Protein AF-0000000084443820 (afdb_homodimer)

Solvent-accessible surface area (backbone atoms only — not comparable to full-atom values): 63793 Å² total; per-residue (Å²): 126,82,82,60,46,61,67,81,80,43,67,51,24,45,66,51,44,35,72,59,31,42,45,41,37,77,83,12,32,32,22,41,29,92,42,82,88,45,55,37,31,45,52,61,58,50,52,52,52,36,41,75,73,69,43,55,60,27,32,36,42,32,31,56,55,46,30,28,47,35,52,47,51,54,52,47,22,40,52,50,30,31,63,76,64,65,52,81,38,53,80,44,52,26,40,37,37,66,31,45,61,38,39,70,56,51,52,46,46,60,60,21,77,98,48,78,52,25,39,31,24,41,30,62,49,39,40,56,50,51,58,28,71,47,41,84,50,69,41,43,36,42,36,44,42,68,67,53,66,66,46,49,51,52,47,52,50,46,34,68,51,56,29,52,41,33,49,35,36,42,48,77,72,46,53,58,49,50,54,52,51,25,59,75,67,72,44,87,63,42,28,22,41,26,46,40,46,63,61,58,28,74,21,79,42,42,66,42,22,20,86,78,28,86,55,33,31,49,56,53,53,46,53,49,53,51,51,51,27,48,75,71,71,45,32,79,28,35,31,31,42,32,36,54,50,26,46,36,35,5,31,60,67,38,54,42,56,40,34,34,42,51,35,39,52,52,54,47,41,44,72,72,66,31,57,57,46,32,37,31,46,29,37,21,60,38,53,37,43,52,36,58,49,33,59,51,58,58,9,22,53,63,52,66,44,54,49,34,34,44,56,50,50,38,38,45,54,54,21,63,76,66,73,45,81,54,48,26,39,32,40,31,43,31,53,55,40,28,18,75,26,18,32,37,38,26,42,66,75,46,74,49,75,71,70,67,65,93,67,74,79,84,84,55,93,85,52,54,66,55,54,49,50,38,50,49,45,56,71,41,52,85,78,47,55,61,69,57,45,49,52,51,36,51,48,32,47,54,48,38,51,54,32,32,46,73,65,73,44,50,60,68,54,43,22,46,44,52,48,51,42,50,42,43,51,57,56,40,59,74,69,51,46,72,86,40,67,70,36,30,53,51,45,50,54,48,44,56,71,56,28,22,42,36,29,33,45,46,45,42,52,26,62,34,25,48,42,64,37,69,65,50,64,52,35,55,46,61,42,39,65,60,73,50,75,56,75,32,45,25,36,51,30,31,46,49,70,48,56,67,29,48,60,69,59,26,41,26,60,74,46,79,29,68,43,39,74,32,51,79,85,38,90,90,64,66,62,39,40,32,38,38,51,47,32,40,36,17,81,47,43,25,21,33,64,53,48,33,51,56,56,19,34,34,34,36,41,76,72,51,77,45,39,69,45,82,42,74,76,40,80,35,30,25,25,47,54,45,38,42,73,33,63,43,56,67,67,60,32,51,51,28,48,49,54,24,45,67,72,40,92,66,54,68,68,54,46,52,51,52,52,50,54,58,58,57,49,41,74,32,59,46,61,66,82,74,76,66,75,76,112,127,82,82,61,44,60,67,84,81,45,66,51,24,45,67,52,43,33,73,59,31,42,45,38,37,78,84,12,32,32,23,41,30,92,41,81,89,44,54,38,31,44,53,62,58,52,53,51,53,36,41,74,72,69,43,54,59,27,33,36,41,33,32,56,56,46,30,27,46,35,52,48,51,55,53,47,21,40,51,50,29,31,63,75,66,64,51,81,39,54,80,45,51,25,40,37,36,67,33,46,60,38,39,70,57,51,53,45,46,61,60,21,77,97,47,78,53,25,38,30,25,40,29,61,50,39,41,55,51,53,58,26,70,47,41,84,51,67,40,43,36,42,38,44,41,69,67,53,67,65,45,49,51,52,49,53,49,45,34,69,52,57,29,52,42,32,50,34,37,41,48,79,72,46,52,58,48,50,54,51,52,25,60,74,68,71,45,86,62,40,27,22,41,28,46,40,46,63,61,58,27,73,20,80,43,39,65,43,21,20,86,77,27,86,56,32,32,48,57,52,52,47,52,49,52,52,52,50,28,47,74,70,71,44,32,80,27,35,31,32,43,30,34,55,50,26,46,36,35,4,30,60,68,39,53,44,55,39,34,34,40,52,35,40,51,52,53,46,42,43,72,71,65,31,57,58,46,32,36,31,47,30,38,21,60,38,54,36,43,53,36,59,48,34,57,51,58,58,8,22,52,63,51,65,44,53,51,35,34,43,54,50,50,39,37,45,56,54,21,62,76,66,73,46,80,55,47,26,40,32,39,30,42,31,51,54,40,27,18,74,27,17,31,37,37,25,42,65,76,47,75,49,72,70,70,66,64,92,67,77,79,83,85,54,92,83,52,55,66,54,53,51,52,38,49,49,46,57,71,41,51,86,79,46,56,60,69,56,44,47,52,52,36,51,48,32,48,53,47,38,53,54,33,31,45,71,66,74,44,50,59,69,55,43,22,45,43,52,48,50,42,49,42,43,51,58,55,40,59,74,69,53,47,70,85,39,68,70,37,30,55,52,45,52,54,51,44,55,73,56,28,23,42,35,29,31,44,45,45,41,52,24,62,33,26,48,43,65,38,70,65,48,65,51,36,56,46,61,40,38,65,61,74,50,76,56,75,32,44,24,36,50,30,31,46,48,71,48,57,66,29,49,60,69,60,26,38,25,60,76,46,78,30,67,42,39,73,33,51,81,85,38,89,91,66,67,62,38,39,31,40,39,52,46,33,42,37,17,82,49,44,25,21,34,64,52,48,32,52,55,56,19,34,32,33,36,42,74,71,50,77,45,38,68,46,83,41,76,77,42,81,36,32,24,25,48,54,43,38,42,72,33,63,42,56,67,68,59,32,52,50,29,47,49,54,26,44,68,71,42,92,64,54,69,67,56,45,52,50,53,52,50,55,58,58,56,48,41,75,31,58,46,62,66,81,73,76,67,76,76,112

Organism: Legionella spiritensis (NCBI:txid452)

Nearest PDB structures (foldseek):
  3n2o-assembly2_C  TM=9.468E-01  e=1.930E-72  Vibrio vulnificus YJ016
  3nzq-assembly1_A  TM=9.314E-01  e=3.801E-71  Escherichia coli K-12
  3nzp-assembly2_B  TM=9.253E-01  e=3.601E-52  Campylobacter jejuni subsp. jejuni NCTC 11168 = ATCC 700819
  3nzp-assembly2_A-2  TM=9.182E-01  e=1.834E-52  Campylobacter jejuni subsp. jejuni NCTC 11168 = ATCC 700819
  2qgh-assembly1_A-2  TM=8.584E-01  e=7.757E-22  unclassified

Secondary structure (DSSP, 8-state):
-------S--TT-HHHHTTTSEEE-TTS-EEE-SSTTSPPEEHHHHHHHHHHTT-PSSEEEEEHHHHHHHHHHHHHHHHHHHHHHT--S-EEEEEEGGG---HHHHHHHHT-TT---EEEE-SHHHHHHHHHHHTTS--EEEE-S---HHHHHHHHHHHHTT-EEEEEE-SHHHHHHHHHHHHHHT-PPPEEEEB---S---BTTGGGSSTT-SS-B-HHHHHHHHHHHHHHT-GGGEEEEE----SSB--HHHHHHHHHHHHHHHHHHHHTT----EEE--S-----SSSS--SSSS--SS-HHHHHHHHHHHHHHHHHHHT-PPPEEEEE-HHHHHGGGEEEEE-EEEEE-----SSPPPPPTTS-HHHHHHHHHHHTTTTS-HHHHHHHHHHHHHHHHHHHHTTSS-HHHHHHHHHHHHHHHHHHHTT--TTSHHHHHHHHHHHHHTPEEEEESS-HHHH-HHHHHH-----EEESS-TTSPP-EEEEEE-SSSSTT-B---EE-SSSEESSEEEPPP-TTS---EEEE---SSHHHH---GGG--PPEEEEEEEEETTEEEEEEEE---BHHHHHHHTT--HHHHHHHHHHHHHTS---HHHHHHHHHHHHHHTTSBSS--SGGGG-/-------S--TT-HHHHTTTSEEE-TTS-EEE-SSTTSPPEEHHHHHHHHHHTT-PSSEEEEEHHHHHHHHHHHHHHHHHHHHHHT--S-EEEEEEGGG---HHHHHHHHT-TT---EEEE-SHHHHHHHHHHHTTS--EEEE-S---HHHHHHHHHHHHTT-EEEEEE-SHHHHHHHHHHHHHHT-PPPEEEEB---S---BTTGGGSSTT-SS-B-HHHHHHHHHHHHHHT-GGGEEEEE----SSB--HHHHHHHHHHHHHHHHHHHHTT----EEE--S-----SSSS--SSSS--SS-HHHHHHHHHHHHHHHHHHHT-PPPEEEEE-HHHHHGGGEEEEE-EEEEE-----SSPPPPPTTS-HHHHHHHHHHHTTTTS-HHHHHHHHHHHHHHHHHHHHTTSS-HHHHHHHHHHHHHHHHHHHTT--TTSHHHHHHHHHHHHHTPEEEEESS-HHHH-HHHHHH-----EEESS--SSPP-EEEEEE-SSSSTT-B---EE-SSSEESSEEEPPP-TTS---EEEE---SSHHHH---GGG--PPEEEEEEEEETTEEEEEEEE---BHHHHHHHTT--HHHHHHHHHHHHHTS---HHHHHHHHHHHHHHTTSBSS--SGGGG-

InterPro domains:
  IPR000183 Ornithine/DAP/Arg decarboxylase [PR01179] (95-113)
  IPR000183 Ornithine/DAP/Arg decarboxylase [PR01179] (118-130)
  IPR000183 Ornithine/DAP/Arg decarboxylase [PR01179] (235-248)
  IPR000183 Ornithine/DAP/Arg decarboxylase [PR01179] (329-348)
  IPR000183 Ornithine/DAP/Arg decarboxylase [PR01179] (535-548)
  IPR002985 Arginine decarboxylase [PIRSF001336] (9-625)
  IPR002985 Arginine decarboxylase [PR01180] (63-78)
  IPR002985 Arginine decarboxylase [PR01180] (87-101)
  IPR002985 Arginine decarboxylase [PR01180] (142-157)
  IPR002985 Arginine decarboxylase [PR01180] (168-189)
  IPR002985 Arginine decarboxylase [PR01180] (192-214)
  IPR002985 Arginine decarboxylase [PR01180] (319-336)
  IPR002985 Arginine decarboxylase [PR01180] (457-478)
  IPR002985 Arginine decarboxylase [PR01180] (482-507)
  IPR002985 Arginine decarboxylase [PR01180] (535-556)
  IPR002985 Arginine decarboxylase [PTHR43295] (9-625)
  IPR002985 Arginine decarboxylase [TIGR01273] (9-624)
  IPR002985 Arginine decarboxylase [cd06830] (53-556)
  IPR009006 Alanine racemase/group IV decarboxylase, C-terminal [G3DSA:2.40.37.10] (12-559)
  IPR009006 Alanine racemase/group IV decarboxylase, C-terminal [SSF50621] (454-549)

Structure (mmCIF, N/CA/C/O backbone):
data_AF-0000000084443820-model_v1
#
loop_
_entity.id
_entity.type
_entity.pdbx_description
1 polymer 'Arginine decarboxylase'
#
loop_
_atom_site.group_PDB
_atom_site.id
_atom_site.type_symbol
_atom_site.label_atom_id
_atom_site.label_alt_id
_atom_site.label_comp_id
_atom_site.label_asym_id
_atom_site.label_entity_id
_atom_site.label_seq_id
_atom_site.pdbx_PDB_ins_code
_atom_site.Cartn_x
_atom_site.Cartn_y
_atom_site.Cartn_z
_atom_site.occupancy
_atom_site.B_iso_or_equiv
_atom_site.auth_seq_id
_atom_site.auth_comp_id
_atom_site.auth_asym_id
_atom_site.auth_atom_id
_atom_site.pdbx_PDB_model_num
ATOM 1 N N . MET A 1 1 ? 47.781 9.242 -3.014 1 23.8 1 MET A N 1
ATOM 2 C CA . MET A 1 1 ? 47.188 9.5 -4.324 1 23.8 1 MET A CA 1
ATOM 3 C C . MET A 1 1 ? 45.688 9.773 -4.203 1 23.8 1 MET A C 1
ATOM 5 O O . MET A 1 1 ? 45 9.188 -3.354 1 23.8 1 MET A O 1
ATOM 9 N N . PRO A 1 2 ? 45.094 10.883 -4.68 1 30.25 2 PRO A N 1
ATOM 10 C CA . PRO A 1 2 ? 43.656 11.164 -4.586 1 30.25 2 PRO A CA 1
ATOM 11 C C . PRO A 1 2 ? 42.781 9.977 -5.027 1 30.25 2 PRO A C 1
ATOM 13 O O . PRO A 1 2 ? 43.188 9.203 -5.898 1 30.25 2 PRO A O 1
ATOM 16 N N . HIS A 1 3 ? 42.156 9.344 -4.113 1 39.16 3 HIS A N 1
ATOM 17 C CA . HIS A 1 3 ? 41.25 8.211 -4.348 1 39.16 3 HIS A CA 1
ATOM 18 C C . HIS A 1 3 ? 40.438 8.414 -5.613 1 39.16 3 HIS A C 1
ATOM 20 O O . HIS A 1 3 ? 39.625 9.344 -5.684 1 39.16 3 HIS A O 1
ATOM 26 N N . GLN A 1 4 ? 41 8.227 -6.719 1 35.47 4 GLN A N 1
ATOM 27 C CA . GLN A 1 4 ? 40.344 8.328 -8.023 1 35.47 4 GLN A CA 1
ATOM 28 C C . GLN A 1 4 ? 39.094 7.484 -8.07 1 35.47 4 GLN A C 1
ATOM 30 O O . GLN A 1 4 ? 39.156 6.262 -7.957 1 35.47 4 GLN A O 1
ATOM 35 N N . THR A 1 5 ? 38 7.875 -7.496 1 45.66 5 THR A N 1
ATOM 36 C CA . THR A 1 5 ? 36.688 7.273 -7.668 1 45.66 5 THR A CA 1
ATOM 37 C C . THR A 1 5 ? 36.375 7.051 -9.148 1 45.66 5 THR A C 1
ATOM 39 O O . THR A 1 5 ? 36.75 7.875 -9.992 1 45.66 5 THR A O 1
ATOM 42 N N . ILE A 1 6 ? 36.469 5.938 -9.742 1 48.28 6 ILE A N 1
ATOM 43 C CA . ILE A 1 6 ? 35.938 5.672 -11.078 1 48.28 6 ILE A CA 1
ATOM 44 C C . ILE A 1 6 ? 34.781 6.617 -11.375 1 48.28 6 ILE A C 1
ATOM 46 O O . ILE A 1 6 ? 33.812 6.648 -10.633 1 48.28 6 ILE A O 1
ATOM 50 N N . THR A 1 7 ? 35.094 7.719 -12.039 1 49.22 7 THR A N 1
ATOM 51 C CA . THR A 1 7 ? 34.312 8.883 -12.453 1 49.22 7 THR A CA 1
ATOM 52 C C . THR A 1 7 ? 32.844 8.508 -12.719 1 49.22 7 THR A C 1
ATOM 54 O O . THR A 1 7 ? 32.531 7.332 -12.867 1 49.22 7 THR A O 1
ATOM 57 N N . ASP A 1 8 ? 31.922 9.672 -12.758 1 52.97 8 ASP A N 1
ATOM 58 C CA . ASP A 1 8 ? 30.547 10.141 -12.906 1 52.97 8 ASP A CA 1
ATOM 59 C C . ASP A 1 8 ? 29.812 9.359 -13.992 1 52.97 8 ASP A C 1
ATOM 61 O O . ASP A 1 8 ? 28.594 9.508 -14.164 1 52.97 8 ASP A O 1
ATOM 65 N N . ASN A 1 9 ? 30.5 8.594 -14.797 1 60.56 9 ASN A N 1
ATOM 66 C CA . ASN A 1 9 ? 29.766 8.109 -15.961 1 60.56 9 ASN A CA 1
ATOM 67 C C . ASN A 1 9 ? 29.312 6.664 -15.781 1 60.56 9 ASN A C 1
ATOM 69 O O . ASN A 1 9 ? 29.453 5.844 -16.688 1 60.56 9 ASN A O 1
ATOM 73 N N . ASN A 1 10 ? 28.844 6.402 -14.531 1 71.56 10 ASN A N 1
ATOM 74 C CA . ASN A 1 10 ? 28.359 5.031 -14.391 1 71.56 10 ASN A CA 1
ATOM 75 C C . ASN A 1 10 ? 26.922 4.895 -14.852 1 71.56 10 ASN A C 1
ATOM 77 O O . ASN A 1 10 ? 26.234 5.898 -15.094 1 71.56 10 ASN A O 1
ATOM 81 N N . TYR A 1 11 ? 26.531 3.662 -15.062 1 83.75 11 TYR A N 1
ATOM 82 C CA . TYR A 1 11 ? 25.203 3.342 -15.578 1 83.75 11 TYR A CA 1
ATOM 83 C C . TYR A 1 11 ? 24.125 3.604 -14.523 1 83.75 11 TYR A C 1
ATOM 85 O O . TYR A 1 11 ? 22.938 3.658 -14.844 1 83.75 11 TYR A O 1
ATOM 93 N N . TYR A 1 12 ? 24.594 3.936 -13.273 1 91.75 12 TYR A N 1
ATOM 94 C CA . TYR A 1 12 ? 23.609 3.92 -12.203 1 91.75 12 TYR A CA 1
ATOM 95 C C . TYR A 1 12 ? 23.391 5.32 -11.641 1 91.75 12 TYR A C 1
ATOM 97 O O . TYR A 1 12 ? 22.625 5.5 -10.695 1 91.75 12 TYR A O 1
ATOM 105 N N . ASN A 1 13 ? 24.016 6.309 -12.141 1 91.31 13 ASN A N 1
ATOM 106 C CA . ASN A 1 13 ? 23.828 7.711 -11.797 1 91.31 13 ASN A CA 1
ATOM 107 C C . ASN A 1 13 ? 24.062 7.961 -10.305 1 91.31 13 ASN A C 1
ATOM 109 O O . ASN A 1 13 ? 23.375 8.797 -9.695 1 91.31 13 ASN A O 1
ATOM 113 N N . ILE A 1 14 ? 24.938 7.258 -9.688 1 93.69 14 ILE A N 1
ATOM 114 C CA . ILE A 1 14 ? 25.141 7.25 -8.242 1 93.69 14 ILE A CA 1
ATOM 115 C C . ILE A 1 14 ? 25.594 8.633 -7.777 1 93.69 14 ILE A C 1
ATOM 117 O O . ILE A 1 14 ? 25.156 9.109 -6.727 1 93.69 14 ILE A O 1
ATOM 121 N N . ALA A 1 15 ? 26.344 9.344 -8.578 1 90.12 15 ALA A N 1
ATOM 122 C CA . ALA A 1 15 ? 26.891 10.641 -8.211 1 90.12 15 ALA A CA 1
ATOM 123 C C . ALA A 1 15 ? 25.781 11.672 -8.008 1 90.12 15 ALA A C 1
ATOM 125 O O . ALA A 1 15 ? 25.938 12.609 -7.219 1 90.12 15 ALA A O 1
ATOM 126 N N . ASN A 1 16 ? 24.719 11.469 -8.641 1 92.5 16 ASN A N 1
ATOM 127 C CA . ASN A 1 16 ? 23.656 12.477 -8.609 1 92.5 16 ASN A CA 1
ATOM 128 C C . ASN A 1 16 ? 22.672 12.203 -7.48 1 92.5 16 ASN A C 1
ATOM 130 O O . ASN A 1 16 ? 22.5 13.039 -6.586 1 92.5 16 ASN A O 1
ATOM 134 N N . TRP A 1 17 ? 22.141 11 -7.414 1 94.94 17 TRP A N 1
ATOM 135 C CA . TRP A 1 17 ? 21.188 10.75 -6.348 1 94.94 17 TRP A CA 1
ATOM 136 C C . TRP A 1 17 ? 21.891 10.453 -5.031 1 94.94 17 TRP A C 1
ATOM 138 O O . TRP A 1 17 ? 21.297 10.547 -3.959 1 94.94 17 TRP A O 1
ATOM 148 N N . GLY A 1 18 ? 23.172 10.062 -5.051 1 94.12 18 GLY A N 1
ATOM 149 C CA . GLY A 1 18 ? 23.922 9.68 -3.865 1 94.12 18 GLY A CA 1
ATOM 150 C C . GLY A 1 18 ? 24.297 10.867 -2.99 1 94.12 18 GLY A C 1
ATOM 151 O O . GLY A 1 18 ? 24.625 10.695 -1.814 1 94.12 18 GLY A O 1
ATOM 152 N N . ASP A 1 19 ? 24.234 12.07 -3.539 1 92.44 19 ASP A N 1
ATOM 153 C CA . ASP A 1 19 ? 24.422 13.328 -2.826 1 92.44 19 ASP A CA 1
ATOM 154 C C . ASP A 1 19 ? 25.734 13.32 -2.043 1 92.44 19 ASP A C 1
ATOM 156 O O . ASP A 1 19 ? 25.797 13.812 -0.913 1 92.44 19 ASP A O 1
ATOM 160 N N . GLY A 1 20 ? 26.719 12.633 -2.584 1 91.94 20 GLY A N 1
ATOM 161 C CA . GLY A 1 20 ? 28.062 12.648 -2.01 1 91.94 20 GLY A CA 1
ATOM 162 C C . GLY A 1 20 ? 28.297 11.523 -1.017 1 91.94 20 GLY A C 1
ATOM 163 O O . GLY A 1 20 ? 29.422 11.297 -0.583 1 91.94 20 GLY A O 1
ATOM 164 N N . TYR A 1 21 ? 27.297 10.75 -0.661 1 95.44 21 TYR A N 1
ATOM 165 C CA . TYR A 1 21 ? 27.438 9.719 0.362 1 95.44 21 TYR A CA 1
ATOM 166 C C . TYR A 1 21 ? 27.891 8.398 -0.251 1 95.44 21 TYR A C 1
ATOM 168 O O . TYR A 1 21 ? 28.531 7.582 0.418 1 95.44 21 TYR A O 1
ATOM 176 N N . PHE A 1 22 ? 27.469 8.133 -1.496 1 95.31 22 PHE A N 1
ATOM 177 C CA . PHE A 1 22 ? 27.719 6.859 -2.154 1 95.31 22 PHE A CA 1
ATOM 178 C C . PHE A 1 22 ? 28.625 7.043 -3.367 1 95.31 22 PHE A C 1
ATOM 180 O O . PHE A 1 22 ? 28.422 7.957 -4.164 1 95.31 22 PHE A O 1
ATOM 187 N N . HIS A 1 23 ? 29.641 6.184 -3.484 1 91.81 23 HIS A N 1
ATOM 188 C CA . HIS A 1 23 ? 30.578 6.246 -4.598 1 91.81 23 HIS A CA 1
ATOM 189 C C . HIS A 1 23 ? 31.078 4.855 -4.98 1 91.81 23 HIS A C 1
ATOM 191 O O . HIS A 1 23 ? 30.953 3.912 -4.195 1 91.81 23 HIS A O 1
ATOM 197 N N . ILE A 1 24 ? 31.578 4.77 -6.184 1 92.69 24 ILE A N 1
ATOM 198 C CA . ILE A 1 24 ? 32.25 3.553 -6.633 1 92.69 24 ILE A CA 1
ATOM 199 C C . ILE A 1 24 ? 33.75 3.717 -6.5 1 92.69 24 ILE A C 1
ATOM 201 O O . ILE A 1 24 ? 34.344 4.66 -7.047 1 92.69 24 ILE A O 1
ATOM 205 N N . ASN A 1 25 ? 34.375 2.869 -5.789 1 91.56 25 ASN A N 1
ATOM 206 C CA . ASN A 1 25 ? 35.844 2.986 -5.652 1 91.56 25 ASN A CA 1
ATOM 207 C C . ASN A 1 25 ? 36.562 2.324 -6.816 1 91.56 25 ASN A C 1
ATOM 209 O O . ASN A 1 25 ? 35.938 1.812 -7.742 1 91.56 25 ASN A O 1
ATOM 213 N N . ASN A 1 26 ? 37.906 2.316 -6.754 1 90.12 26 ASN A N 1
ATOM 214 C CA . ASN A 1 26 ? 38.719 1.849 -7.867 1 90.12 26 ASN A CA 1
ATOM 215 C C . ASN A 1 26 ? 38.594 0.339 -8.055 1 90.12 26 ASN A C 1
ATOM 217 O O . ASN A 1 26 ? 38.906 -0.183 -9.133 1 90.12 26 ASN A O 1
ATOM 221 N N . ARG A 1 27 ? 38.125 -0.305 -7.039 1 93.31 27 ARG A N 1
ATOM 222 C CA . ARG A 1 27 ? 38 -1.755 -7.117 1 93.31 27 ARG A CA 1
ATOM 223 C C . ARG A 1 27 ? 36.625 -2.141 -7.668 1 93.31 27 ARG A C 1
ATOM 225 O O . ARG A 1 27 ? 36.344 -3.324 -7.852 1 93.31 27 ARG A O 1
ATOM 232 N N . GLY A 1 28 ? 35.812 -1.175 -7.906 1 93.81 28 GLY A N 1
ATOM 233 C CA . GLY A 1 28 ? 34.5 -1.443 -8.445 1 93.81 28 GLY A CA 1
ATOM 234 C C . GLY A 1 28 ? 33.469 -1.789 -7.375 1 93.81 28 GLY A C 1
ATOM 235 O O . GLY A 1 28 ? 32.531 -2.521 -7.637 1 93.81 28 GLY A O 1
ATOM 236 N N . ASN A 1 29 ? 33.75 -1.365 -6.184 1 95.94 29 ASN A N 1
ATOM 237 C CA . ASN A 1 29 ? 32.844 -1.578 -5.062 1 95.94 29 ASN A CA 1
ATOM 238 C C . ASN A 1 29 ? 32.188 -0.271 -4.605 1 95.94 29 ASN A C 1
ATOM 240 O O . ASN A 1 29 ? 32.812 0.79 -4.684 1 95.94 29 ASN A O 1
ATOM 244 N N . ILE A 1 30 ? 30.969 -0.367 -4.16 1 96.38 30 ILE A N 1
ATOM 245 C CA . ILE A 1 30 ? 30.312 0.807 -3.605 1 96.38 30 ILE A CA 1
ATOM 246 C C . ILE A 1 30 ? 30.891 1.124 -2.229 1 96.38 30 ILE A C 1
ATOM 248 O O . ILE A 1 30 ? 31.047 0.229 -1.396 1 96.38 30 ILE A O 1
ATOM 252 N N . GLU A 1 31 ? 31.156 2.338 -2.068 1 95.38 31 GLU A N 1
ATOM 253 C CA . GLU A 1 31 ? 31.656 2.83 -0.788 1 95.38 31 GLU A CA 1
ATOM 254 C C . GLU A 1 31 ? 30.766 3.951 -0.246 1 95.38 31 GLU A C 1
ATOM 256 O O . GLU A 1 31 ? 30.203 4.727 -1.016 1 95.38 31 GLU A O 1
ATOM 261 N N . ILE A 1 32 ? 30.625 4.02 1.083 1 96.12 32 ILE A N 1
ATOM 262 C CA . ILE A 1 32 ? 29.859 5.059 1.762 1 96.12 32 ILE A CA 1
ATOM 263 C C . ILE A 1 32 ? 30.797 5.961 2.555 1 96.12 32 ILE A C 1
ATOM 265 O O . ILE A 1 32 ? 31.719 5.48 3.234 1 96.12 32 ILE A O 1
ATOM 269 N N . THR A 1 33 ? 30.562 7.211 2.371 1 92.38 33 THR A N 1
ATOM 270 C CA . THR A 1 33 ? 31.375 8.164 3.119 1 92.38 33 THR A CA 1
ATOM 271 C C . THR A 1 33 ? 30.531 9.344 3.592 1 92.38 33 THR A C 1
ATOM 273 O O . THR A 1 33 ? 29.469 9.633 3.01 1 92.38 33 THR A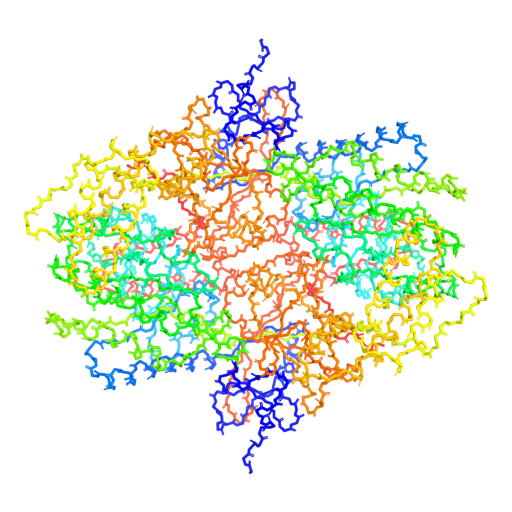 O 1
ATOM 276 N N . LYS A 1 34 ? 30.891 9.93 4.676 1 82.31 34 LYS A N 1
ATOM 277 C CA . LYS A 1 34 ? 30.25 11.156 5.156 1 82.31 34 LYS A CA 1
ATOM 278 C C . LYS A 1 34 ? 30.844 12.383 4.473 1 82.31 34 LYS A C 1
ATOM 280 O O . LYS A 1 34 ? 30.172 13.422 4.363 1 82.31 34 LYS A O 1
ATOM 285 N N . ASN A 1 35 ? 32.125 12.242 4.172 1 76.19 35 ASN A N 1
ATOM 286 C CA . ASN A 1 35 ? 32.906 13.32 3.535 1 76.19 35 ASN A CA 1
ATOM 287 C C . ASN A 1 35 ? 33.719 12.797 2.365 1 76.19 35 ASN A C 1
ATOM 289 O O . ASN A 1 35 ? 34.469 11.82 2.504 1 76.19 35 ASN A O 1
ATOM 293 N N . LEU A 1 36 ? 33.531 13.484 1.278 1 69.31 36 LEU A N 1
ATOM 294 C CA . LEU A 1 36 ? 34.188 13.039 0.056 1 69.31 36 LEU A CA 1
ATOM 295 C C . LEU A 1 36 ? 35.719 13.031 0.225 1 69.31 36 LEU A C 1
ATOM 297 O O . LEU A 1 36 ? 36.438 12.344 -0.511 1 69.31 36 LEU A O 1
ATOM 301 N N . GLN A 1 37 ? 36.156 13.727 1.223 1 71.25 37 GLN A N 1
ATOM 302 C CA . GLN A 1 37 ? 37.594 13.836 1.389 1 71.25 37 GLN A CA 1
ATOM 303 C C . GLN A 1 37 ? 38.156 12.633 2.131 1 71.25 37 GLN A C 1
ATOM 305 O O . GLN A 1 37 ? 39.375 12.406 2.133 1 71.25 37 GLN A O 1
ATOM 310 N N . GLU A 1 38 ? 37.312 11.844 2.654 1 77.38 38 GLU A N 1
ATOM 311 C CA . GLU A 1 38 ? 37.781 10.688 3.418 1 77.38 38 GLU A CA 1
ATOM 312 C C . GLU A 1 38 ? 37.469 9.383 2.676 1 77.38 38 GLU A C 1
ATOM 314 O O . GLU A 1 38 ? 36.594 9.344 1.815 1 77.38 38 GLU A O 1
ATOM 319 N N . SER A 1 39 ? 38.438 8.461 2.98 1 83.19 39 SER A N 1
ATOM 320 C CA . SER A 1 39 ? 38.188 7.141 2.422 1 83.19 39 SER A CA 1
ATOM 321 C C . SER A 1 39 ? 36.844 6.578 2.941 1 83.19 39 SER A C 1
ATOM 323 O O . SER A 1 39 ? 36.562 6.68 4.133 1 83.19 39 SER A O 1
ATOM 325 N N . GLY A 1 40 ? 36.094 6.051 2.055 1 91.44 40 GLY A N 1
ATOM 326 C CA . GLY A 1 40 ? 34.781 5.52 2.42 1 91.44 40 GLY A CA 1
ATOM 327 C C . GLY A 1 40 ? 34.844 4.07 2.873 1 91.44 40 GLY A C 1
ATOM 328 O O . GLY A 1 40 ? 35.906 3.447 2.855 1 91.44 40 GLY A O 1
ATOM 329 N N . VAL A 1 41 ? 33.812 3.59 3.412 1 95.81 41 VAL A N 1
ATOM 330 C CA . VAL A 1 41 ? 33.656 2.203 3.834 1 95.81 41 VAL A CA 1
ATOM 331 C C . VAL A 1 41 ? 32.906 1.415 2.75 1 95.81 41 VAL A C 1
ATOM 333 O O . VAL A 1 41 ? 31.859 1.834 2.277 1 95.81 41 VAL A O 1
ATOM 336 N N . GLU A 1 42 ? 33.469 0.257 2.395 1 96.06 42 GLU A N 1
ATOM 337 C CA . GLU A 1 42 ? 32.844 -0.572 1.379 1 96.06 42 GLU A CA 1
ATOM 338 C C . GLU A 1 42 ? 31.594 -1.263 1.935 1 96.06 42 GLU A C 1
ATOM 340 O O . GLU A 1 42 ? 31.625 -1.805 3.041 1 96.06 42 GLU A O 1
ATOM 345 N N . LEU A 1 43 ? 30.562 -1.234 1.179 1 97.5 43 LEU A N 1
ATOM 346 C CA . LEU A 1 43 ? 29.344 -1.941 1.562 1 97.5 43 LEU A CA 1
ATOM 347 C C . LEU A 1 43 ? 29.609 -3.436 1.721 1 97.5 43 LEU A C 1
ATOM 349 O O . LEU A 1 43 ? 29.031 -4.078 2.605 1 97.5 43 LEU A O 1
ATOM 353 N N . LYS A 1 44 ? 30.422 -4.004 0.869 1 97.31 44 LYS A N 1
ATOM 354 C CA . LYS A 1 44 ? 30.781 -5.418 0.947 1 97.31 44 LYS A CA 1
ATOM 355 C C . LYS A 1 44 ? 31.391 -5.758 2.303 1 97.31 44 LYS A C 1
ATOM 357 O O . LYS A 1 44 ? 31.141 -6.836 2.848 1 97.31 44 LYS A O 1
ATOM 362 N N . ALA A 1 45 ? 32.219 -4.879 2.762 1 97.25 45 ALA A N 1
ATOM 363 C CA . ALA A 1 45 ? 32.844 -5.09 4.062 1 97.25 45 ALA A CA 1
ATOM 364 C C . ALA A 1 45 ? 31.797 -5.121 5.18 1 97.25 45 ALA A C 1
ATOM 366 O O . ALA A 1 45 ? 31.891 -5.926 6.105 1 97.25 45 ALA A O 1
ATOM 367 N N . ILE A 1 46 ? 30.859 -4.273 5.113 1 98 46 ILE A N 1
ATOM 368 C CA . ILE A 1 46 ? 29.781 -4.215 6.102 1 98 46 ILE A CA 1
ATOM 369 C C . ILE A 1 46 ? 28.953 -5.5 6.043 1 98 46 ILE A C 1
ATOM 371 O O . ILE A 1 46 ? 28.641 -6.094 7.082 1 98 46 ILE A O 1
ATOM 375 N N . VAL A 1 47 ? 28.625 -5.941 4.836 1 98 47 VAL A N 1
ATOM 376 C CA . VAL A 1 47 ? 27.844 -7.156 4.652 1 98 47 VAL A CA 1
ATOM 377 C C . VAL A 1 47 ? 28.594 -8.352 5.223 1 98 47 VAL A C 1
ATOM 379 O O . VAL A 1 47 ? 28 -9.203 5.891 1 98 47 VAL A O 1
ATOM 382 N N . SER A 1 48 ? 29.891 -8.406 4.957 1 97.19 48 SER A N 1
ATOM 383 C CA . SER A 1 48 ? 30.719 -9.484 5.477 1 97.19 48 SER A CA 1
ATOM 384 C C . SER A 1 48 ? 30.75 -9.469 7 1 97.19 48 SER A C 1
ATOM 386 O O . SER A 1 48 ? 30.672 -10.523 7.641 1 97.19 48 SER A O 1
ATOM 388 N N . ALA A 1 49 ? 30.922 -8.281 7.551 1 97.44 49 ALA A N 1
ATOM 389 C CA . ALA A 1 49 ? 30.938 -8.148 9.008 1 97.44 49 ALA A CA 1
ATOM 390 C C . ALA A 1 49 ? 29.609 -8.586 9.617 1 97.44 49 ALA A C 1
ATOM 392 O O . ALA A 1 49 ? 29.594 -9.227 10.664 1 97.44 49 ALA A O 1
ATOM 393 N N . ALA A 1 50 ? 28.547 -8.18 8.984 1 97.25 50 ALA A N 1
ATOM 394 C CA . ALA A 1 50 ? 27.219 -8.578 9.445 1 97.25 50 ALA A CA 1
ATOM 395 C C . ALA A 1 50 ? 27.062 -10.094 9.43 1 97.25 50 ALA A C 1
ATOM 397 O O . ALA A 1 50 ? 26.516 -10.688 10.367 1 97.25 50 ALA A O 1
ATOM 398 N N . SER A 1 51 ? 27.531 -10.695 8.359 1 95.75 51 SER A N 1
ATOM 399 C CA . SER A 1 51 ? 27.453 -12.148 8.227 1 95.75 51 SER A CA 1
ATOM 400 C C . SER A 1 51 ? 28.219 -12.844 9.344 1 95.75 51 SER A C 1
ATOM 402 O O . SER A 1 51 ? 27.75 -13.836 9.906 1 95.75 51 SER A O 1
ATOM 404 N N . ARG A 1 52 ? 29.359 -12.336 9.688 1 95.69 52 ARG A N 1
ATOM 405 C CA . ARG A 1 52 ? 30.172 -12.891 10.766 1 95.69 52 ARG A CA 1
ATOM 406 C C . ARG A 1 52 ? 29.453 -12.766 12.109 1 95.69 52 ARG A C 1
ATOM 408 O O . ARG A 1 52 ? 29.641 -13.602 12.992 1 95.69 52 ARG A O 1
ATOM 415 N N . ALA A 1 53 ? 28.656 -11.75 12.172 1 95.12 53 ALA A N 1
ATOM 416 C CA . ALA A 1 53 ? 27.906 -11.523 13.414 1 95.12 53 ALA A CA 1
ATOM 417 C C . ALA A 1 53 ? 26.609 -12.328 13.422 1 95.12 53 ALA A C 1
ATOM 419 O O . ALA A 1 53 ? 25.812 -12.227 14.359 1 95.12 53 ALA A O 1
ATOM 420 N N . GLY A 1 54 ? 26.344 -13.031 12.367 1 92.81 54 GLY A N 1
ATOM 421 C CA . GLY A 1 54 ? 25.203 -13.93 12.336 1 92.81 54 GLY A CA 1
ATOM 422 C C . GLY A 1 54 ? 24.016 -13.359 11.602 1 92.81 54 GLY A C 1
ATOM 423 O O . GLY A 1 54 ? 22.922 -13.938 11.633 1 92.81 54 GLY A O 1
ATOM 424 N N . LEU A 1 55 ? 24.141 -12.211 10.969 1 95.06 55 LEU A N 1
ATOM 425 C CA . LEU A 1 55 ? 23.047 -11.617 10.195 1 95.06 55 LEU A CA 1
ATOM 426 C C . LEU A 1 55 ? 23.25 -11.859 8.703 1 95.06 55 LEU A C 1
ATOM 428 O O . LEU A 1 55 ? 24.109 -11.242 8.078 1 95.06 55 LEU A O 1
ATOM 432 N N . GLN A 1 56 ? 22.438 -12.609 8.18 1 94.12 56 GLN A N 1
ATOM 433 C CA . GLN A 1 56 ? 22.516 -12.938 6.758 1 94.12 56 GLN A CA 1
ATOM 434 C C . GLN A 1 56 ? 21.656 -11.977 5.93 1 94.12 56 GLN A C 1
ATOM 436 O O . GLN A 1 56 ? 20.891 -11.195 6.484 1 94.12 56 GLN A O 1
ATOM 441 N N . LEU A 1 57 ? 21.875 -11.953 4.613 1 96.69 57 LEU A N 1
ATOM 442 C CA . LEU A 1 57 ? 21.016 -11.219 3.691 1 96.69 57 LEU A CA 1
ATOM 443 C C . LEU A 1 57 ? 19.609 -11.836 3.637 1 96.69 57 LEU A C 1
ATOM 445 O O . LEU A 1 57 ? 19.469 -13.047 3.801 1 96.69 57 LEU A O 1
ATOM 449 N N . PRO A 1 58 ? 18.625 -10.969 3.41 1 97.69 58 PRO A N 1
ATOM 450 C CA . PRO A 1 58 ? 18.656 -9.523 3.164 1 97.69 58 PRO A CA 1
ATOM 451 C C . PRO A 1 58 ? 18.922 -8.711 4.434 1 97.69 58 PRO A C 1
ATOM 453 O O . PRO A 1 58 ? 18.609 -9.172 5.535 1 97.69 58 PRO A O 1
ATOM 456 N N . LEU A 1 59 ? 19.469 -7.547 4.203 1 98.31 59 LEU A N 1
ATOM 457 C CA . LEU A 1 59 ? 19.953 -6.742 5.32 1 98.31 59 LEU A CA 1
ATOM 458 C C . LEU A 1 59 ? 19.609 -5.27 5.117 1 98.31 59 LEU A C 1
ATOM 460 O O . LEU A 1 59 ? 19.969 -4.68 4.094 1 98.31 59 LEU A O 1
ATOM 464 N N . LEU A 1 60 ? 18.859 -4.707 6.039 1 98.62 60 LEU A N 1
ATOM 465 C CA . LEU A 1 60 ? 18.641 -3.266 6.094 1 98.62 60 LEU A CA 1
ATOM 466 C C . LEU A 1 60 ? 19.766 -2.58 6.859 1 98.62 60 LEU A C 1
ATOM 468 O O . LEU A 1 60 ? 20.031 -2.914 8.016 1 98.62 60 LEU A O 1
ATOM 472 N N . ILE A 1 61 ? 20.438 -1.676 6.273 1 98.69 61 ILE A N 1
ATOM 473 C CA . ILE A 1 61 ? 21.578 -0.999 6.871 1 98.69 61 ILE A CA 1
ATOM 474 C C . ILE A 1 61 ? 21.266 0.485 7.047 1 98.69 61 ILE A C 1
ATOM 476 O O . ILE A 1 61 ? 20.906 1.167 6.09 1 98.69 61 ILE A O 1
ATOM 480 N N . ARG A 1 62 ? 21.438 0.98 8.25 1 98.38 62 ARG A N 1
ATOM 481 C CA . ARG A 1 62 ? 21.234 2.389 8.57 1 98.38 62 ARG A CA 1
ATOM 482 C C . ARG A 1 62 ? 22.547 3.076 8.875 1 98.38 62 ARG A C 1
ATOM 484 O O . ARG A 1 62 ? 23.359 2.561 9.648 1 98.38 62 ARG A O 1
ATOM 491 N N . PHE A 1 63 ? 22.797 4.199 8.273 1 97.44 63 PHE A N 1
ATOM 492 C CA . PHE A 1 63 ? 24 4.98 8.531 1 97.44 63 PHE A CA 1
ATOM 493 C C . PHE A 1 63 ? 23.688 6.207 9.375 1 97.44 63 PHE A C 1
ATOM 495 O O . PHE A 1 63 ? 23.219 7.227 8.859 1 97.44 63 PHE A O 1
ATOM 502 N N . THR A 1 64 ? 24.078 6.184 10.609 1 94 64 THR A N 1
ATOM 503 C CA . THR A 1 64 ? 23.719 7.219 11.57 1 94 64 THR A CA 1
ATOM 504 C C . THR A 1 64 ? 24.406 8.539 11.227 1 94 64 THR A C 1
ATOM 506 O O . THR A 1 64 ? 23.828 9.609 11.414 1 94 64 THR A O 1
ATOM 509 N N . ASP A 1 65 ? 25.594 8.469 10.695 1 94.44 65 ASP A N 1
ATOM 510 C CA . ASP A 1 65 ? 26.344 9.664 10.359 1 94.44 65 ASP A CA 1
ATOM 511 C C . ASP A 1 65 ? 25.656 10.461 9.25 1 94.44 65 ASP A C 1
ATOM 513 O O . ASP A 1 65 ? 25.734 11.688 9.219 1 94.44 65 ASP A O 1
ATOM 517 N N . ILE A 1 66 ? 25.016 9.766 8.383 1 96.19 66 ILE A N 1
ATOM 518 C CA . ILE A 1 66 ? 24.297 10.438 7.301 1 96.19 66 ILE A CA 1
ATOM 519 C C . ILE A 1 66 ? 23.141 11.25 7.871 1 96.19 66 ILE A C 1
ATOM 521 O O . ILE A 1 66 ? 22.875 12.367 7.426 1 96.19 66 ILE A O 1
ATOM 525 N N . LEU A 1 67 ? 22.438 10.727 8.891 1 96.69 67 LEU A N 1
ATOM 526 C CA . LEU A 1 67 ? 21.375 11.469 9.562 1 96.69 67 LEU A CA 1
ATOM 527 C C . LEU A 1 67 ? 21.906 12.781 10.133 1 96.69 67 LEU A C 1
ATOM 529 O O . LEU A 1 67 ? 21.297 13.836 9.953 1 96.69 67 LEU A O 1
ATOM 533 N N . HIS A 1 68 ? 23.031 12.695 10.766 1 96.12 68 HIS A N 1
ATOM 534 C CA . HIS A 1 68 ? 23.656 13.875 11.359 1 96.12 68 HIS A CA 1
ATOM 535 C C . HIS A 1 68 ? 24.031 14.891 10.289 1 96.12 68 HIS A C 1
ATOM 537 O O . HIS A 1 68 ? 23.797 16.094 10.453 1 96.12 68 HIS A O 1
ATOM 543 N N . ASP A 1 69 ? 24.609 14.359 9.266 1 95.31 69 ASP A N 1
ATOM 544 C CA . ASP A 1 69 ? 25.062 15.258 8.203 1 95.31 69 ASP A CA 1
ATOM 545 C C . ASP A 1 69 ? 23.875 15.938 7.52 1 95.31 69 ASP A C 1
ATOM 547 O O . ASP A 1 69 ? 23.969 17.094 7.109 1 95.31 69 ASP A O 1
ATOM 551 N N . ARG A 1 70 ? 22.812 15.219 7.305 1 96.44 70 ARG A N 1
ATOM 552 C CA . ARG A 1 70 ? 21.625 15.805 6.691 1 96.44 70 ARG A CA 1
ATOM 553 C C . ARG A 1 70 ? 21.109 16.969 7.52 1 96.44 70 ARG A C 1
ATOM 555 O O . ARG A 1 70 ? 20.688 17.984 6.973 1 96.44 70 ARG A O 1
ATOM 562 N N . VAL A 1 71 ? 21.094 16.812 8.867 1 97.25 71 VAL A N 1
ATOM 563 C CA . VAL A 1 71 ? 20.703 17.891 9.766 1 97.25 71 VAL A CA 1
ATOM 564 C C . VAL A 1 71 ? 21.609 19.109 9.539 1 97.25 71 VAL A C 1
ATOM 566 O O . VAL A 1 71 ? 21.125 20.219 9.367 1 97.25 71 VAL A O 1
ATOM 569 N N . ASN A 1 72 ? 22.859 18.828 9.461 1 96.19 72 ASN A N 1
ATOM 570 C CA . ASN A 1 72 ? 23.828 19.906 9.273 1 96.19 72 ASN A CA 1
ATOM 571 C C . ASN A 1 72 ? 23.641 20.594 7.926 1 96.19 72 ASN A C 1
ATOM 573 O O . ASN A 1 72 ? 23.734 21.828 7.84 1 96.19 72 ASN A O 1
ATOM 577 N N . LYS A 1 73 ? 23.422 19.828 6.906 1 95.56 73 LYS A N 1
ATOM 578 C CA . LYS A 1 73 ? 23.281 20.391 5.562 1 95.56 73 LYS A CA 1
ATOM 579 C C . LYS A 1 73 ? 22.047 21.297 5.477 1 95.56 73 LYS A C 1
ATOM 581 O O . LYS A 1 73 ? 22.109 22.375 4.883 1 95.56 73 LYS A O 1
ATOM 586 N N . ILE A 1 74 ? 20.969 20.891 6.055 1 97.44 74 ILE A N 1
ATOM 587 C CA . ILE A 1 74 ? 19.734 21.688 5.973 1 97.44 74 ILE A CA 1
ATOM 588 C C . ILE A 1 74 ? 19.891 22.953 6.801 1 97.44 74 ILE A C 1
ATOM 590 O O . ILE A 1 74 ? 19.562 24.047 6.336 1 97.44 74 ILE A O 1
ATOM 594 N N . TYR A 1 75 ? 20.438 22.844 8.039 1 97.38 75 TYR A N 1
ATOM 595 C CA . TYR A 1 75 ? 20.703 24.031 8.852 1 97.38 75 TYR A CA 1
ATOM 596 C C . TYR A 1 75 ? 21.672 24.969 8.156 1 97.38 75 TYR A C 1
ATOM 598 O O . TYR A 1 75 ? 21.5 26.188 8.188 1 97.38 75 TYR A O 1
ATOM 606 N N . GLY A 1 76 ? 22.703 24.328 7.562 1 97.19 76 GLY A N 1
ATOM 607 C CA . GLY A 1 76 ? 23.672 25.125 6.832 1 97.19 76 GLY A CA 1
ATOM 608 C C . GLY A 1 76 ? 23.062 25.906 5.684 1 97.19 76 GLY A C 1
ATOM 609 O O . GLY A 1 76 ? 23.406 27.078 5.477 1 97.19 76 GLY A O 1
ATOM 610 N N . ALA A 1 77 ? 22.234 25.328 4.965 1 98.06 77 ALA A N 1
ATOM 611 C CA . ALA A 1 77 ? 21.578 25.969 3.84 1 98.06 77 ALA A CA 1
ATOM 612 C C . ALA A 1 77 ? 20.75 27.172 4.309 1 98.06 77 ALA A C 1
ATOM 614 O O . ALA A 1 77 ? 20.797 28.234 3.703 1 98.06 77 ALA A O 1
ATOM 615 N N . PHE A 1 78 ? 20 27.031 5.363 1 98.31 78 PHE A N 1
ATOM 616 C CA . PHE A 1 78 ? 19.172 28.125 5.863 1 98.31 78 PHE A CA 1
ATOM 617 C C . PHE A 1 78 ? 20.016 29.203 6.508 1 98.31 78 PHE A C 1
ATOM 619 O O . PHE A 1 78 ? 19.719 30.391 6.395 1 98.31 78 PHE A O 1
ATOM 626 N N . ALA A 1 79 ? 21.078 28.766 7.195 1 97.81 79 ALA A N 1
ATOM 627 C CA . ALA A 1 79 ? 21.984 29.75 7.762 1 97.81 79 ALA A CA 1
ATOM 628 C C . ALA A 1 79 ? 22.594 30.625 6.672 1 97.81 79 ALA A C 1
ATOM 630 O O . ALA A 1 79 ? 22.672 31.844 6.816 1 97.81 79 ALA A O 1
ATOM 631 N N . GLN A 1 80 ? 23.047 30 5.625 1 98.31 80 GLN A N 1
ATOM 632 C CA . GLN A 1 80 ? 23.594 30.719 4.492 1 98.31 80 GLN A CA 1
ATOM 633 C C . GLN A 1 80 ? 22.562 31.641 3.865 1 98.31 80 GLN A C 1
ATOM 635 O O . GLN A 1 80 ? 22.859 32.781 3.537 1 98.31 80 GLN A O 1
ATOM 640 N N . ALA A 1 81 ? 21.422 31.141 3.68 1 98.38 81 ALA A N 1
ATOM 641 C CA . ALA A 1 81 ? 20.344 31.938 3.096 1 98.38 81 ALA A CA 1
ATOM 642 C C . ALA A 1 81 ? 20 33.125 3.977 1 98.38 81 ALA A C 1
ATOM 644 O O . ALA A 1 81 ? 19.703 34.219 3.473 1 98.38 81 ALA A O 1
ATOM 645 N N . ILE A 1 82 ? 20 32.969 5.289 1 98.44 82 ILE A N 1
ATOM 646 C CA . ILE A 1 82 ? 19.719 34.031 6.234 1 98.44 82 ILE A CA 1
ATOM 647 C C . ILE A 1 82 ? 20.766 35.156 6.078 1 98.44 82 ILE A C 1
ATOM 649 O O . ILE A 1 82 ? 20.422 36.312 6.016 1 98.44 82 ILE A O 1
ATOM 653 N N . GLU A 1 83 ? 21.953 34.719 5.957 1 98.19 83 GLU A N 1
ATOM 654 C CA . GLU A 1 83 ? 23.047 35.688 5.785 1 98.19 83 GLU A CA 1
ATOM 655 C C . GLU A 1 83 ? 22.938 36.406 4.449 1 98.19 83 GLU A C 1
ATOM 657 O O . GLU A 1 83 ? 23.031 37.625 4.395 1 98.19 83 GLU A O 1
ATOM 662 N N . GLU A 1 84 ? 22.703 35.656 3.463 1 97.69 84 GLU A N 1
ATOM 663 C CA . GLU A 1 84 ? 22.703 36.188 2.107 1 97.69 84 GLU A CA 1
ATOM 664 C C . GLU A 1 84 ? 21.5 37.125 1.889 1 97.69 84 GLU A C 1
ATOM 666 O O . GLU A 1 84 ? 21.594 38.094 1.124 1 97.69 84 GLU A O 1
ATOM 671 N N . THR A 1 85 ? 20.422 36.875 2.541 1 97 85 THR A N 1
ATOM 672 C CA . THR A 1 85 ? 19.203 37.625 2.326 1 97 85 THR A CA 1
ATOM 673 C C . THR A 1 85 ? 19 38.656 3.438 1 97 85 THR A C 1
ATOM 675 O O . THR A 1 85 ? 18.094 39.469 3.381 1 97 85 THR A O 1
ATOM 678 N N . ASN A 1 86 ? 19.781 38.625 4.434 1 97.12 86 ASN A N 1
ATOM 679 C CA . ASN A 1 86 ? 19.656 39.469 5.617 1 97.12 86 ASN A CA 1
ATOM 680 C C . ASN A 1 86 ? 18.297 39.281 6.297 1 97.12 86 ASN A C 1
ATOM 682 O O . ASN A 1 86 ? 17.641 40.25 6.66 1 97.12 86 ASN A O 1
ATOM 686 N N . TYR A 1 87 ? 17.906 38.062 6.285 1 98.31 87 TYR A N 1
ATOM 687 C CA . TYR A 1 87 ? 16.656 37.719 6.957 1 98.31 87 TYR A CA 1
ATOM 688 C C . TYR A 1 87 ? 16.812 37.844 8.469 1 98.31 87 TYR A C 1
ATOM 690 O O . TYR A 1 87 ? 17.812 37.406 9.039 1 98.31 87 TYR A O 1
ATOM 698 N N . ARG A 1 88 ? 15.82 38.375 9.195 1 97.81 88 ARG A N 1
ATOM 699 C CA . ARG A 1 88 ? 15.969 38.688 10.609 1 97.81 88 ARG A CA 1
ATOM 700 C C . ARG A 1 88 ? 15.422 37.562 11.484 1 97.81 88 ARG A C 1
ATOM 702 O O . ARG A 1 88 ? 15.773 37.469 12.664 1 97.81 88 ARG A O 1
ATOM 709 N N . GLY A 1 89 ? 14.523 36.719 11.016 1 98.12 89 GLY A N 1
ATOM 710 C CA . GLY A 1 89 ? 13.992 35.625 11.781 1 98.12 89 GLY A CA 1
ATOM 711 C C . GLY A 1 89 ? 14.961 34.438 11.883 1 98.12 89 GLY A C 1
ATOM 712 O O . GLY A 1 89 ? 15.938 34.375 11.148 1 98.12 89 GLY A O 1
ATOM 713 N N . ARG A 1 90 ? 14.617 33.562 12.805 1 97.38 90 ARG A N 1
ATOM 714 C CA . ARG A 1 90 ? 15.422 32.375 13.008 1 97.38 90 ARG A CA 1
ATOM 715 C C . ARG A 1 90 ? 14.805 31.172 12.297 1 97.38 90 ARG A C 1
ATOM 717 O O . ARG A 1 90 ? 13.633 31.203 11.906 1 97.38 90 ARG A O 1
ATOM 724 N N . TYR A 1 91 ? 15.695 30.172 12.125 1 97.88 91 TYR A N 1
ATOM 725 C CA . TYR A 1 91 ? 15.25 28.938 11.492 1 97.88 91 TYR A CA 1
ATOM 726 C C . TYR A 1 91 ? 15.32 27.766 12.469 1 97.88 91 TYR A C 1
ATOM 728 O O . TYR A 1 91 ? 16.25 27.672 13.266 1 97.88 91 TYR A O 1
ATOM 736 N N . LYS A 1 92 ? 14.297 26.922 12.406 1 97.69 92 LYS A N 1
ATOM 737 C CA . LYS A 1 92 ? 14.281 25.672 13.18 1 97.69 92 LYS A CA 1
ATOM 738 C C . LYS A 1 92 ? 13.852 24.5 12.312 1 97.69 92 LYS A C 1
ATOM 740 O O . LYS A 1 92 ? 12.836 24.562 11.617 1 97.69 92 LYS A O 1
ATOM 745 N N . LEU A 1 93 ? 14.656 23.453 12.375 1 98.25 93 LEU A N 1
ATOM 746 C CA . LEU A 1 93 ? 14.344 22.203 11.68 1 98.25 93 LEU A CA 1
ATOM 747 C C . LEU A 1 93 ? 13.531 21.281 12.578 1 98.25 93 LEU A C 1
ATOM 749 O O . LEU A 1 93 ? 13.891 21.062 13.742 1 98.25 93 LEU A O 1
ATOM 753 N N . VAL A 1 94 ? 12.414 20.766 12.078 1 98.44 94 VAL A N 1
ATOM 754 C CA . VAL A 1 94 ? 11.57 19.828 12.797 1 98.44 94 VAL A CA 1
ATOM 755 C C . VAL A 1 94 ? 11.445 18.531 12.008 1 98.44 94 VAL A C 1
ATOM 757 O O . VAL A 1 94 ? 11.289 18.547 10.781 1 98.44 94 VAL A O 1
ATOM 760 N N . TYR A 1 95 ? 11.586 17.391 12.695 1 98.25 95 TYR A N 1
ATOM 761 C CA . TYR A 1 95 ? 11.438 16.078 12.07 1 98.25 95 TYR A CA 1
ATOM 762 C C . TYR A 1 95 ? 10.047 15.508 12.328 1 98.25 95 TYR A C 1
ATOM 764 O O . TYR A 1 95 ? 9.688 15.234 13.469 1 98.25 95 TYR A O 1
ATOM 772 N N . PRO A 1 96 ? 9.18 15.383 11.273 1 97.69 96 PRO A N 1
ATOM 773 C CA . PRO A 1 96 ? 7.945 14.617 11.453 1 97.69 96 PRO A CA 1
ATOM 774 C C . PRO A 1 96 ? 8.195 13.125 11.617 1 97.69 96 PRO A C 1
ATOM 776 O O . PRO A 1 96 ? 8.586 12.445 10.664 1 97.69 96 PRO A O 1
ATOM 779 N N . ILE A 1 97 ? 7.875 12.547 12.719 1 97.56 97 ILE A N 1
ATOM 780 C CA . ILE A 1 97 ? 8.359 11.211 13.055 1 97.56 97 ILE A CA 1
ATOM 781 C C . ILE A 1 97 ? 7.582 10.164 12.25 1 97.56 97 ILE A C 1
ATOM 783 O O . ILE A 1 97 ? 8 9.008 12.156 1 97.56 97 ILE A O 1
ATOM 787 N N . LYS A 1 98 ? 6.418 10.57 11.641 1 95.75 98 LYS A N 1
ATOM 788 C CA . LYS A 1 98 ? 5.645 9.625 10.836 1 95.75 98 LYS A CA 1
ATOM 789 C C . LYS A 1 98 ? 6.48 9.078 9.68 1 95.75 98 LYS A C 1
ATOM 791 O O . LYS A 1 98 ? 6.156 8.031 9.117 1 95.75 98 LYS A O 1
ATOM 796 N N . VAL A 1 99 ? 7.547 9.75 9.266 1 97 99 VAL A N 1
ATOM 797 C CA . VAL A 1 99 ? 8.383 9.375 8.133 1 97 99 VAL A CA 1
ATOM 798 C C . VAL A 1 99 ? 9.172 8.117 8.469 1 97 99 VAL A C 1
ATOM 800 O O . VAL A 1 99 ? 9.352 7.242 7.613 1 97 99 VAL A O 1
ATOM 803 N N . ASN A 1 100 ? 9.609 8 9.625 1 98 100 ASN A N 1
ATOM 804 C CA . ASN A 1 100 ? 10.281 6.848 10.211 1 98 100 ASN A CA 1
ATOM 805 C C . ASN A 1 100 ? 10.336 6.93 11.734 1 98 100 ASN A C 1
ATOM 807 O O . ASN A 1 100 ? 11.18 7.625 12.289 1 98 100 ASN A O 1
ATOM 811 N N . GLN A 1 101 ? 9.5 6.203 12.43 1 97.44 101 GLN A N 1
ATOM 812 C CA . GLN A 1 101 ? 9.328 6.297 13.875 1 97.44 101 GLN A CA 1
ATOM 813 C C . GLN A 1 101 ? 10.328 5.414 14.609 1 97.44 101 GLN A C 1
ATOM 815 O O . GLN A 1 101 ? 10.367 5.398 15.844 1 97.44 101 GLN A O 1
ATOM 820 N N . GLU A 1 102 ? 11.125 4.684 13.891 1 96.44 102 GLU A N 1
ATOM 821 C CA . GLU A 1 102 ? 12.07 3.791 14.562 1 96.44 102 GLU A CA 1
ATOM 822 C C . GLU A 1 102 ? 12.852 4.523 15.648 1 96.44 102 GLU A C 1
ATOM 824 O O . GLU A 1 102 ? 13.406 5.598 15.406 1 96.44 102 GLU A O 1
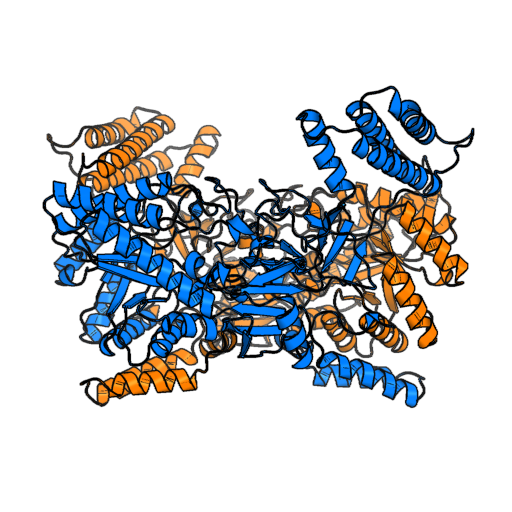ATOM 829 N N . HIS A 1 103 ? 12.914 3.941 16.828 1 97 103 HIS A N 1
ATOM 830 C CA . HIS A 1 103 ? 13.555 4.543 17.984 1 97 103 HIS A CA 1
ATOM 831 C C . HIS A 1 103 ? 14.977 4.992 17.672 1 97 103 HIS A C 1
ATOM 833 O O . HIS A 1 103 ? 15.367 6.117 17.984 1 97 103 HIS A O 1
ATOM 839 N N . CYS A 1 104 ? 15.727 4.16 17.016 1 95.5 104 CYS A N 1
ATOM 840 C CA . CYS A 1 104 ? 17.141 4.445 16.734 1 95.5 104 CYS A CA 1
ATOM 841 C C . CYS A 1 104 ? 17.281 5.613 15.773 1 95.5 104 CYS A C 1
ATOM 843 O O . CYS A 1 104 ? 18.219 6.406 15.883 1 95.5 104 CYS A O 1
ATOM 845 N N . VAL A 1 105 ? 16.359 5.785 14.844 1 97.44 105 VAL A N 1
ATOM 846 C CA . VAL A 1 105 ? 16.422 6.844 13.852 1 97.44 105 VAL A CA 1
ATOM 847 C C . VAL A 1 105 ? 16.141 8.195 14.508 1 97.44 105 VAL A C 1
ATOM 849 O O . VAL A 1 105 ? 16.922 9.141 14.359 1 97.44 105 VAL A O 1
ATOM 852 N N . VAL A 1 106 ? 15.062 8.297 15.305 1 97.62 106 VAL A N 1
ATOM 853 C CA . VAL A 1 106 ? 14.688 9.555 15.945 1 97.62 106 VAL A CA 1
ATOM 854 C C . VAL A 1 106 ? 15.75 9.945 16.969 1 97.62 106 VAL A C 1
ATOM 856 O O . VAL A 1 106 ? 16.141 11.109 17.047 1 97.62 106 VAL A O 1
ATOM 859 N N . LYS A 1 107 ? 16.219 8.969 17.688 1 95.88 107 LYS A N 1
ATOM 860 C CA . LYS A 1 107 ? 17.25 9.219 18.688 1 95.88 107 LYS A CA 1
ATOM 861 C C . LYS A 1 107 ? 18.5 9.805 18.047 1 95.88 107 LYS A C 1
ATOM 863 O O . LYS A 1 107 ? 19.078 10.773 18.562 1 95.88 107 LYS A O 1
ATOM 868 N N . GLU A 1 108 ? 18.891 9.227 16.969 1 95.62 108 GLU A N 1
ATOM 869 C CA . GLU A 1 108 ? 20.125 9.68 16.312 1 95.62 108 GLU A CA 1
ATOM 870 C C . GLU A 1 108 ? 19.938 11.07 15.703 1 95.62 108 GLU A C 1
ATOM 872 O O . GLU A 1 108 ? 20.875 11.867 15.68 1 95.62 108 GLU A O 1
ATOM 877 N N . LEU A 1 109 ? 18.812 11.344 15.18 1 97 109 LEU A N 1
ATOM 878 C CA . LEU A 1 109 ? 18.547 12.688 14.672 1 97 109 LEU A CA 1
ATOM 879 C C . LEU A 1 109 ? 18.672 13.727 15.781 1 97 109 LEU A C 1
ATOM 881 O O . LEU A 1 109 ? 19.219 14.805 15.562 1 97 109 LEU A O 1
ATOM 885 N N . LEU A 1 110 ? 18.219 13.383 16.969 1 96.06 110 LEU A N 1
ATOM 886 C CA . LEU A 1 110 ? 18.266 14.289 18.109 1 96.06 110 LEU A CA 1
ATOM 887 C C . LEU A 1 110 ? 19.688 14.484 18.609 1 96.06 110 LEU A C 1
ATOM 889 O O . LEU A 1 110 ? 20 15.477 19.266 1 96.06 110 LEU A O 1
ATOM 893 N N . LYS A 1 111 ? 20.547 13.586 18.219 1 93.56 111 LYS A N 1
ATOM 894 C CA . LYS A 1 111 ? 21.938 13.633 18.656 1 93.56 111 LYS A CA 1
ATOM 895 C C . LYS A 1 111 ? 22.797 14.422 17.688 1 93.56 111 LYS A C 1
ATOM 897 O O . LYS A 1 111 ? 24.016 14.547 17.875 1 93.56 111 LYS A O 1
ATOM 902 N N . ALA A 1 112 ? 22.172 14.852 16.625 1 91 112 ALA A N 1
ATOM 903 C CA . ALA A 1 112 ? 22.969 15.609 15.672 1 91 112 ALA A CA 1
ATOM 904 C C . ALA A 1 112 ? 23.766 16.703 16.375 1 91 112 ALA A C 1
ATOM 906 O O . ALA A 1 112 ? 23.234 17.438 17.203 1 91 112 ALA A O 1
ATOM 907 N N . PRO A 1 113 ? 25.031 16.812 15.953 1 85.62 113 PRO A N 1
ATOM 908 C CA . PRO A 1 113 ? 25.875 17.781 16.656 1 85.62 113 PRO A CA 1
ATOM 909 C C . PRO A 1 113 ? 25.547 19.219 16.281 1 85.62 113 PRO A C 1
ATOM 911 O O . PRO A 1 113 ? 25.156 19.5 15.148 1 85.62 113 PRO A O 1
ATOM 914 N N . SER A 1 114 ? 25.609 20.109 17.047 1 85.44 114 SER A N 1
ATOM 915 C CA . SER A 1 114 ? 25.641 21.562 16.859 1 85.44 114 SER A CA 1
ATOM 916 C C . SER A 1 114 ? 24.234 22.109 16.641 1 85.44 114 SER A C 1
ATOM 918 O O . SER A 1 114 ? 24.047 23.328 16.594 1 85.44 114 SER A O 1
ATOM 920 N N . HIS A 1 115 ? 23.297 21.188 16.375 1 90.5 115 HIS A N 1
ATOM 921 C CA . HIS A 1 115 ? 21.953 21.703 16.125 1 90.5 115 HIS A CA 1
ATOM 922 C C . HIS A 1 115 ? 20.891 20.891 16.844 1 90.5 115 HIS A C 1
ATOM 924 O O . HIS A 1 115 ? 21 19.672 16.922 1 90.5 115 HIS A O 1
ATOM 930 N N . GLN A 1 116 ? 20.016 21.562 17.391 1 91.19 116 GLN A N 1
ATOM 931 C CA . GLN A 1 116 ? 18.844 20.922 17.984 1 91.19 116 GLN A CA 1
ATOM 932 C C . GLN A 1 116 ? 17.656 20.922 17.031 1 91.19 116 GLN A C 1
ATOM 934 O O . GLN A 1 116 ? 17.328 21.953 16.453 1 91.19 116 GLN A O 1
ATOM 939 N N . ILE A 1 117 ? 17.109 19.797 16.875 1 96.38 117 ILE A N 1
ATOM 940 C CA . ILE A 1 117 ? 15.938 19.734 16 1 96.38 117 ILE A CA 1
ATOM 941 C C . ILE A 1 117 ? 14.672 19.562 16.844 1 96.38 117 ILE A C 1
ATOM 943 O O . ILE A 1 117 ? 14.727 19.094 17.984 1 96.38 117 ILE A O 1
ATOM 947 N N . GLY A 1 118 ? 13.547 20.047 16.344 1 98 118 GLY A N 1
ATOM 948 C CA . GLY A 1 118 ? 12.242 19.734 16.922 1 98 118 GLY A CA 1
ATOM 949 C C . GLY A 1 118 ? 11.641 18.453 16.359 1 98 118 GLY A C 1
ATOM 950 O O . GLY A 1 118 ? 12.227 17.828 15.469 1 98 118 GLY A O 1
ATOM 951 N N . LEU A 1 119 ? 10.523 18.016 16.938 1 98.5 119 LEU A N 1
ATOM 952 C CA . LEU A 1 119 ? 9.805 16.828 16.469 1 98.5 119 LEU A CA 1
ATOM 953 C C . LEU A 1 119 ? 8.336 17.156 16.219 1 98.5 119 LEU A C 1
ATOM 955 O O . LEU A 1 119 ? 7.777 18.062 16.844 1 98.5 119 LEU A O 1
ATOM 959 N N . GLU A 1 120 ? 7.781 16.547 15.273 1 98.31 120 GLU A N 1
ATOM 960 C CA . GLU A 1 120 ? 6.359 16.672 14.969 1 98.31 120 GLU A CA 1
ATOM 961 C C . GLU A 1 120 ? 5.633 15.344 15.172 1 98.31 120 GLU A C 1
ATOM 963 O O . GLU A 1 120 ? 6.133 14.289 14.773 1 98.31 120 GLU A O 1
ATOM 968 N N . ALA A 1 121 ? 4.504 15.344 15.883 1 98.06 121 ALA A N 1
ATOM 969 C CA . ALA A 1 121 ? 3.662 14.18 16.141 1 98.06 121 ALA A CA 1
ATOM 970 C C . ALA A 1 121 ? 2.256 14.375 15.586 1 98.06 121 ALA A C 1
ATOM 972 O O . ALA A 1 121 ? 1.63 15.414 15.82 1 98.06 121 ALA A O 1
ATOM 973 N N . GLY A 1 122 ? 1.784 13.367 14.844 1 96.06 122 GLY A N 1
ATOM 974 C CA . GLY A 1 122 ? 0.469 13.469 14.234 1 96.06 122 GLY A CA 1
ATOM 975 C C . GLY A 1 122 ? -0.55 12.531 14.852 1 96.06 122 GLY A C 1
ATOM 976 O O . GLY A 1 122 ? -1.702 12.484 14.414 1 96.06 122 GLY A O 1
ATOM 977 N N . SER A 1 123 ? -0.17 11.75 15.891 1 96.69 123 SER A N 1
ATOM 978 C CA . SER A 1 123 ? -1.055 10.844 16.609 1 96.69 123 SER A CA 1
ATOM 979 C C . SER A 1 123 ? -0.649 10.727 18.078 1 96.69 123 SER A C 1
ATOM 981 O O . SER A 1 123 ? 0.438 11.164 18.469 1 96.69 123 SER A O 1
ATOM 983 N N . LYS A 1 124 ? -1.522 10.18 18.875 1 96.44 124 LYS A N 1
ATOM 984 C CA . LYS A 1 124 ? -1.275 10.07 20.297 1 96.44 124 LYS A CA 1
ATOM 985 C C . LYS A 1 124 ? -0.056 9.195 20.578 1 96.44 124 LYS A C 1
ATOM 987 O O . LYS A 1 124 ? 0.828 9.578 21.359 1 96.44 124 LYS A O 1
ATOM 992 N N . PRO A 1 125 ? 0.078 7.996 19.906 1 97.62 125 PRO A N 1
ATOM 993 C CA . PRO A 1 125 ? 1.287 7.207 20.156 1 97.62 125 PRO A CA 1
ATOM 994 C C . PRO A 1 125 ? 2.566 7.953 19.781 1 97.62 125 PRO A C 1
ATOM 996 O O . PRO A 1 125 ? 3.566 7.871 20.5 1 97.62 125 PRO A O 1
ATOM 999 N N . GLU A 1 126 ? 2.5 8.68 18.75 1 98.31 126 GLU A N 1
ATOM 1000 C CA . GLU A 1 126 ? 3.674 9.438 18.328 1 98.31 126 GLU A CA 1
ATOM 1001 C C . GLU A 1 126 ? 4.027 10.516 19.344 1 98.31 126 GLU A C 1
ATOM 1003 O O . GLU A 1 126 ? 5.207 10.758 19.625 1 98.31 126 GLU A O 1
ATOM 1008 N N . LEU A 1 127 ? 2.996 11.203 19.859 1 98.44 127 LEU A N 1
ATOM 1009 C CA . LEU A 1 127 ? 3.25 12.242 20.844 1 98.44 127 LEU A CA 1
ATOM 1010 C C . LEU A 1 127 ? 3.9 11.656 22.094 1 98.44 127 LEU A C 1
ATOM 1012 O O . LEU A 1 127 ? 4.82 12.25 22.656 1 98.44 127 LEU A O 1
ATOM 1016 N N . MET A 1 128 ? 3.438 10.469 22.484 1 98.44 128 MET A N 1
ATOM 1017 C CA . MET A 1 128 ? 4.027 9.781 23.625 1 98.44 128 MET A CA 1
ATOM 1018 C C . MET A 1 128 ? 5.5 9.477 23.375 1 98.44 128 MET A C 1
ATOM 1020 O O . MET A 1 128 ? 6.336 9.664 24.266 1 98.44 128 MET A O 1
ATOM 1024 N N . ALA A 1 129 ? 5.801 9.047 22.188 1 98.44 129 ALA A N 1
ATOM 1025 C CA . ALA A 1 129 ? 7.18 8.75 21.812 1 98.44 129 ALA A CA 1
ATOM 1026 C C . ALA A 1 129 ? 8.039 10.008 21.812 1 98.44 129 ALA A C 1
ATOM 1028 O O . ALA A 1 129 ? 9.141 10.016 22.359 1 98.44 129 ALA A O 1
ATOM 1029 N N . VAL A 1 130 ? 7.5 11.086 21.266 1 98.25 130 VAL A N 1
ATOM 1030 C CA . VAL A 1 130 ? 8.211 12.352 21.094 1 98.25 130 VAL A CA 1
ATOM 1031 C C . VAL A 1 130 ? 8.578 12.93 22.453 1 98.25 130 VAL A C 1
ATOM 1033 O O . VAL A 1 130 ? 9.734 13.312 22.672 1 98.25 130 VAL A O 1
ATOM 1036 N N . ILE A 1 131 ? 7.66 12.953 23.406 1 98.19 131 ILE A N 1
ATOM 1037 C CA . ILE A 1 131 ? 7.895 13.531 24.719 1 98.19 131 ILE A CA 1
ATOM 1038 C C . ILE A 1 131 ? 8.977 12.727 25.438 1 98.19 131 ILE A C 1
ATOM 1040 O O . ILE A 1 131 ? 9.891 13.305 26.031 1 98.19 131 ILE A O 1
ATOM 1044 N N . GLY A 1 132 ? 8.859 11.422 25.328 1 97.5 132 GLY A N 1
ATOM 1045 C CA . GLY A 1 132 ? 9.82 10.562 25.984 1 97.5 132 GLY A CA 1
ATOM 1046 C C . GLY A 1 132 ? 11.227 10.695 25.438 1 97.5 132 GLY A C 1
ATOM 1047 O O . GLY A 1 132 ? 12.203 10.688 26.188 1 97.5 132 GLY A O 1
ATOM 1048 N N . LEU A 1 133 ? 11.375 10.859 24.188 1 96.19 133 LEU A N 1
ATOM 1049 C CA . LEU A 1 133 ? 12.672 10.914 23.516 1 96.19 133 LEU A CA 1
ATOM 1050 C C . LEU A 1 133 ? 13.383 12.227 23.797 1 96.19 133 LEU A C 1
ATOM 1052 O O . LEU A 1 133 ? 14.609 12.273 23.891 1 96.19 133 LEU A O 1
ATOM 1056 N N . LEU A 1 134 ? 12.633 13.289 23.859 1 95.31 134 LEU A N 1
ATOM 1057 C CA . LEU A 1 134 ? 13.219 14.602 24.109 1 95.31 134 LEU A CA 1
ATOM 1058 C C . LEU A 1 134 ? 13.82 14.68 25.516 1 95.31 134 LEU A C 1
ATOM 1060 O O . LEU A 1 134 ? 14.812 15.383 25.734 1 95.31 134 LEU A O 1
ATOM 1064 N N . GLY A 1 135 ? 13.25 14.039 26.438 1 91.81 135 GLY A N 1
ATOM 1065 C CA . GLY A 1 135 ? 13.773 14.047 27.797 1 91.81 135 GLY A CA 1
ATOM 1066 C C . GLY A 1 135 ? 13.859 15.438 28.406 1 91.81 135 GLY A C 1
ATOM 1067 O O . GLY A 1 135 ? 12.93 16.234 28.266 1 91.81 135 GLY A O 1
ATOM 1068 N N . GLN A 1 136 ? 15.008 15.703 29.031 1 85.81 136 GLN A N 1
ATOM 1069 C CA . GLN A 1 136 ? 15.117 16.938 29.797 1 85.81 136 GLN A CA 1
ATOM 1070 C C . GLN A 1 136 ? 15.648 18.078 28.922 1 85.81 136 GLN A C 1
ATOM 1072 O O . GLN A 1 136 ? 15.992 19.156 29.438 1 85.81 136 GLN A O 1
ATOM 1077 N N . THR A 1 137 ? 15.727 17.875 27.688 1 88.19 137 THR A N 1
ATOM 1078 C CA . THR A 1 137 ? 16.141 18.922 26.75 1 88.19 137 THR A CA 1
ATOM 1079 C C . THR A 1 137 ? 14.93 19.609 26.125 1 88.19 137 THR A C 1
ATOM 1081 O O . THR A 1 137 ? 14.297 19.047 25.234 1 88.19 137 THR A O 1
ATOM 1084 N N . PRO A 1 138 ? 14.68 20.75 26.641 1 92.25 138 PRO A N 1
ATOM 1085 C CA . PRO A 1 138 ? 13.547 21.438 26.031 1 92.25 138 PRO A CA 1
ATOM 1086 C C . PRO A 1 138 ? 13.703 21.609 24.516 1 92.25 138 PRO A C 1
ATOM 1088 O O . PRO A 1 138 ? 14.797 21.891 24.031 1 92.25 138 PRO A O 1
ATOM 1091 N N . SER A 1 139 ? 12.719 21.312 23.812 1 95.5 139 SER A N 1
ATOM 1092 C CA . SER A 1 139 ? 12.719 21.453 22.359 1 95.5 139 SER A CA 1
ATOM 1093 C C . SER A 1 139 ? 11.32 21.781 21.844 1 95.5 139 SER A C 1
ATOM 1095 O O . SER A 1 139 ? 10.383 21.953 22.609 1 95.5 139 SER A O 1
ATOM 1097 N N . THR A 1 140 ? 11.266 21.969 20.531 1 98.06 140 THR A N 1
ATOM 1098 C CA . THR A 1 140 ? 10.016 22.312 19.875 1 98.06 140 THR A CA 1
ATOM 1099 C C . THR A 1 140 ? 9.234 21.062 19.5 1 98.06 140 THR A C 1
ATOM 1101 O O . THR A 1 140 ? 9.812 20.109 18.969 1 98.06 140 THR A O 1
ATOM 1104 N N . ILE A 1 141 ? 7.93 20.984 19.844 1 98.62 141 ILE A N 1
ATOM 1105 C CA . ILE A 1 141 ? 7.031 19.906 19.453 1 98.62 141 ILE A CA 1
ATOM 1106 C C . ILE A 1 141 ? 5.867 20.484 18.641 1 98.62 141 ILE A C 1
ATOM 1108 O O . ILE A 1 141 ? 5.129 21.344 19.125 1 98.62 141 ILE A O 1
ATOM 1112 N N . ILE A 1 142 ? 5.746 20.109 17.422 1 98.69 142 ILE A N 1
ATOM 1113 C CA . ILE A 1 142 ? 4.594 20.484 16.594 1 98.69 142 ILE A CA 1
ATOM 1114 C C . ILE A 1 142 ? 3.539 19.375 16.672 1 98.69 142 ILE A C 1
ATOM 1116 O O . ILE A 1 142 ? 3.812 18.234 16.328 1 98.69 142 ILE A O 1
ATOM 1120 N N . CYS A 1 143 ? 2.361 19.672 17.125 1 98.19 143 CYS A N 1
ATOM 1121 C CA . CYS A 1 143 ? 1.255 18.719 17.219 1 98.19 143 CYS A CA 1
ATOM 1122 C C . CYS A 1 143 ? 0.281 18.906 16.062 1 98.19 143 CYS A C 1
ATOM 1124 O O . CYS A 1 143 ? -0.571 19.797 16.094 1 98.19 143 CYS A O 1
ATOM 1126 N N . ASN A 1 144 ? 0.36 18.031 15.102 1 95.38 144 ASN A N 1
ATOM 1127 C CA . ASN A 1 144 ? -0.535 18.031 13.953 1 95.38 144 ASN A CA 1
ATOM 1128 C C . ASN A 1 144 ? -1.548 16.891 14.031 1 95.38 144 ASN A C 1
ATOM 1130 O O . ASN A 1 144 ? -1.65 16.219 15.062 1 95.38 144 ASN A O 1
ATOM 1134 N N . GLY A 1 145 ? -2.402 16.781 13.07 1 90.31 145 GLY A N 1
ATOM 1135 C CA . GLY A 1 145 ? -3.348 15.688 12.977 1 90.31 145 GLY A CA 1
ATOM 1136 C C . GLY A 1 145 ? -4.605 15.906 13.789 1 90.31 145 GLY A C 1
ATOM 1137 O O . GLY A 1 145 ? -4.777 16.953 14.406 1 90.31 145 GLY A O 1
ATOM 1138 N N . TYR A 1 146 ? -5.438 14.875 13.781 1 88 146 TYR A N 1
ATOM 1139 C CA . TYR A 1 146 ? -6.68 14.93 14.539 1 88 146 TYR A CA 1
ATOM 1140 C C . TYR A 1 146 ? -6.418 14.766 16.031 1 88 146 TYR A C 1
ATOM 1142 O O . TYR A 1 146 ? -5.645 13.898 16.438 1 88 146 TYR A O 1
ATOM 1150 N N . LYS A 1 147 ? -7.082 15.602 16.797 1 92.81 147 LYS A N 1
ATOM 1151 C CA . LYS A 1 147 ? -6.797 15.633 18.234 1 92.81 147 LYS A CA 1
ATOM 1152 C C . LYS A 1 147 ? -8.078 15.516 19.047 1 92.81 147 LYS A C 1
ATOM 1154 O O . LYS A 1 147 ? -9.039 16.266 18.812 1 92.81 147 LYS A O 1
ATOM 1159 N N . ASP A 1 148 ? -8.078 14.578 19.938 1 91.88 148 ASP A N 1
ATOM 1160 C CA . ASP A 1 148 ? -9.133 14.523 20.938 1 91.88 148 ASP A CA 1
ATOM 1161 C C . ASP A 1 148 ? -8.68 15.188 22.234 1 91.88 148 ASP A C 1
ATOM 1163 O O . ASP A 1 148 ? -7.613 15.805 22.297 1 91.88 148 ASP A O 1
ATOM 1167 N N . ALA A 1 149 ? -9.516 15.18 23.234 1 94.94 149 ALA A N 1
ATOM 1168 C CA . ALA A 1 149 ? -9.203 15.828 24.516 1 94.94 149 ALA A CA 1
ATOM 1169 C C . ALA A 1 149 ? -7.93 15.25 25.125 1 94.94 149 ALA A C 1
ATOM 1171 O O . ALA A 1 149 ? -7.102 15.984 25.656 1 94.94 149 ALA A O 1
ATOM 1172 N N . CYS A 1 150 ? -7.793 13.938 25 1 95.06 150 CYS A N 1
ATOM 1173 C CA . CYS A 1 150 ? -6.625 13.273 25.562 1 95.06 150 CYS A CA 1
ATOM 1174 C C . CYS A 1 150 ? -5.348 13.758 24.891 1 95.06 150 CYS A C 1
ATOM 1176 O O . CYS A 1 150 ? -4.352 14.023 25.578 1 95.06 150 CYS A O 1
ATOM 1178 N N . TYR A 1 151 ? -5.344 13.828 23.656 1 95.88 151 TYR A N 1
ATOM 1179 C CA . TYR A 1 151 ? -4.207 14.344 22.906 1 95.88 151 TYR A CA 1
ATOM 1180 C C . TYR A 1 151 ? -3.854 15.758 23.344 1 95.88 151 TYR A C 1
ATOM 1182 O O . TYR A 1 151 ? -2.682 16.062 23.578 1 95.88 151 TYR A O 1
ATOM 1190 N N . ILE A 1 152 ? -4.84 16.625 23.469 1 97.19 152 ILE A N 1
ATOM 1191 C CA . ILE A 1 152 ? -4.633 18.016 23.844 1 97.19 152 ILE A CA 1
ATOM 1192 C C . ILE A 1 152 ? -4.07 18.109 25.25 1 97.19 152 ILE A C 1
ATOM 1194 O O . ILE A 1 152 ? -3.119 18.844 25.516 1 97.19 152 ILE A O 1
ATOM 1198 N N . ARG A 1 153 ? -4.582 17.312 26.172 1 97.88 153 ARG A N 1
ATOM 1199 C CA . ARG A 1 153 ? -4.051 17.281 27.531 1 97.88 153 ARG A CA 1
ATOM 1200 C C . ARG A 1 153 ? -2.588 16.859 27.531 1 97.88 153 ARG A C 1
ATOM 1202 O O . ARG A 1 153 ? -1.77 17.453 28.25 1 97.88 153 ARG A O 1
ATOM 1209 N N . THR A 1 154 ? -2.33 15.875 26.734 1 98.25 154 THR A N 1
ATOM 1210 C CA . THR A 1 154 ? -0.96 15.383 26.641 1 98.25 154 THR A CA 1
ATOM 1211 C C . THR A 1 154 ? -0.022 16.469 26.125 1 98.25 154 THR A C 1
ATOM 1213 O O . THR A 1 154 ? 1.082 16.641 26.656 1 98.25 154 THR A O 1
ATOM 1216 N N . ALA A 1 155 ? -0.475 17.188 25.156 1 98.62 155 ALA A N 1
ATOM 1217 C CA . ALA A 1 155 ? 0.312 18.297 24.609 1 98.62 155 ALA A CA 1
ATOM 1218 C C . ALA A 1 155 ? 0.541 19.375 25.656 1 98.62 155 ALA A C 1
ATOM 1220 O O . ALA A 1 155 ? 1.643 19.922 25.766 1 98.62 155 ALA A O 1
ATOM 1221 N N . LEU A 1 156 ? -0.486 19.703 26.422 1 98.62 156 LEU A N 1
ATOM 1222 C CA . LEU A 1 156 ? -0.384 20.719 27.453 1 98.62 156 LEU A CA 1
ATOM 1223 C C . LEU A 1 156 ? 0.558 20.266 28.578 1 98.62 156 LEU A C 1
ATOM 1225 O O . LEU A 1 156 ? 1.285 21.078 29.141 1 98.62 156 LEU A O 1
ATOM 1229 N N . ILE A 1 157 ? 0.544 18.969 28.875 1 98.5 157 ILE A N 1
ATOM 1230 C CA . ILE A 1 157 ? 1.469 18.422 29.859 1 98.5 157 ILE A CA 1
ATOM 1231 C C . ILE A 1 157 ? 2.904 18.578 29.375 1 98.5 157 ILE A C 1
ATOM 1233 O O . ILE A 1 157 ? 3.787 18.984 30.125 1 98.5 157 ILE A O 1
ATOM 1237 N N . ALA A 1 158 ? 3.148 18.281 28.125 1 98.5 158 ALA A N 1
ATOM 1238 C CA . ALA A 1 158 ? 4.477 18.453 27.531 1 98.5 158 ALA A CA 1
ATOM 1239 C C . ALA A 1 158 ? 4.938 19.906 27.656 1 98.5 158 ALA A C 1
ATOM 1241 O O . ALA A 1 158 ? 6.121 20.172 27.891 1 98.5 158 ALA A O 1
ATOM 1242 N N . GLN A 1 159 ? 4.004 20.828 27.422 1 98.06 159 GLN A N 1
ATOM 1243 C CA . GLN A 1 159 ? 4.32 22.234 27.594 1 98.06 159 GLN A CA 1
ATOM 1244 C C . GLN A 1 159 ? 4.73 22.547 29.031 1 98.06 159 GLN A C 1
ATOM 1246 O O . GLN A 1 159 ? 5.68 23.297 29.266 1 98.06 159 GLN A O 1
ATOM 1251 N N . GLN A 1 160 ? 4.039 21.969 29.969 1 97.12 160 GLN A N 1
ATOM 1252 C CA . GLN A 1 160 ? 4.344 22.172 31.375 1 97.12 160 GLN A CA 1
ATOM 1253 C C . GLN A 1 160 ? 5.695 21.562 31.75 1 97.12 160 GLN A C 1
ATOM 1255 O O . GLN A 1 160 ? 6.328 21.984 32.719 1 97.12 160 GLN A O 1
ATOM 1260 N N . MET A 1 161 ? 6.152 20.609 30.969 1 97.25 161 MET A N 1
ATOM 1261 C CA . MET A 1 161 ? 7.461 20 31.172 1 97.25 161 MET A CA 1
ATOM 1262 C C . MET A 1 161 ? 8.578 20.938 30.703 1 97.25 161 MET A C 1
ATOM 1264 O O . MET A 1 161 ? 9.75 20.688 30.984 1 97.25 161 MET A O 1
ATOM 1268 N N . GLY A 1 162 ? 8.18 21.953 29.969 1 96.75 162 GLY A N 1
ATOM 1269 C CA . GLY A 1 162 ? 9.172 22.938 29.562 1 96.75 162 GLY A CA 1
ATOM 1270 C C . GLY A 1 162 ? 9.398 22.953 28.062 1 96.75 162 GLY A C 1
ATOM 1271 O O . GLY A 1 162 ? 10.156 23.797 27.547 1 96.75 162 GLY A O 1
ATOM 1272 N N . HIS A 1 163 ? 8.75 22.125 27.297 1 97.81 163 HIS A N 1
ATOM 1273 C CA . HIS A 1 163 ? 8.906 22.125 25.859 1 97.81 163 HIS A CA 1
ATOM 1274 C C . HIS A 1 163 ? 8.102 23.234 25.203 1 97.81 163 HIS A C 1
ATOM 1276 O O . HIS A 1 163 ? 7.125 23.719 25.781 1 97.81 163 HIS A O 1
ATOM 1282 N N . GLN A 1 164 ? 8.594 23.719 24.109 1 97.81 164 GLN A N 1
ATOM 1283 C CA . GLN A 1 164 ? 7.809 24.641 23.281 1 97.81 164 GLN A CA 1
ATOM 1284 C C . GLN A 1 164 ? 6.84 23.875 22.375 1 97.81 164 GLN A C 1
ATOM 1286 O O . GLN A 1 164 ? 7.207 23.453 21.281 1 97.81 164 GLN A O 1
ATOM 1291 N N . VAL A 1 165 ? 5.582 23.781 22.828 1 98.56 165 VAL A N 1
ATOM 1292 C CA . VAL A 1 165 ? 4.605 22.953 22.125 1 98.56 165 VAL A CA 1
ATOM 1293 C C . VAL A 1 165 ? 3.639 23.828 21.344 1 98.56 165 VAL A C 1
ATOM 1295 O O . VAL A 1 165 ? 3.086 24.797 21.875 1 98.56 165 VAL A O 1
ATOM 1298 N N . TYR A 1 166 ? 3.461 23.594 20.094 1 98.75 166 TYR A N 1
ATOM 1299 C CA . TYR A 1 166 ? 2.428 24.25 19.297 1 98.75 166 TYR A CA 1
ATOM 1300 C C . TYR A 1 166 ? 1.304 23.266 18.953 1 98.75 166 TYR A C 1
ATOM 1302 O O . TYR A 1 166 ? 1.523 22.266 18.281 1 98.75 166 TYR A O 1
ATOM 1310 N N . ILE A 1 167 ? 0.126 23.469 19.438 1 98.56 167 ILE A N 1
ATOM 1311 C CA . ILE A 1 167 ? -1.062 22.703 19.047 1 98.56 167 ILE A CA 1
ATOM 1312 C C . ILE A 1 167 ? -1.688 23.328 17.797 1 98.56 167 ILE A C 1
ATOM 1314 O O . ILE A 1 167 ? -2.312 24.391 17.875 1 98.56 167 ILE A O 1
ATOM 1318 N N . VAL A 1 168 ? -1.559 22.703 16.672 1 98.25 168 VAL A N 1
ATOM 1319 C CA . VAL A 1 168 ? -1.975 23.281 15.398 1 98.25 168 VAL A CA 1
ATOM 1320 C C . VAL A 1 168 ? -3.443 22.953 15.141 1 98.25 168 VAL A C 1
ATOM 1322 O O . VAL A 1 168 ? -3.82 21.781 15.078 1 98.25 168 VAL A O 1
ATOM 1325 N N . ILE A 1 169 ? -4.234 23.953 14.953 1 97 169 ILE A N 1
ATOM 1326 C CA . ILE A 1 169 ? -5.645 23.781 14.633 1 97 169 ILE A CA 1
ATOM 1327 C C . ILE A 1 169 ? -5.797 23.406 13.156 1 97 169 ILE A C 1
ATOM 1329 O O . ILE A 1 169 ? -5.488 24.203 12.273 1 97 169 ILE A O 1
ATOM 1333 N N . GLU A 1 170 ? -6.266 22.234 12.992 1 92.06 170 GLU A N 1
ATOM 1334 C CA . GLU A 1 170 ? -6.492 21.734 11.641 1 92.06 170 GLU A CA 1
ATOM 1335 C C . GLU A 1 170 ? -7.961 21.859 11.242 1 92.06 170 GLU A C 1
ATOM 1337 O O . GLU A 1 170 ? -8.289 21.938 10.055 1 92.06 170 GLU A O 1
ATOM 1342 N N . LYS A 1 171 ? -8.773 21.75 12.234 1 88.69 171 LYS A N 1
ATOM 1343 C CA . LYS A 1 171 ? -10.219 21.922 12.094 1 88.69 171 LYS A CA 1
ATOM 1344 C C . LYS A 1 171 ? -10.766 22.875 13.148 1 88.69 171 LYS A C 1
ATOM 1346 O O . LYS A 1 171 ? -10.297 22.891 14.289 1 88.69 171 LYS A O 1
ATOM 1351 N N . ARG A 1 172 ? -11.828 23.516 12.781 1 87.69 172 ARG A N 1
ATOM 1352 C CA . ARG A 1 172 ? -12.398 24.531 13.648 1 87.69 172 ARG A CA 1
ATOM 1353 C C . ARG A 1 172 ? -12.852 23.953 14.977 1 87.69 172 ARG A C 1
ATOM 1355 O O . ARG A 1 172 ? -12.711 24.578 16.031 1 87.69 172 ARG A O 1
ATOM 1362 N N . SER A 1 173 ? -13.297 22.719 14.906 1 88.06 173 SER A N 1
ATOM 1363 C CA . SER A 1 173 ? -13.859 22.078 16.094 1 88.06 173 SER A CA 1
ATOM 1364 C C . SER A 1 173 ? -12.789 21.844 17.156 1 88.06 173 SER A C 1
ATOM 1366 O O . SER A 1 173 ? -13.102 21.75 18.344 1 88.06 173 SER A O 1
ATOM 1368 N N . GLU A 1 174 ? -11.578 21.781 16.812 1 92.69 174 GLU A N 1
ATOM 1369 C CA . GLU A 1 174 ? -10.484 21.531 17.75 1 92.69 174 GLU A CA 1
ATOM 1370 C C . GLU A 1 174 ? -10.281 22.703 18.688 1 92.69 174 GLU A C 1
ATOM 1372 O O . GLU A 1 174 ? -9.812 22.531 19.812 1 92.69 174 GLU A O 1
ATOM 1377 N N . LEU A 1 175 ? -10.656 23.922 18.219 1 95.69 175 LEU A N 1
ATOM 1378 C CA . LEU A 1 175 ? -10.461 25.109 19.031 1 95.69 175 LEU A CA 1
ATOM 1379 C C . LEU A 1 175 ? -11.25 25.016 20.328 1 95.69 175 LEU A C 1
ATOM 1381 O O . LEU A 1 175 ? -10.734 25.359 21.406 1 95.69 175 LEU A O 1
ATOM 1385 N N . ASP A 1 176 ? -12.445 24.5 20.266 1 94.81 176 ASP A N 1
ATOM 1386 C CA . ASP A 1 176 ? -13.281 24.359 21.453 1 94.81 176 ASP A CA 1
ATOM 1387 C C . ASP A 1 176 ? -12.656 23.406 22.469 1 94.81 176 ASP A C 1
ATOM 1389 O O . ASP A 1 176 ? -12.68 23.672 23.672 1 94.81 176 ASP A O 1
ATOM 1393 N N . ILE A 1 177 ? -12.094 22.359 22.016 1 95.5 177 ILE A N 1
ATOM 1394 C CA . ILE A 1 177 ? -11.461 21.391 22.891 1 95.5 177 ILE A CA 1
ATOM 1395 C C . ILE A 1 177 ? -10.211 21.984 23.531 1 95.5 177 ILE A C 1
ATOM 1397 O O . ILE A 1 177 ? -9.961 21.812 24.719 1 95.5 177 ILE A O 1
ATOM 1401 N N . ILE A 1 178 ? -9.453 22.703 22.766 1 97.88 178 ILE A N 1
ATOM 1402 C CA . ILE A 1 178 ? -8.219 23.328 23.234 1 97.88 178 ILE A CA 1
ATOM 1403 C C . ILE A 1 178 ? -8.547 24.312 24.359 1 97.88 178 ILE A C 1
ATOM 1405 O O . ILE A 1 178 ? -7.914 24.297 25.406 1 97.88 178 ILE A O 1
ATOM 1409 N N . LEU A 1 179 ? -9.562 25.188 24.109 1 97.38 179 LEU A N 1
ATOM 1410 C CA . LEU A 1 179 ? -9.938 26.203 25.094 1 97.38 179 LEU A CA 1
ATOM 1411 C C . LEU A 1 179 ? -10.469 25.547 26.375 1 97.38 179 LEU A C 1
ATOM 1413 O O . LEU A 1 179 ? -10.117 25.969 27.484 1 97.38 179 LEU A O 1
ATOM 1417 N N . LYS A 1 180 ? -11.227 24.5 26.203 1 97 180 LYS A N 1
ATOM 1418 C CA . LYS A 1 180 ? -11.805 23.797 27.344 1 97 180 LYS A CA 1
ATOM 1419 C C . LYS A 1 180 ? -10.719 23.141 28.203 1 97 180 LYS A C 1
ATOM 1421 O O . LYS A 1 180 ? -10.688 23.328 29.422 1 97 180 LYS A O 1
ATOM 1426 N N . GLU A 1 181 ? -9.82 22.375 27.594 1 97.31 181 GLU A N 1
ATOM 1427 C CA . GLU A 1 181 ? -8.781 21.656 28.328 1 97.31 181 GLU A CA 1
ATOM 1428 C C . GLU A 1 181 ? -7.75 22.609 28.906 1 97.31 181 GLU A C 1
ATOM 1430 O O . GLU A 1 181 ? -7.227 22.375 30 1 97.31 181 GLU A O 1
ATOM 1435 N N . SER A 1 182 ? -7.438 23.672 28.203 1 97.44 182 SER A N 1
ATOM 1436 C CA . SER A 1 182 ? -6.512 24.688 28.703 1 97.44 182 SER A CA 1
ATOM 1437 C C . SER A 1 182 ? -7.051 25.359 29.953 1 97.44 182 SER A C 1
ATOM 1439 O O . SER A 1 182 ? -6.305 25.594 30.906 1 97.44 182 SER A O 1
ATOM 1441 N N . ALA A 1 183 ? -8.328 25.688 29.906 1 96.75 183 ALA A N 1
ATOM 1442 C CA . ALA A 1 183 ? -8.977 26.281 31.062 1 96.75 183 ALA A CA 1
ATOM 1443 C C . ALA A 1 183 ? -8.984 25.312 32.25 1 96.75 183 ALA A C 1
ATOM 1445 O O . ALA A 1 183 ? -8.695 25.703 33.375 1 96.75 183 ALA A O 1
ATOM 1446 N N . ARG A 1 184 ? -9.305 24.078 31.969 1 96.25 184 ARG A N 1
ATOM 1447 C CA . ARG A 1 184 ? -9.367 23.047 33 1 96.25 184 ARG A CA 1
ATOM 1448 C C . ARG A 1 184 ? -8.016 22.875 33.688 1 96.25 184 ARG A C 1
ATOM 1450 O O . ARG A 1 184 ? -7.941 22.703 34.906 1 96.25 184 ARG A O 1
ATOM 1457 N N . MET A 1 185 ? -6.953 22.953 32.938 1 96.25 185 MET A N 1
ATOM 1458 C CA . MET A 1 185 ? -5.609 22.703 33.438 1 96.25 185 MET A CA 1
ATOM 1459 C C . MET A 1 185 ? -4.934 24 33.875 1 96.25 185 MET A C 1
ATOM 1461 O O . MET A 1 185 ? -3.832 23.969 34.438 1 96.25 185 MET A O 1
ATOM 1465 N N . ALA A 1 186 ? -5.551 25.094 33.594 1 95.75 186 ALA A N 1
ATOM 1466 C CA . ALA A 1 186 ? -5.012 26.422 33.875 1 95.75 186 ALA A CA 1
ATOM 1467 C C . ALA A 1 186 ? -3.664 26.625 33.188 1 95.75 186 ALA A C 1
ATOM 1469 O O . ALA A 1 186 ? -2.699 27.062 33.844 1 95.75 186 ALA A O 1
ATOM 1470 N N . VAL A 1 187 ? -3.576 26.203 32.031 1 96.19 187 VAL A N 1
ATOM 1471 C CA . VAL A 1 187 ? -2.391 26.375 31.188 1 96.19 187 VAL A CA 1
ATOM 1472 C C . VAL A 1 187 ? -2.754 27.156 29.922 1 96.19 187 VAL A C 1
ATOM 1474 O O . VAL A 1 187 ? -3.725 26.828 29.234 1 96.19 187 VAL A O 1
ATOM 1477 N N . ARG A 1 188 ? -2.111 28.219 29.609 1 97 188 ARG A N 1
ATOM 1478 C CA . ARG A 1 188 ? -2.303 28.906 28.344 1 97 188 ARG A CA 1
ATOM 1479 C C . ARG A 1 188 ? -1.552 28.219 27.219 1 97 188 ARG A C 1
ATOM 1481 O O . ARG A 1 188 ? -0.326 28.094 27.266 1 97 188 ARG A O 1
ATOM 1488 N N . PRO A 1 189 ? -2.193 27.766 26.234 1 98.06 189 PRO A N 1
ATOM 1489 C CA . PRO A 1 189 ? -1.568 26.984 25.172 1 98.06 189 PRO A CA 1
ATOM 1490 C C . PRO A 1 189 ? -0.841 27.844 24.141 1 98.06 189 PRO A C 1
ATOM 1492 O O . PRO A 1 189 ? -1.094 29.062 24.062 1 98.06 189 PRO A O 1
ATOM 1495 N N . ASN A 1 190 ? 0.154 27.344 23.5 1 98 190 ASN A N 1
ATOM 1496 C CA . ASN A 1 190 ? 0.634 27.875 22.219 1 98 190 ASN A CA 1
ATOM 1497 C C . ASN A 1 190 ? -0.108 27.25 21.047 1 98 190 ASN A C 1
ATOM 1499 O O . ASN A 1 190 ? -0.04 26.031 20.828 1 98 190 ASN A O 1
ATOM 1503 N N . ILE A 1 191 ? -0.77 28.078 20.312 1 98.38 191 ILE A N 1
ATOM 1504 C CA . ILE A 1 191 ? -1.668 27.578 19.281 1 98.38 191 ILE A CA 1
ATOM 1505 C C . ILE A 1 191 ? -1.114 27.938 17.906 1 98.38 191 ILE A C 1
ATOM 1507 O O . ILE A 1 191 ? -0.558 29.031 17.703 1 98.38 191 ILE A O 1
ATOM 1511 N N . GLY A 1 192 ? -1.16 26.984 17 1 98.44 192 GLY A N 1
ATOM 1512 C CA . GLY A 1 192 ? -0.959 27.219 15.578 1 98.44 192 GLY A CA 1
ATOM 1513 C C . GLY A 1 192 ? -2.232 27.078 14.766 1 98.44 192 GLY A C 1
ATOM 1514 O O . GLY A 1 192 ? -3.213 26.5 15.234 1 98.44 192 GLY A O 1
ATOM 1515 N N . ILE A 1 193 ? -2.223 27.656 13.625 1 98.19 193 ILE A N 1
ATOM 1516 C CA . ILE A 1 193 ? -3.352 27.547 12.703 1 98.19 193 ILE A CA 1
ATOM 1517 C C . ILE A 1 193 ? -2.863 27.047 11.344 1 98.19 193 ILE A C 1
ATOM 1519 O O . ILE A 1 193 ? -1.904 27.594 10.789 1 98.19 193 ILE A O 1
ATOM 1523 N N . ARG A 1 194 ? -3.459 25.984 10.844 1 96.62 194 ARG A N 1
ATOM 1524 C CA . ARG A 1 194 ? -3.08 25.484 9.523 1 96.62 194 ARG A CA 1
ATOM 1525 C C . ARG A 1 194 ? -3.91 26.141 8.43 1 96.62 194 ARG A C 1
ATOM 1527 O O . ARG A 1 194 ? -5.141 26.062 8.438 1 96.62 194 ARG A O 1
ATOM 1534 N N . ILE A 1 195 ? -3.24 26.75 7.504 1 95.81 195 ILE A N 1
ATOM 1535 C CA . ILE A 1 195 ? -3.881 27.406 6.375 1 95.81 195 ILE A CA 1
ATOM 1536 C C . ILE A 1 195 ? -3.969 26.453 5.191 1 95.81 195 ILE A C 1
ATOM 1538 O O . ILE A 1 195 ? -3.01 25.734 4.891 1 95.81 195 ILE A O 1
ATOM 1542 N N . ARG A 1 196 ? -5.109 26.406 4.605 1 92.44 196 ARG A N 1
ATOM 1543 C CA . ARG A 1 196 ? -5.27 25.656 3.361 1 92.44 196 ARG A CA 1
ATOM 1544 C C . ARG A 1 196 ? -4.844 26.5 2.16 1 92.44 196 ARG A C 1
ATOM 1546 O O . ARG A 1 196 ? -5.527 27.453 1.796 1 92.44 196 ARG A O 1
ATOM 1553 N N . LEU A 1 197 ? -3.838 26.094 1.547 1 90.94 197 LEU A N 1
ATOM 1554 C CA . LEU A 1 197 ? -3.342 26.828 0.393 1 90.94 197 LEU A CA 1
ATOM 1555 C C . LEU A 1 197 ? -4.09 26.438 -0.874 1 90.94 197 LEU A C 1
ATOM 1557 O O . LEU A 1 197 ? -4.434 25.266 -1.056 1 90.94 197 LEU A O 1
ATOM 1561 N N . VAL A 1 198 ? -4.316 27.359 -1.706 1 86.06 198 VAL A N 1
ATOM 1562 C CA . VAL A 1 198 ? -4.969 27.109 -2.988 1 86.06 198 VAL A CA 1
ATOM 1563 C C . VAL A 1 198 ? -3.916 26.797 -4.051 1 86.06 198 VAL A C 1
ATOM 1565 O O . VAL A 1 198 ? -4.16 26 -4.961 1 86.06 198 VAL A O 1
ATOM 1568 N N . THR A 1 199 ? -2.902 27.438 -3.873 1 77.19 199 THR A N 1
ATOM 1569 C CA . THR A 1 199 ? -1.805 27.172 -4.801 1 77.19 199 THR A CA 1
ATOM 1570 C C . THR A 1 199 ? -1.308 25.734 -4.664 1 77.19 199 THR A C 1
ATOM 1572 O O . THR A 1 199 ? -1.064 25.266 -3.555 1 77.19 199 THR A O 1
ATOM 1575 N N . LYS A 1 200 ? -1.532 25.016 -5.809 1 64.75 200 LYS A N 1
ATOM 1576 C CA . LYS A 1 200 ? -1.176 23.609 -5.777 1 64.75 200 LYS A CA 1
ATOM 1577 C C . LYS A 1 200 ? 0.313 23.406 -6.047 1 64.75 200 LYS A C 1
ATOM 1579 O O . LYS A 1 200 ? 0.875 24.031 -6.945 1 64.75 200 LYS A O 1
ATOM 1584 N N . GLY A 1 201 ? 1 22.797 -5.273 1 56.84 201 GLY A N 1
ATOM 1585 C CA . GLY A 1 201 ? 2.32 22.312 -5.641 1 56.84 201 GLY A CA 1
ATOM 1586 C C . GLY A 1 201 ? 2.277 21.078 -6.52 1 56.84 201 GLY A C 1
ATOM 1587 O O . GLY A 1 201 ? 1.336 20.281 -6.441 1 56.84 201 GLY A O 1
ATOM 1588 N N . ALA A 1 202 ? 2.625 21.125 -7.805 1 53.31 202 ALA A N 1
ATOM 1589 C CA . ALA A 1 202 ? 2.66 19.969 -8.695 1 53.31 202 ALA A CA 1
ATOM 1590 C C . ALA A 1 202 ? 3.533 18.859 -8.117 1 53.31 202 ALA A C 1
ATOM 1592 O O . ALA A 1 202 ? 4.754 19 -8.023 1 53.31 202 ALA A O 1
ATOM 1593 N N . GLY A 1 203 ? 3.184 18.25 -7.059 1 56.12 203 GLY A N 1
ATOM 1594 C CA . GLY A 1 203 ? 4.016 17.156 -6.609 1 56.12 203 GLY A CA 1
ATOM 1595 C C . GLY A 1 203 ? 3.371 15.797 -6.82 1 56.12 203 GLY A C 1
ATOM 1596 O O . GLY A 1 203 ? 2.264 15.703 -7.355 1 56.12 203 GLY A O 1
ATOM 1597 N N . LYS A 1 204 ? 4.125 14.703 -6.875 1 52.62 204 LYS A N 1
ATOM 1598 C CA . LYS A 1 204 ? 3.658 13.328 -7.043 1 52.62 204 LYS A CA 1
ATOM 1599 C C . LYS A 1 204 ? 2.412 13.062 -6.203 1 52.62 204 LYS A C 1
ATOM 1601 O O . LYS A 1 204 ? 1.574 12.242 -6.57 1 52.62 204 LYS A O 1
ATOM 1606 N N . TRP A 1 205 ? 2.371 13.891 -5.184 1 52.88 205 TRP A N 1
ATOM 1607 C CA . TRP A 1 205 ? 1.263 13.633 -4.266 1 52.88 205 TRP A CA 1
ATOM 1608 C C . TRP A 1 205 ? 0.306 14.82 -4.227 1 52.88 205 TRP A C 1
ATOM 1610 O O . TRP A 1 205 ? -0.072 15.281 -3.148 1 52.88 205 TRP A O 1
ATOM 1620 N N . GLU A 1 206 ? 0.02 15.297 -5.41 1 50.19 206 GLU A N 1
ATOM 1621 C CA . GLU A 1 206 ? -0.704 16.531 -5.695 1 50.19 206 GLU A CA 1
ATOM 1622 C C . GLU A 1 206 ? -1.97 16.641 -4.852 1 50.19 206 GLU A C 1
ATOM 1624 O O . GLU A 1 206 ? -2.447 17.734 -4.578 1 50.19 206 GLU A O 1
ATOM 1629 N N . ASN A 1 207 ? -2.41 15.398 -4.379 1 49.81 207 ASN A N 1
ATOM 1630 C CA . ASN A 1 207 ? -3.666 15.625 -3.668 1 49.81 207 ASN A CA 1
ATOM 1631 C C . ASN A 1 207 ? -3.426 16.203 -2.279 1 49.81 207 ASN A C 1
ATOM 1633 O O . ASN A 1 207 ? -4.375 16.453 -1.53 1 49.81 207 ASN A O 1
ATOM 1637 N N . THR A 1 208 ? -2.131 16.375 -1.862 1 48.97 208 THR A N 1
ATOM 1638 C CA . THR A 1 208 ? -1.913 16.812 -0.489 1 48.97 208 THR A CA 1
ATOM 1639 C C . THR A 1 208 ? -2.021 18.344 -0.382 1 48.97 208 THR A C 1
ATOM 1641 O O . THR A 1 208 ? -2.172 18.875 0.715 1 48.97 208 THR A O 1
ATOM 1644 N N . GLY A 1 209 ? -2.066 18.984 -1.571 1 52.44 209 GLY A N 1
ATOM 1645 C CA . GLY A 1 209 ? -2.26 20.422 -1.514 1 52.44 209 GLY A CA 1
ATOM 1646 C C . GLY A 1 209 ? -3.459 20.906 -2.314 1 52.44 209 GLY A C 1
ATOM 1647 O O . GLY A 1 209 ? -4.184 20.094 -2.895 1 52.44 209 GLY A O 1
ATOM 1648 N N . GLY A 1 210 ? -4.148 21.984 -1.912 1 56.16 210 GLY A N 1
ATOM 1649 C CA . GLY A 1 210 ? -5.18 22.625 -2.705 1 56.16 210 GLY A CA 1
ATOM 1650 C C . GLY A 1 210 ? -6.516 22.719 -1.99 1 56.16 210 GLY A C 1
ATOM 1651 O O . GLY A 1 210 ? -6.586 22.531 -0.773 1 56.16 210 GLY A O 1
ATOM 1652 N N . ALA A 1 211 ? -7.438 23.016 -2.666 1 59.09 211 ALA A N 1
ATOM 1653 C CA . ALA A 1 211 ? -8.766 23.312 -2.131 1 59.09 211 ALA A CA 1
ATOM 1654 C C . ALA A 1 211 ? -9.453 22.047 -1.622 1 59.09 211 ALA A C 1
ATOM 1656 O O . ALA A 1 211 ? -10.336 22.109 -0.764 1 59.09 211 ALA A O 1
ATOM 1657 N N . LYS A 1 212 ? -8.938 20.906 -2.008 1 68.69 212 LYS A N 1
ATOM 1658 C CA . LYS A 1 212 ? -9.594 19.672 -1.625 1 68.69 212 LYS A CA 1
ATOM 1659 C C . LYS A 1 212 ? -8.828 18.953 -0.511 1 68.69 212 LYS A C 1
ATOM 1661 O O . LYS A 1 212 ? -9.164 17.828 -0.144 1 68.69 212 LYS A O 1
ATOM 1666 N N . SER A 1 213 ? -8.055 19.672 0.088 1 77.5 213 SER A N 1
ATOM 1667 C CA . SER A 1 213 ? -7.191 19.062 1.096 1 77.5 213 SER A CA 1
ATOM 1668 C C . SER A 1 213 ? -7.992 18.625 2.318 1 77.5 213 SER A C 1
ATOM 1670 O O . SER A 1 213 ? -8.945 19.297 2.711 1 77.5 213 SER A O 1
ATOM 1672 N N . LYS A 1 214 ? -7.566 17.578 2.893 1 83.5 214 LYS A N 1
ATOM 1673 C CA . LYS A 1 214 ? -8.141 16.984 4.098 1 83.5 214 LYS A CA 1
ATOM 1674 C C . LYS A 1 214 ? -8.07 17.953 5.273 1 83.5 214 LYS A C 1
ATOM 1676 O O . LYS A 1 214 ? -9 18.016 6.086 1 83.5 214 LYS A O 1
ATOM 1681 N N . PHE A 1 215 ? -6.98 18.781 5.324 1 86.5 215 PHE A N 1
ATOM 1682 C CA . PHE A 1 215 ? -6.719 19.641 6.473 1 86.5 215 PHE A CA 1
ATOM 1683 C C . PHE A 1 215 ? -6.578 21.094 6.039 1 86.5 215 PHE A C 1
ATOM 1685 O O . PHE A 1 215 ? -6.414 21.375 4.852 1 86.5 215 PHE A O 1
ATOM 1692 N N . GLY A 1 216 ? -6.707 21.938 7.105 1 91.69 216 GLY A N 1
ATOM 1693 C CA . GLY A 1 216 ? -6.457 23.344 6.879 1 91.69 216 GLY A CA 1
ATOM 1694 C C . GLY A 1 216 ? -7.73 24.172 6.777 1 91.69 216 GLY A C 1
ATOM 1695 O O . GLY A 1 216 ? -8.789 23.641 6.445 1 91.69 216 GLY A O 1
ATOM 1696 N N . LEU A 1 217 ? -7.582 25.406 7.016 1 94.44 217 LEU A N 1
ATOM 1697 C CA . LEU A 1 217 ? -8.719 26.328 7.047 1 94.44 217 LEU A CA 1
ATOM 1698 C C . LEU A 1 217 ? -8.68 27.281 5.859 1 94.44 217 LEU A C 1
ATOM 1700 O O . LEU A 1 217 ? -7.609 27.75 5.473 1 94.44 217 LEU A O 1
ATOM 1704 N N . ASN A 1 218 ? -9.828 27.469 5.27 1 92 218 ASN A N 1
ATOM 1705 C CA . ASN A 1 218 ? -9.922 28.5 4.254 1 92 218 ASN A CA 1
ATOM 1706 C C . ASN A 1 218 ? -10.031 29.891 4.883 1 92 218 ASN A C 1
ATOM 1708 O O . ASN A 1 218 ? -9.969 30.031 6.105 1 92 218 ASN A O 1
ATOM 1712 N N . ALA A 1 219 ? -10.148 30.906 4.047 1 94.69 219 ALA A N 1
ATOM 1713 C CA . ALA A 1 219 ? -10.094 32.281 4.516 1 94.69 219 ALA A CA 1
ATOM 1714 C C . ALA A 1 219 ? -11.211 32.562 5.512 1 94.69 219 ALA A C 1
ATOM 1716 O O . ALA A 1 219 ? -10.969 33.156 6.566 1 94.69 219 ALA A O 1
ATOM 1717 N N . GLU A 1 220 ? -12.359 32.188 5.195 1 91.5 220 GLU A N 1
ATOM 1718 C CA . GLU A 1 220 ? -13.508 32.406 6.07 1 91.5 220 GLU A CA 1
ATOM 1719 C C . GLU A 1 220 ? -13.305 31.75 7.43 1 91.5 220 GLU A C 1
ATOM 1721 O O . GLU A 1 220 ? -13.562 32.344 8.469 1 91.5 220 GLU A O 1
ATOM 1726 N N . GLN A 1 221 ? -12.844 30.547 7.445 1 92.94 221 GLN A N 1
ATOM 1727 C CA . GLN A 1 221 ? -12.625 29.781 8.672 1 92.94 221 GLN A CA 1
ATOM 1728 C C . GLN A 1 221 ? -11.5 30.391 9.508 1 92.94 221 GLN A C 1
ATOM 1730 O O . GLN A 1 221 ? -11.555 30.391 10.734 1 92.94 221 GLN A O 1
ATOM 1735 N N . VAL A 1 222 ? -10.5 30.844 8.828 1 96.62 222 VAL A N 1
ATOM 1736 C CA . VAL A 1 222 ? -9.391 31.5 9.508 1 96.62 222 VAL A CA 1
ATOM 1737 C C . VAL A 1 222 ? -9.906 32.719 10.289 1 96.62 222 VAL A C 1
ATOM 1739 O O . VAL A 1 222 ? -9.586 32.875 11.461 1 96.62 222 VAL A O 1
ATOM 1742 N N . LEU A 1 223 ? -10.727 33.562 9.633 1 96 223 LEU A N 1
ATOM 1743 C CA . LEU A 1 223 ? -11.297 34.75 10.273 1 96 223 LEU A CA 1
ATOM 1744 C C . LEU A 1 223 ? -12.148 34.344 11.477 1 96 223 LEU A C 1
ATOM 1746 O O . LEU A 1 223 ? -12.109 35 12.516 1 96 223 LEU A O 1
ATOM 1750 N N . GLU A 1 224 ? -12.844 33.25 11.312 1 93.75 224 GLU A N 1
ATOM 1751 C CA . GLU A 1 224 ? -13.688 32.75 12.398 1 93.75 224 GLU A CA 1
ATOM 1752 C C . GLU A 1 224 ? -12.844 32.344 13.609 1 93.75 224 GLU A C 1
ATOM 1754 O O . GLU A 1 224 ? -13.195 32.656 14.75 1 93.75 224 GLU A O 1
ATOM 1759 N N . VAL A 1 225 ? -11.781 31.625 13.367 1 96.81 225 VAL A N 1
ATOM 1760 C CA . VAL A 1 225 ? -10.898 31.172 14.438 1 96.81 225 VAL A CA 1
ATOM 1761 C C . VAL A 1 225 ? -10.266 32.375 15.141 1 96.81 225 VAL A C 1
ATOM 1763 O O . VAL A 1 225 ? -10.227 32.438 16.375 1 96.81 225 VAL A O 1
ATOM 1766 N N . VAL A 1 226 ? -9.82 33.406 14.406 1 97.69 226 VAL A N 1
ATOM 1767 C CA . VAL A 1 226 ? -9.195 34.594 14.969 1 97.69 226 VAL A CA 1
ATOM 1768 C C . VAL A 1 226 ? -10.203 35.344 15.82 1 97.69 226 VAL A C 1
ATOM 1770 O O . VAL A 1 226 ? -9.891 35.75 16.938 1 97.69 226 VAL A O 1
ATOM 1773 N N . ASN A 1 227 ? -11.414 35.5 15.273 1 96.56 227 ASN A N 1
ATOM 1774 C CA . ASN A 1 227 ? -12.461 36.188 16 1 96.56 227 ASN A CA 1
ATOM 1775 C C . ASN A 1 227 ? -12.82 35.469 17.297 1 96.56 227 ASN A C 1
ATOM 1777 O O . ASN A 1 227 ? -13.008 36.125 18.328 1 96.56 227 ASN A O 1
ATOM 1781 N N . ARG A 1 228 ? -12.898 34.188 17.25 1 96.56 228 ARG A N 1
ATOM 1782 C CA . ARG A 1 228 ? -13.234 33.406 18.422 1 96.56 228 ARG A CA 1
ATOM 1783 C C . ARG A 1 228 ? -12.133 33.5 19.469 1 96.56 228 ARG A C 1
ATOM 1785 O O . ARG A 1 228 ? -12.422 33.594 20.672 1 96.56 228 ARG A O 1
ATOM 1792 N N . LEU A 1 229 ? -10.922 33.406 19.047 1 97.81 229 LEU A N 1
ATOM 1793 C CA . LEU A 1 229 ? -9.789 33.531 19.969 1 97.81 229 LEU A CA 1
ATOM 1794 C C . LEU A 1 229 ? -9.773 34.906 20.625 1 97.81 229 LEU A C 1
ATOM 1796 O O . LEU A 1 229 ? -9.523 35 21.828 1 97.81 229 LEU A O 1
ATOM 1800 N N . ASN A 1 230 ? -10.039 35.906 19.828 1 97.44 230 ASN A N 1
ATOM 1801 C CA . ASN A 1 230 ? -10.094 37.281 20.359 1 97.44 230 ASN A CA 1
ATOM 1802 C C . ASN A 1 230 ? -11.195 37.438 21.406 1 97.44 230 ASN A C 1
ATOM 1804 O O . ASN A 1 230 ? -10.961 37.969 22.484 1 97.44 230 ASN A O 1
ATOM 1808 N N . ALA A 1 231 ? -12.344 36.906 21.062 1 96.81 231 ALA A N 1
ATOM 1809 C CA . ALA A 1 231 ? -13.492 37 21.953 1 96.81 231 ALA A CA 1
ATOM 1810 C C . ALA A 1 231 ? -13.234 36.281 23.266 1 96.81 231 ALA A C 1
ATOM 1812 O O . ALA A 1 231 ? -13.703 36.688 24.328 1 96.81 231 ALA A O 1
ATOM 1813 N N . ALA A 1 232 ? -12.469 35.25 23.203 1 96 232 ALA A N 1
ATOM 1814 C CA . ALA A 1 232 ? -12.203 34.406 24.375 1 96 232 ALA A CA 1
ATOM 1815 C C . ALA A 1 232 ? -10.992 34.938 25.156 1 96 232 ALA A C 1
ATOM 1817 O O . ALA A 1 232 ? -10.672 34.406 26.234 1 96 232 ALA A O 1
ATOM 1818 N N . GLY A 1 233 ? -10.305 35.906 24.609 1 96.5 233 GLY A N 1
ATOM 1819 C CA . GLY A 1 233 ? -9.125 36.469 25.25 1 96.5 233 GLY A CA 1
ATOM 1820 C C . GLY A 1 233 ? -7.879 35.625 25.062 1 96.5 233 GLY A C 1
ATOM 1821 O O . GLY A 1 233 ? -6.984 35.625 25.906 1 96.5 233 GLY A O 1
ATOM 1822 N N . TYR A 1 234 ? -7.824 34.781 24.047 1 97.44 234 TYR A N 1
ATOM 1823 C CA . TYR A 1 234 ? -6.707 33.875 23.812 1 97.44 234 TYR A CA 1
ATOM 1824 C C . TYR A 1 234 ? -5.988 34.25 22.516 1 97.44 234 TYR A C 1
ATOM 1826 O O . TYR A 1 234 ? -5.199 33.438 22 1 97.44 234 TYR A O 1
ATOM 1834 N N . LEU A 1 235 ? -6.23 35.375 21.859 1 98.12 235 LEU A N 1
ATOM 1835 C CA . LEU A 1 235 ? -5.621 35.719 20.578 1 98.12 235 LEU A CA 1
ATOM 1836 C C . LEU A 1 235 ? -4.098 35.719 20.688 1 98.12 235 LEU A C 1
ATOM 1838 O O . LEU A 1 235 ? -3.395 35.375 19.75 1 98.12 235 LEU A O 1
ATOM 1842 N N . ASP A 1 236 ? -3.604 36.156 21.844 1 97.62 236 ASP A N 1
ATOM 1843 C CA . ASP A 1 236 ? -2.164 36.219 22.078 1 97.62 236 ASP A CA 1
ATOM 1844 C C . ASP A 1 236 ? -1.539 34.844 22.016 1 97.62 236 ASP A C 1
ATOM 1846 O O . ASP A 1 236 ? -0.329 34.688 21.828 1 97.62 236 ASP A O 1
ATOM 1850 N N . CYS A 1 237 ? -2.365 33.75 22.188 1 98.12 237 CYS A N 1
ATOM 1851 C CA . CYS A 1 237 ? -1.89 32.375 22.141 1 98.12 237 CYS A CA 1
ATOM 1852 C C . CYS A 1 237 ? -1.634 31.906 20.719 1 98.12 237 CYS A C 1
ATOM 1854 O O . CYS A 1 237 ? -0.953 30.906 20.484 1 98.12 237 CYS A O 1
ATOM 1856 N N . LEU A 1 238 ? -2.195 32.562 19.734 1 98.44 238 LEU A N 1
ATOM 1857 C CA . LEU A 1 238 ? -1.994 32.219 18.328 1 98.44 238 LEU A CA 1
ATOM 1858 C C . LEU A 1 238 ? -0.625 32.688 17.844 1 98.44 238 LEU A C 1
ATOM 1860 O O . LEU A 1 238 ? -0.49 33.812 17.328 1 98.44 238 LEU A O 1
ATOM 1864 N N . GLN A 1 239 ? 0.348 31.781 17.922 1 98.06 239 GLN A N 1
ATOM 1865 C CA . GLN A 1 239 ? 1.741 32.188 17.766 1 98.06 239 GLN A CA 1
ATOM 1866 C C . GLN A 1 239 ? 2.359 31.594 16.516 1 98.06 239 GLN A C 1
ATOM 1868 O O . GLN A 1 239 ? 3.418 32.031 16.062 1 98.06 239 GLN A O 1
ATOM 1873 N N . LEU A 1 240 ? 1.669 30.594 15.906 1 98.69 240 LEU A N 1
ATOM 1874 C CA . LEU A 1 240 ? 2.25 29.859 14.781 1 98.69 240 LEU A CA 1
ATOM 1875 C C . LEU A 1 240 ? 1.257 29.766 13.625 1 98.69 240 LEU A C 1
ATOM 1877 O O . LEU A 1 240 ? 0.073 29.5 13.844 1 98.69 240 LEU A O 1
ATOM 1881 N N . MET A 1 241 ? 1.699 30.078 12.406 1 98.62 241 MET A N 1
ATOM 1882 C CA . MET A 1 241 ? 0.984 29.75 11.172 1 98.62 241 MET A CA 1
ATOM 1883 C C . MET A 1 241 ? 1.602 28.547 10.477 1 98.62 241 MET A C 1
ATOM 1885 O O . MET A 1 241 ? 2.803 28.531 10.203 1 98.62 241 MET A O 1
ATOM 1889 N N . HIS A 1 242 ? 0.765 27.547 10.289 1 97.69 242 HIS A N 1
ATOM 1890 C CA . HIS A 1 242 ? 1.213 26.312 9.656 1 97.69 242 HIS A CA 1
ATOM 1891 C C . HIS A 1 242 ? 0.67 26.188 8.234 1 97.69 242 HIS A C 1
ATOM 1893 O O . HIS A 1 242 ? -0.488 26.531 7.98 1 97.69 242 HIS A O 1
ATOM 1899 N N . CYS A 1 243 ? 1.472 25.781 7.367 1 94.38 243 CYS A N 1
ATOM 1900 C CA . CYS A 1 243 ? 1.053 25.375 6.027 1 94.38 243 CYS A CA 1
ATOM 1901 C C . CYS A 1 243 ? 1.767 24.109 5.586 1 94.38 243 CYS A C 1
ATOM 1903 O O . CYS A 1 243 ? 2.812 23.75 6.133 1 94.38 243 CYS A O 1
ATOM 1905 N N . HIS A 1 244 ? 1.17 23.406 4.723 1 89.69 244 HIS A N 1
ATOM 1906 C CA . HIS A 1 244 ? 1.799 22.25 4.102 1 89.69 244 HIS A CA 1
ATOM 1907 C C . HIS A 1 244 ? 1.885 22.406 2.588 1 89.69 244 HIS A C 1
ATOM 1909 O O . HIS A 1 244 ? 0.873 22.312 1.89 1 89.69 244 HIS A O 1
ATOM 1915 N N . LEU A 1 245 ? 3.057 22.562 2.115 1 87.5 245 LEU A N 1
ATOM 1916 C CA . LEU A 1 245 ? 3.256 22.891 0.706 1 87.5 245 LEU A CA 1
ATOM 1917 C C . LEU A 1 245 ? 2.988 21.672 -0.17 1 87.5 245 LEU A C 1
ATOM 1919 O O . LEU A 1 245 ? 2.693 21.797 -1.359 1 87.5 245 LEU A O 1
ATOM 1923 N N . GLY A 1 246 ? 3.146 20.531 0.368 1 85.94 246 GLY A N 1
ATOM 1924 C CA . GLY A 1 246 ? 3.064 19.281 -0.357 1 85.94 246 GLY A CA 1
ATOM 1925 C C . GLY A 1 246 ? 4.164 18.297 0.014 1 85.94 246 GLY A C 1
ATOM 1926 O O . GLY A 1 246 ? 4.891 18.516 0.988 1 85.94 246 GLY A O 1
ATOM 1927 N N . SER A 1 247 ? 4.133 17.172 -0.706 1 87.75 247 SER A N 1
ATOM 1928 C CA . SER A 1 247 ? 5.184 16.188 -0.522 1 87.75 247 SER A CA 1
ATOM 1929 C C . SER A 1 247 ? 5.984 15.984 -1.805 1 87.75 247 SER A C 1
ATOM 1931 O O . SER A 1 247 ? 5.414 15.891 -2.893 1 87.75 247 SER A O 1
ATOM 1933 N N . GLN A 1 248 ? 7.27 16.047 -1.679 1 92.25 248 GLN A N 1
ATOM 1934 C CA . GLN A 1 248 ? 8.133 15.766 -2.822 1 92.25 248 GLN A CA 1
ATOM 1935 C C . GLN A 1 248 ? 7.852 16.719 -3.975 1 92.25 248 GLN A C 1
ATOM 1937 O O . GLN A 1 248 ? 7.547 16.297 -5.09 1 92.25 248 GLN A O 1
ATOM 1942 N N . ILE A 1 249 ? 7.984 18.031 -3.65 1 93.5 249 ILE A N 1
ATOM 1943 C CA . ILE A 1 249 ? 7.781 19.047 -4.68 1 93.5 249 ILE A CA 1
ATOM 1944 C C . ILE A 1 249 ? 9.031 19.156 -5.543 1 93.5 249 ILE A C 1
ATOM 1946 O O . ILE A 1 249 ? 10.055 19.672 -5.094 1 93.5 249 ILE A O 1
ATOM 1950 N N . ALA A 1 250 ? 8.922 18.812 -6.773 1 94.25 250 ALA A N 1
ATOM 1951 C CA . ALA A 1 250 ? 10.078 18.656 -7.641 1 94.25 250 ALA A CA 1
ATOM 1952 C C . ALA A 1 250 ? 10.539 20 -8.203 1 94.25 250 ALA A C 1
ATOM 1954 O O . ALA A 1 250 ? 11.719 20.188 -8.516 1 94.25 250 ALA A O 1
ATOM 1955 N N . ASN A 1 251 ? 9.641 20.953 -8.305 1 95.12 251 ASN A N 1
ATOM 1956 C CA . ASN A 1 251 ? 9.906 22.203 -9.016 1 95.12 251 ASN A CA 1
ATOM 1957 C C . ASN A 1 251 ? 10.008 23.375 -8.047 1 95.12 251 ASN A C 1
ATOM 1959 O O . ASN A 1 251 ? 9.047 23.688 -7.336 1 95.12 251 ASN A O 1
ATOM 1963 N N . ILE A 1 252 ? 11.117 24.125 -8.117 1 95.69 252 ILE A N 1
ATOM 1964 C CA . ILE A 1 252 ? 11.375 25.25 -7.234 1 95.69 252 ILE A CA 1
ATOM 1965 C C . ILE A 1 252 ? 10.336 26.344 -7.477 1 95.69 252 ILE A C 1
ATOM 1967 O O . ILE A 1 252 ? 9.969 27.078 -6.555 1 95.69 252 ILE A O 1
ATOM 1971 N N . LEU A 1 253 ? 9.828 26.453 -8.719 1 94.62 253 LEU A N 1
ATOM 1972 C CA . LEU A 1 253 ? 8.836 27.469 -9.047 1 94.62 253 LEU A CA 1
ATOM 1973 C C . LEU A 1 253 ? 7.551 27.234 -8.258 1 94.62 253 LEU A C 1
ATOM 1975 O O . LEU A 1 253 ? 6.879 28.203 -7.871 1 94.62 253 LEU A O 1
ATOM 1979 N N . ASP A 1 254 ? 7.223 26.016 -8.062 1 93.19 254 ASP A N 1
ATOM 1980 C CA . ASP A 1 254 ? 6.035 25.703 -7.277 1 93.19 254 ASP A CA 1
ATOM 1981 C C . ASP A 1 254 ? 6.215 26.125 -5.82 1 93.19 254 ASP A C 1
ATOM 1983 O O . ASP A 1 254 ? 5.273 26.625 -5.195 1 93.19 254 ASP A O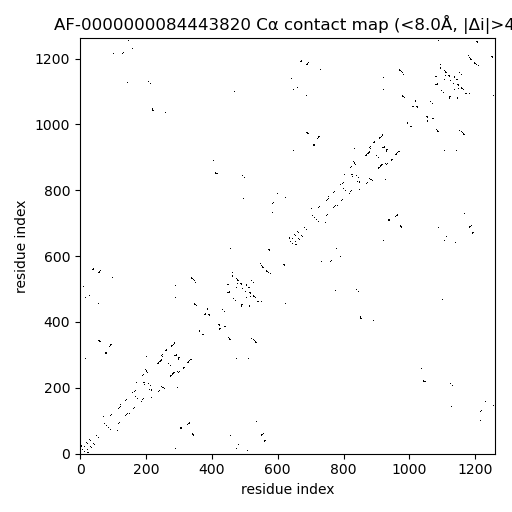 1
ATOM 1987 N N . ILE A 1 255 ? 7.371 25.953 -5.273 1 94.19 255 ILE A N 1
ATOM 1988 C CA . ILE A 1 255 ? 7.676 26.359 -3.906 1 94.19 255 ILE A CA 1
ATOM 1989 C C . ILE A 1 255 ? 7.559 27.875 -3.787 1 94.19 255 ILE A C 1
ATOM 1991 O O . ILE A 1 255 ? 6.949 28.391 -2.846 1 94.19 255 ILE A O 1
ATOM 1995 N N . ARG A 1 256 ? 8.062 28.531 -4.746 1 93.62 256 ARG A N 1
ATOM 1996 C CA . ARG A 1 256 ? 8.023 30 -4.75 1 93.62 256 ARG A CA 1
ATOM 1997 C C . ARG A 1 256 ? 6.582 30.5 -4.773 1 93.62 256 ARG A C 1
ATOM 1999 O O . ARG A 1 256 ? 6.23 31.422 -4.035 1 93.62 256 ARG A O 1
ATOM 2006 N N . GLN A 1 257 ? 5.84 29.906 -5.605 1 92.5 257 GLN A N 1
ATOM 2007 C CA . GLN A 1 257 ? 4.445 30.328 -5.742 1 92.5 257 GLN A CA 1
ATOM 2008 C C . GLN A 1 257 ? 3.668 30.062 -4.457 1 92.5 257 GLN A C 1
ATOM 2010 O O . GLN A 1 257 ? 2.877 30.906 -4.023 1 92.5 257 GLN A O 1
ATOM 2015 N N . CYS A 1 258 ? 3.871 28.953 -3.855 1 93.38 258 CYS A N 1
ATOM 2016 C CA . CYS A 1 258 ? 3.211 28.641 -2.596 1 93.38 258 CYS A CA 1
ATOM 2017 C C . CYS A 1 258 ? 3.621 29.609 -1.499 1 93.38 258 CYS A C 1
ATOM 2019 O O . CYS A 1 258 ? 2.779 30.062 -0.726 1 93.38 258 CYS A O 1
ATOM 2021 N N . MET A 1 259 ? 4.852 29.953 -1.497 1 95.81 259 MET A N 1
ATOM 2022 C CA . MET A 1 259 ? 5.375 30.781 -0.421 1 95.81 259 MET A CA 1
ATOM 2023 C C . MET A 1 259 ? 4.855 32.219 -0.541 1 95.81 259 MET A C 1
ATOM 2025 O O . MET A 1 259 ? 4.711 32.906 0.463 1 95.81 259 MET A O 1
ATOM 2029 N N . GLN A 1 260 ? 4.52 32.656 -1.737 1 94.94 260 GLN A N 1
ATOM 2030 C CA . GLN A 1 260 ? 3.906 33.969 -1.904 1 94.94 260 GLN A CA 1
ATOM 2031 C C . GLN A 1 260 ? 2.559 34.031 -1.192 1 94.94 260 GLN A C 1
ATOM 2033 O O . GLN A 1 260 ? 2.256 35.031 -0.522 1 94.94 260 GLN A O 1
ATOM 2038 N N . GLU A 1 261 ? 1.858 32.969 -1.397 1 95.12 261 GLU A N 1
ATOM 2039 C CA . GLU A 1 261 ? 0.567 32.906 -0.721 1 95.12 261 GLU A CA 1
ATOM 2040 C C . GLU A 1 261 ? 0.741 32.844 0.793 1 95.12 261 GLU A C 1
ATOM 2042 O O . GLU A 1 261 ? -0.001 33.469 1.544 1 95.12 261 GLU A O 1
ATOM 2047 N N . VAL A 1 262 ? 1.718 32.094 1.236 1 96.69 262 VAL A N 1
ATOM 2048 C CA . VAL A 1 262 ? 2.01 31.938 2.658 1 96.69 262 VAL A CA 1
ATOM 2049 C C . VAL A 1 262 ? 2.338 33.281 3.268 1 96.69 262 VAL A C 1
ATOM 2051 O O . VAL A 1 262 ? 1.808 33.656 4.32 1 96.69 262 VAL A O 1
ATOM 2054 N N . ALA A 1 263 ? 3.164 34.031 2.592 1 97.5 263 ALA A N 1
ATOM 2055 C CA . ALA A 1 263 ? 3.572 35.344 3.076 1 97.5 263 ALA A CA 1
ATOM 2056 C C . ALA A 1 263 ? 2.375 36.281 3.189 1 97.5 263 ALA A C 1
ATOM 2058 O O . ALA A 1 263 ? 2.281 37.062 4.133 1 97.5 263 ALA A O 1
ATOM 2059 N N . ARG A 1 264 ? 1.496 36.188 2.25 1 97 264 ARG A N 1
ATOM 2060 C CA . ARG A 1 264 ? 0.317 37.062 2.254 1 97 264 ARG A CA 1
ATOM 2061 C C . ARG A 1 264 ? -0.578 36.75 3.451 1 97 264 ARG A C 1
ATOM 2063 O O . ARG A 1 264 ? -1.112 37.656 4.082 1 97 264 ARG A O 1
ATOM 2070 N N . TYR A 1 265 ? -0.787 35.5 3.76 1 97.81 265 TYR A N 1
ATOM 2071 C CA . TYR A 1 265 ? -1.579 35.125 4.926 1 97.81 265 TYR A CA 1
ATOM 2072 C C . TYR A 1 265 ? -0.938 35.625 6.211 1 97.81 265 TYR A C 1
ATOM 2074 O O . TYR A 1 265 ? -1.634 36.094 7.121 1 97.81 265 TYR A O 1
ATOM 2082 N N . TYR A 1 266 ? 0.38 35.562 6.289 1 98.12 266 TYR A N 1
ATOM 2083 C CA . TYR A 1 266 ? 1.087 36.094 7.457 1 98.12 266 TYR A CA 1
ATOM 2084 C C . TYR A 1 266 ? 0.771 37.562 7.676 1 98.12 266 TYR A C 1
ATOM 2086 O O . TYR A 1 266 ? 0.391 37.969 8.773 1 98.12 266 TYR A O 1
ATOM 2094 N N . VAL A 1 267 ? 0.881 38.312 6.605 1 97.62 267 VAL A N 1
ATOM 2095 C CA . VAL A 1 267 ? 0.647 39.75 6.668 1 97.62 267 VAL A CA 1
ATOM 2096 C C . VAL A 1 267 ? -0.78 40 7.145 1 97.62 267 VAL A C 1
ATOM 2098 O O . VAL A 1 267 ? -0.999 40.844 8.031 1 97.62 267 VAL A O 1
ATOM 2101 N N . GLU A 1 268 ? -1.675 39.344 6.578 1 97.44 268 GLU A N 1
ATOM 2102 C CA . GLU A 1 268 ? -3.08 39.562 6.895 1 97.44 268 GLU A CA 1
ATOM 2103 C C . GLU A 1 268 ? -3.398 39.156 8.328 1 97.44 268 GLU A C 1
ATOM 2105 O O . GLU A 1 268 ? -4.199 39.812 9 1 97.44 268 GLU A O 1
ATOM 2110 N N . LEU A 1 269 ? -2.818 38.031 8.82 1 97.88 269 LEU A N 1
ATOM 2111 C CA . LEU A 1 269 ? -3.035 37.594 10.195 1 97.88 269 LEU A CA 1
ATOM 2112 C C . LEU A 1 269 ? -2.471 38.625 11.18 1 97.88 269 LEU A C 1
ATOM 2114 O O . LEU A 1 269 ? -3.084 38.906 12.211 1 97.88 269 LEU A O 1
ATOM 2118 N N . ARG A 1 270 ? -1.325 39.188 10.867 1 97.62 270 ARG A N 1
ATOM 2119 C CA . ARG A 1 270 ? -0.73 40.25 11.703 1 97.62 270 ARG A CA 1
ATOM 2120 C C . ARG A 1 270 ? -1.605 41.5 11.734 1 97.62 270 ARG A C 1
ATOM 2122 O O . ARG A 1 270 ? -1.73 42.156 12.773 1 97.62 270 ARG A O 1
ATOM 2129 N N . ARG A 1 271 ? -2.178 41.781 10.602 1 95.88 271 ARG A N 1
ATOM 2130 C CA . ARG A 1 271 ? -3.07 42.906 10.516 1 95.88 271 ARG A CA 1
ATOM 2131 C C . ARG A 1 271 ? -4.309 42.719 11.383 1 95.88 271 ARG A C 1
ATOM 2133 O O . ARG A 1 271 ? -4.891 43.688 11.883 1 95.88 271 ARG A O 1
ATOM 2140 N N . LEU A 1 272 ? -4.688 41.469 11.555 1 96.38 272 LEU A N 1
ATOM 2141 C CA . LEU A 1 272 ? -5.805 41.125 12.43 1 96.38 272 LEU A CA 1
ATOM 2142 C C . LEU A 1 272 ? -5.352 41.094 13.883 1 96.38 272 LEU A C 1
ATOM 2144 O O . LEU A 1 272 ? -6.082 40.594 14.75 1 96.38 272 LEU A O 1
ATOM 2148 N N . GLN A 1 273 ? -4.133 41.438 14.133 1 96.56 273 GLN A N 1
ATOM 2149 C CA . GLN A 1 273 ? -3.537 41.625 15.453 1 96.56 273 GLN A CA 1
ATOM 2150 C C . GLN A 1 273 ? -3.178 40.281 16.078 1 96.56 273 GLN A C 1
ATOM 2152 O O . GLN A 1 273 ? -2.986 40.188 17.297 1 96.56 273 GLN A O 1
ATOM 2157 N N . ALA A 1 274 ? -3.221 39.219 15.312 1 97.19 274 ALA A N 1
ATOM 2158 C CA . ALA A 1 274 ? -2.652 37.969 15.797 1 97.19 274 ALA A CA 1
ATOM 2159 C C . ALA A 1 274 ? -1.129 38.031 15.859 1 97.19 274 ALA A C 1
ATOM 2161 O O . ALA A 1 274 ? -0.478 38.375 14.867 1 97.19 274 ALA A O 1
ATOM 2162 N N . PRO A 1 275 ? -0.566 37.781 16.969 1 97.44 275 PRO A N 1
ATOM 2163 C CA . PRO A 1 275 ? 0.882 37.938 17.094 1 97.44 275 PRO A CA 1
ATOM 2164 C C . PRO A 1 275 ? 1.671 36.75 16.578 1 97.44 275 PRO A C 1
ATOM 2166 O O . PRO A 1 275 ? 2.525 36.219 17.297 1 97.44 275 PRO A O 1
ATOM 2169 N N . ILE A 1 276 ? 1.413 36.375 15.398 1 98.06 276 ILE A N 1
ATOM 2170 C CA . ILE A 1 276 ? 2.148 35.281 14.781 1 98.06 276 ILE A CA 1
ATOM 2171 C C . ILE A 1 276 ? 3.639 35.594 14.742 1 98.06 276 ILE A C 1
ATOM 2173 O O . ILE A 1 276 ? 4.035 36.594 14.141 1 98.06 276 ILE A O 1
ATOM 2177 N N . ALA A 1 277 ? 4.41 34.75 15.328 1 97.94 277 ALA A N 1
ATOM 2178 C CA . ALA A 1 277 ? 5.852 34.969 15.375 1 97.94 277 ALA A CA 1
ATOM 2179 C C . ALA A 1 277 ? 6.609 33.906 14.609 1 97.94 277 ALA A C 1
ATOM 2181 O O . ALA A 1 277 ? 7.793 34.062 14.305 1 97.94 277 ALA A O 1
ATOM 2182 N N . THR A 1 278 ? 5.953 32.812 14.281 1 98.69 278 THR A N 1
ATOM 2183 C CA . THR A 1 278 ? 6.602 31.656 13.633 1 98.69 278 THR A CA 1
ATOM 2184 C C . THR A 1 278 ? 5.742 31.125 12.484 1 98.69 278 THR A C 1
ATOM 2186 O O . THR A 1 278 ? 4.523 31.016 12.617 1 98.69 278 THR A O 1
ATOM 2189 N N . ILE A 1 279 ? 6.363 30.828 11.328 1 98.69 279 ILE A N 1
ATOM 2190 C CA . ILE A 1 279 ? 5.711 30.141 10.211 1 98.69 279 ILE A CA 1
ATOM 2191 C C . ILE A 1 279 ? 6.324 28.75 10.023 1 98.69 279 ILE A C 1
ATOM 2193 O O . ILE A 1 279 ? 7.543 28.625 9.867 1 98.69 279 ILE A O 1
ATOM 2197 N N . ASP A 1 280 ? 5.484 27.734 10.133 1 98.62 280 ASP A N 1
ATOM 2198 C CA . ASP A 1 280 ? 5.863 26.375 9.789 1 98.62 280 ASP A CA 1
ATOM 2199 C C . ASP A 1 280 ? 5.441 26.031 8.359 1 98.62 280 ASP A C 1
ATOM 2201 O O . ASP A 1 280 ? 4.25 25.844 8.086 1 98.62 280 ASP A O 1
ATOM 2205 N N . VAL A 1 281 ? 6.406 25.859 7.512 1 97 281 VAL A N 1
ATOM 2206 C CA . VAL A 1 281 ? 6.102 25.688 6.098 1 97 281 VAL A CA 1
ATOM 2207 C C . VAL A 1 281 ? 5.84 24.219 5.805 1 97 281 VAL A C 1
ATOM 2209 O O . VAL A 1 281 ? 5.605 23.828 4.656 1 97 281 VAL A O 1
ATOM 2212 N N . GLY A 1 282 ? 5.828 23.406 6.84 1 94.19 282 GLY A N 1
ATOM 2213 C CA . GLY A 1 282 ? 5.539 21.984 6.672 1 94.19 282 GLY A CA 1
ATOM 2214 C C . GLY A 1 282 ? 6.566 21.266 5.82 1 94.19 282 GLY A C 1
ATOM 2215 O O . GLY A 1 282 ? 7.77 21.469 5.98 1 94.19 282 GLY A O 1
ATOM 2216 N N . GLY A 1 283 ? 6.027 20.312 5.031 1 89.62 283 GLY A N 1
ATOM 2217 C CA . GLY A 1 283 ? 6.895 19.531 4.156 1 89.62 283 GLY A CA 1
ATOM 2218 C C . GLY A 1 283 ? 7.074 20.172 2.787 1 89.62 283 GLY A C 1
ATOM 2219 O O . GLY A 1 283 ? 7.035 21.391 2.65 1 89.62 283 GLY A O 1
ATOM 2220 N N . GLY A 1 284 ? 7.535 19.281 1.88 1 87.62 284 GLY A N 1
ATOM 2221 C CA . GLY A 1 284 ? 7.664 19.719 0.499 1 87.62 284 GLY A CA 1
ATOM 2222 C C . GLY A 1 284 ? 9.07 19.562 -0.047 1 87.62 284 GLY A C 1
ATOM 2223 O O . GLY A 1 284 ? 9.258 19.375 -1.252 1 87.62 284 GLY A O 1
ATOM 2224 N N . LEU A 1 285 ? 10.008 19.719 0.88 1 94.81 285 LEU A N 1
ATOM 2225 C CA . LEU A 1 285 ? 11.391 19.531 0.442 1 94.81 285 LEU A CA 1
ATOM 2226 C C . LEU A 1 285 ? 11.586 18.125 -0.129 1 94.81 285 LEU A C 1
ATOM 2228 O O . LEU A 1 285 ? 11.305 17.141 0.541 1 94.81 285 LEU A O 1
ATOM 2232 N N . SER A 1 286 ? 12.086 18.094 -1.36 1 95.44 286 SER A N 1
ATOM 2233 C CA . SER A 1 286 ? 12.148 16.844 -2.109 1 95.44 286 SER A CA 1
ATOM 2234 C C . SER A 1 286 ? 13.523 16.188 -1.998 1 95.44 286 SER A C 1
ATOM 2236 O O . SER A 1 286 ? 14.469 16.812 -1.491 1 95.44 286 SER A O 1
ATOM 2238 N N . VAL A 1 287 ? 13.594 14.992 -2.316 1 96.94 287 VAL A N 1
ATOM 2239 C CA . VAL A 1 287 ? 14.812 14.227 -2.562 1 96.94 287 VAL A CA 1
ATOM 2240 C C . VAL A 1 287 ? 14.867 13.805 -4.031 1 96.94 287 VAL A C 1
ATOM 2242 O O . VAL A 1 287 ? 13.852 13.453 -4.621 1 96.94 287 VAL A O 1
ATOM 2245 N N . ASP A 1 288 ? 16.047 13.953 -4.621 1 96.5 288 ASP A N 1
ATOM 2246 C CA . ASP A 1 288 ? 16.219 13.547 -6.012 1 96.5 288 ASP A CA 1
ATOM 2247 C C . ASP A 1 288 ? 16.531 12.055 -6.113 1 96.5 288 ASP A C 1
ATOM 2249 O O . ASP A 1 288 ? 17.656 11.664 -6.414 1 96.5 288 ASP A O 1
ATOM 2253 N N . TYR A 1 289 ? 15.516 11.273 -6.102 1 97.12 289 TYR A N 1
ATOM 2254 C CA . TYR A 1 289 ? 15.664 9.828 -6.16 1 97.12 289 TYR A CA 1
ATOM 2255 C C . TYR A 1 289 ? 16.188 9.391 -7.523 1 97.12 289 TYR A C 1
ATOM 2257 O O . TYR A 1 289 ? 16.891 8.375 -7.629 1 97.12 289 TYR A O 1
ATOM 2265 N N . GLU A 1 290 ? 15.852 10.086 -8.523 1 94.88 290 GLU A N 1
ATOM 2266 C CA . GLU A 1 290 ? 16.172 9.711 -9.898 1 94.88 290 GLU A CA 1
ATOM 2267 C C . GLU A 1 290 ? 17.562 10.18 -10.289 1 94.88 290 GLU A C 1
ATOM 2269 O O . GLU A 1 290 ? 18.188 9.617 -11.203 1 94.88 290 GLU A O 1
ATOM 2274 N N . GLY A 1 291 ? 17.984 11.227 -9.68 1 93.94 291 GLY A N 1
ATOM 2275 C CA . GLY A 1 291 ? 19.266 11.82 -10.023 1 93.94 291 GLY A CA 1
ATOM 2276 C C . GLY A 1 291 ? 19.234 12.594 -11.328 1 93.94 291 GLY A C 1
ATOM 2277 O O . GLY A 1 291 ? 20.266 12.82 -11.953 1 93.94 291 GLY A O 1
ATOM 2278 N N . THR A 1 292 ? 18.109 13.023 -11.797 1 92.69 292 THR A N 1
ATOM 2279 C CA . THR A 1 292 ? 17.969 13.648 -13.109 1 92.69 292 THR A CA 1
ATOM 2280 C C . THR A 1 292 ? 17.844 15.156 -12.977 1 92.69 292 THR A C 1
ATOM 2282 O O . THR A 1 292 ? 17.953 15.891 -13.961 1 92.69 292 THR A O 1
ATOM 2285 N N . ARG A 1 293 ? 17.469 15.617 -11.805 1 93.19 293 ARG A N 1
ATOM 2286 C CA . ARG A 1 293 ? 17.219 17.031 -11.555 1 93.19 293 ARG A CA 1
ATOM 2287 C C . ARG A 1 293 ? 16.031 17.531 -12.375 1 93.19 293 ARG A C 1
ATOM 2289 O O . ARG A 1 293 ? 16.016 18.688 -12.805 1 93.19 293 ARG A O 1
ATOM 2296 N N . ALA A 1 294 ? 15.188 16.594 -12.578 1 92.06 294 ALA A N 1
ATOM 2297 C CA . ALA A 1 294 ? 13.969 16.953 -13.305 1 92.06 294 ALA A CA 1
ATOM 2298 C C . ALA A 1 294 ? 13.008 17.75 -12.422 1 92.06 294 ALA A C 1
ATOM 2300 O O . ALA A 1 294 ? 13.102 17.688 -11.188 1 92.06 294 ALA A O 1
ATOM 2301 N N . SER A 1 295 ? 12.023 18.391 -13.039 1 92.5 295 SER A N 1
ATOM 2302 C CA . SER A 1 295 ? 11.047 19.203 -12.312 1 92.5 295 SER A CA 1
ATOM 2303 C C . SER A 1 295 ? 9.773 18.406 -12.039 1 92.5 295 SER A C 1
ATOM 2305 O O . SER A 1 295 ? 8.766 18.984 -11.609 1 92.5 295 SER A O 1
ATOM 2307 N N . THR A 1 296 ? 9.836 17.141 -12.344 1 88 296 THR A N 1
ATOM 2308 C CA . THR A 1 296 ? 8.68 16.266 -12.141 1 88 296 THR A CA 1
ATOM 2309 C C . THR A 1 296 ? 9.109 14.93 -11.555 1 88 296 THR A C 1
ATOM 2311 O O . THR A 1 296 ? 10.297 14.648 -11.438 1 88 296 THR A O 1
ATOM 2314 N N . GLY A 1 297 ? 8.055 14.234 -11.031 1 88.94 297 GLY A N 1
ATOM 2315 C CA . GLY A 1 297 ? 8.297 12.867 -10.602 1 88.94 297 GLY A CA 1
ATOM 2316 C C . GLY A 1 297 ? 9 12.773 -9.258 1 88.94 297 GLY A C 1
ATOM 2317 O O . GLY A 1 297 ? 8.703 13.539 -8.344 1 88.94 297 GLY A O 1
ATOM 2318 N N . CYS A 1 298 ? 9.82 11.734 -9.188 1 93.94 298 CYS A N 1
ATOM 2319 C CA . CYS A 1 298 ? 10.555 11.484 -7.957 1 93.94 298 CYS A CA 1
ATOM 2320 C C . CYS A 1 298 ? 11.93 12.141 -7.996 1 93.94 298 CYS A C 1
ATOM 2322 O O . CYS A 1 298 ? 12.938 11.5 -7.684 1 93.94 298 CYS A O 1
ATOM 2324 N N . SER A 1 299 ? 11.961 13.383 -8.469 1 93.19 299 SER A N 1
ATOM 2325 C CA . SER A 1 299 ? 13.188 14.172 -8.617 1 93.19 299 SER A CA 1
ATOM 2326 C C . SER A 1 299 ? 13.023 15.562 -8.023 1 93.19 299 SER A C 1
ATOM 2328 O O . SER A 1 299 ? 12.102 15.805 -7.242 1 93.19 299 SER A O 1
ATOM 2330 N N . MET A 1 300 ? 13.984 16.422 -8.195 1 95.31 300 MET A N 1
ATOM 2331 C CA . MET A 1 300 ? 13.93 17.828 -7.816 1 95.31 300 MET A CA 1
ATOM 2332 C C . MET A 1 300 ? 14.93 18.641 -8.625 1 95.31 300 MET A C 1
ATOM 2334 O O . MET A 1 300 ? 16.031 18.172 -8.914 1 95.31 300 MET A O 1
ATOM 2338 N N . ASN A 1 301 ? 14.594 19.828 -9.008 1 96.12 301 ASN A N 1
ATOM 2339 C CA . ASN A 1 301 ? 15.438 20.641 -9.875 1 96.12 301 ASN A CA 1
ATOM 2340 C C . ASN A 1 301 ? 16.125 21.766 -9.102 1 96.12 301 ASN A C 1
ATOM 2342 O O . ASN A 1 301 ? 16.531 22.766 -9.68 1 96.12 301 ASN A O 1
ATOM 2346 N N . TYR A 1 302 ? 16.234 21.672 -7.805 1 97.06 302 TYR A N 1
ATOM 2347 C CA . TYR A 1 302 ? 16.812 22.734 -6.988 1 97.06 302 TYR A CA 1
ATOM 2348 C C . TYR A 1 302 ? 17.719 22.172 -5.91 1 97.06 302 TYR A C 1
ATOM 2350 O O . TYR A 1 302 ? 17.672 20.969 -5.633 1 97.06 302 TYR A O 1
ATOM 2358 N N . SER A 1 303 ? 18.562 22.969 -5.379 1 96.81 303 SER A N 1
ATOM 2359 C CA . SER A 1 303 ? 19.438 22.609 -4.262 1 96.81 303 SER A CA 1
ATOM 2360 C C . SER A 1 303 ? 18.797 23 -2.928 1 96.81 303 SER A C 1
ATOM 2362 O O . SER A 1 303 ? 17.797 23.719 -2.891 1 96.81 303 SER A O 1
ATOM 2364 N N . LEU A 1 304 ? 19.422 22.547 -1.852 1 97.31 304 LEU A N 1
ATOM 2365 C CA . LEU A 1 304 ? 18.953 22.922 -0.516 1 97.31 304 LEU A CA 1
ATOM 2366 C C . LEU A 1 304 ? 19.047 24.422 -0.306 1 97.31 304 LEU A C 1
ATOM 2368 O O . LEU A 1 304 ? 18.156 25.031 0.292 1 97.31 304 LEU A O 1
ATOM 2372 N N . ASN A 1 305 ? 20.094 24.953 -0.829 1 97.81 305 ASN A N 1
ATOM 2373 C CA . ASN A 1 305 ? 20.281 26.406 -0.696 1 97.81 305 ASN A CA 1
ATOM 2374 C C . ASN A 1 305 ? 19.203 27.172 -1.455 1 97.81 305 ASN A C 1
ATOM 2376 O O . ASN A 1 305 ? 18.688 28.188 -0.964 1 97.81 305 ASN A O 1
ATOM 2380 N N . GLU A 1 306 ? 18.938 26.703 -2.629 1 97.5 306 GLU A N 1
ATOM 2381 C CA . GLU A 1 306 ? 17.891 27.344 -3.402 1 97.5 306 GLU A CA 1
ATOM 2382 C C . GLU A 1 306 ? 16.531 27.25 -2.693 1 97.5 306 GLU A C 1
ATOM 2384 O O . GLU A 1 306 ? 15.758 28.203 -2.691 1 97.5 306 GLU A O 1
ATOM 2389 N N . TYR A 1 307 ? 16.328 26.141 -2.17 1 97.5 307 TYR A N 1
ATOM 2390 C CA . TYR A 1 307 ? 15.109 25.953 -1.402 1 97.5 307 TYR A CA 1
ATOM 2391 C C . TYR A 1 307 ? 15.016 26.953 -0.265 1 97.5 307 TYR A C 1
ATOM 2393 O O . TYR A 1 307 ? 14.023 27.688 -0.154 1 97.5 307 TYR A O 1
ATOM 2401 N N . ALA A 1 308 ? 16.031 27.016 0.599 1 98.38 308 ALA A N 1
ATOM 2402 C CA . ALA A 1 308 ? 16.062 27.906 1.753 1 98.38 308 ALA A CA 1
ATOM 2403 C C . ALA A 1 308 ? 15.93 29.359 1.321 1 98.38 308 ALA A C 1
ATOM 2405 O O . ALA A 1 308 ? 15.141 30.109 1.9 1 98.38 308 ALA A O 1
ATOM 2406 N N . THR A 1 309 ? 16.641 29.688 0.263 1 98.12 309 THR A N 1
ATOM 2407 C CA . THR A 1 309 ? 16.641 31.062 -0.225 1 98.12 309 THR A CA 1
ATOM 2408 C C . THR A 1 309 ? 15.25 31.469 -0.701 1 98.12 309 THR A C 1
ATOM 2410 O O . THR A 1 309 ? 14.781 32.562 -0.395 1 98.12 309 THR A O 1
ATOM 2413 N N . ASN A 1 310 ? 14.609 30.609 -1.416 1 96.56 310 ASN A N 1
ATOM 2414 C CA . ASN A 1 310 ? 13.297 30.938 -1.959 1 96.56 310 ASN A CA 1
ATOM 2415 C C . ASN A 1 310 ? 12.25 31.031 -0.859 1 96.56 310 ASN A C 1
ATOM 2417 O O . ASN A 1 310 ? 11.328 31.859 -0.946 1 96.56 310 ASN A O 1
ATOM 2421 N N . ILE A 1 311 ? 12.367 30.234 0.168 1 97.38 311 ILE A N 1
ATOM 2422 C CA . ILE A 1 311 ? 11.453 30.312 1.305 1 97.38 311 ILE A CA 1
ATOM 2423 C C . ILE A 1 311 ? 11.602 31.656 2.002 1 97.38 311 ILE A C 1
ATOM 2425 O O . ILE A 1 311 ? 10.617 32.375 2.223 1 97.38 311 ILE A O 1
ATOM 2429 N N . LEU A 1 312 ? 12.844 32.094 2.297 1 98.19 312 LEU A N 1
ATOM 2430 C CA . LEU A 1 312 ? 13.102 33.312 3.086 1 98.19 312 LEU A CA 1
ATOM 2431 C C . LEU A 1 312 ? 12.836 34.562 2.268 1 98.19 312 LEU A C 1
ATOM 2433 O O . LEU A 1 312 ? 12.289 35.531 2.783 1 98.19 312 LEU A O 1
ATOM 2437 N N . LEU A 1 313 ? 13.156 34.5 0.963 1 97.12 313 LEU A N 1
ATOM 2438 C CA . LEU A 1 313 ? 12.984 35.688 0.12 1 97.12 313 LEU A CA 1
ATOM 2439 C C . LEU A 1 313 ? 11.508 36.031 -0.045 1 97.12 313 LEU A C 1
ATOM 2441 O O . LEU A 1 313 ? 11.133 37.219 -0.081 1 97.12 313 LEU A O 1
ATOM 2445 N N . ALA A 1 314 ? 10.734 35.031 -0.206 1 95.12 314 ALA A N 1
ATOM 2446 C CA . ALA A 1 314 ? 9.297 35.25 -0.35 1 95.12 314 ALA A CA 1
ATOM 2447 C C . ALA A 1 314 ? 8.734 35.969 0.876 1 95.12 314 ALA A C 1
ATOM 2449 O O . ALA A 1 314 ? 7.879 36.844 0.75 1 95.12 314 ALA A O 1
ATOM 2450 N N . LEU A 1 315 ? 9.188 35.625 2.068 1 97.31 315 LEU A N 1
ATOM 2451 C CA . LEU A 1 315 ? 8.711 36.219 3.311 1 97.31 315 LEU A CA 1
ATOM 2452 C C . LEU A 1 315 ? 9.297 37.625 3.5 1 97.31 315 LEU A C 1
ATOM 2454 O O . LEU A 1 315 ? 8.57 38.562 3.836 1 97.31 315 LEU A O 1
ATOM 2458 N N . ARG A 1 316 ? 10.562 37.75 3.227 1 96.94 316 ARG A N 1
ATOM 2459 C CA . ARG A 1 316 ? 11.273 39 3.5 1 96.94 316 ARG A CA 1
ATOM 2460 C C . ARG A 1 316 ? 10.68 40.156 2.707 1 96.94 316 ARG A C 1
ATOM 2462 O O . ARG A 1 316 ? 10.414 41.219 3.262 1 96.94 316 ARG A O 1
ATOM 2469 N N . HIS A 1 317 ? 10.453 39.938 1.477 1 94.56 317 HIS A N 1
ATOM 2470 C CA . HIS A 1 317 ? 9.961 40.969 0.59 1 94.56 317 HIS A CA 1
ATOM 2471 C C . HIS A 1 317 ? 8.617 41.531 1.072 1 94.56 317 HIS A C 1
ATOM 2473 O O . HIS A 1 317 ? 8.438 42.75 1.161 1 94.56 317 HIS A O 1
ATOM 2479 N N . LEU A 1 318 ? 7.797 40.688 1.388 1 95.38 318 LEU A N 1
ATOM 2480 C CA . LEU A 1 318 ? 6.457 41.125 1.778 1 95.38 318 LEU A CA 1
ATOM 2481 C C . LEU A 1 318 ? 6.469 41.719 3.17 1 95.38 318 LEU A C 1
ATOM 2483 O O . LEU A 1 318 ? 5.695 42.656 3.449 1 95.38 318 LEU A O 1
ATOM 2487 N N . CYS A 1 319 ? 7.293 41.219 4.059 1 96.69 319 CYS A N 1
ATOM 2488 C CA . CYS A 1 319 ? 7.414 41.781 5.391 1 96.69 319 CYS A CA 1
ATOM 2489 C C . CYS A 1 319 ? 7.957 43.219 5.32 1 96.69 319 CYS A C 1
ATOM 2491 O O . CYS A 1 319 ? 7.453 44.125 6.008 1 96.69 319 CYS A O 1
ATOM 2493 N N . GLU A 1 320 ? 8.922 43.406 4.516 1 95.88 320 GLU A N 1
ATOM 2494 C CA . GLU A 1 320 ? 9.5 44.75 4.328 1 95.88 320 GLU A CA 1
ATOM 2495 C C . GLU A 1 320 ? 8.469 45.719 3.77 1 95.88 320 GLU A C 1
ATOM 2497 O O . GLU A 1 320 ? 8.312 46.812 4.281 1 95.88 320 GLU A O 1
ATOM 2502 N N . GLU A 1 321 ? 7.793 45.281 2.797 1 95.19 321 GLU A N 1
ATOM 2503 C CA . GLU A 1 321 ? 6.785 46.125 2.148 1 95.19 321 GLU A CA 1
ATOM 2504 C C . GLU A 1 321 ? 5.668 46.5 3.119 1 95.19 321 GLU A C 1
ATOM 2506 O O . GLU A 1 321 ? 5.102 47.594 3.031 1 95.19 321 GLU A O 1
ATOM 2511 N N . SER A 1 322 ? 5.418 45.656 4.039 1 95.81 322 SER A N 1
ATOM 2512 C CA . SER A 1 322 ? 4.277 45.844 4.926 1 95.81 322 SER A CA 1
ATOM 2513 C C . SER A 1 322 ? 4.711 46.406 6.273 1 95.81 322 SER A C 1
ATOM 2515 O O . SER A 1 322 ? 3.879 46.656 7.148 1 95.81 322 SER A O 1
ATOM 2517 N N . GLY A 1 323 ? 5.945 46.531 6.496 1 96.38 323 GLY A N 1
ATOM 2518 C CA . GLY A 1 323 ? 6.465 47.031 7.758 1 96.38 323 GLY A CA 1
ATOM 2519 C C . GLY A 1 323 ? 6.246 46.062 8.914 1 96.38 323 GLY A C 1
ATOM 2520 O O . GLY A 1 323 ? 5.945 46.5 10.031 1 96.38 323 GLY A O 1
ATOM 2521 N N . LEU A 1 324 ? 6.254 44.844 8.664 1 97.44 324 LEU A N 1
ATOM 2522 C CA . LEU A 1 324 ? 6.031 43.812 9.672 1 97.44 324 LEU A CA 1
ATOM 2523 C C . LEU A 1 324 ? 7.324 43.094 9.984 1 97.44 324 LEU A C 1
ATOM 2525 O O . LEU A 1 324 ? 8.242 43.062 9.164 1 97.44 324 LEU A O 1
ATOM 2529 N N . PRO A 1 325 ? 7.43 42.5 11.164 1 97.5 325 PRO A N 1
ATOM 2530 C CA . PRO A 1 325 ? 8.625 41.719 11.469 1 97.5 325 PRO A CA 1
ATOM 2531 C C . PRO A 1 325 ? 8.711 40.438 10.641 1 97.5 325 PRO A C 1
ATOM 2533 O O . PRO A 1 325 ? 7.684 39.844 10.289 1 97.5 325 PRO A O 1
ATOM 2536 N N . GLU A 1 326 ? 9.922 40.031 10.336 1 98.19 326 GLU A N 1
ATOM 2537 C CA . GLU A 1 326 ? 10.164 38.75 9.688 1 98.19 326 GLU A CA 1
ATOM 2538 C C . GLU A 1 326 ? 10.039 37.594 10.688 1 98.19 326 GLU A C 1
ATOM 2540 O O . GLU A 1 326 ? 10.773 37.562 11.672 1 98.19 326 GLU A O 1
ATOM 2545 N N . PRO A 1 327 ? 9.109 36.719 10.477 1 98.62 327 PRO A N 1
ATOM 2546 C CA . PRO A 1 327 ? 8.875 35.625 11.438 1 98.62 327 PRO A CA 1
ATOM 2547 C C . PRO A 1 327 ? 9.992 34.594 11.453 1 98.62 327 PRO A C 1
ATOM 2549 O O . PRO A 1 327 ? 10.781 34.5 10.5 1 98.62 327 PRO A O 1
ATOM 2552 N N . ASP A 1 328 ? 10.109 33.812 12.602 1 98.56 328 ASP A N 1
ATOM 2553 C CA . ASP A 1 328 ? 10.891 32.594 12.578 1 98.56 328 ASP A CA 1
ATOM 2554 C C . ASP A 1 328 ? 10.297 31.578 11.602 1 98.56 328 ASP A C 1
ATOM 2556 O O . ASP A 1 328 ? 9.102 31.609 11.312 1 98.56 328 ASP A O 1
ATOM 2560 N N . VAL A 1 329 ? 11.133 30.703 11.039 1 98.5 329 VAL A N 1
ATOM 2561 C CA . VAL A 1 329 ? 10.68 29.734 10.047 1 98.5 329 VAL A CA 1
ATOM 2562 C C . VAL A 1 329 ? 10.969 28.312 10.547 1 98.5 329 VAL A C 1
ATOM 2564 O O . VAL A 1 329 ? 12.062 28.047 11.055 1 98.5 329 VAL A O 1
ATOM 2567 N N . ILE A 1 330 ? 9.953 27.469 10.5 1 98.56 330 ILE A N 1
ATOM 2568 C CA . ILE A 1 330 ? 10.094 26.031 10.75 1 98.56 330 ILE A CA 1
ATOM 2569 C C . ILE A 1 330 ? 9.836 25.25 9.469 1 98.56 330 ILE A C 1
ATOM 2571 O O . ILE A 1 330 ? 8.922 25.578 8.711 1 98.56 330 ILE A O 1
ATOM 2575 N N . SER A 1 331 ? 10.641 24.312 9.133 1 98 331 SER A N 1
ATOM 2576 C CA . SER A 1 331 ? 10.328 23.344 8.094 1 98 331 SER A CA 1
ATOM 2577 C C . SER A 1 331 ? 10.25 21.922 8.664 1 98 331 SER A C 1
ATOM 2579 O O . SER A 1 331 ? 10.992 21.594 9.594 1 98 331 SER A O 1
ATOM 2581 N N . GLU A 1 332 ? 9.344 21.125 8.203 1 97.44 332 GLU A N 1
ATOM 2582 C CA . GLU A 1 332 ? 9.227 19.703 8.531 1 97.44 332 GLU A CA 1
ATOM 2583 C C . GLU A 1 332 ? 9.766 18.828 7.41 1 97.44 332 GLU A C 1
ATOM 2585 O O . GLU A 1 332 ? 9.008 18.312 6.586 1 97.44 332 GLU A O 1
ATOM 2590 N N . SER A 1 333 ? 11.016 18.578 7.387 1 96.69 333 SER A N 1
ATOM 2591 C CA . SER A 1 333 ? 11.711 17.969 6.25 1 96.69 333 SER A CA 1
ATOM 2592 C C . SER A 1 333 ? 12.055 16.516 6.52 1 96.69 333 SER A C 1
ATOM 2594 O O . SER A 1 333 ? 13.227 16.141 6.527 1 96.69 333 SER A O 1
ATOM 2596 N N . GLY A 1 334 ? 11.023 15.672 6.613 1 96.94 334 GLY A N 1
ATOM 2597 C CA . GLY A 1 334 ? 11.211 14.273 6.984 1 96.94 334 GLY A CA 1
ATOM 2598 C C . GLY A 1 334 ? 11.977 13.477 5.945 1 96.94 334 GLY A C 1
ATOM 2599 O O . GLY A 1 334 ? 13.016 12.891 6.246 1 96.94 334 GLY A O 1
ATOM 2600 N N . ARG A 1 335 ? 11.523 13.484 4.695 1 96.44 335 ARG A N 1
ATOM 2601 C CA . ARG A 1 335 ? 12.141 12.719 3.615 1 96.44 335 ARG A CA 1
ATOM 2602 C C . ARG A 1 335 ? 13.586 13.156 3.387 1 96.44 335 ARG A C 1
ATOM 2604 O O . ARG A 1 335 ? 14.477 12.32 3.262 1 96.44 335 ARG A O 1
ATOM 2611 N N . ALA A 1 336 ? 13.812 14.438 3.387 1 97.56 336 ALA A N 1
ATOM 2612 C CA . ALA A 1 336 ? 15.141 14.984 3.139 1 97.56 336 ALA A CA 1
ATOM 2613 C C . ALA A 1 336 ? 16.125 14.562 4.234 1 97.56 336 ALA A C 1
ATOM 2615 O O . ALA A 1 336 ? 17.312 14.391 3.973 1 97.56 336 ALA A O 1
ATOM 2616 N N . LEU A 1 337 ? 15.586 14.336 5.391 1 97.94 337 LEU A N 1
ATOM 2617 C CA . LEU A 1 337 ? 16.438 13.977 6.523 1 97.94 337 LEU A CA 1
ATOM 2618 C C . LEU A 1 337 ? 16.781 12.492 6.508 1 97.94 337 LEU A C 1
ATOM 2620 O O . LEU A 1 337 ? 17.859 12.094 6.949 1 97.94 337 LEU A O 1
ATOM 2624 N N . THR A 1 338 ? 15.828 11.672 5.938 1 98.44 338 THR A N 1
ATOM 2625 C CA . THR A 1 338 ? 15.969 10.273 6.301 1 98.44 338 THR A CA 1
ATOM 2626 C C . THR A 1 338 ? 16.125 9.406 5.055 1 98.44 338 THR A C 1
ATOM 2628 O O . THR A 1 338 ? 16.516 8.242 5.148 1 98.44 338 THR A O 1
ATOM 2631 N N . ALA A 1 339 ? 15.859 9.836 3.898 1 98.31 339 ALA A N 1
ATOM 2632 C CA . ALA A 1 339 ? 15.852 8.992 2.703 1 98.31 339 ALA A CA 1
ATOM 2633 C C . ALA A 1 339 ? 17.203 8.328 2.494 1 98.31 339 ALA A C 1
ATOM 2635 O O . ALA A 1 339 ? 17.281 7.117 2.271 1 98.31 339 ALA A O 1
ATOM 2636 N N . HIS A 1 340 ? 18.328 9.094 2.697 1 98.12 340 HIS A N 1
ATOM 2637 C CA . HIS A 1 340 ? 19.656 8.648 2.299 1 98.12 340 HIS A CA 1
ATOM 2638 C C . HIS A 1 340 ? 20.25 7.703 3.33 1 98.12 340 HIS A C 1
ATOM 2640 O O . HIS A 1 340 ? 21.188 6.953 3.025 1 98.12 340 HIS A O 1
ATOM 2646 N N . HIS A 1 341 ? 19.781 7.691 4.547 1 98.06 341 HIS A N 1
ATOM 2647 C CA . HIS A 1 341 ? 20.547 7.066 5.621 1 98.06 341 HIS A CA 1
ATOM 2648 C C . HIS A 1 341 ? 20.438 5.547 5.57 1 98.06 341 HIS A C 1
ATOM 2650 O O . HIS A 1 341 ? 21.219 4.84 6.199 1 98.06 341 HIS A O 1
ATOM 2656 N N . ALA A 1 342 ? 19.422 5.062 4.828 1 98.62 342 ALA A N 1
ATOM 2657 C CA . ALA A 1 342 ? 19.219 3.617 4.879 1 98.62 342 ALA A CA 1
ATOM 2658 C C . ALA A 1 342 ? 19.188 3.02 3.475 1 98.62 342 ALA A C 1
ATOM 2660 O O . ALA A 1 342 ? 18.781 3.684 2.518 1 98.62 342 ALA A O 1
ATOM 2661 N N . LEU A 1 343 ? 19.641 1.82 3.355 1 98.69 343 LEU A N 1
ATOM 2662 C CA . LEU A 1 343 ? 19.547 1.001 2.152 1 98.69 343 LEU A CA 1
ATOM 2663 C C . LEU A 1 343 ? 19.359 -0.47 2.508 1 98.69 343 LEU A C 1
ATOM 2665 O O . LEU A 1 343 ? 19.547 -0.863 3.662 1 98.69 343 LEU A O 1
ATOM 2669 N N . ILE A 1 344 ? 18.906 -1.267 1.572 1 98.81 344 ILE A N 1
ATOM 2670 C CA . ILE A 1 344 ? 18.734 -2.705 1.75 1 98.81 344 ILE A CA 1
ATOM 2671 C C . ILE A 1 344 ? 19.625 -3.457 0.768 1 98.81 344 ILE A C 1
ATOM 2673 O O . ILE A 1 344 ? 19.688 -3.115 -0.416 1 98.81 344 ILE A O 1
ATOM 2677 N N . VAL A 1 345 ? 20.344 -4.398 1.29 1 98.69 345 VAL A N 1
ATOM 2678 C CA . VAL A 1 345 ? 21.156 -5.27 0.452 1 98.69 345 VAL A CA 1
ATOM 2679 C C . VAL A 1 345 ? 20.562 -6.672 0.427 1 98.69 345 VAL A C 1
ATOM 2681 O O . VAL A 1 345 ? 20.188 -7.211 1.47 1 98.69 345 VAL A O 1
ATOM 2684 N N . THR A 1 346 ? 20.469 -7.234 -0.736 1 98.38 346 THR A N 1
ATOM 2685 C CA . THR A 1 346 ? 19.922 -8.586 -0.867 1 98.38 346 THR A CA 1
ATOM 2686 C C . THR A 1 346 ? 20.734 -9.391 -1.879 1 98.38 346 THR A C 1
ATOM 2688 O O . THR A 1 346 ? 21.422 -8.82 -2.727 1 98.38 346 THR A O 1
ATOM 2691 N N . ASN A 1 347 ? 20.719 -10.68 -1.694 1 97.38 347 ASN A N 1
ATOM 2692 C CA . ASN A 1 347 ? 21.359 -11.547 -2.678 1 97.38 347 ASN A CA 1
ATOM 2693 C C . ASN A 1 347 ? 20.391 -11.977 -3.768 1 97.38 347 ASN A C 1
ATOM 2695 O O . ASN A 1 347 ? 19.172 -11.891 -3.584 1 97.38 347 ASN A O 1
ATOM 2699 N N . ILE A 1 348 ? 20.953 -12.375 -4.867 1 96.31 348 ILE A N 1
ATOM 2700 C CA . ILE A 1 348 ? 20.203 -12.922 -5.988 1 96.31 348 ILE A CA 1
ATOM 2701 C C . ILE A 1 348 ? 20.016 -14.43 -5.809 1 96.31 348 ILE A C 1
ATOM 2703 O O . ILE A 1 348 ? 21 -15.156 -5.637 1 96.31 348 ILE A O 1
ATOM 2707 N N . THR A 1 349 ? 18.781 -14.859 -5.84 1 93 349 THR A N 1
ATOM 2708 C CA . THR A 1 349 ? 18.531 -16.266 -5.598 1 93 349 THR A CA 1
ATOM 2709 C C . THR A 1 349 ? 18.469 -17.047 -6.91 1 93 349 THR A C 1
ATOM 2711 O O . THR A 1 349 ? 18.734 -18.25 -6.941 1 93 349 THR A O 1
ATOM 2714 N N . ASP A 1 350 ? 18.109 -16.375 -7.953 1 91.62 350 ASP A N 1
ATOM 2715 C CA . ASP A 1 350 ? 17.984 -17.031 -9.258 1 91.62 350 ASP A CA 1
ATOM 2716 C C . ASP A 1 350 ? 18 -16 -10.383 1 91.62 350 ASP A C 1
ATOM 2718 O O . ASP A 1 350 ? 17.688 -14.828 -10.164 1 91.62 350 ASP A O 1
ATOM 2722 N N . VAL A 1 351 ? 18.484 -16.422 -11.508 1 93.81 351 VAL A N 1
ATOM 2723 C CA . VAL A 1 351 ? 18.5 -15.602 -12.719 1 93.81 351 VAL A CA 1
ATOM 2724 C C . VAL A 1 351 ? 17.906 -16.391 -13.883 1 93.81 351 VAL A C 1
ATOM 2726 O O . VAL A 1 351 ? 18.344 -17.5 -14.18 1 93.81 351 VAL A O 1
ATOM 2729 N N . GLU A 1 352 ? 16.875 -15.867 -14.477 1 91.62 352 GLU A N 1
ATOM 2730 C CA . GLU A 1 352 ? 16.312 -16.453 -15.68 1 91.62 352 GLU A CA 1
ATOM 2731 C C . GLU A 1 352 ? 16.672 -15.648 -16.922 1 91.62 352 GLU A C 1
ATOM 2733 O O . GLU A 1 352 ? 16.172 -14.539 -17.109 1 91.62 352 GLU A O 1
ATOM 2738 N N . LEU A 1 353 ? 17.484 -16.266 -17.734 1 91.69 353 LEU A N 1
ATOM 2739 C CA . LEU A 1 353 ? 17.938 -15.609 -18.953 1 91.69 353 LEU A CA 1
ATOM 2740 C C . LEU A 1 353 ? 17.125 -16.078 -20.156 1 91.69 353 LEU A C 1
ATOM 2742 O O . LEU A 1 353 ? 16.719 -17.25 -20.219 1 91.69 353 LEU A O 1
ATOM 2746 N N . ILE A 1 354 ? 16.891 -15.141 -21 1 87.56 354 ILE A N 1
ATOM 2747 C CA . ILE A 1 354 ? 16.391 -15.508 -22.312 1 87.56 354 ILE A CA 1
ATOM 2748 C C . ILE A 1 354 ? 17.578 -15.727 -23.266 1 87.56 354 ILE A C 1
ATOM 2750 O O . ILE A 1 354 ? 18.391 -14.828 -23.469 1 87.56 354 ILE A O 1
ATOM 2754 N N . LYS A 1 355 ? 17.75 -16.906 -23.672 1 81.5 355 LYS A N 1
ATOM 2755 C CA . LYS A 1 355 ? 18.906 -17.219 -24.516 1 81.5 355 LYS A CA 1
ATOM 2756 C C . LYS A 1 355 ? 18.453 -17.625 -25.922 1 81.5 355 LYS A C 1
ATOM 2758 O O . LYS A 1 355 ? 17.375 -18.188 -26.094 1 81.5 355 LYS A O 1
ATOM 2763 N N . LYS A 1 356 ? 19.344 -17.125 -26.734 1 78.25 356 LYS A N 1
ATOM 2764 C CA . LYS A 1 356 ? 19.172 -17.641 -28.094 1 78.25 356 LYS A CA 1
ATOM 2765 C C . LYS A 1 356 ? 19.484 -19.141 -28.156 1 78.25 356 LYS A C 1
ATOM 2767 O O . LYS A 1 356 ? 20.453 -19.594 -27.547 1 78.25 356 LYS A O 1
ATOM 2772 N N . SER A 1 357 ? 18.594 -19.781 -28.781 1 76.25 357 SER A N 1
ATOM 2773 C CA . SER A 1 357 ? 18.844 -21.203 -28.969 1 76.25 357 SER A CA 1
ATOM 2774 C C . SER A 1 357 ? 20.141 -21.438 -29.75 1 76.25 357 SER A C 1
ATOM 2776 O O . SER A 1 357 ? 20.438 -20.688 -30.688 1 76.25 357 SER A O 1
ATOM 2778 N N . ARG A 1 358 ? 20.969 -22.359 -29.297 1 73.88 358 ARG A N 1
ATOM 2779 C CA . ARG A 1 358 ? 22.219 -22.672 -29.984 1 73.88 358 ARG A CA 1
ATOM 2780 C C . ARG A 1 358 ? 21.953 -23.109 -31.422 1 73.88 358 ARG A C 1
ATOM 2782 O O . ARG A 1 358 ? 22.641 -22.672 -32.344 1 73.88 358 ARG A O 1
ATOM 2789 N N . GLU A 1 359 ? 20.922 -23.906 -31.547 1 83.5 359 GLU A N 1
ATOM 2790 C CA . GLU A 1 359 ? 20.5 -24.375 -32.875 1 83.5 359 GLU A CA 1
ATOM 2791 C C . GLU A 1 359 ? 19.047 -24.031 -33.125 1 83.5 359 GLU A C 1
ATOM 2793 O O . GLU A 1 359 ? 18.172 -24.344 -32.312 1 83.5 359 GLU A O 1
ATOM 2798 N N . LEU A 1 360 ? 18.875 -23.234 -34.219 1 90.12 360 LEU A N 1
ATOM 2799 C CA . LEU A 1 360 ? 17.516 -22.906 -34.625 1 90.12 360 LEU A CA 1
ATOM 2800 C C . LEU A 1 360 ? 16.797 -24.141 -35.156 1 90.12 360 LEU A C 1
ATOM 2802 O O . LEU A 1 360 ? 17.438 -25.016 -35.75 1 90.12 360 LEU A O 1
ATOM 2806 N N . PRO A 1 361 ? 15.586 -24.156 -34.938 1 91 361 PRO A N 1
ATOM 2807 C CA . PRO A 1 361 ? 14.836 -25.328 -35.438 1 91 361 PRO A CA 1
ATOM 2808 C C . PRO A 1 361 ? 14.859 -25.453 -36.938 1 91 361 PRO A C 1
ATOM 2810 O O . PRO A 1 361 ? 14.945 -24.438 -37.656 1 91 361 PRO A O 1
ATOM 2813 N N . ARG A 1 362 ? 14.758 -26.688 -37.344 1 90.19 362 ARG A N 1
ATOM 2814 C CA . ARG A 1 362 ? 14.695 -26.953 -38.781 1 90.19 362 ARG A CA 1
ATOM 2815 C C . ARG A 1 362 ? 13.273 -26.781 -39.312 1 90.19 362 ARG A C 1
ATOM 2817 O O . ARG A 1 362 ? 12.305 -27.141 -38.625 1 90.19 362 ARG A O 1
ATOM 2824 N N . ILE A 1 363 ? 13.227 -26.219 -40.469 1 91.31 363 ILE A N 1
ATOM 2825 C CA . ILE A 1 363 ? 11.938 -26.047 -41.125 1 91.31 363 ILE A CA 1
ATOM 2826 C C . ILE A 1 363 ? 11.688 -27.203 -42.094 1 91.31 363 ILE A C 1
ATOM 2828 O O . ILE A 1 363 ? 12.539 -27.516 -42.938 1 91.31 363 ILE A O 1
ATOM 2832 N N . GLU A 1 364 ? 10.578 -27.781 -41.906 1 91.69 364 GLU A N 1
ATOM 2833 C CA . GLU A 1 364 ? 10.195 -28.891 -42.781 1 91.69 364 GLU A CA 1
ATOM 2834 C C . GLU A 1 364 ? 9.188 -28.438 -43.812 1 91.69 364 GLU A C 1
ATOM 2836 O O . GLU A 1 364 ? 8.484 -27.453 -43.625 1 91.69 364 GLU A O 1
ATOM 2841 N N . PRO A 1 365 ? 9.156 -29.234 -44.906 1 89.5 365 PRO A N 1
ATOM 2842 C CA . PRO A 1 365 ? 8.25 -28.844 -46 1 89.5 365 PRO A CA 1
ATOM 2843 C C . PRO A 1 365 ? 6.785 -28.828 -45.562 1 89.5 365 PRO A C 1
ATOM 2845 O O . PRO A 1 365 ? 5.992 -28.031 -46.062 1 89.5 365 PRO A O 1
ATOM 2848 N N . ASP A 1 366 ? 6.418 -29.594 -44.562 1 90 366 ASP A N 1
ATOM 2849 C CA . ASP A 1 366 ? 5.02 -29.719 -44.188 1 90 366 ASP A CA 1
ATOM 2850 C C . ASP A 1 366 ? 4.699 -28.797 -43 1 90 366 ASP A C 1
ATOM 2852 O O . ASP A 1 366 ? 3.584 -28.812 -42.469 1 90 366 ASP A O 1
ATOM 2856 N N . ASP A 1 367 ? 5.652 -27.938 -42.719 1 92.31 367 ASP A N 1
ATOM 2857 C CA . ASP A 1 367 ? 5.422 -27.031 -41.625 1 92.31 367 ASP A CA 1
ATOM 2858 C C . ASP A 1 367 ? 4.383 -25.969 -41.969 1 92.31 367 ASP A C 1
ATOM 2860 O O . ASP A 1 367 ? 4.191 -25.656 -43.156 1 92.31 367 ASP A O 1
ATOM 2864 N N . SER A 1 368 ? 3.674 -25.438 -41.031 1 93.19 368 SER A N 1
ATOM 2865 C CA . SER A 1 368 ? 2.623 -24.453 -41.25 1 93.19 368 SER A CA 1
ATOM 2866 C C . SER A 1 368 ? 3.18 -23.172 -41.875 1 93.19 368 SER A C 1
ATOM 2868 O O . SER A 1 368 ? 4.383 -22.922 -41.812 1 93.19 368 SER A O 1
ATOM 2870 N N . HIS A 1 369 ? 2.328 -22.391 -42.438 1 94.06 369 HIS A N 1
ATOM 2871 C CA . HIS A 1 369 ? 2.742 -21.156 -43.094 1 94.06 369 HIS A CA 1
ATOM 2872 C C . HIS A 1 369 ? 3.369 -20.188 -42.094 1 94.06 369 HIS A C 1
ATOM 2874 O O . HIS A 1 369 ? 4.277 -19.422 -42.469 1 94.06 369 HIS A O 1
ATOM 2880 N N . VAL A 1 370 ? 2.85 -20.234 -40.844 1 96.5 370 VAL A N 1
ATOM 2881 C CA . VAL A 1 370 ? 3.348 -19.281 -39.844 1 96.5 370 VAL A CA 1
ATOM 2882 C C . VAL A 1 370 ? 4.82 -19.562 -39.562 1 96.5 370 VAL A C 1
ATOM 2884 O O . VAL A 1 370 ? 5.605 -18.641 -39.344 1 96.5 370 VAL A O 1
ATOM 2887 N N . LEU A 1 371 ? 5.207 -20.797 -39.562 1 96.75 371 LEU A N 1
ATOM 2888 C CA . LEU A 1 371 ? 6.602 -21.172 -39.344 1 96.75 371 LEU A CA 1
ATOM 2889 C C . LEU A 1 371 ? 7.449 -20.75 -40.562 1 96.75 371 LEU A C 1
ATOM 2891 O O . LEU A 1 371 ? 8.578 -20.281 -40.375 1 96.75 371 LEU A O 1
ATOM 2895 N N . ARG A 1 372 ? 6.918 -20.891 -41.688 1 95.88 372 ARG A N 1
ATOM 2896 C CA . ARG A 1 372 ? 7.629 -20.469 -42.906 1 95.88 372 ARG A CA 1
ATOM 2897 C C . ARG A 1 372 ? 7.789 -18.953 -42.938 1 95.88 372 ARG A C 1
ATOM 2899 O O . ARG A 1 372 ? 8.836 -18.438 -43.312 1 95.88 372 ARG A O 1
ATOM 2906 N N . ASP A 1 373 ? 6.734 -18.328 -42.562 1 96.19 373 ASP A N 1
ATOM 2907 C CA . ASP A 1 373 ? 6.758 -16.859 -42.562 1 96.19 373 ASP A CA 1
ATOM 2908 C C . ASP A 1 373 ? 7.855 -16.328 -41.656 1 96.19 373 ASP A C 1
ATOM 2910 O O . ASP A 1 373 ? 8.602 -15.422 -42.031 1 96.19 373 ASP A O 1
ATOM 2914 N N . ILE A 1 374 ? 7.914 -16.875 -40.438 1 97.19 374 ILE A N 1
ATOM 2915 C CA . ILE A 1 374 ? 8.898 -16.344 -39.5 1 97.19 374 ILE A CA 1
ATOM 2916 C C . ILE A 1 374 ? 10.305 -16.781 -39.938 1 97.19 374 ILE A C 1
ATOM 2918 O O . ILE A 1 374 ? 11.266 -16.031 -39.719 1 97.19 374 ILE A O 1
ATOM 2922 N N . TRP A 1 375 ? 10.398 -17.938 -40.469 1 96.06 375 TRP A N 1
ATOM 2923 C CA . TRP A 1 375 ? 11.672 -18.391 -41.031 1 96.06 375 TRP A CA 1
ATOM 2924 C C . TRP A 1 375 ? 12.133 -17.453 -42.156 1 96.06 375 TRP A C 1
ATOM 2926 O O . TRP A 1 375 ? 13.305 -17.062 -42.188 1 96.06 375 TRP A O 1
ATOM 2936 N N . ASP A 1 376 ? 11.219 -17.094 -43 1 95.75 376 ASP A N 1
ATOM 2937 C CA . ASP A 1 376 ? 11.531 -16.172 -44.094 1 95.75 376 ASP A CA 1
ATOM 2938 C C . ASP A 1 376 ? 11.969 -14.812 -43.531 1 95.75 376 ASP A C 1
ATOM 2940 O O . ASP A 1 376 ? 12.906 -14.203 -44.062 1 95.75 376 ASP A O 1
ATOM 2944 N N . THR A 1 377 ? 11.211 -14.422 -42.531 1 96.94 377 THR A N 1
ATOM 2945 C CA . THR A 1 377 ? 11.57 -13.164 -41.906 1 96.94 377 THR A CA 1
ATOM 2946 C C . THR A 1 377 ? 12.992 -13.227 -41.344 1 96.94 377 THR A C 1
ATOM 2948 O O . THR A 1 377 ? 13.758 -12.273 -41.5 1 96.94 377 THR A O 1
ATOM 2951 N N . TYR A 1 378 ? 13.352 -14.328 -40.75 1 95.44 378 TYR A N 1
ATOM 2952 C CA . TYR A 1 378 ? 14.688 -14.523 -40.188 1 95.44 378 TYR A CA 1
ATOM 2953 C C . TYR A 1 378 ? 15.734 -14.484 -41.312 1 95.44 378 TYR A C 1
ATOM 2955 O O . TYR A 1 378 ? 16.797 -13.875 -41.156 1 95.44 378 TYR A O 1
ATOM 2963 N N . GLN A 1 379 ? 15.414 -15.047 -42.406 1 93.88 379 GLN A N 1
ATOM 2964 C CA . GLN A 1 379 ? 16.344 -15.117 -43.531 1 93.88 379 GLN A CA 1
ATOM 2965 C C . GLN A 1 379 ? 16.547 -13.75 -44.188 1 93.88 379 GLN A C 1
ATOM 2967 O O . GLN A 1 379 ? 17.609 -13.461 -44.719 1 93.88 379 GLN A O 1
ATOM 2972 N N . TRP A 1 380 ? 15.562 -12.969 -44.062 1 92.88 380 TRP A N 1
ATOM 2973 C CA . TRP A 1 380 ? 15.594 -11.688 -44.75 1 92.88 380 TRP A CA 1
ATOM 2974 C C . TRP A 1 380 ? 16.047 -10.57 -43.812 1 92.88 380 TRP A C 1
ATOM 2976 O O . TRP A 1 380 ? 15.844 -9.391 -44.094 1 92.88 380 TRP A O 1
ATOM 2986 N N . ILE A 1 381 ? 16.547 -10.875 -42.688 1 93.56 381 ILE A N 1
ATOM 2987 C CA . ILE A 1 381 ? 16.859 -9.922 -41.625 1 93.56 381 ILE A CA 1
ATOM 2988 C C . ILE A 1 381 ? 17.812 -8.852 -42.156 1 93.56 381 ILE A C 1
ATOM 2990 O O . ILE A 1 381 ? 17.734 -7.688 -41.75 1 93.56 381 ILE A O 1
ATOM 2994 N N . SER A 1 382 ? 18.656 -9.148 -43.125 1 89.81 382 SER A N 1
ATOM 2995 C CA . SER A 1 382 ? 19.656 -8.211 -43.656 1 89.81 382 SER A CA 1
ATOM 2996 C C . SER A 1 382 ? 19.094 -7.348 -44.75 1 89.81 382 SER A C 1
ATOM 2998 O O . SER A 1 382 ? 19.672 -6.309 -45.094 1 89.81 382 SER A O 1
ATOM 3000 N N . GLU A 1 383 ? 17.969 -7.668 -45.25 1 91.19 383 GLU A N 1
ATOM 3001 C CA . GLU A 1 383 ? 17.453 -7.016 -46.438 1 91.19 383 GLU A CA 1
ATOM 3002 C C . GLU A 1 383 ? 16.375 -6 -46.094 1 91.19 383 GLU A C 1
ATOM 3004 O O . GLU A 1 383 ? 15.867 -5.301 -46.969 1 91.19 383 GLU A O 1
ATOM 3009 N N . SER A 1 384 ? 16 -5.969 -44.938 1 91.75 384 SER A N 1
ATOM 3010 C CA . SER A 1 384 ? 14.93 -5.074 -44.5 1 91.75 384 SER A CA 1
ATOM 3011 C C . SER A 1 384 ? 15.328 -4.281 -43.281 1 91.75 384 SER A C 1
ATOM 3013 O O . SER A 1 384 ? 16.328 -4.59 -42.625 1 91.75 384 SER A O 1
ATOM 3015 N N . SER A 1 385 ? 14.578 -3.271 -43 1 93.06 385 SER A N 1
ATOM 3016 C CA . SER A 1 385 ? 14.828 -2.471 -41.812 1 93.06 385 SER A CA 1
ATOM 3017 C C . SER A 1 385 ? 14.508 -3.25 -40.562 1 93.06 385 SER A C 1
ATOM 3019 O O . SER A 1 385 ? 13.609 -4.094 -40.562 1 93.06 385 SER A O 1
ATOM 3021 N N . PRO A 1 386 ? 15.18 -2.98 -39.5 1 94.69 386 PRO A N 1
ATOM 3022 C CA . PRO A 1 386 ? 14.922 -3.664 -38.219 1 94.69 386 PRO A CA 1
ATOM 3023 C C . PRO A 1 386 ? 13.469 -3.529 -37.75 1 94.69 386 PRO A C 1
ATOM 3025 O O . PRO A 1 386 ? 12.891 -4.488 -37.25 1 94.69 386 PRO A O 1
ATOM 3028 N N . SER A 1 387 ? 12.883 -2.393 -37.938 1 94.69 387 SER A N 1
ATOM 3029 C CA . SER A 1 387 ? 11.508 -2.168 -37.531 1 94.69 387 SER A CA 1
ATOM 3030 C C . SER A 1 387 ? 10.539 -3.051 -38.312 1 94.69 387 SER A C 1
ATOM 3032 O O . SER A 1 387 ? 9.586 -3.59 -37.75 1 94.69 387 SER A O 1
ATOM 3034 N N . GLU A 1 388 ? 10.82 -3.17 -39.562 1 95.5 388 GLU A N 1
ATOM 3035 C CA . GLU A 1 388 ? 9.977 -4.016 -40.406 1 95.5 388 GLU A CA 1
ATOM 3036 C C . GLU A 1 388 ? 10.109 -5.484 -40 1 95.5 388 GLU A C 1
ATOM 3038 O O . GLU A 1 388 ? 9.109 -6.203 -39.938 1 95.5 388 GLU A O 1
ATOM 3043 N N . ILE A 1 389 ? 11.328 -5.902 -39.875 1 96.75 389 ILE A N 1
ATOM 3044 C CA . ILE A 1 389 ? 11.594 -7.285 -39.469 1 96.75 389 ILE A CA 1
ATOM 3045 C C . ILE A 1 389 ? 10.898 -7.598 -38.156 1 96.75 389 ILE A C 1
ATOM 3047 O O . ILE A 1 389 ? 10.266 -8.648 -38.031 1 96.75 389 ILE A O 1
ATOM 3051 N N . PHE A 1 390 ? 11.031 -6.641 -37.219 1 96.62 390 PHE A N 1
ATOM 3052 C CA . PHE A 1 390 ? 10.398 -6.836 -35.938 1 96.62 390 PHE A CA 1
ATOM 3053 C C . PHE A 1 390 ? 8.883 -6.973 -36.094 1 96.62 390 PHE A C 1
ATOM 3055 O O . PHE A 1 390 ? 8.266 -7.852 -35.5 1 96.62 390 PHE A O 1
ATOM 3062 N N . ASN A 1 391 ? 8.297 -6.109 -36.844 1 96.44 391 ASN A N 1
ATOM 3063 C CA . ASN A 1 391 ? 6.852 -6.117 -37.062 1 96.44 391 ASN A CA 1
ATOM 3064 C C . ASN A 1 391 ? 6.375 -7.434 -37.656 1 96.44 391 ASN A C 1
ATOM 3066 O O . ASN A 1 391 ? 5.355 -7.984 -37.25 1 96.44 391 ASN A O 1
ATOM 3070 N N . TYR A 1 392 ? 7.125 -7.926 -38.625 1 96.75 392 TYR A N 1
ATOM 3071 C CA . TYR A 1 392 ? 6.77 -9.195 -39.25 1 96.75 392 TYR A CA 1
ATOM 3072 C C . TYR A 1 392 ? 6.902 -10.352 -38.25 1 96.75 392 TYR A C 1
ATOM 3074 O O . TYR A 1 392 ? 6.047 -11.234 -38.219 1 96.75 392 TYR A O 1
ATOM 3082 N N . ALA A 1 393 ? 7.965 -10.328 -37.562 1 97.25 393 ALA A N 1
ATOM 3083 C CA . ALA A 1 393 ? 8.188 -11.383 -36.562 1 97.25 393 ALA A CA 1
ATOM 3084 C C . ALA A 1 393 ? 7.102 -11.367 -35.5 1 97.25 393 ALA A C 1
ATOM 3086 O O . ALA A 1 393 ? 6.594 -12.422 -35.094 1 97.25 393 ALA A O 1
ATOM 3087 N N . ALA A 1 394 ? 6.797 -10.141 -35.031 1 96.25 394 ALA A N 1
ATOM 3088 C CA . ALA A 1 394 ? 5.758 -9.992 -34 1 96.25 394 ALA A CA 1
ATOM 3089 C C . ALA A 1 394 ? 4.41 -10.484 -34.531 1 96.25 394 ALA A C 1
ATOM 3091 O O . ALA A 1 394 ? 3.643 -11.102 -33.781 1 96.25 394 ALA A O 1
ATOM 3092 N N . HIS A 1 395 ? 4.172 -10.172 -35.688 1 96.69 395 HIS A N 1
ATOM 3093 C CA . HIS A 1 395 ? 2.938 -10.641 -36.312 1 96.69 395 HIS A CA 1
ATOM 3094 C C . HIS A 1 395 ? 2.895 -12.164 -36.375 1 96.69 395 HIS A C 1
ATOM 3096 O O . HIS A 1 395 ? 1.867 -12.773 -36.062 1 96.69 395 HIS A O 1
ATOM 3102 N N . SER A 1 396 ? 3.979 -12.797 -36.812 1 97.06 396 SER A N 1
ATOM 3103 C CA . SER A 1 396 ? 4.051 -14.258 -36.875 1 97.06 396 SER A CA 1
ATOM 3104 C C . SER A 1 396 ? 3.859 -14.867 -35.5 1 97.06 396 SER A C 1
ATOM 3106 O O . SER A 1 396 ? 3.211 -15.906 -35.344 1 97.06 396 SER A O 1
ATOM 3108 N N . LEU A 1 397 ? 4.434 -14.234 -34.562 1 95.88 397 LEU A N 1
ATOM 3109 C CA . LEU A 1 397 ? 4.293 -14.711 -33.188 1 95.88 397 LEU A CA 1
ATOM 3110 C C . LEU A 1 397 ? 2.836 -14.656 -32.75 1 95.88 397 LEU A C 1
ATOM 3112 O O . LEU A 1 397 ? 2.314 -15.625 -32.188 1 95.88 397 LEU A O 1
ATOM 3116 N N . ASP A 1 398 ? 2.182 -13.547 -33 1 95.06 398 ASP A N 1
ATOM 3117 C CA . ASP A 1 398 ? 0.778 -13.375 -32.625 1 95.06 398 ASP A CA 1
ATOM 3118 C C . ASP A 1 398 ? -0.106 -14.383 -33.344 1 95.06 398 ASP A C 1
ATOM 3120 O O . ASP A 1 398 ? -1.035 -14.945 -32.75 1 95.06 398 ASP A O 1
ATOM 3124 N N . GLU A 1 399 ? 0.241 -14.555 -34.562 1 96.31 399 GLU A N 1
ATOM 3125 C CA . GLU A 1 399 ? -0.505 -15.523 -35.344 1 96.31 399 GLU A CA 1
ATOM 3126 C C . GLU A 1 399 ? -0.31 -16.938 -34.812 1 96.31 399 GLU A C 1
ATOM 3128 O O . GLU A 1 399 ? -1.258 -17.719 -34.781 1 96.31 399 GLU A O 1
ATOM 3133 N N . ALA A 1 400 ? 0.879 -17.25 -34.5 1 96.44 400 ALA A N 1
ATOM 3134 C CA . ALA A 1 400 ? 1.164 -18.562 -33.938 1 96.44 400 ALA A CA 1
ATOM 3135 C C . ALA A 1 400 ? 0.369 -18.797 -32.656 1 96.44 400 ALA A C 1
ATOM 3137 O O . ALA A 1 400 ? -0.13 -19.891 -32.406 1 96.44 400 ALA A O 1
ATOM 3138 N N . HIS A 1 401 ? 0.273 -17.781 -31.844 1 94.12 401 HIS A N 1
ATOM 3139 C CA . HIS A 1 401 ? -0.514 -17.875 -30.609 1 94.12 401 HIS A CA 1
ATOM 3140 C C . HIS A 1 401 ? -1.978 -18.172 -30.922 1 94.12 401 HIS A C 1
ATOM 3142 O O . HIS A 1 401 ? -2.588 -19.031 -30.281 1 94.12 401 HIS A O 1
ATOM 3148 N N . SER A 1 402 ? -2.467 -17.438 -31.859 1 94.88 402 SER A N 1
ATOM 3149 C CA . SER A 1 402 ? -3.857 -17.641 -32.25 1 94.88 402 SER A CA 1
ATOM 3150 C C . SER A 1 402 ? -4.074 -19.031 -32.844 1 94.88 402 SER A C 1
ATOM 3152 O O . SER A 1 402 ? -5.039 -19.719 -32.469 1 94.88 402 SER A O 1
ATOM 3154 N N . MET A 1 403 ? -3.16 -19.484 -33.656 1 96.38 403 MET A N 1
ATOM 3155 C CA . MET A 1 403 ? -3.27 -20.781 -34.312 1 96.38 403 MET A CA 1
ATOM 3156 C C . MET A 1 403 ? -3.143 -21.906 -33.312 1 96.38 403 MET A C 1
ATOM 3158 O O . MET A 1 403 ? -3.816 -22.938 -33.406 1 96.38 403 MET A O 1
ATOM 3162 N N . PHE A 1 404 ? -2.32 -21.719 -32.375 1 95.81 404 PHE A N 1
ATOM 3163 C CA . PHE A 1 404 ? -2.195 -22.703 -31.328 1 95.81 404 PHE A CA 1
ATOM 3164 C C . PHE A 1 404 ? -3.492 -22.812 -30.531 1 95.81 404 PHE A C 1
ATOM 3166 O O . PHE A 1 404 ? -4 -23.922 -30.312 1 95.81 404 PHE A O 1
ATOM 3173 N N . LYS A 1 405 ? -3.984 -21.703 -30.141 1 93.19 405 LYS A N 1
ATOM 3174 C CA . LYS A 1 405 ? -5.215 -21.641 -29.344 1 93.19 405 LYS A CA 1
ATOM 3175 C C . LYS A 1 405 ? -6.355 -22.375 -30.062 1 93.19 405 LYS A C 1
ATOM 3177 O O . LYS A 1 405 ? -7.18 -23.016 -29.406 1 93.19 405 LYS A O 1
ATOM 3182 N N . HIS A 1 406 ? -6.332 -22.391 -31.391 1 93.31 406 HIS A N 1
ATOM 3183 C CA . HIS A 1 406 ? -7.418 -22.969 -32.156 1 93.31 406 HIS A CA 1
ATOM 3184 C C . HIS A 1 406 ? -7.039 -24.359 -32.688 1 93.31 406 HIS A C 1
ATOM 3186 O O . HIS A 1 406 ? -7.777 -24.969 -33.469 1 93.31 406 HIS A O 1
ATOM 3192 N N . GLY A 1 407 ? -5.898 -24.844 -32.344 1 93.19 407 GLY A N 1
ATOM 3193 C CA . GLY A 1 407 ? -5.512 -26.219 -32.594 1 93.19 407 GLY A CA 1
ATOM 3194 C C . GLY A 1 407 ? -4.949 -26.422 -34 1 93.19 407 GLY A C 1
ATOM 3195 O O . GLY A 1 407 ? -4.863 -27.547 -34.5 1 93.19 407 GLY A O 1
ATOM 3196 N N . VAL A 1 408 ? -4.543 -25.328 -34.656 1 94.81 408 VAL A N 1
ATOM 3197 C CA . VAL A 1 408 ? -4.035 -25.375 -36 1 94.81 408 VAL A CA 1
ATOM 3198 C C . VAL A 1 408 ? -2.572 -25.812 -36 1 94.81 408 VAL A C 1
ATOM 3200 O O . VAL A 1 408 ? -2.109 -26.484 -36.938 1 94.81 408 VAL A O 1
ATOM 3203 N N . ILE A 1 409 ? -1.86 -25.422 -34.969 1 95.81 409 ILE A N 1
ATOM 3204 C CA . ILE A 1 409 ? -0.468 -25.844 -34.875 1 95.81 409 ILE A CA 1
ATOM 3205 C C . ILE A 1 409 ? -0.236 -26.5 -33.5 1 95.81 409 ILE A C 1
ATOM 3207 O O . ILE A 1 409 ? -1.02 -26.297 -32.562 1 95.81 409 ILE A O 1
ATOM 3211 N N . THR A 1 410 ? 0.844 -27.234 -33.406 1 95.38 410 THR A N 1
ATOM 3212 C CA . THR A 1 410 ? 1.165 -27.984 -32.188 1 95.38 410 THR A CA 1
ATOM 3213 C C . THR A 1 410 ? 1.995 -27.125 -31.234 1 95.38 410 THR A C 1
ATOM 3215 O O . THR A 1 410 ? 2.424 -26.031 -31.594 1 95.38 410 THR A O 1
ATOM 3218 N N . LEU A 1 411 ? 2.164 -27.672 -30.031 1 96.75 411 LEU A N 1
ATOM 3219 C CA . LEU A 1 411 ? 3.018 -27.031 -29.047 1 96.75 411 LEU A CA 1
ATOM 3220 C C . LEU A 1 411 ? 4.453 -26.922 -29.547 1 96.75 411 LEU A C 1
ATOM 3222 O O . LEU A 1 411 ? 5.125 -25.922 -29.312 1 96.75 411 LEU A O 1
ATOM 3226 N N . LYS A 1 412 ? 4.891 -27.922 -30.234 1 95.38 412 LYS A N 1
ATOM 3227 C CA . LYS A 1 412 ? 6.234 -27.922 -30.797 1 95.38 412 LYS A CA 1
ATOM 3228 C C . LYS A 1 412 ? 6.391 -26.812 -31.828 1 95.38 412 LYS A C 1
ATOM 3230 O O . LYS A 1 412 ? 7.414 -26.125 -31.875 1 95.38 412 LYS A O 1
ATOM 3235 N N . ASP A 1 413 ? 5.348 -26.688 -32.656 1 96 413 ASP A N 1
ATOM 3236 C CA . ASP A 1 413 ? 5.363 -25.625 -33.688 1 96 413 ASP A CA 1
ATOM 3237 C C . ASP A 1 413 ? 5.422 -24.25 -33.031 1 96 413 ASP A C 1
ATOM 3239 O O . ASP A 1 413 ? 6.176 -23.375 -33.469 1 96 413 ASP A O 1
ATOM 3243 N N . LYS A 1 414 ? 4.559 -24.109 -32.062 1 96.31 414 LYS A N 1
ATOM 3244 C CA . LYS A 1 414 ? 4.535 -22.844 -31.312 1 96.31 414 LYS A CA 1
ATOM 3245 C C . LYS A 1 414 ? 5.906 -22.531 -30.719 1 96.31 414 LYS A C 1
ATOM 3247 O O . LYS A 1 414 ? 6.371 -21.391 -30.781 1 96.31 414 LYS A O 1
ATOM 3252 N N . ALA A 1 415 ? 6.543 -23.484 -30.125 1 95.25 415 ALA A N 1
ATOM 3253 C CA . ALA A 1 415 ? 7.867 -23.344 -29.531 1 95.25 415 ALA A CA 1
ATOM 3254 C C . ALA A 1 415 ? 8.898 -22.922 -30.578 1 95.25 415 ALA A C 1
ATOM 3256 O O . ALA A 1 415 ? 9.781 -22.109 -30.297 1 95.25 415 ALA A O 1
ATOM 3257 N N . LYS A 1 416 ? 8.773 -23.516 -31.781 1 95.69 416 LYS A N 1
ATOM 3258 C CA . LYS A 1 416 ? 9.68 -23.156 -32.844 1 95.69 416 LYS A CA 1
ATOM 3259 C C . LYS A 1 416 ? 9.555 -21.688 -33.219 1 95.69 416 LYS A C 1
ATOM 3261 O O . LYS A 1 416 ? 10.562 -21 -33.406 1 95.69 416 LYS A O 1
ATOM 3266 N N . VAL A 1 417 ? 8.297 -21.234 -33.344 1 96.25 417 VAL A N 1
ATOM 3267 C CA . VAL A 1 417 ? 8.07 -19.844 -33.688 1 96.25 417 VAL A CA 1
ATOM 3268 C C . VAL A 1 417 ? 8.656 -18.938 -32.594 1 96.25 417 VAL A C 1
ATOM 3270 O O . VAL A 1 417 ? 9.297 -17.922 -32.906 1 96.25 417 VAL A O 1
ATOM 3273 N N . GLU A 1 418 ? 8.445 -19.328 -31.312 1 94.12 418 GLU A N 1
ATOM 3274 C CA . GLU A 1 418 ? 9 -18.562 -30.188 1 94.12 418 GLU A CA 1
ATOM 3275 C C . GLU A 1 418 ? 10.523 -18.5 -30.266 1 94.12 418 GLU A C 1
ATOM 3277 O O . GLU A 1 418 ? 11.125 -17.469 -29.984 1 94.12 418 GLU A O 1
ATOM 3282 N N . GLN A 1 419 ? 11.117 -19.547 -30.672 1 95.06 419 GLN A N 1
ATOM 3283 C CA . GLN A 1 419 ? 12.57 -19.625 -30.781 1 95.06 419 GLN A CA 1
ATOM 3284 C C . GLN A 1 419 ? 13.086 -18.688 -31.875 1 95.06 419 GLN A C 1
ATOM 3286 O O . GLN A 1 419 ? 14.07 -17.984 -31.672 1 95.06 419 GLN A O 1
ATOM 3291 N N . PHE A 1 420 ? 12.398 -18.734 -33.031 1 95.94 420 PHE A N 1
ATOM 3292 C CA . PHE A 1 420 ? 12.781 -17.844 -34.125 1 95.94 420 PHE A CA 1
ATOM 3293 C C . PHE A 1 420 ? 12.602 -16.391 -33.719 1 95.94 420 PHE A C 1
ATOM 3295 O O . PHE A 1 420 ? 13.445 -15.547 -34.031 1 95.94 420 PHE A O 1
ATOM 3302 N N . PHE A 1 421 ? 11.508 -16.125 -33.094 1 95.69 421 PHE A N 1
ATOM 3303 C CA . PHE A 1 421 ? 11.25 -14.758 -32.656 1 95.69 421 PHE A CA 1
ATOM 3304 C C . PHE A 1 421 ? 12.367 -14.258 -31.766 1 95.69 421 PHE A C 1
ATOM 3306 O O . PHE A 1 421 ? 12.867 -13.141 -31.953 1 95.69 421 PHE A O 1
ATOM 3313 N N . THR A 1 422 ? 12.742 -15.055 -30.797 1 94.94 422 THR A N 1
ATOM 3314 C CA . THR A 1 422 ? 13.828 -14.703 -29.891 1 94.94 422 THR A CA 1
ATOM 3315 C C . THR A 1 422 ? 15.117 -14.445 -30.656 1 94.94 422 THR A C 1
ATOM 3317 O O . THR A 1 422 ? 15.812 -13.461 -30.406 1 94.94 422 THR A O 1
ATOM 3320 N N . ALA A 1 423 ? 15.391 -15.312 -31.578 1 95 423 ALA A N 1
ATOM 3321 C CA . ALA A 1 423 ? 16.594 -15.172 -32.375 1 95 423 ALA A CA 1
ATOM 3322 C C . ALA A 1 423 ? 16.578 -13.867 -33.188 1 95 423 ALA A C 1
ATOM 3324 O O . ALA A 1 423 ? 17.594 -13.172 -33.281 1 95 423 ALA A O 1
ATOM 3325 N N . ILE A 1 424 ? 15.477 -13.578 -33.719 1 96.12 424 ILE A N 1
ATOM 3326 C CA . ILE A 1 424 ? 15.32 -12.367 -34.531 1 96.12 424 ILE A CA 1
ATOM 3327 C C . ILE A 1 424 ? 15.516 -11.141 -33.625 1 96.12 424 ILE A C 1
ATOM 3329 O O . ILE A 1 424 ? 16.219 -10.195 -34 1 96.12 424 ILE A O 1
ATOM 3333 N N . CYS A 1 425 ? 14.914 -11.141 -32.469 1 95.5 425 CYS A N 1
ATOM 3334 C CA . CYS A 1 425 ? 15.055 -10.023 -31.531 1 95.5 425 CYS A CA 1
ATOM 3335 C C . CYS A 1 425 ? 16.531 -9.773 -31.188 1 95.5 425 CYS A C 1
ATOM 3337 O O . CYS A 1 425 ? 16.984 -8.633 -31.203 1 95.5 425 CYS A O 1
ATOM 3339 N N . PHE A 1 426 ? 17.25 -10.805 -30.984 1 94.06 426 PHE A N 1
ATOM 3340 C CA . PHE A 1 426 ? 18.656 -10.656 -30.656 1 94.06 426 PHE A CA 1
ATOM 3341 C C . PHE A 1 426 ? 19.438 -10.109 -31.828 1 94.06 426 PHE A C 1
ATOM 3343 O O . PHE A 1 426 ? 20.344 -9.289 -31.656 1 94.06 426 PHE A O 1
ATOM 3350 N N . GLU A 1 427 ? 19.094 -10.508 -32.969 1 93.25 427 GLU A N 1
ATOM 3351 C CA . GLU A 1 427 ? 19.781 -10.039 -34.188 1 93.25 427 GLU A CA 1
ATOM 3352 C C . GLU A 1 427 ? 19.516 -8.562 -34.438 1 93.25 427 GLU A C 1
ATOM 3354 O O . GLU A 1 427 ? 20.422 -7.812 -34.781 1 93.25 427 GLU A O 1
ATOM 3359 N N . ILE A 1 428 ? 18.266 -8.25 -34.281 1 94 428 ILE A N 1
ATOM 3360 C CA . ILE A 1 428 ? 17.875 -6.871 -34.531 1 94 428 ILE A CA 1
ATOM 3361 C C . ILE A 1 428 ? 18.469 -5.957 -33.469 1 94 428 ILE A C 1
ATOM 3363 O O . ILE A 1 428 ? 18.844 -4.816 -33.75 1 94 428 ILE A O 1
ATOM 3367 N N . GLN A 1 429 ? 18.531 -6.434 -32.281 1 92.12 429 GLN A N 1
ATOM 3368 C CA . GLN A 1 429 ? 19.094 -5.664 -31.188 1 92.12 429 GLN A CA 1
ATOM 3369 C C . GLN A 1 429 ? 20.484 -5.16 -31.531 1 92.12 429 GLN A C 1
ATOM 3371 O O . GLN A 1 429 ? 20.859 -4.035 -31.188 1 92.12 429 GLN A O 1
ATOM 3376 N N . ASN A 1 430 ? 21.219 -5.902 -32.25 1 87.75 430 ASN A N 1
ATOM 3377 C CA . ASN A 1 430 ? 22.609 -5.59 -32.594 1 87.75 430 ASN A CA 1
ATOM 3378 C C . ASN A 1 430 ? 22.688 -4.621 -33.781 1 87.75 430 ASN A C 1
ATOM 3380 O O . ASN A 1 430 ? 23.734 -4.012 -34.031 1 87.75 430 ASN A O 1
ATOM 3384 N N . ARG A 1 431 ? 21.641 -4.402 -34.406 1 91 431 ARG A N 1
ATOM 3385 C CA . ARG A 1 431 ? 21.641 -3.59 -35.625 1 91 431 ARG A CA 1
ATOM 3386 C C . ARG A 1 431 ? 21.047 -2.211 -35.344 1 91 431 ARG A C 1
ATOM 3388 O O . ARG A 1 431 ? 21.219 -1.29 -36.156 1 91 431 ARG A O 1
ATOM 3395 N N . LEU A 1 432 ? 20.406 -2.094 -34.25 1 92.75 432 LEU A N 1
ATOM 3396 C CA . LEU A 1 432 ? 19.703 -0.847 -33.938 1 92.75 432 LEU A CA 1
ATOM 3397 C C . LEU A 1 432 ? 20.688 0.211 -33.438 1 92.75 432 LEU A C 1
ATOM 3399 O O . LEU A 1 432 ? 21.625 -0.105 -32.719 1 92.75 432 LEU A O 1
ATOM 3403 N N . ASP A 1 433 ? 20.406 1.462 -33.906 1 90.06 433 ASP A N 1
ATOM 3404 C CA . ASP A 1 433 ? 21.188 2.629 -33.5 1 90.06 433 ASP A CA 1
ATOM 3405 C C . ASP A 1 433 ? 20.469 3.438 -32.438 1 90.06 433 ASP A C 1
ATOM 3407 O O . ASP A 1 433 ? 19.469 4.109 -32.719 1 90.06 433 ASP A O 1
ATOM 3411 N N . GLU A 1 434 ? 20.984 3.512 -31.281 1 86.5 434 GLU A N 1
ATOM 3412 C CA . GLU A 1 434 ? 20.344 4.141 -30.125 1 86.5 434 GLU A CA 1
ATOM 3413 C C . GLU A 1 434 ? 20.219 5.648 -30.328 1 86.5 434 GLU A C 1
ATOM 3415 O O . GLU A 1 434 ? 19.391 6.297 -29.672 1 86.5 434 GLU A O 1
ATOM 3420 N N . THR A 1 435 ? 20.906 6.219 -31.219 1 88.12 435 THR A N 1
ATOM 3421 C CA . THR A 1 435 ? 20.875 7.66 -31.453 1 88.12 435 THR A CA 1
ATOM 3422 C C . THR A 1 435 ? 19.672 8.039 -32.312 1 88.12 435 THR A C 1
ATOM 3424 O O . THR A 1 435 ? 19.25 9.203 -32.312 1 88.12 435 THR A O 1
ATOM 3427 N N . ASN A 1 436 ? 19.219 7.078 -33.031 1 91 436 ASN A N 1
ATOM 3428 C CA . ASN A 1 436 ? 18 7.273 -33.812 1 91 436 ASN A CA 1
ATOM 3429 C C . ASN A 1 436 ? 16.75 7.066 -32.938 1 91 436 ASN A C 1
ATOM 3431 O O . ASN A 1 436 ? 16.562 5.992 -32.375 1 91 436 ASN A O 1
ATOM 3435 N N . PRO A 1 437 ? 15.883 8.062 -32.906 1 89.19 437 PRO A N 1
ATOM 3436 C CA . PRO A 1 437 ? 14.727 7.98 -32 1 89.19 437 PRO A CA 1
ATOM 3437 C C . PRO A 1 437 ? 13.867 6.746 -32.25 1 89.19 437 PRO A C 1
ATOM 3439 O O . PRO A 1 437 ? 13.43 6.078 -31.328 1 89.19 437 PRO A O 1
ATOM 3442 N N . GLY A 1 438 ? 13.594 6.512 -33.469 1 90.19 438 GLY A N 1
ATOM 3443 C CA . GLY A 1 438 ? 12.812 5.328 -33.812 1 90.19 438 GLY A CA 1
ATOM 3444 C C . GLY A 1 438 ? 13.477 4.035 -33.375 1 90.19 438 GLY A C 1
ATOM 3445 O O . GLY A 1 438 ? 12.82 3.152 -32.812 1 90.19 438 GLY A O 1
ATOM 3446 N N . ASP A 1 439 ? 14.766 3.951 -33.625 1 92.75 439 ASP A N 1
ATOM 3447 C CA . ASP A 1 439 ? 15.539 2.779 -33.219 1 92.75 439 ASP A CA 1
ATOM 3448 C C . ASP A 1 439 ? 15.617 2.67 -31.703 1 92.75 439 ASP A C 1
ATOM 3450 O O . ASP A 1 439 ? 15.578 1.567 -31.156 1 92.75 439 ASP A O 1
ATOM 3454 N N . SER A 1 440 ? 15.625 3.801 -31.203 1 92.5 440 SER A N 1
ATOM 3455 C CA . SER A 1 440 ? 15.727 3.824 -29.75 1 92.5 440 SER A CA 1
ATOM 3456 C C . SER A 1 440 ? 14.461 3.275 -29.094 1 92.5 440 SER A C 1
ATOM 3458 O O . SER A 1 440 ? 14.531 2.533 -28.109 1 92.5 440 SER A O 1
ATOM 3460 N N . GLU A 1 441 ? 13.398 3.652 -29.578 1 93.5 441 GLU A N 1
ATOM 3461 C CA . GLU A 1 441 ? 12.125 3.168 -29.047 1 93.5 441 GLU A CA 1
ATOM 3462 C C . GLU A 1 441 ? 11.992 1.656 -29.219 1 93.5 441 GLU A C 1
ATOM 3464 O O . GLU A 1 441 ? 11.602 0.957 -28.281 1 93.5 441 GLU A O 1
ATOM 3469 N N . LEU A 1 442 ? 12.336 1.206 -30.391 1 94.94 442 LEU A N 1
ATOM 3470 C CA . LEU A 1 442 ? 12.273 -0.227 -30.656 1 94.94 442 LEU A CA 1
ATOM 3471 C C . LEU A 1 442 ? 13.273 -0.983 -29.781 1 94.94 442 LEU A C 1
ATOM 3473 O O . LEU A 1 442 ? 12.969 -2.068 -29.281 1 94.94 442 LEU A O 1
ATOM 3477 N N . LEU A 1 443 ? 14.406 -0.415 -29.656 1 94.81 443 LEU A N 1
ATOM 3478 C CA . LEU A 1 443 ? 15.43 -1.023 -28.812 1 94.81 443 LEU A CA 1
ATOM 3479 C C . LEU A 1 443 ? 14.93 -1.168 -27.375 1 94.81 443 LEU A C 1
ATOM 3481 O O . LEU A 1 443 ? 15.156 -2.199 -26.734 1 94.81 443 LEU A O 1
ATOM 3485 N N . GLY A 1 444 ? 14.258 -0.129 -26.891 1 93.38 444 GLY A N 1
ATOM 3486 C CA . GLY A 1 444 ? 13.672 -0.203 -25.562 1 93.38 444 GLY A CA 1
ATOM 3487 C C . GLY A 1 444 ? 12.68 -1.336 -25.406 1 93.38 444 GLY A C 1
ATOM 3488 O O . GLY A 1 444 ? 12.688 -2.051 -24.406 1 93.38 444 GLY A O 1
ATOM 3489 N N . LEU A 1 445 ? 11.906 -1.502 -26.359 1 93.62 445 LEU A N 1
ATOM 3490 C CA . LEU A 1 445 ? 10.898 -2.559 -26.359 1 93.62 445 LEU A CA 1
ATOM 3491 C C . LEU A 1 445 ? 11.555 -3.934 -26.359 1 93.62 445 LEU A C 1
ATOM 3493 O O . LEU A 1 445 ? 11.133 -4.828 -25.625 1 93.62 445 LEU A O 1
ATOM 3497 N N . ILE A 1 446 ? 12.555 -4.094 -27.156 1 94.62 446 ILE A N 1
ATOM 3498 C CA . ILE A 1 446 ? 13.242 -5.375 -27.281 1 94.62 446 ILE A CA 1
ATOM 3499 C C . ILE A 1 446 ? 14.023 -5.672 -26 1 94.62 446 ILE A C 1
ATOM 3501 O O . ILE A 1 446 ? 14 -6.805 -25.516 1 94.62 446 ILE A O 1
ATOM 3505 N N . ASN A 1 447 ? 14.625 -4.641 -25.469 1 94.12 447 ASN A N 1
ATOM 3506 C CA . ASN A 1 447 ? 15.359 -4.816 -24.219 1 94.12 447 ASN A CA 1
ATOM 3507 C C . ASN A 1 447 ? 14.445 -5.289 -23.094 1 94.12 447 ASN A C 1
ATOM 3509 O O . ASN A 1 447 ? 14.82 -6.16 -22.312 1 94.12 447 ASN A O 1
ATOM 3513 N N . GLU A 1 448 ? 13.328 -4.738 -23.031 1 93.69 448 GLU A N 1
ATOM 3514 C CA . GLU A 1 448 ? 12.367 -5.121 -22 1 93.69 448 GLU A CA 1
ATOM 3515 C C . GLU A 1 448 ? 11.875 -6.551 -22.203 1 93.69 448 GLU A C 1
ATOM 3517 O O . GLU A 1 448 ? 11.789 -7.328 -21.25 1 93.69 448 GLU A O 1
ATOM 3522 N N . ARG A 1 449 ? 11.609 -6.906 -23.391 1 91.69 449 ARG A N 1
ATOM 3523 C CA . ARG A 1 449 ? 11.086 -8.227 -23.703 1 91.69 449 ARG A CA 1
ATOM 3524 C C . ARG A 1 449 ? 12.133 -9.305 -23.469 1 91.69 449 ARG A C 1
ATOM 3526 O O . ARG A 1 449 ? 11.805 -10.43 -23.078 1 91.69 449 ARG A O 1
ATOM 3533 N N . MET A 1 450 ? 13.391 -8.969 -23.781 1 92.94 450 MET A N 1
ATOM 3534 C CA . MET A 1 450 ? 14.477 -9.953 -23.703 1 92.94 450 MET A CA 1
ATOM 3535 C C . MET A 1 450 ? 15.211 -9.844 -22.359 1 92.94 450 MET A C 1
ATOM 3537 O O . MET A 1 450 ? 16.266 -10.461 -22.172 1 92.94 450 MET A O 1
ATOM 3541 N N . ALA A 1 451 ? 14.664 -9.07 -21.422 1 95.25 451 ALA A N 1
ATOM 3542 C CA . ALA A 1 451 ? 15.352 -8.82 -20.156 1 95.25 451 ALA A CA 1
ATOM 3543 C C . ALA A 1 451 ? 15.406 -10.078 -19.297 1 95.25 451 ALA A C 1
ATOM 3545 O O . ALA A 1 451 ? 14.461 -10.875 -19.281 1 95.25 451 ALA A O 1
ATOM 3546 N N . ALA A 1 452 ? 16.531 -10.227 -18.641 1 95.31 452 ALA A N 1
ATOM 3547 C CA . ALA A 1 452 ? 16.656 -11.289 -17.641 1 95.31 452 ALA A CA 1
ATOM 3548 C C . ALA A 1 452 ? 15.766 -11 -16.422 1 95.31 452 ALA A C 1
ATOM 3550 O O . ALA A 1 452 ? 15.633 -9.852 -16 1 95.31 452 ALA A O 1
ATOM 3551 N N . LYS A 1 453 ? 15.102 -11.977 -15.891 1 94.44 453 LYS A N 1
ATOM 3552 C CA . LYS A 1 453 ? 14.414 -11.859 -14.609 1 94.44 453 LYS A CA 1
ATOM 3553 C C . LYS A 1 453 ? 15.359 -12.18 -13.453 1 94.44 453 LYS A C 1
ATOM 3555 O O . LYS A 1 453 ? 15.898 -13.281 -13.375 1 94.44 453 LYS A O 1
ATOM 3560 N N . ILE A 1 454 ? 15.562 -11.203 -12.641 1 96.5 454 ILE A N 1
ATOM 3561 C CA . ILE A 1 454 ? 16.438 -11.359 -11.484 1 96.5 454 ILE A CA 1
ATOM 3562 C C . ILE A 1 454 ? 15.609 -11.531 -10.219 1 96.5 454 ILE A C 1
ATOM 3564 O O . ILE A 1 454 ? 14.898 -10.609 -9.805 1 96.5 454 ILE A O 1
ATOM 3568 N N . PHE A 1 455 ? 15.734 -12.672 -9.609 1 94.88 455 PHE A N 1
ATOM 3569 C CA . PHE A 1 455 ? 14.977 -12.945 -8.398 1 94.88 455 PHE A CA 1
ATOM 3570 C C . PHE A 1 455 ? 15.781 -12.586 -7.156 1 94.88 455 PHE A C 1
ATOM 3572 O O . PHE A 1 455 ? 16.797 -13.234 -6.859 1 94.88 455 PHE A O 1
ATOM 3579 N N . CYS A 1 456 ? 15.266 -11.586 -6.516 1 97.25 456 CYS A N 1
ATOM 3580 C CA . CYS A 1 456 ? 15.938 -11.086 -5.32 1 97.25 456 CYS A CA 1
ATOM 3581 C C . CYS A 1 456 ? 15.344 -11.711 -4.062 1 97.25 456 CYS A C 1
ATOM 3583 O O . CYS A 1 456 ? 14.133 -11.93 -3.988 1 97.25 456 CYS A O 1
ATOM 3585 N N . ASN A 1 457 ? 16.172 -11.984 -3.072 1 97.19 457 ASN A N 1
ATOM 3586 C CA . ASN A 1 457 ? 15.766 -12.516 -1.775 1 97.19 457 ASN A CA 1
ATOM 3587 C C . ASN A 1 457 ? 15.125 -11.438 -0.899 1 97.19 457 ASN A C 1
ATOM 3589 O O . ASN A 1 457 ? 15.656 -11.109 0.163 1 97.19 457 ASN A O 1
ATOM 3593 N N . ILE A 1 458 ? 13.969 -10.945 -1.294 1 97.81 458 ILE A N 1
ATOM 3594 C CA . ILE A 1 458 ? 13.32 -9.836 -0.608 1 97.81 458 ILE A CA 1
ATOM 3595 C C . ILE A 1 458 ? 11.836 -9.812 -0.955 1 97.81 458 ILE A C 1
ATOM 3597 O O . ILE A 1 458 ? 11.383 -10.539 -1.843 1 97.81 458 ILE A O 1
ATOM 3601 N N . SER A 1 459 ? 11.062 -9.164 -0.207 1 97.94 459 SER A N 1
ATOM 3602 C CA . SER A 1 459 ? 9.688 -8.797 -0.525 1 97.94 459 SER A CA 1
ATOM 3603 C C . SER A 1 459 ? 9.555 -7.297 -0.757 1 97.94 459 SER A C 1
ATOM 3605 O O . SER A 1 459 ? 9.797 -6.5 0.149 1 97.94 459 SER A O 1
ATOM 3607 N N . PHE A 1 460 ? 9.109 -6.898 -1.935 1 97.81 460 PHE A N 1
ATOM 3608 C CA . PHE A 1 460 ? 8.93 -5.48 -2.217 1 97.81 460 PHE A CA 1
ATOM 3609 C C . PHE A 1 460 ? 7.734 -4.922 -1.455 1 97.81 460 PHE A C 1
ATOM 3611 O O . PHE A 1 460 ? 7.668 -3.723 -1.181 1 97.81 460 PHE A O 1
ATOM 3618 N N . PHE A 1 461 ? 6.777 -5.77 -1.009 1 97.25 461 PHE A N 1
ATOM 3619 C CA . PHE A 1 461 ? 5.629 -5.352 -0.214 1 97.25 461 PHE A CA 1
ATOM 3620 C C . PHE A 1 461 ? 6.055 -4.992 1.206 1 97.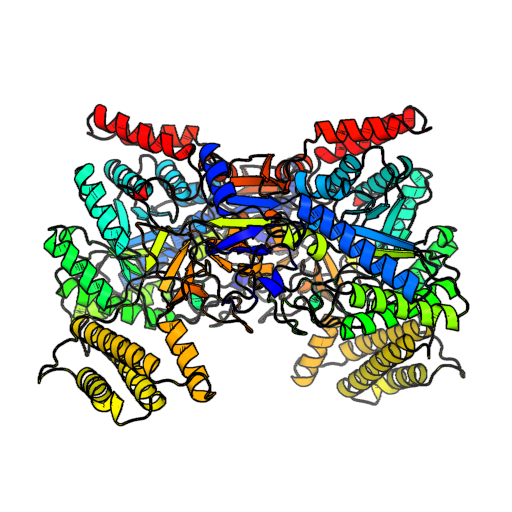25 461 PHE A C 1
ATOM 3622 O O . PHE A 1 461 ? 5.508 -4.066 1.809 1 97.25 461 PHE A O 1
ATOM 3629 N N . GLN A 1 462 ? 6.992 -5.719 1.652 1 97.88 462 GLN A N 1
ATOM 3630 C CA . GLN A 1 462 ? 7.465 -5.527 3.018 1 97.88 462 GLN A CA 1
ATOM 3631 C C . GLN A 1 462 ? 8.516 -4.418 3.086 1 97.88 462 GLN A C 1
ATOM 3633 O O . GLN A 1 462 ? 8.492 -3.592 4 1 97.88 462 GLN A O 1
ATOM 3638 N N . SER A 1 463 ? 9.43 -4.414 2.125 1 98.25 463 SER A N 1
ATOM 3639 C CA . SER A 1 463 ? 10.625 -3.592 2.264 1 98.25 463 SER A CA 1
ATOM 3640 C C . SER A 1 463 ? 10.508 -2.307 1.451 1 98.25 463 SER A C 1
ATOM 3642 O O . SER A 1 463 ? 11.219 -1.332 1.717 1 98.25 463 SER A O 1
ATOM 3644 N N . MET A 1 464 ? 9.695 -2.273 0.437 1 97.81 464 MET A N 1
ATOM 3645 C CA . MET A 1 464 ? 9.523 -1.107 -0.423 1 97.81 464 MET A CA 1
ATOM 3646 C C . MET A 1 464 ? 8.055 -0.945 -0.824 1 97.81 464 MET A C 1
ATOM 3648 O O . MET A 1 464 ? 7.738 -0.892 -2.012 1 97.81 464 MET A O 1
ATOM 3652 N N . PRO A 1 465 ? 7.199 -0.793 0.144 1 97 465 PRO A N 1
ATOM 3653 C CA . PRO A 1 465 ? 5.766 -0.705 -0.155 1 97 465 PRO A CA 1
ATOM 3654 C C . PRO A 1 465 ? 5.426 0.483 -1.052 1 97 465 PRO A C 1
ATOM 3656 O O . PRO A 1 465 ? 4.473 0.416 -1.835 1 97 465 PRO A O 1
ATOM 3659 N N . ASP A 1 466 ? 6.18 1.589 -1.005 1 96.12 466 ASP A N 1
ATOM 3660 C CA . ASP A 1 466 ? 5.902 2.758 -1.833 1 96.12 466 ASP A CA 1
ATOM 3661 C C . ASP A 1 466 ? 6.133 2.451 -3.311 1 96.12 466 ASP A C 1
ATOM 3663 O O . ASP A 1 466 ? 5.48 3.035 -4.18 1 96.12 466 ASP A O 1
ATOM 3667 N N . ALA A 1 467 ? 7.074 1.598 -3.576 1 96.75 467 ALA A N 1
ATOM 3668 C CA . ALA A 1 467 ? 7.273 1.207 -4.969 1 96.75 467 ALA A CA 1
ATOM 3669 C C . ALA A 1 467 ? 6.043 0.489 -5.516 1 96.75 467 ALA A C 1
ATOM 3671 O O . ALA A 1 467 ? 5.633 0.726 -6.656 1 96.75 467 ALA A O 1
ATOM 3672 N N . TRP A 1 468 ? 5.461 -0.31 -4.699 1 93.75 468 TRP A N 1
ATOM 3673 C CA . TRP A 1 468 ? 4.266 -1.063 -5.074 1 93.75 468 TRP A CA 1
ATOM 3674 C C . TRP A 1 468 ? 3.039 -0.158 -5.109 1 93.75 468 TRP A C 1
ATOM 3676 O O . TRP A 1 468 ? 2.271 -0.179 -6.07 1 93.75 468 TRP A O 1
ATOM 3686 N N . ALA A 1 469 ? 2.881 0.667 -4.125 1 93.5 469 ALA A N 1
ATOM 3687 C CA . ALA A 1 469 ? 1.614 1.352 -3.877 1 93.5 469 ALA A CA 1
ATOM 3688 C C . ALA A 1 469 ? 1.505 2.621 -4.715 1 93.5 469 ALA A C 1
ATOM 3690 O O . ALA A 1 469 ? 0.436 2.934 -5.246 1 93.5 469 ALA A O 1
ATOM 3691 N N . ILE A 1 470 ? 2.645 3.346 -4.812 1 91.94 470 ILE A N 1
ATOM 3692 C CA . ILE A 1 470 ? 2.494 4.668 -5.41 1 91.94 470 ILE A CA 1
ATOM 3693 C C . ILE A 1 470 ? 3.594 4.895 -6.445 1 91.94 470 ILE A C 1
ATOM 3695 O O . ILE A 1 470 ? 3.965 6.035 -6.727 1 91.94 470 ILE A O 1
ATOM 3699 N N . ASP A 1 471 ? 4.258 3.881 -6.902 1 93.06 471 ASP A N 1
ATOM 3700 C CA . ASP A 1 471 ? 5.23 3.912 -7.992 1 93.06 471 ASP A CA 1
ATOM 3701 C C . ASP A 1 471 ? 6.438 4.773 -7.621 1 93.06 471 ASP A C 1
ATOM 3703 O O . ASP A 1 471 ? 6.965 5.504 -8.461 1 93.06 471 ASP A O 1
ATOM 3707 N N . GLN A 1 472 ? 6.766 4.754 -6.383 1 95.62 472 GLN A N 1
ATOM 3708 C CA . GLN A 1 472 ? 7.996 5.402 -5.941 1 95.62 472 GLN A CA 1
ATOM 3709 C C . GLN A 1 472 ? 9.219 4.758 -6.586 1 95.62 472 GLN A C 1
ATOM 3711 O O . GLN A 1 472 ? 9.297 3.531 -6.699 1 95.62 472 GLN A O 1
ATOM 3716 N N . ILE A 1 473 ? 10.211 5.617 -7.023 1 96.62 473 ILE A N 1
ATOM 3717 C CA . ILE A 1 473 ? 11.453 5.125 -7.617 1 96.62 473 ILE A CA 1
ATOM 3718 C C . ILE A 1 473 ? 12.547 5.066 -6.555 1 96.62 473 ILE A C 1
ATOM 3720 O O . ILE A 1 473 ? 12.727 6.016 -5.789 1 96.62 473 ILE A O 1
ATOM 3724 N N . PHE A 1 474 ? 13.203 3.982 -6.496 1 98.06 474 PHE A N 1
ATOM 3725 C CA . PHE A 1 474 ? 14.383 3.834 -5.656 1 98.06 474 PHE A CA 1
ATOM 3726 C C . PHE A 1 474 ? 15.602 3.447 -6.496 1 98.06 474 PHE A C 1
ATOM 3728 O O . PHE A 1 474 ? 15.508 2.57 -7.359 1 98.06 474 PHE A O 1
ATOM 3735 N N . PRO A 1 475 ? 16.75 4.117 -6.27 1 97.56 475 PRO A N 1
ATOM 3736 C CA . PRO A 1 475 ? 17.953 3.689 -6.988 1 97.56 475 PRO A CA 1
ATOM 3737 C C . PRO A 1 475 ? 18.391 2.271 -6.621 1 97.56 475 PRO A C 1
ATOM 3739 O O . PRO A 1 475 ? 18.312 1.88 -5.453 1 97.56 475 PRO A O 1
ATOM 3742 N N . VAL A 1 476 ? 18.797 1.55 -7.641 1 97.94 476 VAL A N 1
ATOM 3743 C CA . VAL A 1 476 ? 19.25 0.173 -7.469 1 97.94 476 VAL A CA 1
ATOM 3744 C C . VAL A 1 476 ? 20.594 -0.022 -8.164 1 97.94 476 VAL A C 1
ATOM 3746 O O . VAL A 1 476 ? 20.812 0.493 -9.266 1 97.94 476 VAL A O 1
ATOM 3749 N N . ALA A 1 477 ? 21.5 -0.719 -7.52 1 97.06 477 ALA A N 1
ATOM 3750 C CA . ALA A 1 477 ? 22.797 -1.032 -8.125 1 97.06 477 ALA A CA 1
ATOM 3751 C C . ALA A 1 477 ? 23.438 -2.248 -7.453 1 97.06 477 ALA A C 1
ATOM 3753 O O . ALA A 1 477 ? 23.141 -2.557 -6.297 1 97.06 477 ALA A O 1
ATOM 3754 N N . PRO A 1 478 ? 24.328 -2.996 -8.219 1 97.12 478 PRO A N 1
ATOM 3755 C CA . PRO A 1 478 ? 25.172 -3.967 -7.535 1 97.12 478 PRO A CA 1
ATOM 3756 C C . PRO A 1 478 ? 26.141 -3.311 -6.555 1 97.12 478 PRO A C 1
ATOM 3758 O O . PRO A 1 478 ? 26.578 -2.172 -6.766 1 97.12 478 PRO A O 1
ATOM 3761 N N . ILE A 1 479 ? 26.484 -4.039 -5.543 1 97.75 479 ILE A N 1
ATOM 3762 C CA . ILE A 1 479 ? 27.375 -3.414 -4.562 1 97.75 479 ILE A CA 1
ATOM 3763 C C . ILE A 1 479 ? 28.828 -3.693 -4.93 1 97.75 479 ILE A C 1
ATOM 3765 O O . ILE A 1 479 ? 29.734 -3.137 -4.32 1 97.75 479 ILE A O 1
ATOM 3769 N N . SER A 1 480 ? 29.016 -4.543 -5.906 1 96.44 480 SER A N 1
ATOM 3770 C CA . SER A 1 480 ? 30.328 -4.891 -6.441 1 96.44 480 SER A CA 1
ATOM 3771 C C . SER A 1 480 ? 30.25 -5.156 -7.941 1 96.44 480 SER A C 1
ATOM 3773 O O . SER A 1 480 ? 29.203 -4.992 -8.555 1 96.44 480 SER A O 1
ATOM 3775 N N . HIS A 1 481 ? 31.438 -5.449 -8.656 1 95 481 HIS A N 1
ATOM 3776 C CA . HIS A 1 481 ? 31.547 -5.762 -10.078 1 95 481 HIS A CA 1
ATOM 3777 C C . HIS A 1 481 ? 31.25 -4.535 -10.938 1 95 481 HIS A C 1
ATOM 3779 O O . HIS A 1 481 ? 30.656 -4.652 -12.016 1 95 481 HIS A O 1
ATOM 3785 N N . LEU A 1 482 ? 31.547 -3.357 -10.398 1 93.88 482 LEU A N 1
ATOM 3786 C CA . LEU A 1 482 ? 31.125 -2.146 -11.094 1 93.88 482 LEU A CA 1
ATOM 3787 C C . LEU A 1 482 ? 32.219 -1.631 -12.016 1 93.88 482 LEU A C 1
ATOM 3789 O O . LEU A 1 482 ? 32.062 -0.615 -12.695 1 93.88 482 LEU A O 1
ATOM 3793 N N . THR A 1 483 ? 33.312 -2.336 -12.07 1 89.56 483 THR A N 1
ATOM 3794 C CA . THR A 1 483 ? 34.312 -2.039 -13.078 1 89.56 483 THR A CA 1
ATOM 3795 C C . THR A 1 483 ? 33.969 -2.686 -14.406 1 89.56 483 THR A C 1
ATOM 3797 O O . THR A 1 483 ? 34.5 -2.307 -15.453 1 89.56 483 THR A O 1
ATOM 3800 N N . GLU A 1 484 ? 33.062 -3.629 -14.344 1 85.75 484 GLU A N 1
ATOM 3801 C CA . GLU A 1 484 ? 32.625 -4.32 -15.547 1 85.75 484 GLU A CA 1
ATOM 3802 C C . GLU A 1 484 ? 31.5 -3.547 -16.234 1 85.75 484 GLU A C 1
ATOM 3804 O O . GLU A 1 484 ? 30.641 -2.963 -15.57 1 85.75 484 GLU A O 1
ATOM 3809 N N . GLU A 1 485 ? 31.578 -3.504 -17.469 1 85.69 485 GLU A N 1
ATOM 3810 C CA . GLU A 1 485 ? 30.453 -2.898 -18.203 1 85.69 485 GLU A CA 1
ATOM 3811 C C . GLU A 1 485 ? 29.203 -3.77 -18.125 1 85.69 485 GLU A C 1
ATOM 3813 O O . GLU A 1 485 ? 29.25 -4.953 -18.469 1 85.69 485 GLU A O 1
ATOM 3818 N N . PRO A 1 486 ? 28.219 -3.152 -17.609 1 91.12 486 PRO A N 1
ATOM 3819 C CA . PRO A 1 486 ? 26.984 -3.949 -17.562 1 91.12 486 PRO A CA 1
ATOM 3820 C C . PRO A 1 486 ? 26.5 -4.363 -18.953 1 91.12 486 PRO A C 1
ATOM 3822 O O . PRO A 1 486 ? 26.609 -3.59 -19.906 1 91.12 486 PRO A O 1
ATOM 3825 N N . SER A 1 487 ? 26.031 -5.547 -19.094 1 89.44 487 SER A N 1
ATOM 3826 C CA . SER A 1 487 ? 25.672 -6.066 -20.422 1 89.44 487 SER A CA 1
ATOM 3827 C C . SER A 1 487 ? 24.344 -6.809 -20.375 1 89.44 487 SER A C 1
ATOM 3829 O O . SER A 1 487 ? 23.906 -7.395 -21.359 1 89.44 487 SER A O 1
ATOM 3831 N N . MET A 1 488 ? 23.719 -6.773 -19.266 1 94.12 488 MET A N 1
ATOM 3832 C CA . MET A 1 488 ? 22.5 -7.562 -19.109 1 94.12 488 MET A CA 1
ATOM 3833 C C . MET A 1 488 ? 21.328 -6.684 -18.703 1 94.12 488 MET A C 1
ATOM 3835 O O . MET A 1 488 ? 21.297 -6.16 -17.594 1 94.12 488 MET A O 1
ATOM 3839 N N . HIS A 1 489 ? 20.375 -6.492 -19.641 1 94.88 489 HIS A N 1
ATOM 3840 C CA . HIS A 1 489 ? 19.109 -5.887 -19.25 1 94.88 489 HIS A CA 1
ATOM 3841 C C . HIS A 1 489 ? 18.328 -6.793 -18.312 1 94.88 489 HIS A C 1
ATOM 3843 O O . HIS A 1 489 ? 18.188 -7.992 -18.562 1 94.88 489 HIS A O 1
ATOM 3849 N N . SER A 1 490 ? 17.812 -6.199 -17.203 1 96.75 490 SER A N 1
ATOM 3850 C CA . SER A 1 490 ? 17.25 -7.035 -16.156 1 96.75 490 SER A CA 1
ATOM 3851 C C . SER A 1 490 ? 15.977 -6.414 -15.586 1 96.75 490 SER A C 1
ATOM 3853 O O . SER A 1 490 ? 15.828 -5.188 -15.578 1 96.75 490 SER A O 1
ATOM 3855 N N . ILE A 1 491 ? 15.047 -7.195 -15.133 1 96.69 491 ILE A N 1
ATOM 3856 C CA . ILE A 1 491 ? 13.875 -6.809 -14.344 1 96.69 491 ILE A CA 1
ATOM 3857 C C . ILE A 1 491 ? 13.898 -7.531 -13 1 96.69 491 ILE A C 1
ATOM 3859 O O . ILE A 1 491 ? 13.984 -8.766 -12.953 1 96.69 491 ILE A O 1
ATOM 3863 N N . LEU A 1 492 ? 13.82 -6.781 -11.969 1 97.69 492 LEU A N 1
ATOM 3864 C CA . LEU A 1 492 ? 13.938 -7.344 -10.625 1 97.69 492 LEU A CA 1
ATOM 3865 C C . LEU A 1 492 ? 12.594 -7.867 -10.133 1 97.69 492 LEU A C 1
ATOM 3867 O O . LEU A 1 492 ? 11.57 -7.199 -10.289 1 97.69 492 LEU A O 1
ATOM 3871 N N . GLN A 1 493 ? 12.586 -9.094 -9.594 1 96.38 493 GLN A N 1
ATOM 3872 C CA . GLN A 1 493 ? 11.445 -9.766 -8.992 1 96.38 493 GLN A CA 1
ATOM 3873 C C . GLN A 1 493 ? 11.703 -10.07 -7.52 1 96.38 493 GLN A C 1
ATOM 3875 O O . GLN A 1 493 ? 12.844 -10.305 -7.121 1 96.38 493 GLN A O 1
ATOM 3880 N N . ASP A 1 494 ? 10.625 -10.008 -6.711 1 96.88 494 ASP A N 1
ATOM 3881 C CA . ASP A 1 494 ? 10.797 -10.406 -5.316 1 96.88 494 ASP A CA 1
ATOM 3882 C C . ASP A 1 494 ? 10.359 -11.852 -5.098 1 96.88 494 ASP A C 1
ATOM 3884 O O . ASP A 1 494 ? 10.188 -12.609 -6.059 1 96.88 494 ASP A O 1
ATOM 3888 N N . LEU A 1 495 ? 10.203 -12.273 -3.828 1 95.5 495 LEU A N 1
ATOM 3889 C CA . LEU A 1 495 ? 9.938 -13.672 -3.496 1 95.5 495 LEU A CA 1
ATOM 3890 C C . LEU A 1 495 ? 8.438 -13.938 -3.445 1 95.5 495 LEU A C 1
ATOM 3892 O O . LEU A 1 495 ? 8.008 -15.094 -3.41 1 95.5 495 LEU A O 1
ATOM 3896 N N . THR A 1 496 ? 7.602 -12.953 -3.439 1 93.88 496 THR A N 1
ATOM 3897 C CA . THR A 1 496 ? 6.168 -13.164 -3.281 1 93.88 496 THR A CA 1
ATOM 3898 C C . THR A 1 496 ? 5.578 -13.828 -4.523 1 93.88 496 THR A C 1
ATOM 3900 O O . THR A 1 496 ? 6.156 -13.758 -5.605 1 93.88 496 THR A O 1
ATOM 3903 N N . CYS A 1 497 ? 4.41 -14.438 -4.344 1 89.88 497 CYS A N 1
ATOM 3904 C CA . CYS A 1 497 ? 3.727 -15.086 -5.453 1 89.88 497 CYS A CA 1
ATOM 3905 C C . CYS A 1 497 ? 2.83 -14.094 -6.195 1 89.88 497 CYS A C 1
ATOM 3907 O O . CYS A 1 497 ? 2.094 -14.484 -7.105 1 89.88 497 CYS A O 1
ATOM 3909 N N . ASP A 1 498 ? 3.021 -12.898 -5.879 1 87.56 498 ASP A N 1
ATOM 3910 C CA . ASP A 1 498 ? 2.172 -11.867 -6.477 1 87.56 498 ASP A CA 1
ATOM 3911 C C . ASP A 1 498 ? 2.832 -11.266 -7.711 1 87.56 498 ASP A C 1
ATOM 3913 O O . ASP A 1 498 ? 4.035 -10.984 -7.711 1 87.56 498 ASP A O 1
ATOM 3917 N N . SER A 1 499 ? 2.041 -11.055 -8.672 1 85.44 499 SER A N 1
ATOM 3918 C CA . SER A 1 499 ? 2.553 -10.492 -9.914 1 85.44 499 SER A CA 1
ATOM 3919 C C . SER A 1 499 ? 3.098 -9.078 -9.703 1 85.44 499 SER A C 1
ATOM 3921 O O . SER A 1 499 ? 3.949 -8.617 -10.461 1 85.44 499 SER A O 1
ATOM 3923 N N . ASP A 1 500 ? 2.674 -8.406 -8.656 1 88.62 500 ASP A N 1
ATOM 3924 C CA . ASP A 1 500 ? 3.115 -7.043 -8.383 1 88.62 500 ASP A CA 1
ATOM 3925 C C . ASP A 1 500 ? 4.445 -7.039 -7.629 1 88.62 500 ASP A C 1
ATOM 3927 O O . ASP A 1 500 ? 5.027 -5.977 -7.398 1 88.62 500 ASP A O 1
ATOM 3931 N N . GLY A 1 501 ? 4.902 -8.188 -7.266 1 93.56 501 GLY A N 1
ATOM 3932 C CA . GLY A 1 501 ? 6.195 -8.266 -6.609 1 93.56 501 GLY A CA 1
ATOM 3933 C C . GLY A 1 501 ? 7.359 -8.039 -7.555 1 93.56 501 GLY A C 1
ATOM 3934 O O . GLY A 1 501 ? 8.258 -8.875 -7.656 1 93.56 501 GLY A O 1
ATOM 3935 N N . THR A 1 502 ? 7.328 -6.902 -8.273 1 94.94 502 THR A N 1
ATOM 3936 C CA . THR A 1 502 ? 8.352 -6.508 -9.234 1 94.94 502 THR A CA 1
ATOM 3937 C C . THR A 1 502 ? 8.57 -5 -9.211 1 94.94 502 THR A C 1
ATOM 3939 O O . THR A 1 502 ? 7.703 -4.25 -8.758 1 94.94 502 THR A O 1
ATOM 3942 N N . LEU A 1 503 ? 9.742 -4.57 -9.562 1 95.44 503 LEU A N 1
ATOM 3943 C CA . LEU A 1 503 ? 9.992 -3.148 -9.797 1 95.44 503 LEU A CA 1
ATOM 3944 C C . LEU A 1 503 ? 9.836 -2.801 -11.273 1 95.44 503 LEU A C 1
ATOM 3946 O O . LEU A 1 503 ? 10.367 -3.496 -12.133 1 95.44 503 LEU A O 1
ATOM 3950 N N . LYS A 1 504 ? 9.203 -1.713 -11.609 1 91.12 504 LYS A N 1
ATOM 3951 C CA . LYS A 1 504 ? 8.812 -1.426 -12.984 1 91.12 504 LYS A CA 1
ATOM 3952 C C . LYS A 1 504 ? 9.758 -0.41 -13.617 1 91.12 504 LYS A C 1
ATOM 3954 O O . LYS A 1 504 ? 9.859 -0.331 -14.844 1 91.12 504 LYS A O 1
ATOM 3959 N N . GLN A 1 505 ? 10.344 0.387 -12.812 1 94.62 505 GLN A N 1
ATOM 3960 C CA . GLN A 1 505 ? 11.219 1.435 -13.32 1 94.62 505 GLN A CA 1
ATOM 3961 C C . GLN A 1 505 ? 12.531 1.48 -12.539 1 94.62 505 GLN A C 1
ATOM 3963 O O . GLN A 1 505 ? 12.562 1.176 -11.344 1 94.62 505 GLN A O 1
ATOM 3968 N N . TYR A 1 506 ? 13.562 1.885 -13.305 1 95.88 506 TYR A N 1
ATOM 3969 C CA . TYR A 1 506 ? 14.906 1.92 -12.742 1 95.88 506 TYR A CA 1
ATOM 3970 C C . TYR A 1 506 ? 15.625 3.203 -13.133 1 95.88 506 TYR A C 1
ATOM 3972 O O . TYR A 1 506 ? 15.383 3.758 -14.203 1 95.88 506 TYR A O 1
ATOM 3980 N N . THR A 1 507 ? 16.469 3.605 -12.195 1 93.5 507 THR A N 1
ATOM 3981 C CA . THR A 1 507 ? 17.328 4.734 -12.523 1 93.5 507 THR A CA 1
ATOM 3982 C C . THR A 1 507 ? 18.422 4.316 -13.508 1 93.5 507 THR A C 1
ATOM 3984 O O . THR A 1 507 ? 19.125 3.324 -13.281 1 93.5 507 THR A O 1
ATOM 3987 N N . GLY A 1 508 ? 18.5 5.035 -14.656 1 88.75 508 GLY A N 1
ATOM 3988 C CA . GLY A 1 508 ? 19.578 4.836 -15.609 1 88.75 508 GLY A CA 1
ATOM 3989 C C . GLY A 1 508 ? 20.641 5.906 -15.531 1 88.75 508 GLY A C 1
ATOM 3990 O O . GLY A 1 508 ? 20.812 6.543 -14.484 1 88.75 508 GLY A O 1
ATOM 3991 N N . ARG A 1 509 ? 21.344 6.109 -16.609 1 85.38 509 ARG A N 1
ATOM 3992 C CA . ARG A 1 509 ? 22.422 7.086 -16.672 1 85.38 509 ARG A CA 1
ATOM 3993 C C . ARG A 1 509 ? 21.891 8.508 -16.609 1 85.38 509 ARG A C 1
ATOM 3995 O O . ARG A 1 509 ? 22.453 9.367 -15.922 1 85.38 509 ARG A O 1
ATOM 4002 N N . ALA A 1 510 ? 20.844 8.672 -17.359 1 82.81 510 ALA A N 1
ATOM 4003 C CA . ALA A 1 510 ? 20.344 10.039 -17.438 1 82.81 510 ALA A CA 1
ATOM 4004 C C . ALA A 1 510 ? 18.812 10.062 -17.438 1 82.81 510 ALA A C 1
ATOM 4006 O O . ALA A 1 510 ? 18.203 11.133 -17.453 1 82.81 510 ALA A O 1
ATOM 4007 N N . SER A 1 511 ? 18.297 8.914 -17.406 1 86.88 511 SER A N 1
ATOM 4008 C CA . SER A 1 511 ? 16.844 8.812 -17.469 1 86.88 511 SER A CA 1
ATOM 4009 C C . SER A 1 511 ? 16.344 7.574 -16.734 1 86.88 511 SER A C 1
ATOM 4011 O O . SER A 1 511 ? 17.141 6.77 -16.25 1 86.88 511 SER A O 1
ATOM 4013 N N . LEU A 1 512 ? 15.039 7.52 -16.609 1 92 512 LEU A N 1
ATOM 4014 C CA . LEU A 1 512 ? 14.414 6.309 -16.094 1 92 512 LEU A CA 1
ATOM 4015 C C . LEU A 1 512 ? 14.234 5.273 -17.203 1 92 512 LEU A C 1
ATOM 4017 O O . LEU A 1 512 ? 13.906 5.625 -18.344 1 92 512 LEU A O 1
ATOM 4021 N N . ASP A 1 513 ? 14.523 4.086 -16.844 1 93.31 513 ASP A N 1
ATOM 4022 C CA . ASP A 1 513 ? 14.398 2.982 -17.781 1 93.31 513 ASP A CA 1
ATOM 4023 C C . ASP A 1 513 ? 13.453 1.906 -17.25 1 93.31 513 ASP A C 1
ATOM 4025 O O . ASP A 1 513 ? 13.195 1.843 -16.047 1 93.31 513 ASP A O 1
ATOM 4029 N N . THR A 1 514 ? 13.023 1.086 -18.156 1 93.94 514 THR A N 1
ATOM 4030 C CA . THR A 1 514 ? 12.148 -0.011 -17.766 1 93.94 514 THR A CA 1
ATOM 4031 C C . THR A 1 514 ? 12.961 -1.256 -17.422 1 93.94 514 THR A C 1
ATOM 4033 O O . THR A 1 514 ? 12.406 -2.254 -16.953 1 93.94 514 THR A O 1
ATOM 4036 N N . THR A 1 515 ? 14.25 -1.243 -17.672 1 95.81 515 THR A N 1
ATOM 4037 C CA . THR A 1 515 ? 15.148 -2.328 -17.297 1 95.81 515 THR A CA 1
ATOM 4038 C C . THR A 1 515 ? 16.359 -1.787 -16.531 1 95.81 515 THR A C 1
ATOM 4040 O O . THR A 1 515 ? 16.719 -0.617 -16.672 1 95.81 515 THR A O 1
ATOM 4043 N N . LEU A 1 516 ? 16.906 -2.623 -15.734 1 96.56 516 LEU A N 1
ATOM 4044 C CA . LEU A 1 516 ? 18.141 -2.334 -15.031 1 96.56 516 LEU A CA 1
ATOM 4045 C C . LEU A 1 516 ? 19.328 -3.033 -15.695 1 96.56 516 LEU A C 1
ATOM 4047 O O . LEU A 1 516 ? 19.281 -4.242 -15.93 1 96.56 516 LEU A O 1
ATOM 4051 N N . MET A 1 517 ? 20.344 -2.293 -16.031 1 95.31 517 MET A N 1
ATOM 4052 C CA . MET A 1 517 ? 21.547 -2.898 -16.578 1 95.31 517 MET A CA 1
ATOM 4053 C C . MET A 1 517 ? 22.422 -3.482 -15.477 1 95.31 517 MET A C 1
ATOM 4055 O O . MET A 1 517 ? 22.828 -2.773 -14.547 1 95.31 517 MET A O 1
ATOM 4059 N N . LEU A 1 518 ? 22.688 -4.789 -15.609 1 96.31 518 LEU A N 1
ATOM 4060 C CA . LEU A 1 518 ? 23.531 -5.465 -14.617 1 96.31 518 LEU A CA 1
ATOM 4061 C C . LEU A 1 518 ? 24.703 -6.16 -15.281 1 96.31 518 LEU A C 1
ATOM 4063 O O . LEU A 1 518 ? 24.656 -6.496 -16.469 1 96.31 518 LEU A O 1
ATOM 4067 N N . PRO A 1 519 ? 25.844 -6.328 -14.516 1 94.88 519 PRO A N 1
ATOM 4068 C CA . PRO A 1 519 ? 26.875 -7.246 -15.008 1 94.88 519 PRO A CA 1
ATOM 4069 C C . PRO A 1 519 ? 26.375 -8.68 -15.148 1 94.88 519 PRO A C 1
ATOM 4071 O O . PRO A 1 519 ? 25.391 -9.062 -14.5 1 94.88 519 PRO A O 1
ATOM 4074 N N . THR A 1 520 ? 27.031 -9.367 -16.031 1 93.5 520 THR A N 1
ATOM 4075 C CA . THR A 1 520 ? 26.688 -10.773 -16.125 1 93.5 520 THR A CA 1
ATOM 4076 C C . THR A 1 520 ? 26.766 -11.461 -14.773 1 93.5 520 THR A C 1
ATOM 4078 O O . THR A 1 520 ? 27.688 -11.188 -13.992 1 93.5 520 THR A O 1
ATOM 4081 N N . PHE A 1 521 ? 25.891 -12.297 -14.492 1 94.19 521 PHE A N 1
ATOM 4082 C CA . PHE A 1 521 ? 25.859 -12.961 -13.195 1 94.19 521 PHE A CA 1
ATOM 4083 C C . PHE A 1 521 ? 26.625 -14.273 -13.242 1 94.19 521 PHE A C 1
ATOM 4085 O O . PHE A 1 521 ? 26.328 -15.141 -14.062 1 94.19 521 PHE A O 1
ATOM 4092 N N . ASP A 1 522 ? 27.547 -14.391 -12.445 1 93.31 522 ASP A N 1
ATOM 4093 C CA . ASP A 1 522 ? 28.328 -15.617 -12.25 1 93.31 522 ASP A CA 1
ATOM 4094 C C . ASP A 1 522 ? 28.078 -16.203 -10.859 1 93.31 522 ASP A C 1
ATOM 4096 O O . ASP A 1 522 ? 28.516 -15.648 -9.859 1 93.31 522 ASP A O 1
ATOM 4100 N N . PRO A 1 523 ? 27.453 -17.391 -10.773 1 91.12 523 PRO A N 1
ATOM 4101 C CA . PRO A 1 523 ? 27.156 -18 -9.469 1 91.12 523 PRO A CA 1
ATOM 4102 C C . PRO A 1 523 ? 28.422 -18.281 -8.664 1 91.12 523 PRO A C 1
ATOM 4104 O O . PRO A 1 523 ? 28.359 -18.391 -7.434 1 91.12 523 PRO A O 1
ATOM 4107 N N . ALA A 1 524 ? 29.547 -18.391 -9.32 1 93.38 524 ALA A N 1
ATOM 4108 C CA . ALA A 1 524 ? 30.797 -18.656 -8.633 1 93.38 524 ALA A CA 1
ATOM 4109 C C . ALA A 1 524 ? 31.375 -17.391 -8.016 1 93.38 524 ALA A C 1
ATOM 4111 O O . ALA A 1 524 ? 32.188 -17.453 -7.098 1 93.38 524 ALA A O 1
ATOM 4112 N N . ASN A 1 525 ? 31 -16.328 -8.547 1 94.19 525 ASN A N 1
ATOM 4113 C CA . ASN A 1 525 ? 31.375 -15.023 -8.031 1 94.19 525 ASN A CA 1
ATOM 4114 C C . ASN A 1 525 ? 30.203 -14.055 -8.016 1 94.19 525 ASN A C 1
ATOM 4116 O O . ASN A 1 525 ? 30.203 -13.047 -8.719 1 94.19 525 ASN A O 1
ATOM 4120 N N . PRO A 1 526 ? 29.266 -14.359 -7.18 1 95.69 526 PRO A N 1
ATOM 4121 C CA . PRO A 1 526 ? 28.031 -13.586 -7.191 1 95.69 526 PRO A CA 1
ATOM 4122 C C . PRO A 1 526 ? 28.203 -12.188 -6.605 1 95.69 526 PRO A C 1
ATOM 4124 O O . PRO A 1 526 ? 29.156 -11.938 -5.863 1 95.69 526 PRO A O 1
ATOM 4127 N N . TYR A 1 527 ? 27.438 -11.234 -7.031 1 96.06 527 TYR A N 1
ATOM 4128 C CA . TYR A 1 527 ? 27.312 -9.93 -6.398 1 96.06 527 TYR A CA 1
ATOM 4129 C C . TYR A 1 527 ? 25.922 -9.75 -5.781 1 96.06 527 TYR A C 1
ATOM 4131 O O . TYR A 1 527 ? 24.969 -10.422 -6.176 1 96.06 527 TYR A O 1
ATOM 4139 N N . ALA A 1 528 ? 25.844 -8.914 -4.77 1 97.75 528 ALA A N 1
ATOM 4140 C CA . ALA A 1 528 ? 24.578 -8.531 -4.145 1 97.75 528 ALA A CA 1
ATOM 4141 C C . ALA A 1 528 ? 24.031 -7.242 -4.754 1 97.75 528 ALA A C 1
ATOM 4143 O O . ALA A 1 528 ? 24.766 -6.5 -5.41 1 97.75 528 ALA A O 1
ATOM 4144 N N . ILE A 1 529 ? 22.75 -7.066 -4.59 1 98.19 529 ILE A N 1
ATOM 4145 C CA . ILE A 1 529 ? 22.078 -5.871 -5.074 1 98.19 529 ILE A CA 1
ATOM 4146 C C . ILE A 1 529 ? 21.672 -4.992 -3.895 1 98.19 529 ILE A C 1
ATOM 4148 O O . ILE A 1 529 ? 21.234 -5.5 -2.855 1 98.19 529 ILE A O 1
ATOM 4152 N N . ALA A 1 530 ? 21.781 -3.709 -4.086 1 98.69 530 ALA A N 1
ATOM 4153 C CA . ALA A 1 530 ? 21.359 -2.768 -3.049 1 98.69 530 ALA A CA 1
ATOM 4154 C C . ALA A 1 530 ? 20.266 -1.847 -3.559 1 98.69 530 ALA A C 1
ATOM 4156 O O . ALA A 1 530 ? 20.281 -1.413 -4.715 1 98.69 530 ALA A O 1
ATOM 4157 N N . PHE A 1 531 ? 19.344 -1.607 -2.74 1 98.75 531 PHE A N 1
ATOM 4158 C CA . PHE A 1 531 ? 18.312 -0.599 -2.926 1 98.75 531 PHE A CA 1
ATOM 4159 C C . PHE A 1 531 ? 18.547 0.604 -2.021 1 98.75 531 PHE A C 1
ATOM 4161 O O . PHE A 1 531 ? 18.531 0.481 -0.796 1 98.75 531 PHE A O 1
ATOM 4168 N N . PHE A 1 532 ? 18.719 1.745 -2.65 1 98.62 532 PHE A N 1
ATOM 4169 C CA . PHE A 1 532 ? 19.172 2.918 -1.913 1 98.62 532 PHE A CA 1
ATOM 4170 C C . PHE A 1 532 ? 18.016 3.854 -1.607 1 98.62 532 PHE A C 1
ATOM 4172 O O . PHE A 1 532 ? 16.953 3.771 -2.244 1 98.62 532 PHE A O 1
ATOM 4179 N N . LEU A 1 533 ? 18.188 4.746 -0.621 1 98.56 533 LEU A N 1
ATOM 4180 C CA . LEU A 1 533 ? 17.297 5.828 -0.251 1 98.56 533 LEU A CA 1
ATOM 4181 C C . LEU A 1 533 ? 15.953 5.281 0.237 1 98.56 533 LEU A C 1
ATOM 4183 O O . LEU A 1 533 ? 14.891 5.801 -0.127 1 98.56 533 LEU A O 1
ATOM 4187 N N . VAL A 1 534 ? 16.016 4.184 1.038 1 98.62 534 VAL A N 1
ATOM 4188 C CA . VAL A 1 534 ? 14.789 3.564 1.521 1 98.62 534 VAL A CA 1
ATOM 4189 C C . VAL A 1 534 ? 14.5 4.023 2.949 1 98.62 534 VAL A C 1
ATOM 4191 O O . VAL A 1 534 ? 13.672 3.43 3.645 1 98.62 534 VAL A O 1
ATOM 4194 N N . GLY A 1 535 ? 15.141 5.094 3.375 1 98.62 535 GLY A N 1
ATOM 4195 C CA . GLY A 1 535 ? 15.086 5.473 4.777 1 98.62 535 GLY A CA 1
ATOM 4196 C C . GLY A 1 535 ? 13.773 6.133 5.164 1 98.62 535 GLY A C 1
ATOM 4197 O O . GLY A 1 535 ? 13.43 6.199 6.344 1 98.62 535 GLY A O 1
ATOM 4198 N N . ALA A 1 536 ? 13.055 6.648 4.18 1 97.88 536 ALA A N 1
ATOM 4199 C CA . ALA A 1 536 ? 11.812 7.348 4.469 1 97.88 536 ALA A CA 1
ATOM 4200 C C . ALA A 1 536 ? 10.602 6.445 4.223 1 97.88 536 ALA A C 1
ATOM 4202 O O . ALA A 1 536 ? 10.398 5.957 3.109 1 97.88 536 ALA A O 1
ATOM 4203 N N . TYR A 1 537 ? 9.742 6.219 5.234 1 96.62 537 TYR A N 1
ATOM 4204 C CA . TYR A 1 537 ? 8.406 5.637 5.223 1 96.62 537 TYR A CA 1
ATOM 4205 C C . TYR A 1 537 ? 8.477 4.121 5.086 1 96.62 537 TYR A C 1
ATOM 4207 O O . TYR A 1 537 ? 7.648 3.402 5.656 1 96.62 537 TYR A O 1
ATOM 4215 N N . GLN A 1 538 ? 9.477 3.51 4.445 1 97.69 538 GLN A N 1
ATOM 4216 C CA . GLN A 1 538 ? 9.422 2.115 4.016 1 97.69 538 GLN A CA 1
ATOM 4217 C C . GLN A 1 538 ? 9.367 1.173 5.215 1 97.69 538 GLN A C 1
ATOM 4219 O O . GLN A 1 538 ? 8.609 0.198 5.207 1 97.69 538 GLN A O 1
ATOM 4224 N N . GLU A 1 539 ? 10.094 1.452 6.23 1 95.38 539 GLU A N 1
ATOM 4225 C CA . GLU A 1 539 ? 10.148 0.557 7.379 1 95.38 539 GLU A CA 1
ATOM 4226 C C . GLU A 1 539 ? 8.797 0.488 8.094 1 95.38 539 GLU A C 1
ATOM 4228 O O . GLU A 1 539 ? 8.406 -0.568 8.594 1 95.38 539 GLU A O 1
ATOM 4233 N N . ILE A 1 540 ? 8.039 1.561 8.109 1 94.06 540 ILE A N 1
ATOM 4234 C CA . ILE A 1 540 ? 6.82 1.624 8.898 1 94.06 540 ILE A CA 1
ATOM 4235 C C . ILE A 1 540 ? 5.633 1.161 8.055 1 94.06 540 ILE A C 1
ATOM 4237 O O . ILE A 1 540 ? 4.645 0.655 8.586 1 94.06 540 ILE A O 1
ATOM 4241 N N . LEU A 1 541 ? 5.766 1.255 6.766 1 95.5 541 LEU A N 1
ATOM 4242 C CA . LEU A 1 541 ? 4.656 0.932 5.875 1 95.5 541 LEU A CA 1
ATOM 4243 C C . LEU A 1 541 ? 4.738 -0.518 5.41 1 95.5 541 LEU A C 1
ATOM 4245 O O . LEU A 1 541 ? 3.824 -1.014 4.746 1 95.5 541 LEU A O 1
ATOM 4249 N N . GLY A 1 542 ? 5.758 -1.246 5.723 1 96.06 542 GLY A N 1
ATOM 4250 C CA . GLY A 1 542 ? 5.906 -2.625 5.285 1 96.06 542 GLY A CA 1
ATOM 4251 C C . GLY A 1 542 ? 4.77 -3.52 5.742 1 96.06 542 GLY A C 1
ATOM 4252 O O . GLY A 1 542 ? 4.281 -3.389 6.863 1 96.06 542 GLY A O 1
ATOM 4253 N N . ASN A 1 543 ? 4.312 -4.422 4.84 1 94.31 543 ASN A N 1
ATOM 4254 C CA . ASN A 1 543 ? 3.234 -5.34 5.191 1 94.31 543 ASN A CA 1
ATOM 4255 C C . ASN A 1 543 ? 3.711 -6.789 5.191 1 94.31 543 ASN A C 1
ATOM 4257 O O . ASN A 1 543 ? 4.914 -7.051 5.156 1 94.31 543 ASN A O 1
ATOM 4261 N N . LEU A 1 544 ? 2.707 -7.805 5.32 1 95.88 544 LEU A N 1
ATOM 4262 C CA . LEU A 1 544 ? 3.053 -9.211 5.539 1 95.88 544 LEU A CA 1
ATOM 4263 C C . LEU A 1 544 ? 2.539 -10.078 4.395 1 95.88 544 LEU A C 1
ATOM 4265 O O . LEU A 1 544 ? 2.117 -11.211 4.613 1 95.88 544 LEU A O 1
ATOM 4269 N N . HIS A 1 545 ? 2.627 -9.508 3.217 1 95.5 545 HIS A N 1
ATOM 4270 C CA . HIS A 1 545 ? 2.188 -10.312 2.08 1 95.5 545 HIS A CA 1
ATOM 4271 C C . HIS A 1 545 ? 2.951 -11.633 2.006 1 95.5 545 HIS A C 1
ATOM 4273 O O . HIS A 1 545 ? 4.18 -11.641 2.092 1 95.5 545 HIS A O 1
ATOM 4279 N N . ASN A 1 546 ? 2.289 -12.789 1.863 1 97.12 546 ASN A N 1
ATOM 4280 C CA . ASN A 1 546 ? 2.838 -14.141 1.826 1 97.12 546 ASN A CA 1
ATOM 4281 C C . ASN A 1 546 ? 3.611 -14.461 3.102 1 97.12 546 ASN A C 1
ATOM 4283 O O . ASN A 1 546 ? 4.445 -15.375 3.111 1 97.12 546 ASN A O 1
ATOM 4287 N N . LEU A 1 547 ? 3.439 -13.664 4.176 1 97.69 547 LEU A N 1
ATOM 4288 C CA . LEU A 1 547 ? 4.047 -13.828 5.492 1 97.69 547 LEU A CA 1
ATOM 4289 C C . LEU A 1 547 ? 5.559 -13.648 5.418 1 97.69 547 LEU A C 1
ATOM 4291 O O . LEU A 1 547 ? 6.309 -14.375 6.07 1 97.69 547 LEU A O 1
ATOM 4295 N N . PHE A 1 548 ? 5.992 -12.758 4.547 1 97.88 548 PHE A N 1
ATOM 4296 C CA . PHE A 1 548 ? 7.355 -12.25 4.609 1 97.88 548 PHE A CA 1
ATOM 4297 C C . PHE A 1 548 ? 7.449 -11.07 5.574 1 97.88 548 PHE A C 1
ATOM 4299 O O . PHE A 1 548 ? 6.734 -10.078 5.422 1 97.88 548 PHE A O 1
ATOM 4306 N N . GLY A 1 549 ? 8.32 -11.234 6.555 1 97.31 549 GLY A N 1
ATOM 4307 C CA . GLY A 1 549 ? 8.43 -10.203 7.582 1 97.31 549 GLY A CA 1
ATOM 4308 C C . GLY A 1 549 ? 9.633 -9.297 7.395 1 97.31 549 GLY A C 1
ATOM 4309 O O . GLY A 1 549 ? 10.125 -9.141 6.277 1 97.31 549 GLY A O 1
ATOM 4310 N N . ASP A 1 550 ? 10.031 -8.664 8.383 1 97.12 550 ASP A N 1
ATOM 4311 C CA . ASP A 1 550 ? 11.148 -7.723 8.359 1 97.12 550 ASP A CA 1
ATOM 4312 C C . ASP A 1 550 ? 12.461 -8.438 8.055 1 97.12 550 ASP A C 1
ATOM 4314 O O . ASP A 1 550 ? 12.641 -9.602 8.414 1 97.12 550 ASP A O 1
ATOM 4318 N N . THR A 1 551 ? 13.359 -7.73 7.461 1 97.88 551 THR A N 1
ATOM 4319 C CA . THR A 1 551 ? 14.711 -8.219 7.219 1 97.88 551 THR A CA 1
ATOM 4320 C C . THR A 1 551 ? 15.586 -8.031 8.453 1 97.88 551 THR A C 1
ATOM 4322 O O . THR A 1 551 ? 15.188 -7.355 9.406 1 97.88 551 THR A O 1
ATOM 4325 N N . ASN A 1 552 ? 16.781 -8.688 8.414 1 97.62 552 ASN A N 1
ATOM 4326 C CA . ASN A 1 552 ? 17.812 -8.273 9.359 1 97.62 552 ASN A CA 1
ATOM 4327 C C . ASN A 1 552 ? 18.156 -6.793 9.203 1 97.62 552 ASN A C 1
ATOM 4329 O O . ASN A 1 552 ? 18 -6.23 8.117 1 97.62 552 ASN A O 1
ATOM 4333 N N . SER A 1 553 ? 18.547 -6.191 10.305 1 97.81 553 SER A N 1
ATOM 4334 C CA . SER A 1 553 ? 18.906 -4.781 10.234 1 97.81 553 SER A CA 1
ATOM 4335 C C . SER A 1 553 ? 20.047 -4.453 11.18 1 97.81 553 SER A C 1
ATOM 4337 O O . SER A 1 553 ? 20.312 -5.188 12.141 1 97.81 553 SER A O 1
ATOM 4339 N N . LEU A 1 554 ? 20.812 -3.449 10.891 1 97.88 554 LEU A N 1
ATOM 4340 C CA . LEU A 1 554 ? 21.891 -2.971 11.75 1 97.88 554 LEU A CA 1
ATOM 4341 C C . LEU A 1 554 ? 22.172 -1.493 11.5 1 97.88 554 LEU A C 1
ATOM 4343 O O . LEU A 1 554 ? 21.781 -0.953 10.461 1 97.88 554 LEU A O 1
ATOM 4347 N N . ASP A 1 555 ? 22.734 -0.855 12.414 1 97.62 555 ASP A N 1
ATOM 4348 C CA . ASP A 1 555 ? 23.219 0.517 12.297 1 97.62 555 ASP A CA 1
ATOM 4349 C C . ASP A 1 555 ? 24.734 0.549 12.117 1 97.62 555 ASP A C 1
ATOM 4351 O O . ASP A 1 555 ? 25.453 -0.245 12.719 1 97.62 555 ASP A O 1
ATOM 4355 N N . VAL A 1 556 ? 25.172 1.425 11.266 1 97.62 556 VAL A N 1
ATOM 4356 C CA . VAL A 1 556 ? 26.594 1.553 11 1 97.62 556 VAL A CA 1
ATOM 4357 C C . VAL A 1 556 ? 27.047 2.975 11.312 1 97.62 556 VAL A C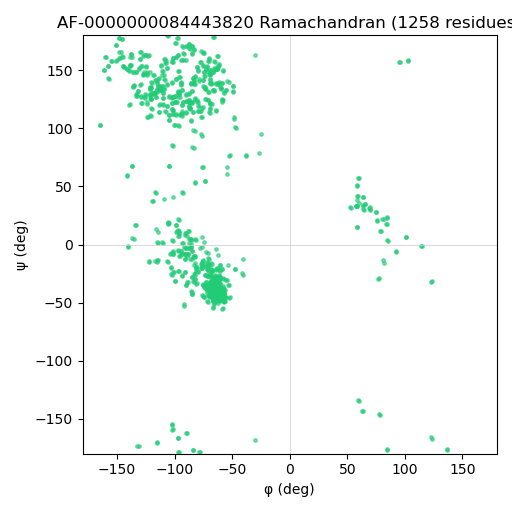 1
ATOM 4359 O O . VAL A 1 556 ? 26.453 3.945 10.852 1 97.62 556 VAL A O 1
ATOM 4362 N N . LYS A 1 557 ? 28.062 3.072 12.078 1 96.19 557 LYS A N 1
ATOM 4363 C CA . LYS A 1 557 ? 28.766 4.328 12.312 1 96.19 557 LYS A CA 1
ATOM 4364 C C . LYS A 1 557 ? 30.062 4.391 11.5 1 96.19 557 LYS A C 1
ATOM 4366 O O . LYS A 1 557 ? 30.875 3.473 11.562 1 96.19 557 LYS A O 1
ATOM 4371 N N . LEU A 1 558 ? 30.203 5.449 10.758 1 94.94 558 LEU A N 1
ATOM 4372 C CA . LEU A 1 558 ? 31.391 5.645 9.953 1 94.94 558 LEU A CA 1
ATOM 4373 C C . LEU A 1 558 ? 32.5 6.328 10.773 1 94.94 558 LEU A C 1
ATOM 4375 O O . LEU A 1 558 ? 32.344 7.484 11.18 1 94.94 558 LEU A O 1
ATOM 4379 N N . LEU A 1 559 ? 33.625 5.703 11.008 1 91.81 559 LEU A N 1
ATOM 4380 C CA . LEU A 1 559 ? 34.688 6.199 11.891 1 91.81 559 LEU A CA 1
ATOM 4381 C C . LEU A 1 559 ? 35.75 6.945 11.102 1 91.81 559 LEU A C 1
ATOM 4383 O O . LEU A 1 559 ? 36.656 7.578 11.68 1 91.81 559 LEU A O 1
ATOM 4387 N N . GLY A 1 560 ? 35.688 6.875 9.836 1 85.88 560 GLY A N 1
ATOM 4388 C CA . GLY A 1 560 ? 36.719 7.457 9 1 85.88 560 GLY A CA 1
ATOM 4389 C C . GLY A 1 560 ? 37.812 6.457 8.586 1 85.88 560 GLY A C 1
ATOM 4390 O O . GLY A 1 560 ? 37.938 5.398 9.203 1 85.88 560 GLY A O 1
ATOM 4391 N N . ASN A 1 561 ? 38.531 6.695 7.504 1 85.38 561 ASN A N 1
ATOM 4392 C CA . ASN A 1 561 ? 39.625 5.902 6.984 1 85.38 561 ASN A CA 1
ATOM 4393 C C . ASN A 1 561 ? 39.219 4.465 6.699 1 85.38 561 ASN A C 1
ATOM 4395 O O . ASN A 1 561 ? 39.938 3.521 7.035 1 85.38 561 ASN A O 1
ATOM 4399 N N . GLY A 1 562 ? 38.031 4.301 6.309 1 88 562 GLY A N 1
ATOM 4400 C CA . GLY A 1 562 ? 37.531 2.992 5.906 1 88 562 GLY A CA 1
ATOM 4401 C C . GLY A 1 562 ? 37.062 2.148 7.07 1 88 562 GLY A C 1
ATOM 4402 O O . GLY A 1 562 ? 36.625 1.01 6.883 1 88 562 GLY A O 1
ATOM 4403 N N . ASP A 1 563 ? 37.094 2.719 8.266 1 93.06 563 ASP A N 1
ATOM 4404 C CA . ASP A 1 563 ? 36.688 1.986 9.453 1 93.06 563 ASP A CA 1
ATOM 4405 C C . ASP A 1 563 ? 35.219 2.295 9.805 1 93.06 563 ASP A C 1
ATOM 4407 O O . ASP A 1 563 ? 34.719 3.367 9.469 1 93.06 563 ASP A O 1
ATOM 4411 N N . PHE A 1 564 ? 34.625 1.25 10.398 1 96.56 564 PHE A N 1
ATOM 4412 C CA . PHE A 1 564 ? 33.219 1.417 10.789 1 96.56 564 PHE A CA 1
ATOM 4413 C C . PHE A 1 564 ? 32.875 0.567 12.008 1 96.56 564 PHE A C 1
ATOM 4415 O O . PHE A 1 564 ? 33.656 -0.329 12.375 1 96.56 564 PHE A O 1
ATOM 4422 N N . GLU A 1 565 ? 31.828 0.955 12.703 1 97.06 565 GLU A N 1
ATOM 4423 C CA . GLU A 1 565 ? 31.297 0.213 13.836 1 97.06 565 GLU A CA 1
ATOM 4424 C C . GLU A 1 565 ? 29.844 -0.189 13.594 1 97.06 565 GLU A C 1
ATOM 4426 O O . GLU A 1 565 ? 29.047 0.601 13.07 1 97.06 565 GLU A O 1
ATOM 4431 N N . ILE A 1 566 ? 29.531 -1.45 13.914 1 96.44 566 ILE A N 1
ATOM 4432 C CA . ILE A 1 566 ? 28.172 -1.959 13.773 1 96.44 566 ILE A CA 1
ATOM 4433 C C . ILE A 1 566 ? 27.484 -1.943 15.141 1 96.44 566 ILE A C 1
ATOM 4435 O O . ILE A 1 566 ? 28.031 -2.424 16.125 1 96.44 566 ILE A O 1
ATOM 4439 N N . ASN A 1 567 ? 26.344 -1.331 15.102 1 94.19 567 ASN A N 1
ATOM 4440 C CA . ASN A 1 567 ? 25.516 -1.259 16.312 1 94.19 567 ASN A CA 1
ATOM 4441 C C . ASN A 1 567 ? 24.078 -1.69 16.031 1 94.19 567 ASN A C 1
ATOM 4443 O O . ASN A 1 567 ? 23.672 -1.822 14.883 1 94.19 567 ASN A O 1
ATOM 4447 N N . ASP A 1 568 ? 23.344 -2.07 17.125 1 92.69 568 ASP A N 1
ATOM 4448 C CA . ASP A 1 568 ? 21.906 -2.316 17.094 1 92.69 568 ASP A CA 1
ATOM 4449 C C . ASP A 1 568 ? 21.562 -3.408 16.094 1 92.69 568 ASP A C 1
ATOM 4451 O O . ASP A 1 568 ? 20.719 -3.199 15.203 1 92.69 568 ASP A O 1
ATOM 4455 N N . LEU A 1 569 ? 22.266 -4.488 16.234 1 94.81 569 LEU A N 1
ATOM 4456 C CA . LEU A 1 569 ? 21.953 -5.645 15.406 1 94.81 569 LEU A CA 1
ATOM 4457 C C . LEU A 1 569 ? 20.594 -6.23 15.789 1 94.81 569 LEU A C 1
ATOM 4459 O O . LEU A 1 569 ? 20.344 -6.527 16.953 1 94.81 569 LEU A O 1
ATOM 4463 N N . VAL A 1 570 ? 19.75 -6.258 14.836 1 95 570 VAL A N 1
ATOM 4464 C CA . VAL A 1 570 ? 18.422 -6.816 15.07 1 95 570 VAL A CA 1
ATOM 4465 C C . VAL A 1 570 ? 18.125 -7.906 14.039 1 95 570 VAL A C 1
ATOM 4467 O O . VAL A 1 570 ? 18.266 -7.688 12.836 1 95 570 VAL A O 1
ATOM 4470 N N . SER A 1 571 ? 17.703 -9.07 14.492 1 95.81 571 SER A N 1
ATOM 4471 C CA . SER A 1 571 ? 17.312 -10.148 13.602 1 95.81 571 SER A CA 1
ATOM 4472 C C . SER A 1 571 ? 15.938 -9.883 12.984 1 95.81 571 SER A C 1
ATOM 4474 O O . SER A 1 571 ? 15.039 -9.367 13.648 1 95.81 571 SER A O 1
ATOM 4476 N N . GLY A 1 572 ? 15.852 -10.242 11.734 1 96.44 572 GLY A N 1
ATOM 4477 C CA . GLY A 1 572 ? 14.562 -10.141 11.07 1 96.44 572 GLY A CA 1
ATOM 4478 C C . GLY A 1 572 ? 13.523 -11.094 11.633 1 96.44 572 GLY A C 1
ATOM 4479 O O . GLY A 1 572 ? 13.797 -11.844 12.57 1 96.44 572 GLY A O 1
ATOM 4480 N N . ASP A 1 573 ? 12.336 -11.031 11.086 1 97.25 573 ASP A N 1
ATOM 4481 C CA . ASP A 1 573 ? 11.242 -11.875 11.562 1 97.25 573 ASP A CA 1
ATOM 4482 C C . ASP A 1 573 ? 11.469 -13.336 11.188 1 97.25 573 ASP A C 1
ATOM 4484 O O . ASP A 1 573 ? 11.797 -13.648 10.039 1 97.25 573 ASP A O 1
ATOM 4488 N N . THR A 1 574 ? 11.312 -14.156 12.141 1 97.5 574 THR A N 1
ATOM 4489 C CA . THR A 1 574 ? 11.336 -15.602 11.914 1 97.5 574 THR A CA 1
ATOM 4490 C C . THR A 1 574 ? 9.969 -16.109 11.477 1 97.5 574 THR A C 1
ATOM 4492 O O . THR A 1 574 ? 8.992 -15.352 11.5 1 97.5 574 THR A O 1
ATOM 4495 N N . VAL A 1 575 ? 9.953 -17.359 11.07 1 97.94 575 VAL A N 1
ATOM 4496 C CA . VAL A 1 575 ? 8.695 -18.016 10.719 1 97.94 575 VAL A CA 1
ATOM 4497 C C . VAL A 1 575 ? 7.754 -18 11.914 1 97.94 575 VAL A C 1
ATOM 4499 O O . VAL A 1 575 ? 6.559 -17.719 11.766 1 97.94 575 VAL A O 1
ATOM 4502 N N . THR A 1 576 ? 8.281 -18.203 13.133 1 98.25 576 THR A N 1
ATOM 4503 C CA . THR A 1 576 ? 7.477 -18.125 14.344 1 98.25 576 THR A CA 1
ATOM 4504 C C . THR A 1 576 ? 6.844 -16.75 14.5 1 98.25 576 THR A C 1
ATOM 4506 O O . THR A 1 576 ? 5.652 -16.641 14.797 1 98.25 576 THR A O 1
ATOM 4509 N N . ASN A 1 577 ? 7.625 -15.719 14.305 1 97.25 577 ASN A N 1
ATOM 4510 C CA . ASN A 1 577 ? 7.137 -14.359 14.469 1 97.25 577 ASN A CA 1
ATOM 4511 C C . ASN A 1 577 ? 5.934 -14.07 13.578 1 97.25 577 ASN A C 1
ATOM 4513 O O . ASN A 1 577 ? 4.91 -13.57 14.047 1 97.25 577 ASN A O 1
ATOM 4517 N N . VAL A 1 578 ? 6.051 -14.398 12.328 1 97.75 578 VAL A N 1
ATOM 4518 C CA . VAL A 1 578 ? 5.008 -14.023 11.383 1 97.75 578 VAL A CA 1
ATOM 4519 C C . VAL A 1 578 ? 3.789 -14.922 11.57 1 97.75 578 VAL A C 1
ATOM 4521 O O . VAL A 1 578 ? 2.65 -14.492 11.375 1 97.75 578 VAL A O 1
ATOM 4524 N N . LEU A 1 579 ? 3.992 -16.219 11.922 1 98.25 579 LEU A N 1
ATOM 4525 C CA . LEU A 1 579 ? 2.867 -17.094 12.242 1 98.25 579 LEU A CA 1
ATOM 4526 C C . LEU A 1 579 ? 2.111 -16.578 13.461 1 98.25 579 LEU A C 1
ATOM 4528 O O . LEU A 1 579 ? 0.879 -16.609 13.492 1 98.25 579 LEU A O 1
ATOM 4532 N N . ASN A 1 580 ? 2.834 -16.078 14.438 1 96.75 580 ASN A N 1
ATOM 4533 C CA . ASN A 1 580 ? 2.193 -15.484 15.609 1 96.75 580 ASN A CA 1
ATOM 4534 C C . ASN A 1 580 ? 1.371 -14.25 15.242 1 96.75 580 ASN A C 1
ATOM 4536 O O . ASN A 1 580 ? 0.295 -14.031 15.797 1 96.75 580 ASN A O 1
ATOM 4540 N N . LEU A 1 581 ? 1.879 -13.516 14.375 1 94 581 LEU A N 1
ATOM 4541 C CA . LEU A 1 581 ? 1.163 -12.328 13.922 1 94 581 LEU A CA 1
ATOM 4542 C C . LEU A 1 581 ? -0.153 -12.703 13.25 1 94 581 LEU A C 1
ATOM 4544 O O . LEU A 1 581 ? -1.121 -11.945 13.305 1 94 581 LEU A O 1
ATOM 4548 N N . ALA A 1 582 ? -0.2 -13.867 12.625 1 95.38 582 ALA A N 1
ATOM 4549 C CA . ALA A 1 582 ? -1.429 -14.375 12.023 1 95.38 582 ALA A CA 1
ATOM 4550 C C . ALA A 1 582 ? -2.207 -15.234 13.016 1 95.38 582 ALA A C 1
ATOM 4552 O O . ALA A 1 582 ? -3.133 -15.953 12.633 1 95.38 582 ALA A O 1
ATOM 4553 N N . HIS A 1 583 ? -1.806 -15.289 14.289 1 95 583 HIS A N 1
ATOM 4554 C CA . HIS A 1 583 ? -2.479 -15.875 15.445 1 95 583 HIS A CA 1
ATOM 4555 C C . HIS A 1 583 ? -2.387 -17.406 15.414 1 95 583 HIS A C 1
ATOM 4557 O O . HIS A 1 583 ? -3.314 -18.094 15.836 1 95 583 HIS A O 1
ATOM 4563 N N . PHE A 1 584 ? -1.322 -17.906 14.797 1 97.38 584 PHE A N 1
ATOM 4564 C CA . PHE A 1 584 ? -1.001 -19.328 14.914 1 97.38 584 PHE A CA 1
ATOM 4565 C C . PHE A 1 584 ? -0.168 -19.594 16.156 1 97.38 584 PHE A C 1
ATOM 4567 O O . PHE A 1 584 ? 0.711 -18.797 16.5 1 97.38 584 PHE A O 1
ATOM 4574 N N . ASP A 1 585 ? -0.468 -20.625 16.812 1 97.12 585 ASP A N 1
ATOM 4575 C CA . ASP A 1 585 ? 0.354 -21.125 17.891 1 97.12 585 ASP A CA 1
ATOM 4576 C C . ASP A 1 585 ? 1.334 -22.188 17.391 1 97.12 585 ASP A C 1
ATOM 4578 O O . ASP A 1 585 ? 0.937 -23.312 17.094 1 97.12 585 ASP A O 1
ATOM 4582 N N . THR A 1 586 ? 2.578 -21.891 17.406 1 97.25 586 THR A N 1
ATOM 4583 C CA . THR A 1 586 ? 3.578 -22.75 16.797 1 97.25 586 THR A CA 1
ATOM 4584 C C . THR A 1 586 ? 3.689 -24.062 17.562 1 97.25 586 THR A C 1
ATOM 4586 O O . THR A 1 586 ? 4.016 -25.109 16.984 1 97.25 586 THR A O 1
ATOM 4589 N N . LYS A 1 587 ? 3.418 -24.062 18.859 1 97.38 587 LYS A N 1
ATOM 4590 C CA . LYS A 1 587 ? 3.414 -25.297 19.641 1 97.38 587 LYS A CA 1
ATOM 4591 C C . LYS A 1 587 ? 2.295 -26.234 19.188 1 97.38 587 LYS A C 1
ATOM 4593 O O . LYS A 1 587 ? 2.494 -27.438 19.062 1 97.38 587 LYS A O 1
ATOM 4598 N N . LYS A 1 588 ? 1.175 -25.641 18.953 1 97.62 588 LYS A N 1
ATOM 4599 C CA . LYS A 1 588 ? 0.05 -26.422 18.469 1 97.62 588 LYS A CA 1
ATOM 4600 C C . LYS A 1 588 ? 0.323 -26.969 17.062 1 97.62 588 LYS A C 1
ATOM 4602 O O . LYS A 1 588 ? -0.101 -28.078 16.734 1 97.62 588 LYS A O 1
ATOM 4607 N N . LEU A 1 589 ? 0.979 -26.188 16.281 1 97.94 589 LEU A N 1
ATOM 4608 C CA . LEU A 1 589 ? 1.354 -26.656 14.953 1 97.94 589 LEU A CA 1
ATOM 4609 C C . LEU A 1 589 ? 2.287 -27.859 15.047 1 97.94 589 LEU A C 1
ATOM 4611 O O . LEU A 1 589 ? 2.102 -28.859 14.344 1 97.94 589 LEU A O 1
ATOM 4615 N N . LEU A 1 590 ? 3.246 -27.781 15.938 1 97.56 590 LEU A N 1
ATOM 4616 C CA . LEU A 1 590 ? 4.199 -28.875 16.125 1 97.56 590 LEU A CA 1
ATOM 4617 C C . LEU A 1 590 ? 3.494 -30.141 16.578 1 97.56 590 LEU A C 1
ATOM 4619 O O . LEU A 1 590 ? 3.832 -31.234 16.141 1 97.56 590 LEU A O 1
ATOM 4623 N N . GLN A 1 591 ? 2.57 -29.938 17.469 1 97.94 591 GLN A N 1
ATOM 4624 C CA . GLN A 1 591 ? 1.79 -31.078 17.938 1 97.94 591 GLN A CA 1
ATOM 4625 C C . GLN A 1 591 ? 1.008 -31.719 16.781 1 97.94 591 GLN A C 1
ATOM 4627 O O . GLN A 1 591 ? 0.904 -32.938 16.703 1 97.94 591 GLN A O 1
ATOM 4632 N N . SER A 1 592 ? 0.481 -30.906 16 1 98.12 592 SER A N 1
ATOM 4633 C CA . SER A 1 592 ? -0.266 -31.406 14.844 1 98.12 592 SER A CA 1
ATOM 4634 C C . SER A 1 592 ? 0.629 -32.219 13.906 1 98.12 592 SER A C 1
ATOM 4636 O O . SER A 1 592 ? 0.232 -33.25 13.414 1 98.12 592 SER A O 1
ATOM 4638 N N . TYR A 1 593 ? 1.864 -31.734 13.672 1 98.12 593 TYR A N 1
ATOM 4639 C CA . TYR A 1 593 ? 2.814 -32.469 12.836 1 98.12 593 TYR A CA 1
ATOM 4640 C C . TYR A 1 593 ? 3.119 -33.844 13.414 1 98.12 593 TYR A C 1
ATOM 4642 O O . TYR A 1 593 ? 3.139 -34.844 12.688 1 98.12 593 TYR A O 1
ATOM 4650 N N . GLU A 1 594 ? 3.33 -33.781 14.68 1 97.75 594 GLU A N 1
ATOM 4651 C CA . GLU A 1 594 ? 3.68 -35 15.367 1 97.75 594 GLU A CA 1
ATOM 4652 C C . GLU A 1 594 ? 2.555 -36.031 15.258 1 97.75 594 GLU A C 1
ATOM 4654 O O . GLU A 1 594 ? 2.803 -37.219 14.945 1 97.75 594 GLU A O 1
ATOM 4659 N N . LYS A 1 595 ? 1.391 -35.594 15.5 1 97.88 595 LYS A N 1
ATOM 4660 C CA . LYS A 1 595 ? 0.238 -36.5 15.414 1 97.88 595 LYS A CA 1
ATOM 4661 C C . LYS A 1 595 ? 0.083 -37.062 14.008 1 97.88 595 LYS A C 1
ATOM 4663 O O . LYS A 1 595 ? -0.221 -38.25 13.836 1 97.88 595 LYS A O 1
ATOM 4668 N N . GLN A 1 596 ? 0.268 -36.281 13.039 1 97.81 596 GLN A N 1
ATOM 4669 C CA . GLN A 1 596 ? 0.144 -36.688 11.648 1 97.81 596 GLN A CA 1
ATOM 4670 C C . GLN A 1 596 ? 1.198 -37.75 11.297 1 97.81 596 GLN A C 1
ATOM 4672 O O . GLN A 1 596 ? 0.887 -38.75 10.672 1 97.81 596 GLN A O 1
ATOM 4677 N N . LEU A 1 597 ? 2.432 -37.469 11.711 1 97.62 597 LEU A N 1
ATOM 4678 C CA . LEU A 1 597 ? 3.533 -38.344 11.367 1 97.62 597 LEU A CA 1
ATOM 4679 C C . LEU A 1 597 ? 3.408 -39.688 12.109 1 97.62 597 LEU A C 1
ATOM 4681 O O . LEU A 1 597 ? 3.732 -40.719 11.562 1 97.62 597 LEU A O 1
ATOM 4685 N N . LEU A 1 598 ? 2.893 -39.625 13.336 1 96.56 598 LEU A N 1
ATOM 4686 C CA . LEU A 1 598 ? 2.723 -40.844 14.141 1 96.56 598 LEU A CA 1
ATOM 4687 C C . LEU A 1 598 ? 1.61 -41.719 13.57 1 96.56 598 LEU A C 1
ATOM 4689 O O . LEU A 1 598 ? 1.574 -42.938 13.828 1 96.56 598 LEU A O 1
ATOM 4693 N N . ASN A 1 599 ? 0.744 -41.125 12.836 1 95.31 599 ASN A N 1
ATOM 4694 C CA . ASN A 1 599 ? -0.366 -41.875 12.242 1 95.31 599 ASN A CA 1
ATOM 4695 C C . ASN A 1 599 ? 0.034 -42.5 10.914 1 95.31 599 ASN A C 1
ATOM 4697 O O . ASN A 1 599 ? -0.791 -43.156 10.25 1 95.31 599 ASN A O 1
ATOM 4701 N N . THR A 1 600 ? 1.282 -42.375 10.562 1 95.38 600 THR A N 1
ATOM 4702 C CA . THR A 1 600 ? 1.775 -43 9.336 1 95.38 600 THR A CA 1
ATOM 4703 C C . THR A 1 600 ? 2.498 -44.312 9.633 1 95.38 600 THR A C 1
ATOM 4705 O O . THR A 1 600 ? 2.709 -44.656 10.789 1 95.38 600 THR A O 1
ATOM 4708 N N . GLU A 1 601 ? 2.891 -45.062 8.586 1 95.12 601 GLU A N 1
ATOM 4709 C CA . GLU A 1 601 ? 3.635 -46.312 8.719 1 95.12 601 GLU A CA 1
ATOM 4710 C C . GLU A 1 601 ? 5.133 -46.094 8.539 1 95.12 601 GLU A C 1
ATOM 4712 O O . GLU A 1 601 ? 5.883 -47.031 8.273 1 95.12 601 GLU A O 1
ATOM 4717 N N . LEU A 1 602 ? 5.535 -44.906 8.742 1 95.94 602 LEU A N 1
ATOM 4718 C CA . LEU A 1 602 ? 6.945 -44.562 8.586 1 95.94 602 LEU A CA 1
ATOM 4719 C C . LEU A 1 602 ? 7.762 -45.094 9.766 1 95.94 602 LEU A C 1
ATOM 4721 O O . LEU A 1 602 ? 7.258 -45.188 10.883 1 95.94 602 LEU A O 1
ATOM 4725 N N . PRO A 1 603 ? 9.039 -45.438 9.477 1 96.31 603 PRO A N 1
ATOM 4726 C CA . PRO A 1 603 ? 9.922 -45.812 10.586 1 96.31 603 PRO A CA 1
ATOM 4727 C C . PRO A 1 603 ? 10.156 -44.656 11.57 1 96.31 603 PRO A C 1
ATOM 4729 O O . PRO A 1 603 ? 10.141 -43.5 11.172 1 96.31 603 PRO A O 1
ATOM 4732 N N . ASP A 1 604 ? 10.422 -45 12.773 1 96.81 604 ASP A N 1
ATOM 4733 C CA . ASP A 1 604 ? 10.617 -44.031 13.844 1 96.81 604 ASP A CA 1
ATOM 4734 C C . ASP A 1 604 ? 11.742 -43.062 13.5 1 96.81 604 ASP A C 1
ATOM 4736 O O . ASP A 1 604 ? 11.664 -41.875 13.812 1 96.81 604 ASP A O 1
ATOM 4740 N N . GLU A 1 605 ? 12.711 -43.625 12.891 1 96.44 605 GLU A N 1
ATOM 4741 C CA . GLU A 1 605 ? 13.852 -42.781 12.531 1 96.44 605 GLU A CA 1
ATOM 4742 C C . GLU A 1 605 ? 13.445 -41.688 11.539 1 96.44 605 GLU A C 1
ATOM 4744 O O . GLU A 1 605 ? 13.891 -40.562 11.656 1 96.44 605 GLU A O 1
ATOM 4749 N N . ALA A 1 606 ? 12.641 -42.094 10.609 1 96.38 606 ALA A N 1
ATOM 4750 C CA . ALA A 1 606 ? 12.156 -41.125 9.625 1 96.38 606 ALA A CA 1
ATOM 4751 C C . ALA A 1 606 ? 11.25 -40.094 10.273 1 96.38 606 ALA A C 1
ATOM 4753 O O . ALA A 1 606 ? 11.352 -38.906 9.969 1 96.38 606 ALA A O 1
ATOM 4754 N N . ILE A 1 607 ? 10.398 -40.531 11.133 1 97.62 607 ILE A N 1
ATOM 4755 C CA . ILE A 1 607 ? 9.477 -39.625 11.828 1 97.62 607 ILE A CA 1
ATOM 4756 C C . ILE A 1 607 ? 10.258 -38.594 12.617 1 97.62 607 ILE A C 1
ATOM 4758 O O . ILE A 1 607 ? 9.961 -37.406 12.547 1 97.62 607 ILE A O 1
ATOM 4762 N N . HIS A 1 608 ? 11.273 -39.031 13.297 1 97.5 608 HIS A N 1
ATOM 4763 C CA . HIS A 1 608 ? 12.094 -38.125 14.102 1 97.5 608 HIS A CA 1
ATOM 4764 C C . HIS A 1 608 ? 12.836 -37.125 13.219 1 97.5 608 HIS A C 1
ATOM 4766 O O . HIS A 1 608 ? 12.93 -35.969 13.555 1 97.5 608 HIS A O 1
ATOM 4772 N N . SER A 1 609 ? 13.312 -37.625 12.148 1 97.38 609 SER A N 1
ATOM 4773 C CA . SER A 1 609 ? 14.039 -36.781 11.227 1 97.38 609 SER A CA 1
ATOM 4774 C C . SER A 1 609 ? 13.125 -35.688 10.641 1 97.38 609 SER A C 1
ATOM 4776 O O . SER A 1 609 ? 13.508 -34.531 10.547 1 97.38 609 SER A O 1
ATOM 4778 N N . TYR A 1 610 ? 11.953 -36.125 10.211 1 98 610 TYR A N 1
ATOM 4779 C CA . TYR A 1 610 ? 10.992 -35.188 9.617 1 98 610 TYR A CA 1
ATOM 4780 C C . TYR A 1 610 ? 10.539 -34.156 10.641 1 98 610 TYR A C 1
ATOM 4782 O O . TYR A 1 610 ? 10.43 -32.969 10.32 1 98 610 TYR A O 1
ATOM 4790 N N . LEU A 1 611 ? 10.281 -34.562 11.852 1 98.06 611 LEU A N 1
ATOM 4791 C CA . LEU A 1 611 ? 9.859 -33.625 12.906 1 98.06 611 LEU A CA 1
ATOM 4792 C C . LEU A 1 611 ? 10.961 -32.625 13.195 1 98.06 611 LEU A C 1
ATOM 4794 O O . LEU A 1 611 ? 10.672 -31.438 13.43 1 98.06 611 LEU A O 1
ATOM 4798 N N . ASN A 1 612 ? 12.148 -33.094 13.18 1 97.88 612 ASN A N 1
ATOM 4799 C CA . ASN A 1 612 ? 13.273 -32.188 13.406 1 97.88 612 ASN A CA 1
ATOM 4800 C C . ASN A 1 612 ? 13.414 -31.172 12.289 1 97.88 612 ASN A C 1
ATOM 4802 O O . ASN A 1 612 ? 13.727 -30 12.539 1 97.88 612 ASN A O 1
ATOM 4806 N N . GLU A 1 613 ? 13.219 -31.625 11.102 1 97.31 613 GLU A N 1
ATOM 4807 C CA . GLU A 1 613 ? 13.25 -30.734 9.961 1 97.31 613 GLU A CA 1
ATOM 4808 C C . GLU A 1 613 ? 12.195 -29.641 10.078 1 97.31 613 GLU A C 1
ATOM 4810 O O . GLU A 1 613 ? 12.5 -28.453 9.914 1 97.31 613 GLU A O 1
ATOM 4815 N N . LEU A 1 614 ? 11.016 -30 10.398 1 98.19 614 LEU A N 1
ATOM 4816 C CA . LEU A 1 614 ? 9.914 -29.062 10.523 1 98.19 614 LEU A CA 1
ATOM 4817 C C . LEU A 1 614 ? 10.148 -28.094 11.68 1 98.19 614 LEU A C 1
ATOM 4819 O O . LEU A 1 614 ? 9.922 -26.891 11.547 1 98.19 614 LEU A O 1
ATOM 4823 N N . ARG A 1 615 ? 10.617 -28.609 12.766 1 97.75 615 ARG A N 1
ATOM 4824 C CA . ARG A 1 615 ? 10.906 -27.797 13.953 1 97.75 615 ARG A CA 1
ATOM 4825 C C . ARG A 1 615 ? 11.953 -26.734 13.648 1 97.75 615 ARG A C 1
ATOM 4827 O O . ARG A 1 615 ? 11.867 -25.609 14.133 1 97.75 615 ARG A O 1
ATOM 4834 N N . SER A 1 616 ? 12.906 -27.078 12.867 1 97.12 616 SER A N 1
ATOM 4835 C CA . SER A 1 616 ? 14.023 -26.188 12.57 1 97.12 616 SER A CA 1
ATOM 4836 C C . SER A 1 616 ? 13.562 -24.984 11.758 1 97.12 616 SER A C 1
ATOM 4838 O O . SER A 1 616 ? 14.219 -23.938 11.75 1 97.12 616 SER A O 1
ATOM 4840 N N . ILE A 1 617 ? 12.477 -25.078 11.07 1 97.12 617 ILE A N 1
ATOM 4841 C CA . ILE A 1 617 ? 12 -24.031 10.172 1 97.12 617 ILE A CA 1
ATOM 4842 C C . ILE A 1 617 ? 11.477 -22.859 10.992 1 97.12 617 ILE A C 1
ATOM 4844 O O . ILE A 1 617 ? 11.602 -21.703 10.578 1 97.12 617 ILE A O 1
ATOM 4848 N N . PHE A 1 618 ? 10.906 -23.078 12.172 1 97.81 618 PHE A N 1
ATOM 4849 C CA . PHE A 1 618 ? 10.242 -22.078 12.992 1 97.81 618 PHE A CA 1
ATOM 4850 C C . PHE A 1 618 ? 11.227 -20.969 13.383 1 97.81 618 PHE A C 1
ATOM 4852 O O . PHE A 1 618 ? 10.844 -19.812 13.516 1 97.81 618 PHE A O 1
ATOM 4859 N N . SER A 1 619 ? 12.5 -21.328 13.461 1 96.31 619 SER A N 1
ATOM 4860 C CA . SER A 1 619 ? 13.492 -20.359 13.922 1 96.31 619 SER A CA 1
ATOM 4861 C C . SER A 1 619 ? 14.188 -19.688 12.742 1 96.31 619 SER A C 1
ATOM 4863 O O . SER A 1 619 ? 14.992 -18.766 12.93 1 96.31 619 SER A O 1
ATOM 4865 N N . GLN A 1 620 ? 13.906 -20.109 11.57 1 95.31 620 GLN A N 1
ATOM 4866 C CA . GLN A 1 620 ? 14.523 -19.516 10.391 1 95.31 620 GLN A CA 1
ATOM 4867 C C . GLN A 1 620 ? 13.867 -18.188 10.039 1 95.31 620 GLN A C 1
ATOM 4869 O O . GLN A 1 620 ? 12.734 -17.922 10.438 1 95.31 620 GLN A O 1
ATOM 4874 N N . LEU A 1 621 ? 14.609 -17.344 9.312 1 95 621 LEU A N 1
ATOM 4875 C CA . LEU A 1 621 ? 14.023 -16.141 8.75 1 95 621 LEU A CA 1
ATOM 4876 C C . LEU A 1 621 ? 12.969 -16.484 7.703 1 95 621 LEU A C 1
ATOM 4878 O O . LEU A 1 621 ? 12.945 -17.594 7.176 1 95 621 LEU A O 1
ATOM 4882 N N . THR A 1 622 ? 12.102 -15.586 7.469 1 96.69 622 THR A N 1
ATOM 4883 C CA . THR A 1 622 ? 11.016 -15.805 6.523 1 96.69 622 THR A CA 1
ATOM 4884 C C . THR A 1 622 ? 11.539 -15.828 5.094 1 96.69 622 THR A C 1
ATOM 4886 O O . THR A 1 622 ? 10.828 -16.25 4.172 1 96.69 622 THR A O 1
ATOM 4889 N N . TYR A 1 623 ? 12.766 -15.445 4.836 1 95.69 623 TYR A N 1
ATOM 4890 C CA . TYR A 1 623 ? 13.383 -15.391 3.514 1 95.69 623 TYR A CA 1
ATOM 4891 C C . TYR A 1 623 ? 14.219 -16.625 3.244 1 95.69 623 TYR A C 1
ATOM 4893 O O . TYR A 1 623 ? 14.227 -17.562 4.043 1 95.69 623 TYR A O 1
ATOM 4901 N N . LEU A 1 624 ? 14.789 -16.719 2.051 1 89.88 624 LEU A N 1
ATOM 4902 C CA . LEU A 1 624 ? 15.516 -17.922 1.658 1 89.88 624 LEU A CA 1
ATOM 4903 C C . LEU A 1 624 ? 16.938 -17.891 2.211 1 89.88 624 LEU A C 1
ATOM 4905 O O . LEU A 1 624 ? 17.516 -16.828 2.42 1 89.88 624 LEU A O 1
ATOM 4909 N N . ASP A 1 625 ? 17.453 -19.016 2.58 1 77.25 625 ASP A N 1
ATOM 4910 C CA . ASP A 1 625 ? 18.781 -19.109 3.172 1 77.25 625 ASP A CA 1
ATOM 4911 C C . ASP A 1 625 ? 19.859 -18.828 2.135 1 77.25 625 ASP A C 1
ATOM 4913 O O . ASP A 1 625 ? 19.844 -19.406 1.041 1 77.25 625 ASP A O 1
ATOM 4917 N N . SER A 1 626 ? 20.641 -17.781 2.207 1 61.88 626 SER A N 1
ATOM 4918 C CA . SER A 1 626 ? 21.703 -17.375 1.302 1 61.88 626 SER A CA 1
ATOM 4919 C C . SER A 1 626 ? 22.891 -18.328 1.361 1 61.88 626 SER A C 1
ATOM 4921 O O . SER A 1 626 ? 23.734 -18.328 0.467 1 61.88 626 SER A O 1
ATOM 4923 N N . SER A 1 627 ? 23.188 -19.047 2.379 1 50 627 SER A N 1
ATOM 4924 C CA . SER A 1 627 ? 24.422 -19.781 2.559 1 50 627 SER A CA 1
ATOM 4925 C C . SER A 1 627 ? 24.484 -21 1.644 1 50 627 SER A C 1
ATOM 4927 O O . SER A 1 627 ? 25.562 -21.453 1.266 1 50 627 SER A O 1
ATOM 4929 N N . LYS A 1 628 ? 23.484 -21.891 1.344 1 45.22 628 LYS A N 1
ATOM 4930 C CA . LYS A 1 628 ? 23.656 -23.266 0.901 1 45.22 628 LYS A CA 1
ATOM 4931 C C . LYS A 1 628 ? 23.844 -23.344 -0.611 1 45.22 628 LYS A C 1
ATOM 4933 O O . LYS A 1 628 ? 23.703 -24.406 -1.211 1 45.22 628 LYS A O 1
ATOM 4938 N N . THR A 1 629 ? 23.844 -22.281 -1.334 1 38.66 629 THR A N 1
ATOM 4939 C CA . THR A 1 629 ? 24.094 -22.641 -2.723 1 38.66 629 THR A CA 1
ATOM 4940 C C . THR A 1 629 ? 25.484 -23.25 -2.871 1 38.66 629 THR A C 1
ATOM 4942 O O . THR A 1 629 ? 25.969 -23.453 -3.99 1 38.66 629 THR A O 1
ATOM 4945 N N . LYS A 1 630 ? 26.359 -23.375 -1.966 1 33.09 630 LYS A N 1
ATOM 4946 C CA . LYS A 1 630 ? 27.625 -24.062 -2.264 1 33.09 630 LYS A CA 1
ATOM 4947 C C . LYS A 1 630 ? 27.422 -25.578 -2.307 1 33.09 630 LYS A C 1
ATOM 4949 O O . LYS A 1 630 ? 28.391 -26.328 -2.299 1 33.09 630 LYS A O 1
ATOM 4954 N N . GLY A 1 631 ? 26.297 -26.172 -2.236 1 26.88 631 GLY A N 1
ATOM 4955 C CA . GLY A 1 631 ? 26.562 -27.547 -2.621 1 26.88 631 GLY A CA 1
ATOM 4956 C C . GLY A 1 631 ? 26.891 -27.703 -4.094 1 26.88 631 GLY A C 1
ATOM 4957 O O . GLY A 1 631 ? 26.594 -26.812 -4.898 1 26.88 631 GLY A O 1
ATOM 4958 N N . MET B 1 1 ? -45.812 -12.25 8.766 1 24.17 1 MET B N 1
ATOM 4959 C CA . MET B 1 1 ? -45.75 -11.344 7.629 1 24.17 1 MET B CA 1
ATOM 4960 C C . MET B 1 1 ? -44.344 -11.367 7 1 24.17 1 MET B C 1
ATOM 4962 O O . MET B 1 1 ? -43.344 -11.477 7.707 1 24.17 1 MET B O 1
ATOM 4966 N N . PRO B 1 2 ? -44.125 -11.672 5.715 1 30.39 2 PRO B N 1
ATOM 4967 C CA . PRO B 1 2 ? -42.781 -11.695 5.09 1 30.39 2 PRO B CA 1
ATOM 4968 C C . PRO B 1 2 ? -41.969 -10.445 5.395 1 30.39 2 PRO B C 1
ATOM 4970 O O . PRO B 1 2 ? -42.531 -9.359 5.582 1 30.39 2 PRO B O 1
ATOM 4973 N N . HIS B 1 3 ? -40.969 -10.57 6.184 1 38.81 3 HIS B N 1
ATOM 4974 C CA . HIS B 1 3 ? -40.031 -9.492 6.551 1 38.81 3 HIS B CA 1
ATOM 4975 C C . HIS B 1 3 ? -39.75 -8.586 5.359 1 38.81 3 HIS B C 1
ATOM 4977 O O . HIS B 1 3 ? -39.156 -9.023 4.371 1 38.81 3 HIS B O 1
ATOM 4983 N N . GLN B 1 4 ? -40.625 -7.738 5.039 1 35.78 4 GLN B N 1
ATOM 4984 C CA . GLN B 1 4 ? -40.5 -6.77 3.953 1 35.78 4 GLN B CA 1
ATOM 4985 C C . GLN B 1 4 ? -39.219 -5.961 4.082 1 35.78 4 GLN B C 1
ATOM 4987 O O . GLN B 1 4 ? -39.062 -5.211 5.043 1 35.78 4 GLN B O 1
ATOM 4992 N N . THR B 1 5 ? -38.094 -6.465 3.768 1 45.53 5 THR B N 1
ATOM 4993 C CA . THR B 1 5 ? -36.844 -5.723 3.629 1 45.53 5 THR B CA 1
ATOM 4994 C C . THR B 1 5 ? -37.031 -4.457 2.803 1 45.53 5 THR B C 1
ATOM 4996 O O . THR B 1 5 ? -37.812 -4.461 1.834 1 45.53 5 THR B O 1
ATOM 4999 N N . ILE B 1 6 ? -37.156 -3.311 3.273 1 48.44 6 ILE B N 1
ATOM 5000 C CA . ILE B 1 6 ? -37.094 -2.078 2.498 1 48.44 6 ILE B CA 1
ATOM 5001 C C . ILE B 1 6 ? -36.25 -2.289 1.256 1 48.44 6 ILE B C 1
ATOM 5003 O O . ILE B 1 6 ? -35.031 -2.574 1.364 1 48.44 6 ILE B O 1
ATOM 5007 N N . THR B 1 7 ? -36.812 -2.893 0.259 1 48.72 7 THR B N 1
ATOM 5008 C CA . THR B 1 7 ? -36.344 -3.387 -1.037 1 48.72 7 THR B CA 1
ATOM 5009 C C . THR B 1 7 ? -35.188 -2.545 -1.564 1 48.72 7 THR B C 1
ATOM 5011 O O . THR B 1 7 ? -34.875 -1.487 -1.012 1 48.72 7 THR B O 1
ATOM 5014 N N . ASP B 1 8 ? -34.844 -2.812 -2.984 1 51.94 8 ASP B N 1
ATOM 5015 C CA . ASP B 1 8 ? -33.906 -2.715 -4.086 1 51.94 8 ASP B CA 1
ATOM 5016 C C . ASP B 1 8 ? -33.469 -1.271 -4.297 1 51.94 8 ASP B C 1
ATOM 5018 O O . ASP B 1 8 ? -32.438 -1.02 -4.969 1 51.94 8 ASP B O 1
ATOM 5022 N N . ASN B 1 9 ? -34.156 -0.288 -3.789 1 60.69 9 ASN B N 1
ATOM 5023 C CA . ASN B 1 9 ? -33.875 1.027 -4.348 1 60.69 9 ASN B CA 1
ATOM 5024 C C . ASN B 1 9 ? -33.125 1.904 -3.348 1 60.69 9 ASN B C 1
ATOM 5026 O O . ASN B 1 9 ? -33.438 3.082 -3.188 1 60.69 9 ASN B O 1
ATOM 5030 N N . ASN B 1 10 ? -32.188 1.182 -2.631 1 71 10 ASN B N 1
ATOM 5031 C CA . ASN B 1 10 ? -31.453 2.064 -1.728 1 71 10 ASN B CA 1
ATOM 5032 C C . ASN B 1 10 ? -30.281 2.738 -2.432 1 71 10 ASN B C 1
ATOM 5034 O O . ASN B 1 10 ? -29.922 2.365 -3.549 1 71 10 ASN B O 1
ATOM 5038 N N . TYR B 1 11 ? -29.781 3.764 -1.794 1 83.62 11 TYR B N 1
ATOM 5039 C CA . TYR B 1 11 ? -28.719 4.582 -2.354 1 83.62 11 TYR B CA 1
ATOM 5040 C C . TYR B 1 11 ? -27.391 3.83 -2.34 1 83.62 11 TYR B C 1
ATOM 5042 O O . TYR B 1 11 ? -26.438 4.23 -3.008 1 83.62 11 TYR B O 1
ATOM 5050 N N . TYR B 1 12 ? -27.406 2.604 -1.691 1 91.75 12 TYR B N 1
ATOM 5051 C CA . TYR B 1 12 ? -26.094 2.01 -1.431 1 91.75 12 TYR B CA 1
ATOM 5052 C C . TYR B 1 12 ? -25.922 0.707 -2.201 1 91.75 12 TYR B C 1
ATOM 5054 O O . TYR B 1 12 ? -24.906 0.03 -2.07 1 91.75 12 TYR B O 1
ATOM 5062 N N . ASN B 1 13 ? -26.844 0.299 -2.98 1 91.31 13 ASN B N 1
ATOM 5063 C CA . ASN B 1 13 ? -26.781 -0.853 -3.873 1 91.31 13 ASN B CA 1
ATOM 5064 C C . ASN B 1 13 ? -26.484 -2.139 -3.107 1 91.31 13 ASN B C 1
ATOM 5066 O O . ASN B 1 13 ? -25.781 -3.021 -3.615 1 91.31 13 ASN B O 1
ATOM 5070 N N . ILE B 1 14 ? -26.938 -2.275 -1.917 1 93.75 14 ILE B N 1
ATOM 5071 C CA . ILE B 1 14 ? -26.594 -3.355 -0.998 1 93.75 14 ILE B CA 1
ATOM 5072 C C . ILE B 1 14 ? -27.062 -4.691 -1.569 1 93.75 14 ILE B C 1
ATOM 5074 O O . ILE B 1 14 ? -26.359 -5.699 -1.474 1 93.75 14 ILE B O 1
ATOM 5078 N N . ALA B 1 15 ? -28.172 -4.703 -2.275 1 90.25 15 ALA B N 1
ATOM 5079 C CA . ALA B 1 15 ? -28.766 -5.93 -2.801 1 90.25 15 ALA B CA 1
ATOM 5080 C C . ALA B 1 15 ? -27.844 -6.57 -3.846 1 90.25 15 ALA B C 1
ATOM 5082 O O . ALA B 1 15 ? -27.859 -7.793 -4.016 1 90.25 15 ALA B O 1
ATOM 5083 N N . ASN B 1 16 ? -27.078 -5.797 -4.457 1 92.56 16 ASN B N 1
ATOM 5084 C CA . ASN B 1 16 ? -26.266 -6.309 -5.559 1 92.56 16 ASN B CA 1
ATOM 5085 C C . ASN B 1 16 ? -24.891 -6.777 -5.078 1 92.56 16 ASN B C 1
ATOM 5087 O O . ASN B 1 16 ? -24.547 -7.953 -5.23 1 92.56 16 ASN B O 1
ATOM 5091 N N . TRP B 1 17 ? -24.188 -5.93 -4.348 1 95 17 TRP B N 1
ATOM 5092 C CA . TRP B 1 17 ? -22.875 -6.375 -3.904 1 95 17 TRP B CA 1
ATOM 5093 C C . TRP B 1 17 ? -22.984 -7.254 -2.664 1 95 17 TRP B C 1
ATOM 5095 O O . TRP B 1 17 ? -22.047 -7.988 -2.332 1 95 17 TRP B O 1
ATOM 5105 N N . GLY B 1 18 ? -24.094 -7.203 -1.918 1 94.19 18 GLY B N 1
ATOM 5106 C CA . GLY B 1 18 ? -24.281 -7.945 -0.679 1 94.19 18 GLY B CA 1
ATOM 5107 C C . GLY B 1 18 ? -24.484 -9.43 -0.897 1 94.19 18 GLY B C 1
ATOM 5108 O O . GLY B 1 18 ? -24.344 -10.227 0.03 1 94.19 18 GLY B O 1
ATOM 5109 N N . ASP B 1 19 ? -24.844 -9.82 -2.111 1 92.5 19 ASP B N 1
ATOM 5110 C CA . ASP B 1 19 ? -24.969 -11.211 -2.543 1 92.5 19 ASP B CA 1
ATOM 5111 C C . ASP B 1 19 ? -25.891 -11.992 -1.598 1 92.5 19 ASP B C 1
ATOM 5113 O O . ASP B 1 19 ? -25.609 -13.148 -1.278 1 92.5 19 ASP B O 1
ATOM 5117 N N . GLY B 1 20 ? -26.859 -11.305 -1.036 1 92.06 20 GLY B N 1
ATOM 5118 C CA . GLY B 1 20 ? -27.875 -11.953 -0.221 1 92.06 20 GLY B CA 1
ATOM 5119 C C . GLY B 1 20 ? -27.531 -11.977 1.256 1 92.06 20 GLY B C 1
ATOM 5120 O O . GLY B 1 20 ? -28.375 -12.336 2.088 1 92.06 20 GLY B O 1
ATOM 5121 N N . TYR B 1 21 ? -26.359 -11.539 1.656 1 95.5 21 TYR B N 1
ATOM 5122 C CA . TYR B 1 21 ? -25.938 -11.617 3.049 1 95.5 21 TYR B CA 1
ATOM 5123 C C . TYR B 1 21 ? -26.359 -10.375 3.822 1 95.5 21 TYR B C 1
ATOM 5125 O O . TYR B 1 21 ? -26.562 -10.43 5.039 1 95.5 21 TYR B O 1
ATOM 5133 N N . PHE B 1 22 ? -26.391 -9.227 3.139 1 95.31 22 PHE B N 1
ATOM 5134 C CA . PHE B 1 22 ? -26.641 -7.945 3.779 1 95.31 22 PHE B CA 1
ATOM 5135 C C . PHE B 1 22 ? -27.953 -7.34 3.281 1 95.31 22 PHE B C 1
ATOM 5137 O O . PHE B 1 22 ? -28.219 -7.332 2.076 1 95.31 22 PHE B O 1
ATOM 5144 N N . HIS B 1 23 ? -28.766 -6.844 4.211 1 91.88 23 HIS B N 1
ATOM 5145 C CA . HIS B 1 23 ? -30.031 -6.234 3.871 1 91.88 23 HIS B CA 1
ATOM 5146 C C . HIS B 1 23 ? -30.391 -5.117 4.844 1 91.88 23 HIS B C 1
ATOM 5148 O O . HIS B 1 23 ? -29.828 -5.035 5.938 1 91.88 23 HIS B O 1
ATOM 5154 N N . ILE B 1 24 ? -31.281 -4.277 4.395 1 92.81 24 ILE B N 1
ATOM 5155 C CA . ILE B 1 24 ? -31.859 -3.254 5.266 1 92.81 24 ILE B CA 1
ATOM 5156 C C . ILE B 1 24 ? -33.219 -3.717 5.785 1 92.81 24 ILE B C 1
ATOM 5158 O O . ILE B 1 24 ? -34.094 -4.047 4.996 1 92.81 24 ILE B O 1
ATOM 5162 N N . ASN B 1 25 ? -33.375 -3.775 7.051 1 91.62 25 ASN B N 1
ATOM 5163 C CA . ASN B 1 25 ? -34.656 -4.203 7.586 1 91.62 25 ASN B CA 1
ATOM 5164 C C . ASN B 1 25 ? -35.656 -3.041 7.668 1 91.62 25 ASN B C 1
ATOM 5166 O O . ASN B 1 25 ? -35.344 -1.92 7.27 1 91.62 25 ASN B O 1
ATOM 5170 N N . ASN B 1 26 ? -36.844 -3.318 8.203 1 90.25 26 ASN B N 1
ATOM 5171 C CA . ASN B 1 26 ? -37.938 -2.336 8.211 1 90.25 26 ASN B CA 1
ATOM 5172 C C . ASN B 1 26 ? -37.625 -1.175 9.148 1 90.25 26 ASN B C 1
ATOM 5174 O O . ASN B 1 26 ? -38.219 -0.099 9.023 1 90.25 26 ASN B O 1
ATOM 5178 N N . ARG B 1 27 ? -36.719 -1.399 10.039 1 93.31 27 ARG B N 1
ATOM 5179 C CA . ARG B 1 27 ? -36.375 -0.358 10.992 1 93.31 27 ARG B CA 1
ATOM 5180 C C . ARG B 1 27 ? -35.25 0.537 10.445 1 93.31 27 ARG B C 1
ATOM 5182 O O . ARG B 1 27 ? -34.875 1.516 11.086 1 93.31 27 ARG B O 1
ATOM 5189 N N . GLY B 1 28 ? -34.781 0.199 9.312 1 93.81 28 GLY B N 1
ATOM 5190 C CA . GLY B 1 28 ? -33.719 0.998 8.703 1 93.81 28 GLY B CA 1
ATOM 5191 C C . GLY B 1 28 ? -32.344 0.624 9.188 1 93.81 28 GLY B C 1
ATOM 5192 O O . GLY B 1 28 ? -31.438 1.464 9.203 1 93.81 28 GLY B O 1
ATOM 5193 N N . ASN B 1 29 ? -32.188 -0.568 9.664 1 96 29 ASN B N 1
ATOM 5194 C CA . ASN B 1 29 ? -30.922 -1.084 10.125 1 96 29 ASN B CA 1
ATOM 5195 C C . ASN B 1 29 ? -30.391 -2.176 9.203 1 96 29 ASN B C 1
ATOM 5197 O O . ASN B 1 29 ? -31.172 -2.936 8.625 1 96 29 ASN B O 1
ATOM 5201 N N . ILE B 1 30 ? -29.109 -2.225 9.062 1 96.44 30 ILE B N 1
ATOM 5202 C CA . ILE B 1 30 ? -28.5 -3.299 8.289 1 96.44 30 ILE B CA 1
ATOM 5203 C C . ILE B 1 30 ? -28.562 -4.609 9.07 1 96.44 30 ILE B C 1
ATOM 5205 O O . ILE B 1 30 ? -28.266 -4.641 10.266 1 96.44 30 ILE B O 1
ATOM 5209 N N . GLU B 1 31 ? -28.953 -5.574 8.383 1 95.44 31 GLU B N 1
ATOM 5210 C CA . GLU B 1 31 ? -29.016 -6.918 8.953 1 95.44 31 GLU B CA 1
ATOM 5211 C C . GLU B 1 31 ? -28.203 -7.906 8.125 1 95.44 31 GLU B C 1
ATOM 5213 O O . GLU B 1 31 ? -28.109 -7.77 6.902 1 95.44 31 GLU B O 1
ATOM 5218 N N . ILE B 1 32 ? -27.609 -8.898 8.789 1 96.12 32 ILE B N 1
ATOM 5219 C CA . ILE B 1 32 ? -26.828 -9.953 8.141 1 96.12 32 ILE B CA 1
ATOM 5220 C C . ILE B 1 32 ? -27.547 -11.289 8.289 1 96.12 32 ILE B C 1
ATOM 5222 O O . ILE B 1 32 ? -28.047 -11.617 9.375 1 96.12 32 ILE B O 1
ATOM 5226 N N . THR B 1 33 ? -27.609 -11.945 7.188 1 92.38 33 THR B N 1
ATOM 5227 C CA . THR B 1 33 ? -28.234 -13.266 7.227 1 92.38 33 THR B CA 1
ATOM 5228 C C . THR B 1 33 ? -27.484 -14.25 6.332 1 92.38 33 THR B C 1
ATOM 5230 O O . THR B 1 33 ? -26.797 -13.836 5.395 1 92.38 33 THR B O 1
ATOM 5233 N N . LYS B 1 34 ? -27.516 -15.492 6.664 1 82.56 34 LYS B N 1
ATOM 5234 C CA . LYS B 1 34 ? -26.969 -16.547 5.812 1 82.56 34 LYS B CA 1
ATOM 5235 C C . LYS B 1 34 ? -27.984 -16.984 4.762 1 82.56 34 LYS B C 1
ATOM 5237 O O . LYS B 1 34 ? -27.609 -17.5 3.703 1 82.56 34 LYS B O 1
ATOM 5242 N N . ASN B 1 35 ? -29.25 -16.875 5.18 1 76.44 35 ASN B N 1
ATOM 5243 C CA . ASN B 1 35 ? -30.359 -17.266 4.328 1 76.44 35 ASN B CA 1
ATOM 5244 C C . ASN B 1 35 ? -31.469 -16.203 4.332 1 76.44 35 ASN B C 1
ATOM 5246 O O . ASN B 1 35 ? -31.922 -15.773 5.398 1 76.44 35 ASN B O 1
ATOM 5250 N N . LEU B 1 36 ? -31.812 -15.844 3.139 1 69.44 36 LEU B N 1
ATOM 5251 C CA . LEU B 1 36 ? -32.781 -14.766 2.998 1 69.44 36 LEU B CA 1
ATOM 5252 C C . LEU B 1 36 ? -34.125 -15.141 3.664 1 69.44 36 LEU B C 1
ATOM 5254 O O . LEU B 1 36 ? -34.906 -14.266 4 1 69.44 36 LEU B O 1
ATOM 5258 N N . GLN B 1 37 ? -34.281 -16.406 3.889 1 71.5 37 GLN B N 1
ATOM 5259 C CA . GLN B 1 37 ? -35.562 -16.844 4.441 1 71.5 37 GLN B CA 1
ATOM 5260 C C . GLN B 1 37 ? -35.562 -16.672 5.957 1 71.5 37 GLN B C 1
ATOM 5262 O O . GLN B 1 37 ? -36.656 -16.719 6.574 1 71.5 37 GLN B O 1
ATOM 5267 N N . GLU B 1 38 ? -34.469 -16.391 6.52 1 77.5 38 GLU B N 1
ATOM 5268 C CA . GLU B 1 38 ? -34.406 -16.25 7.969 1 77.5 38 GLU B CA 1
ATOM 5269 C C . GLU B 1 38 ? -34.188 -14.797 8.375 1 77.5 38 GLU B C 1
ATOM 5271 O O . GLU B 1 38 ? -33.688 -13.992 7.578 1 77.5 38 GLU B O 1
ATOM 5276 N N . SER B 1 39 ? -34.781 -14.547 9.57 1 83.44 39 SER B N 1
ATOM 5277 C CA . SER B 1 39 ? -34.531 -13.219 10.109 1 83.44 39 SER B CA 1
ATOM 5278 C C . SER B 1 39 ? -33.031 -13 10.32 1 83.44 39 SER B C 1
ATOM 5280 O O . SER B 1 39 ? -32.344 -13.883 10.828 1 83.44 39 SER B O 1
ATOM 5282 N N . GLY B 1 40 ? -32.562 -11.891 9.906 1 91.56 40 GLY B N 1
ATOM 5283 C CA . GLY B 1 40 ? -31.156 -11.578 10.016 1 91.56 40 GLY B CA 1
ATOM 5284 C C . GLY B 1 40 ? -30.781 -10.953 11.352 1 91.56 40 GLY B C 1
ATOM 5285 O O . GLY B 1 40 ? -31.656 -10.703 12.188 1 91.56 40 GLY B O 1
ATOM 5286 N N . VAL B 1 41 ? -29.562 -10.852 11.633 1 95.88 41 VAL B N 1
ATOM 5287 C CA . VAL B 1 41 ? -29.016 -10.203 12.82 1 95.88 41 VAL B CA 1
ATOM 5288 C C . VAL B 1 41 ? -28.625 -8.766 12.492 1 95.88 41 VAL B C 1
ATOM 5290 O O . VAL B 1 41 ? -27.906 -8.523 11.523 1 95.88 41 VAL B O 1
ATOM 5293 N N . GLU B 1 42 ? -29.078 -7.832 13.328 1 96.06 42 GLU B N 1
ATOM 5294 C CA . GLU B 1 42 ? -28.719 -6.434 13.102 1 96.06 42 GLU B CA 1
ATOM 5295 C C . GLU B 1 42 ? -27.266 -6.168 13.469 1 96.06 42 GLU B C 1
ATOM 5297 O O . GLU B 1 42 ? -26.781 -6.617 14.508 1 96.06 42 GLU B O 1
ATOM 5302 N N . LEU B 1 43 ? -26.594 -5.461 12.625 1 97.5 43 LEU B N 1
ATOM 5303 C CA . LEU B 1 43 ? -25.219 -5.062 12.914 1 97.5 43 LEU B CA 1
ATOM 5304 C C . LEU B 1 43 ? -25.156 -4.23 14.188 1 97.5 43 LEU B C 1
ATOM 5306 O O . LEU B 1 43 ? -24.203 -4.352 14.961 1 97.5 43 LEU B O 1
ATOM 5310 N N . LYS B 1 44 ? -26.125 -3.373 14.414 1 97.31 44 LYS B N 1
ATOM 5311 C CA . LYS B 1 44 ? -26.172 -2.549 15.625 1 97.31 44 LYS B CA 1
ATOM 5312 C C . LYS B 1 44 ? -26.172 -3.414 16.875 1 97.31 44 LYS B C 1
ATOM 5314 O O . LYS B 1 44 ? -25.562 -3.053 17.891 1 97.31 44 LYS B O 1
ATOM 5319 N N . ALA B 1 45 ? -26.906 -4.477 16.812 1 97.25 45 ALA B N 1
ATOM 5320 C CA . ALA B 1 45 ? -26.953 -5.391 17.953 1 97.25 45 ALA B CA 1
ATOM 5321 C C . ALA B 1 45 ? -25.594 -6 18.234 1 97.25 45 ALA B C 1
ATOM 5323 O O . ALA B 1 45 ? -25.203 -6.156 19.391 1 97.25 45 ALA B O 1
ATOM 5324 N N . ILE B 1 46 ? -24.906 -6.355 17.219 1 98 46 ILE B N 1
ATOM 5325 C CA . ILE B 1 46 ? -23.562 -6.93 17.359 1 98 46 ILE B CA 1
ATOM 5326 C C . ILE B 1 46 ? -22.625 -5.895 17.953 1 98 46 ILE B C 1
ATOM 5328 O O . ILE B 1 46 ? -21.844 -6.199 18.859 1 98 46 ILE B O 1
ATOM 5332 N N . VAL B 1 47 ? -22.688 -4.668 17.453 1 98 47 VAL B N 1
ATOM 5333 C CA . VAL B 1 47 ? -21.828 -3.592 17.938 1 98 47 VAL B CA 1
ATOM 5334 C C . VAL B 1 47 ? -22.109 -3.336 19.406 1 98 47 VAL B C 1
ATOM 5336 O O . VAL B 1 47 ? -21.172 -3.158 20.203 1 98 47 VAL B O 1
ATOM 5339 N N . SER B 1 48 ? -23.359 -3.328 19.781 1 97.12 48 SER B N 1
ATOM 5340 C CA . SER B 1 48 ? -23.75 -3.127 21.172 1 97.12 48 SER B CA 1
ATOM 5341 C C . SER B 1 48 ? -23.219 -4.25 22.047 1 97.12 48 SER B C 1
ATOM 5343 O O . SER B 1 48 ? -22.734 -4 23.156 1 97.12 48 SER B O 1
ATOM 5345 N N . ALA B 1 49 ? -23.375 -5.469 21.578 1 97.44 49 ALA B N 1
ATOM 5346 C CA . ALA B 1 49 ? -22.891 -6.617 22.328 1 97.44 49 ALA B CA 1
ATOM 5347 C C . ALA B 1 49 ? -21.375 -6.547 22.5 1 97.44 49 ALA B C 1
ATOM 5349 O O . ALA B 1 49 ? -20.844 -6.879 23.578 1 97.44 49 ALA B O 1
ATOM 5350 N N . ALA B 1 50 ? -20.703 -6.18 21.453 1 97.19 50 ALA B N 1
ATOM 5351 C CA . ALA B 1 50 ? -19.25 -6.027 21.531 1 97.19 50 ALA B CA 1
ATOM 5352 C C . ALA B 1 50 ? -18.859 -4.973 22.562 1 97.19 50 ALA B C 1
ATOM 5354 O O . ALA B 1 50 ? -17.922 -5.172 23.328 1 97.19 50 ALA B O 1
ATOM 5355 N N . SER B 1 51 ? -19.578 -3.883 22.547 1 95.69 51 SER B N 1
ATOM 5356 C CA . SER B 1 51 ? -19.297 -2.807 23.484 1 95.69 51 SER B CA 1
ATOM 5357 C C . SER B 1 51 ? -19.469 -3.281 24.922 1 95.69 51 SER B C 1
ATOM 5359 O O . SER B 1 51 ? -18.672 -2.945 25.797 1 95.69 51 SER B O 1
ATOM 5361 N N . ARG B 1 52 ? -20.469 -4.062 25.172 1 95.62 52 ARG B N 1
ATOM 5362 C CA . ARG B 1 52 ? -20.703 -4.609 26.5 1 95.62 52 ARG B CA 1
ATOM 5363 C C . ARG B 1 52 ? -19.594 -5.551 26.922 1 95.62 52 ARG B C 1
ATOM 5365 O O . ARG B 1 52 ? -19.281 -5.664 28.109 1 95.62 52 ARG B O 1
ATOM 5372 N N . ALA B 1 53 ? -19 -6.141 25.938 1 95.06 53 ALA B N 1
ATOM 5373 C CA . ALA B 1 53 ? -17.906 -7.062 26.203 1 95.06 53 ALA B CA 1
ATOM 5374 C C . ALA B 1 53 ? -16.578 -6.312 26.312 1 95.06 53 ALA B C 1
ATOM 5376 O O . ALA B 1 53 ? -15.523 -6.926 26.5 1 95.06 53 ALA B O 1
ATOM 5377 N N . GLY B 1 54 ? -16.609 -5.023 26.109 1 92.75 54 GLY B N 1
ATOM 5378 C CA . GLY B 1 54 ? -15.422 -4.211 26.328 1 92.75 54 GLY B CA 1
ATOM 5379 C C . GLY B 1 54 ? -14.695 -3.861 25.031 1 92.75 54 GLY B C 1
ATOM 5380 O O . GLY B 1 54 ? -13.594 -3.311 25.062 1 92.75 54 GLY B O 1
ATOM 5381 N N . LEU B 1 55 ? -15.25 -4.184 23.891 1 95 55 LEU B N 1
ATOM 5382 C CA . LEU B 1 55 ? -14.641 -3.836 22.609 1 95 55 LEU B CA 1
ATOM 5383 C C . LEU B 1 55 ? -15.328 -2.621 22 1 95 55 LEU B C 1
ATOM 5385 O O . LEU B 1 55 ? -16.453 -2.721 21.516 1 95 55 LEU B O 1
ATOM 5389 N N . GLN B 1 56 ? -14.656 -1.604 21.938 1 94.06 56 GLN B N 1
ATOM 5390 C CA . GLN B 1 56 ? -15.188 -0.364 21.391 1 94.06 56 GLN B CA 1
ATOM 5391 C C . GLN B 1 56 ? -14.883 -0.258 19.891 1 94.06 56 GLN B C 1
ATOM 5393 O O . GLN B 1 56 ? -14.109 -1.049 19.359 1 94.06 56 GLN B O 1
ATOM 5398 N N . LEU B 1 57 ? -15.562 0.64 19.188 1 96.69 57 LEU B N 1
ATOM 5399 C CA . LEU B 1 57 ? -15.25 0.967 17.797 1 96.69 57 LEU B CA 1
ATOM 5400 C C . LEU B 1 57 ? -13.891 1.661 17.703 1 96.69 57 LEU B C 1
ATOM 5402 O O . LEU B 1 57 ? -13.492 2.377 18.625 1 96.69 57 LEU B O 1
ATOM 5406 N N . PRO B 1 58 ? -13.227 1.411 16.578 1 97.75 58 PRO B N 1
ATOM 5407 C CA . PRO B 1 58 ? -13.586 0.624 15.391 1 97.75 58 PRO B CA 1
ATOM 5408 C C . PRO B 1 58 ? -13.492 -0.881 15.633 1 97.75 58 PRO B C 1
ATOM 5410 O O . PRO B 1 58 ? -12.727 -1.327 16.5 1 97.75 58 PRO B O 1
ATOM 5413 N N . LEU B 1 59 ? -14.281 -1.583 14.859 1 98.31 59 LEU B N 1
ATOM 5414 C CA . LEU B 1 59 ? -14.453 -3.012 15.102 1 98.31 59 LEU B CA 1
ATOM 5415 C C . LEU B 1 59 ? -14.477 -3.787 13.789 1 98.31 59 LEU B C 1
ATOM 5417 O O . LEU B 1 59 ? -15.281 -3.49 12.898 1 98.31 59 LEU B O 1
ATOM 5421 N N . LEU B 1 60 ? -13.531 -4.703 13.633 1 98.62 60 LEU B N 1
ATOM 5422 C CA . LEU B 1 60 ? -13.562 -5.664 12.539 1 98.62 60 LEU B CA 1
ATOM 5423 C C . LEU B 1 60 ? -14.422 -6.871 12.898 1 98.62 60 LEU B C 1
ATOM 5425 O O . LEU B 1 60 ? -14.18 -7.531 13.914 1 98.62 60 LEU B O 1
ATOM 5429 N N . ILE B 1 61 ? -15.406 -7.16 12.148 1 98.69 61 ILE B N 1
ATOM 5430 C CA . ILE B 1 61 ? -16.344 -8.242 12.43 1 98.69 61 ILE B CA 1
ATOM 5431 C C . ILE B 1 61 ? -16.25 -9.305 11.336 1 98.69 61 ILE B C 1
ATOM 5433 O O . ILE B 1 61 ? -16.391 -8.992 10.148 1 98.69 61 ILE B O 1
ATOM 5437 N N . ARG B 1 62 ? -16.047 -10.539 11.734 1 98.38 62 ARG B N 1
ATOM 5438 C CA . ARG B 1 62 ? -15.977 -11.672 10.82 1 98.38 62 ARG B CA 1
ATOM 5439 C C . ARG B 1 62 ? -17.188 -12.578 10.984 1 98.38 62 ARG B C 1
ATOM 5441 O O . ARG B 1 62 ? -17.562 -12.938 12.109 1 98.38 62 ARG B O 1
ATOM 5448 N N . PHE B 1 63 ? -17.828 -12.922 9.906 1 97.44 63 PHE B N 1
ATOM 5449 C CA . PHE B 1 63 ? -18.969 -13.836 9.93 1 97.44 63 PHE B CA 1
ATOM 5450 C C . PHE B 1 63 ? -18.578 -15.211 9.414 1 97.44 63 PHE B C 1
ATOM 5452 O O . PHE B 1 63 ? -18.531 -15.43 8.203 1 97.44 63 PHE B O 1
ATOM 5459 N N . THR B 1 64 ? -18.469 -16.156 10.281 1 94.06 64 THR B N 1
ATOM 5460 C CA . THR B 1 64 ? -17.953 -17.484 9.953 1 94.06 64 THR B CA 1
ATOM 5461 C C . THR B 1 64 ? -18.938 -18.234 9.055 1 94.06 64 THR B C 1
ATOM 5463 O O . THR B 1 64 ? -18.516 -18.984 8.164 1 94.06 64 THR B O 1
ATOM 5466 N N . ASP B 1 65 ? -20.203 -18 9.242 1 94.44 65 ASP B N 1
ATOM 5467 C CA . ASP B 1 65 ? -21.219 -18.672 8.461 1 94.44 65 ASP B CA 1
ATOM 5468 C C . ASP B 1 65 ? -21.141 -18.281 6.984 1 94.44 65 ASP B C 1
ATOM 5470 O O . ASP B 1 65 ? -21.438 -19.094 6.102 1 94.44 65 ASP B O 1
ATOM 5474 N N . ILE B 1 66 ? -20.75 -17.078 6.746 1 96.19 66 ILE B N 1
ATOM 5475 C CA . ILE B 1 66 ? -20.625 -16.625 5.371 1 96.19 66 ILE B CA 1
ATOM 5476 C C . ILE B 1 66 ? -19.484 -17.375 4.68 1 96.19 66 ILE B C 1
ATOM 5478 O O . ILE B 1 66 ? -19.609 -17.75 3.512 1 96.19 66 ILE B O 1
ATOM 5482 N N . LEU B 1 67 ? -18.391 -17.656 5.387 1 96.69 67 LEU B N 1
ATOM 5483 C CA . LEU B 1 67 ? -17.297 -18.453 4.844 1 96.69 67 LEU B CA 1
ATOM 5484 C C . LEU B 1 67 ? -17.797 -19.844 4.422 1 96.69 67 LEU B C 1
ATOM 5486 O O . LEU B 1 67 ? -17.484 -20.297 3.322 1 96.69 67 LEU B O 1
ATOM 5490 N N . HIS B 1 68 ? -18.578 -20.422 5.258 1 96.19 68 HIS B N 1
ATOM 5491 C CA . HIS B 1 68 ? -19.125 -21.75 4.973 1 96.19 68 HIS B CA 1
ATOM 5492 C C . HIS B 1 68 ? -20.047 -21.703 3.752 1 96.19 68 HIS B C 1
ATOM 5494 O O . HIS B 1 68 ? -19.969 -22.578 2.889 1 96.19 68 HIS B O 1
ATOM 5500 N N . ASP B 1 69 ? -20.844 -20.719 3.764 1 95.31 69 ASP B N 1
ATOM 5501 C CA . ASP B 1 69 ? -21.812 -20.609 2.666 1 95.31 69 ASP B CA 1
ATOM 5502 C C . ASP B 1 69 ? -21.094 -20.375 1.337 1 95.31 69 ASP B C 1
ATOM 5504 O O . ASP B 1 69 ? -21.531 -20.859 0.295 1 95.31 69 ASP B O 1
ATOM 5508 N N . ARG B 1 70 ? -20.094 -19.547 1.35 1 96.44 70 ARG B N 1
ATOM 5509 C CA . ARG B 1 70 ? -19.328 -19.297 0.13 1 96.44 70 ARG B CA 1
ATOM 5510 C C . ARG B 1 70 ? -18.75 -20.578 -0.435 1 96.44 70 ARG B C 1
ATOM 5512 O O . ARG B 1 70 ? -18.75 -20.797 -1.65 1 96.44 70 ARG B O 1
ATOM 5519 N N . VAL B 1 71 ? -18.203 -21.453 0.459 1 97.25 71 VAL B N 1
ATOM 5520 C CA . VAL B 1 71 ? -17.703 -22.75 0.038 1 97.25 71 VAL B CA 1
ATOM 5521 C C . VAL B 1 71 ? -18.812 -23.547 -0.633 1 97.25 71 VAL B C 1
ATOM 5523 O O . VAL B 1 71 ? -18.625 -24.094 -1.728 1 97.25 71 VAL B O 1
ATOM 5526 N N . ASN B 1 72 ? -19.953 -23.531 -0.02 1 96.25 72 ASN B N 1
ATOM 5527 C CA . ASN B 1 72 ? -21.094 -24.266 -0.547 1 96.25 72 ASN B CA 1
ATOM 5528 C C . ASN B 1 72 ? -21.531 -23.719 -1.901 1 96.25 72 ASN B C 1
ATOM 5530 O O . ASN B 1 72 ? -21.859 -24.484 -2.809 1 96.25 72 ASN B O 1
ATOM 5534 N N . LYS B 1 73 ? -21.578 -22.438 -2.014 1 95.62 73 LYS B N 1
ATOM 5535 C CA . LYS B 1 73 ? -22.031 -21.812 -3.248 1 95.62 73 LYS B CA 1
ATOM 5536 C C . LYS B 1 73 ? -21.094 -22.125 -4.41 1 95.62 73 LYS B C 1
ATOM 5538 O O . LYS B 1 73 ? -21.547 -22.438 -5.516 1 95.62 73 LYS B O 1
ATOM 5543 N N . ILE B 1 74 ? -19.812 -22.094 -4.195 1 97.44 74 ILE B N 1
ATOM 5544 C CA . ILE B 1 74 ? -18.859 -22.359 -5.266 1 97.44 74 ILE B CA 1
ATOM 5545 C C . ILE B 1 74 ? -18.906 -23.828 -5.656 1 97.44 74 ILE B C 1
ATOM 5547 O O . ILE B 1 74 ? -18.969 -24.156 -6.844 1 97.44 74 ILE B O 1
ATOM 5551 N N . TYR B 1 75 ? -18.938 -24.75 -4.652 1 97.38 75 TYR B N 1
ATOM 5552 C CA . TYR B 1 75 ? -19.078 -26.172 -4.953 1 97.38 75 TYR B CA 1
ATOM 5553 C C . TYR B 1 75 ? -20.375 -26.453 -5.676 1 97.38 75 TYR B C 1
ATOM 5555 O O . TYR B 1 75 ? -20.422 -27.266 -6.613 1 97.38 75 TYR B O 1
ATOM 5563 N N . GLY B 1 76 ? -21.438 -25.766 -5.164 1 97.25 76 GLY B N 1
ATOM 5564 C CA . GLY B 1 76 ? -22.734 -25.938 -5.812 1 97.25 76 GLY B CA 1
ATOM 5565 C C . GLY B 1 76 ? -22.734 -25.516 -7.27 1 97.25 76 GLY B C 1
ATOM 5566 O O . GLY B 1 76 ? -23.312 -26.203 -8.117 1 97.25 76 GLY B O 1
ATOM 5567 N N . ALA B 1 77 ? -22.141 -24.469 -7.574 1 98.06 77 ALA B N 1
ATOM 5568 C CA . ALA B 1 77 ? -22.062 -23.969 -8.945 1 98.06 77 ALA B CA 1
ATOM 5569 C C . ALA B 1 77 ? -21.344 -24.969 -9.844 1 98.06 77 ALA B C 1
ATOM 5571 O O . ALA B 1 77 ? -21.781 -25.25 -10.961 1 98.06 77 ALA B O 1
ATOM 5572 N N . PHE B 1 78 ? -20.25 -25.516 -9.406 1 98.31 78 PHE B N 1
ATOM 5573 C CA . PHE B 1 78 ? -19.484 -26.453 -10.219 1 98.31 78 PHE B CA 1
ATOM 5574 C C . PHE B 1 78 ? -20.203 -27.797 -10.32 1 98.31 78 PHE B C 1
ATOM 5576 O O . PHE B 1 78 ? -20.172 -28.453 -11.359 1 98.31 78 PHE B O 1
ATOM 5583 N N . ALA B 1 79 ? -20.844 -28.188 -9.211 1 97.81 79 ALA B N 1
ATOM 5584 C CA . ALA B 1 79 ? -21.641 -29.406 -9.266 1 97.81 79 ALA B CA 1
ATOM 5585 C C . ALA B 1 79 ? -22.75 -29.297 -10.312 1 97.81 79 ALA B C 1
ATOM 5587 O O . ALA B 1 79 ? -22.969 -30.234 -11.086 1 97.81 79 ALA B O 1
ATOM 5588 N N . GLN B 1 80 ? -23.438 -28.188 -10.281 1 98.38 80 GLN B N 1
ATOM 5589 C CA . GLN B 1 80 ? -24.484 -27.938 -11.258 1 98.38 80 GLN B CA 1
ATOM 5590 C C . GLN B 1 80 ? -23.922 -27.922 -12.68 1 98.38 80 GLN B C 1
ATOM 5592 O O . GLN B 1 80 ? -24.516 -28.5 -13.594 1 98.38 80 GLN B O 1
ATOM 5597 N N . ALA B 1 81 ? -22.875 -27.266 -12.852 1 98.38 81 ALA B N 1
ATOM 5598 C CA . ALA B 1 81 ? -22.234 -27.172 -14.164 1 98.38 81 ALA B CA 1
ATOM 5599 C C . ALA B 1 81 ? -21.797 -28.562 -14.648 1 98.38 81 ALA B C 1
ATOM 5601 O O . ALA B 1 81 ? -21.906 -28.859 -15.844 1 98.38 81 ALA B O 1
ATOM 5602 N N . ILE B 1 82 ? -21.281 -29.406 -13.773 1 98.44 82 ILE B N 1
ATOM 5603 C CA . ILE B 1 82 ? -20.859 -30.75 -14.109 1 98.44 82 ILE B CA 1
ATOM 5604 C C . ILE B 1 82 ? -22.047 -31.562 -14.617 1 98.44 82 ILE B C 1
ATOM 5606 O O . ILE B 1 82 ? -21.969 -32.25 -15.641 1 98.44 82 ILE B O 1
ATOM 5610 N N . GLU B 1 83 ? -23.109 -31.391 -13.93 1 98.19 83 GLU B N 1
ATOM 5611 C CA . GLU B 1 83 ? -24.328 -32.094 -14.32 1 98.19 83 GLU B CA 1
ATOM 5612 C C . GLU B 1 83 ? -24.844 -31.594 -15.664 1 98.19 83 GLU B C 1
ATOM 5614 O O . GLU B 1 83 ? -25.156 -32.375 -16.562 1 98.19 83 GLU B O 1
ATOM 5619 N N . GLU B 1 84 ? -24.891 -30.328 -15.773 1 97.75 84 GLU B N 1
ATOM 5620 C CA . GLU B 1 84 ? -25.469 -29.703 -16.953 1 97.75 84 GLU B CA 1
ATOM 5621 C C . GLU B 1 84 ? -24.625 -29.953 -18.188 1 97.75 84 GLU B C 1
ATOM 5623 O O . GLU B 1 84 ? -25.141 -30.062 -19.297 1 97.75 84 GLU B O 1
ATOM 5628 N N . THR B 1 85 ? -23.344 -30.078 -18.031 1 97 85 THR B N 1
ATOM 5629 C CA . THR B 1 85 ? -22.438 -30.234 -19.172 1 97 85 THR B CA 1
ATOM 5630 C C . THR B 1 85 ? -22.031 -31.688 -19.344 1 97 85 THR B C 1
ATOM 5632 O O . THR B 1 85 ? -21.344 -32.031 -20.312 1 97 85 THR B O 1
ATOM 5635 N N . ASN B 1 86 ? -22.359 -32.5 -18.453 1 97.12 86 ASN B N 1
ATOM 5636 C CA . ASN B 1 86 ? -21.938 -33.906 -18.438 1 97.12 86 ASN B CA 1
ATOM 5637 C C . ASN B 1 86 ? -20.422 -34.062 -18.391 1 97.12 86 ASN B C 1
ATOM 5639 O O . ASN B 1 86 ? -19.844 -34.844 -19.125 1 97.12 86 ASN B O 1
ATOM 5643 N N . TYR B 1 87 ? -19.859 -33.156 -17.688 1 98.38 87 TYR B N 1
ATOM 5644 C CA . TYR B 1 87 ? -18.422 -33.219 -17.5 1 98.38 87 TYR B CA 1
ATOM 5645 C C . TYR B 1 87 ? -18.016 -34.406 -16.656 1 98.38 87 TYR B C 1
ATOM 5647 O O . TYR B 1 87 ? -18.641 -34.688 -15.633 1 98.38 87 TYR B O 1
ATOM 5655 N N . ARG B 1 88 ? -16.922 -35.125 -16.984 1 97.81 88 ARG B N 1
ATOM 5656 C CA . ARG B 1 88 ? -16.594 -36.375 -16.328 1 97.81 88 ARG B CA 1
ATOM 5657 C C . ARG B 1 88 ? -15.586 -36.188 -15.211 1 97.81 88 ARG B C 1
ATOM 5659 O O . ARG B 1 88 ? -15.438 -37.031 -14.336 1 97.81 88 ARG B O 1
ATOM 5666 N N . GLY B 1 89 ? -14.797 -35.125 -15.219 1 98.12 89 GLY B N 1
ATOM 5667 C CA . GLY B 1 89 ? -13.836 -34.844 -14.164 1 98.12 89 GLY B CA 1
ATOM 5668 C C . GLY B 1 89 ? -14.484 -34.312 -12.891 1 98.12 89 GLY B C 1
ATOM 5669 O O . GLY B 1 89 ? -15.641 -33.906 -12.906 1 98.12 89 GLY B O 1
ATOM 5670 N N . ARG B 1 90 ? -13.688 -34.344 -11.844 1 97.31 90 ARG B N 1
ATOM 5671 C CA . ARG B 1 90 ? -14.141 -33.844 -10.555 1 97.31 90 ARG B CA 1
ATOM 5672 C C . ARG B 1 90 ? -13.633 -32.406 -10.32 1 97.31 90 ARG B C 1
ATOM 5674 O O . ARG B 1 90 ? -12.719 -31.953 -11 1 97.31 90 ARG B O 1
ATOM 5681 N N . TYR B 1 91 ? -14.344 -31.781 -9.367 1 97.88 91 TYR B N 1
ATOM 5682 C CA . TYR B 1 91 ? -13.961 -30.422 -8.992 1 97.88 91 TYR B CA 1
ATOM 5683 C C . TYR B 1 91 ? -13.469 -30.359 -7.551 1 97.88 91 TYR B C 1
ATOM 5685 O O . TYR B 1 91 ? -14.008 -31.047 -6.676 1 97.88 91 TYR B O 1
ATOM 5693 N N . LYS B 1 92 ? -12.406 -29.578 -7.355 1 97.75 92 LYS B N 1
ATOM 5694 C CA . LYS B 1 92 ? -11.891 -29.312 -6.016 1 97.75 92 LYS B CA 1
ATOM 5695 C C . LYS B 1 92 ? -11.625 -27.828 -5.816 1 97.75 92 LYS B C 1
ATOM 5697 O O . LYS B 1 92 ? -10.969 -27.188 -6.645 1 97.75 92 LYS B O 1
ATOM 5702 N N . LEU B 1 93 ? -12.156 -27.312 -4.727 1 98.25 93 LEU B N 1
ATOM 5703 C CA . LEU B 1 93 ? -11.914 -25.938 -4.34 1 98.25 93 LEU B CA 1
ATOM 5704 C C . LEU B 1 93 ? -10.688 -25.828 -3.441 1 98.25 93 LEU B C 1
ATOM 5706 O O . LEU B 1 93 ? -10.547 -26.594 -2.479 1 98.25 93 LEU B O 1
ATOM 5710 N N . VAL B 1 94 ? -9.766 -24.938 -3.779 1 98.44 94 VAL B N 1
ATOM 5711 C CA . VAL B 1 94 ? -8.562 -24.688 -2.992 1 98.44 94 VAL B CA 1
ATOM 5712 C C . VAL B 1 94 ? -8.523 -23.234 -2.551 1 98.44 94 VAL B C 1
ATOM 5714 O O . VAL B 1 94 ? -8.836 -22.328 -3.336 1 98.44 94 VAL B O 1
ATOM 5717 N N . TYR B 1 95 ? -8.203 -23 -1.275 1 98.25 95 TYR B N 1
ATOM 5718 C CA . TYR B 1 95 ? -8.078 -21.641 -0.744 1 98.25 95 TYR B CA 1
ATOM 5719 C C . TYR B 1 95 ? -6.621 -21.219 -0.69 1 98.25 95 TYR B C 1
ATOM 5721 O O . TYR B 1 95 ? -5.82 -21.797 0.039 1 98.25 95 TYR B O 1
ATOM 5729 N N . PRO B 1 96 ? -6.195 -20.219 -1.529 1 97.69 96 PRO B N 1
ATOM 5730 C CA . PRO B 1 96 ? -4.867 -19.641 -1.329 1 97.69 96 PRO B CA 1
ATOM 5731 C C . PRO B 1 96 ? -4.773 -18.812 -0.053 1 97.69 96 PRO B C 1
ATOM 5733 O O . PRO B 1 96 ? -5.371 -17.734 0.03 1 97.69 96 PRO B O 1
ATOM 5736 N N . ILE B 1 97 ? -3.984 -19.156 0.883 1 97.56 97 ILE B N 1
ATOM 5737 C CA . ILE B 1 97 ? -4.07 -18.594 2.227 1 97.56 97 ILE B CA 1
ATOM 5738 C C . ILE B 1 97 ? -3.486 -17.188 2.234 1 97.56 97 ILE B C 1
ATOM 5740 O O . ILE B 1 97 ? -3.711 -16.422 3.174 1 97.56 97 ILE B O 1
ATOM 5744 N N . LYS B 1 98 ? -2.713 -16.812 1.162 1 95.75 98 LYS B N 1
ATOM 5745 C CA . LYS B 1 98 ? -2.146 -15.477 1.097 1 95.75 98 LYS B CA 1
ATOM 5746 C C . LYS B 1 98 ? -3.242 -14.414 1.135 1 95.75 98 LYS B C 1
ATOM 5748 O O . LYS B 1 98 ? -2.977 -13.25 1.451 1 95.75 98 LYS B O 1
ATOM 5753 N N . VAL B 1 99 ? -4.488 -14.734 0.798 1 97.06 99 VAL B N 1
ATOM 5754 C CA . VAL B 1 99 ? -5.613 -13.805 0.726 1 97.06 99 VAL B CA 1
ATOM 5755 C C . VAL B 1 99 ? -5.992 -13.344 2.131 1 97.06 99 VAL B C 1
ATOM 5757 O O . VAL B 1 99 ? -6.316 -12.172 2.34 1 97.06 99 VAL B O 1
ATOM 5760 N N . ASN B 1 100 ? -5.934 -14.188 3.047 1 98 100 ASN B N 1
ATOM 5761 C CA . ASN B 1 100 ? -6.141 -13.961 4.473 1 98 100 ASN B CA 1
ATOM 5762 C C . ASN B 1 100 ? -5.637 -15.133 5.309 1 98 100 ASN B C 1
ATOM 5764 O O . ASN B 1 100 ? -6.324 -16.141 5.438 1 98 100 ASN B O 1
ATOM 5768 N N . GLN B 1 101 ? -4.492 -15.016 5.938 1 97.5 101 GLN B N 1
ATOM 5769 C CA . GLN B 1 101 ? -3.818 -16.109 6.637 1 97.5 101 GLN B CA 1
ATOM 5770 C C . GLN B 1 101 ? -4.312 -16.219 8.078 1 97.5 101 GLN B C 1
ATOM 5772 O O . GLN B 1 101 ? -3.887 -17.109 8.812 1 97.5 101 GLN B O 1
ATOM 5777 N N . GLU B 1 102 ? -5.176 -15.344 8.484 1 96.56 102 GLU B N 1
ATOM 5778 C CA . GLU B 1 102 ? -5.633 -15.398 9.867 1 96.56 102 GLU B CA 1
ATOM 5779 C C . GLU B 1 102 ? -6.066 -16.812 10.258 1 96.56 102 GLU B C 1
ATOM 5781 O O . GLU B 1 102 ? -6.852 -17.438 9.539 1 96.56 102 GLU B O 1
ATOM 5786 N N . HIS B 1 103 ? -5.598 -17.281 11.383 1 97.06 103 HIS B N 1
ATOM 5787 C CA . HIS B 1 103 ? -5.855 -18.641 11.852 1 97.06 103 HIS B CA 1
ATOM 5788 C C . HIS B 1 103 ? -7.348 -18.938 11.867 1 97.06 103 HIS B C 1
ATOM 5790 O O . HIS B 1 103 ? -7.777 -19.984 11.375 1 97.06 103 HIS B O 1
ATOM 5796 N N . CYS B 1 104 ? -8.133 -18.031 12.375 1 95.56 104 CYS B N 1
ATOM 5797 C CA . CYS B 1 104 ? -9.57 -18.266 12.531 1 95.56 104 CYS B CA 1
ATOM 5798 C C . CYS B 1 104 ? -10.25 -18.375 11.172 1 95.56 104 CYS B C 1
ATOM 5800 O O . CYS B 1 104 ? -11.203 -19.141 11.008 1 95.56 104 CYS B O 1
ATOM 5802 N N . VAL B 1 105 ? -9.789 -17.656 10.172 1 97.5 105 VAL B N 1
ATOM 5803 C CA . VAL B 1 105 ? -10.398 -17.656 8.852 1 97.5 105 VAL B CA 1
ATOM 5804 C C . VAL B 1 105 ? -10.133 -18.984 8.148 1 97.5 105 VAL B C 1
ATOM 5806 O O . VAL B 1 105 ? -11.062 -19.625 7.664 1 97.5 105 VAL B O 1
ATOM 5809 N N . VAL B 1 106 ? -8.859 -19.438 8.133 1 97.69 106 VAL B N 1
ATOM 5810 C CA . VAL B 1 106 ? -8.5 -20.672 7.449 1 97.69 106 VAL B CA 1
ATOM 5811 C C . VAL B 1 106 ? -9.148 -21.859 8.148 1 97.69 106 VAL B C 1
ATOM 5813 O O . VAL B 1 106 ? -9.68 -22.75 7.492 1 97.69 106 VAL B O 1
ATOM 5816 N N . LYS B 1 107 ? -9.148 -21.812 9.445 1 95.88 107 LYS B N 1
ATOM 5817 C CA . LYS B 1 107 ? -9.758 -22.875 10.227 1 95.88 107 LYS B CA 1
ATOM 5818 C C . LYS B 1 107 ? -11.242 -23.016 9.898 1 95.88 107 LYS B C 1
ATOM 5820 O O . LYS B 1 107 ? -11.742 -24.125 9.695 1 95.88 107 LYS B O 1
ATOM 5825 N N . GLU B 1 108 ? -11.906 -21.922 9.836 1 95.62 108 GLU B N 1
ATOM 5826 C CA . GLU B 1 108 ? -13.344 -21.953 9.578 1 95.62 108 GLU B CA 1
ATOM 5827 C C . GLU B 1 108 ? -13.641 -22.406 8.156 1 95.62 108 GLU B C 1
ATOM 5829 O O . GLU B 1 108 ? -14.641 -23.078 7.906 1 95.62 108 GLU B O 1
ATOM 5834 N N . LEU B 1 109 ? -12.852 -22.016 7.238 1 97 109 LEU B N 1
ATOM 5835 C CA . LEU B 1 109 ? -13.023 -22.5 5.871 1 97 109 LEU B CA 1
ATOM 5836 C C . LEU B 1 109 ? -12.906 -24.016 5.805 1 97 109 LEU B C 1
ATOM 5838 O O . LEU B 1 109 ? -13.672 -24.672 5.094 1 97 109 LEU B O 1
ATOM 5842 N N . LEU B 1 110 ? -11.984 -24.578 6.574 1 96.06 110 LEU B N 1
ATOM 5843 C CA . LEU B 1 110 ? -11.75 -26.016 6.59 1 96.06 110 LEU B CA 1
ATOM 5844 C C . LEU B 1 110 ? -12.906 -26.734 7.262 1 96.06 110 LEU B C 1
ATOM 5846 O O . LEU B 1 110 ? -13.117 -27.938 7.031 1 96.06 110 LEU B O 1
ATOM 5850 N N . LYS B 1 111 ? -13.688 -26.016 8.008 1 93.56 111 LYS B N 1
ATOM 5851 C CA . LYS B 1 111 ? -14.797 -26.609 8.742 1 93.56 111 LYS B CA 1
ATOM 5852 C C . LYS B 1 111 ? -16.078 -26.562 7.926 1 93.56 111 LYS B C 1
ATOM 5854 O O . LYS B 1 111 ? -17.141 -27 8.391 1 93.56 111 LYS B O 1
ATOM 5859 N N . ALA B 1 112 ? -15.961 -25.969 6.777 1 90.94 112 ALA B N 1
ATOM 5860 C CA . ALA B 1 112 ? -17.172 -25.922 5.965 1 90.94 112 ALA B CA 1
ATOM 5861 C C . ALA B 1 112 ? -17.828 -27.297 5.867 1 90.94 112 ALA B C 1
ATOM 5863 O O . ALA B 1 112 ? -17.156 -28.297 5.613 1 90.94 112 ALA B O 1
ATOM 5864 N N . PRO B 1 113 ? -19.156 -27.266 6.023 1 85.31 113 PRO B N 1
ATOM 5865 C CA . PRO B 1 113 ? -19.844 -28.562 6.035 1 85.31 113 PRO B CA 1
ATOM 5866 C C . PRO B 1 113 ? -19.922 -29.203 4.648 1 85.31 113 PRO B C 1
ATOM 5868 O O . PRO B 1 113 ? -20.031 -28.484 3.646 1 85.31 113 PRO B O 1
ATOM 5871 N N . SER B 1 114 ? -19.859 -30.359 4.465 1 85.25 114 SER B N 1
ATOM 5872 C CA . SER B 1 114 ? -20.203 -31.172 3.312 1 85.25 114 SER B CA 1
ATOM 5873 C C . SER B 1 114 ? -19.094 -31.172 2.27 1 85.25 114 SER B C 1
ATOM 5875 O O . SER B 1 114 ? -19.141 -31.922 1.298 1 85.25 114 SER B O 1
ATOM 5877 N N . HIS B 1 115 ? -18.188 -30.188 2.436 1 90.44 115 HIS B N 1
ATOM 5878 C CA . HIS B 1 115 ? -17.141 -30.125 1.413 1 90.44 115 HIS B CA 1
ATOM 5879 C C . HIS B 1 115 ? -15.766 -29.922 2.037 1 90.44 115 HIS B C 1
ATOM 5881 O O . HIS B 1 115 ? -15.617 -29.172 2.998 1 90.44 115 HIS B O 1
ATOM 5887 N N . GLN B 1 116 ? -14.867 -30.625 1.544 1 91.06 116 GLN B N 1
ATOM 5888 C CA . GLN B 1 116 ? -13.477 -30.422 1.936 1 91.06 116 GLN B CA 1
ATOM 5889 C C . GLN B 1 116 ? -12.742 -29.531 0.935 1 91.06 116 GLN B C 1
ATOM 5891 O O . GLN B 1 116 ? -12.828 -29.75 -0.276 1 91.06 116 GLN B O 1
ATOM 5896 N N . ILE B 1 117 ? -12.102 -28.578 1.449 1 96.31 117 ILE B N 1
ATOM 5897 C CA . ILE B 1 117 ? -11.352 -27.703 0.551 1 96.31 117 ILE B CA 1
ATOM 5898 C C . ILE B 1 117 ? -9.859 -27.984 0.688 1 96.31 117 ILE B C 1
ATOM 5900 O O . ILE B 1 117 ? -9.406 -28.516 1.708 1 96.31 117 ILE B O 1
ATOM 5904 N N . GLY B 1 118 ? -9.094 -27.75 -0.36 1 98 118 GLY B N 1
ATOM 5905 C CA . GLY B 1 118 ? -7.645 -27.734 -0.282 1 98 118 GLY B CA 1
ATOM 5906 C C . GLY B 1 118 ? -7.082 -26.375 0.097 1 98 118 GLY B C 1
ATOM 5907 O O . GLY B 1 118 ? -7.832 -25.406 0.254 1 98 118 GLY B O 1
ATOM 5908 N N . LEU B 1 119 ? -5.766 -26.312 0.341 1 98.5 119 LEU B N 1
ATOM 5909 C CA . LEU B 1 119 ? -5.074 -25.062 0.658 1 98.5 119 LEU B CA 1
ATOM 5910 C C . LEU B 1 119 ? -3.887 -24.859 -0.271 1 98.5 119 LEU B C 1
ATOM 5912 O O . LEU B 1 119 ? -3.301 -25.812 -0.77 1 98.5 119 LEU B O 1
ATOM 5916 N N . GLU B 1 120 ? -3.625 -23.656 -0.571 1 98.25 120 GLU B N 1
ATOM 5917 C CA . GLU B 1 120 ? -2.463 -23.281 -1.366 1 98.25 120 GLU B CA 1
ATOM 5918 C C . GLU B 1 120 ? -1.497 -22.422 -0.553 1 98.25 120 GLU B C 1
ATOM 5920 O O . GLU B 1 120 ? -1.92 -21.516 0.164 1 98.25 120 GLU B O 1
ATOM 5925 N N . ALA B 1 121 ? -0.202 -22.734 -0.559 1 98.06 121 ALA B N 1
ATOM 5926 C CA . ALA B 1 121 ? 0.861 -22.016 0.131 1 98.06 121 ALA B CA 1
ATOM 5927 C C . ALA B 1 121 ? 1.907 -21.5 -0.856 1 98.06 121 ALA B C 1
ATOM 5929 O O . ALA B 1 121 ? 2.396 -22.266 -1.698 1 98.06 121 ALA B O 1
ATOM 5930 N N . GLY B 1 122 ? 2.232 -20.203 -0.73 1 96.06 122 GLY B N 1
ATOM 5931 C CA . GLY B 1 122 ? 3.189 -19.609 -1.645 1 96.06 122 GLY B CA 1
ATOM 5932 C C . GLY B 1 122 ? 4.512 -19.266 -0.984 1 96.06 122 GLY B C 1
ATOM 5933 O O . GLY B 1 122 ? 5.41 -18.719 -1.63 1 96.06 122 GLY B O 1
ATOM 5934 N N . SER B 1 123 ? 4.68 -19.547 0.326 1 96.69 123 SER B N 1
ATOM 5935 C CA . SER B 1 123 ? 5.91 -19.328 1.077 1 96.69 123 SER B CA 1
ATOM 5936 C C . SER B 1 123 ? 6.102 -20.391 2.16 1 96.69 123 SER B C 1
ATOM 5938 O O . SER B 1 123 ? 5.176 -21.141 2.465 1 96.69 123 SER B O 1
ATOM 5940 N N . LYS B 1 124 ? 7.285 -20.453 2.684 1 96.44 124 LYS B N 1
ATOM 5941 C CA . LYS B 1 124 ? 7.609 -21.469 3.686 1 96.44 124 LYS B CA 1
ATOM 5942 C C . LYS B 1 124 ? 6.746 -21.297 4.934 1 96.44 124 LYS B C 1
ATOM 5944 O O . LYS B 1 124 ? 6.156 -22.266 5.422 1 96.44 124 LYS B O 1
ATOM 5949 N N . PRO B 1 125 ? 6.578 -20.031 5.465 1 97.62 125 PRO B N 1
ATOM 5950 C CA . PRO B 1 125 ? 5.703 -19.891 6.633 1 97.62 125 PRO B CA 1
ATOM 5951 C C . PRO B 1 125 ? 4.27 -20.328 6.344 1 97.62 125 PRO B C 1
ATOM 5953 O O . PRO B 1 125 ? 3.633 -20.969 7.188 1 97.62 125 PRO B O 1
ATOM 5956 N N . GLU B 1 126 ? 3.816 -20.047 5.199 1 98.31 126 GLU B N 1
ATOM 5957 C CA . GLU B 1 126 ? 2.461 -20.438 4.836 1 98.31 126 GLU B CA 1
ATOM 5958 C C . GLU B 1 126 ? 2.33 -21.969 4.773 1 98.31 126 GLU B C 1
ATOM 5960 O O . GLU B 1 126 ? 1.315 -22.516 5.191 1 98.31 126 GLU B O 1
ATOM 5965 N N . LEU B 1 127 ? 3.348 -22.609 4.195 1 98.44 127 LEU B N 1
ATOM 5966 C CA . LEU B 1 127 ? 3.305 -24.062 4.105 1 98.44 127 LEU B CA 1
ATOM 5967 C C . LEU B 1 127 ? 3.275 -24.688 5.496 1 98.44 127 LEU B C 1
ATOM 5969 O O . LEU B 1 127 ? 2.539 -25.656 5.734 1 98.44 127 LEU B O 1
ATOM 5973 N N . MET B 1 128 ? 4.043 -24.109 6.406 1 98.44 128 MET B N 1
ATOM 5974 C CA . MET B 1 128 ? 4.047 -24.578 7.785 1 98.44 128 MET B CA 1
ATOM 5975 C C . MET B 1 128 ? 2.662 -24.453 8.406 1 98.44 128 MET B C 1
ATOM 5977 O O . MET B 1 128 ? 2.197 -25.359 9.102 1 98.44 128 MET B O 1
ATOM 5981 N N . ALA B 1 129 ? 2.016 -23.344 8.141 1 98.44 129 ALA B N 1
ATOM 5982 C CA . ALA B 1 129 ? 0.667 -23.125 8.656 1 98.44 129 ALA B CA 1
ATOM 5983 C C . ALA B 1 129 ? -0.326 -24.109 8.055 1 98.44 129 ALA B C 1
ATOM 5985 O O . ALA B 1 129 ? -1.135 -24.703 8.773 1 98.44 129 ALA B O 1
ATOM 5986 N N . VAL B 1 130 ? -0.221 -24.328 6.758 1 98.25 130 VAL B N 1
ATOM 5987 C CA . VAL B 1 130 ? -1.148 -25.172 5.996 1 98.25 130 VAL B CA 1
ATOM 5988 C C . VAL B 1 130 ? -1.085 -26.609 6.504 1 98.25 130 VAL B C 1
ATOM 5990 O O . VAL B 1 130 ? -2.119 -27.219 6.777 1 98.25 130 VAL B O 1
ATOM 5993 N N . ILE B 1 131 ? 0.105 -27.156 6.695 1 98.19 131 ILE B N 1
ATOM 5994 C CA . ILE B 1 131 ? 0.283 -28.531 7.133 1 98.19 131 ILE B CA 1
ATOM 5995 C C . ILE B 1 131 ? -0.3 -28.719 8.531 1 98.19 131 ILE B C 1
ATOM 5997 O O . ILE B 1 131 ? -1.024 -29.672 8.789 1 98.19 131 ILE B O 1
ATOM 6001 N N . GLY B 1 132 ? -0.016 -27.734 9.367 1 97.5 132 GLY B N 1
ATOM 6002 C CA . GLY B 1 132 ? -0.503 -27.812 10.734 1 97.5 132 GLY B CA 1
ATOM 6003 C C . GLY B 1 132 ? -2.016 -27.75 10.836 1 97.5 132 GLY B C 1
ATOM 6004 O O . GLY B 1 132 ? -2.623 -28.453 11.641 1 97.5 132 GLY B O 1
ATOM 6005 N N . LEU B 1 133 ? -2.645 -26.969 10.047 1 96.19 133 LEU B N 1
ATOM 6006 C CA . LEU B 1 133 ? -4.086 -26.734 10.094 1 96.19 133 LEU B CA 1
ATOM 6007 C C . LEU B 1 133 ? -4.848 -27.953 9.57 1 96.19 133 LEU B C 1
ATOM 6009 O O . LEU B 1 133 ? -5.941 -28.25 10.047 1 96.19 133 LEU B O 1
ATOM 6013 N N . LEU B 1 134 ? -4.328 -28.578 8.562 1 95.31 134 LEU B N 1
ATOM 6014 C CA . LEU B 1 134 ? -5 -29.719 7.969 1 95.31 134 LEU B CA 1
ATOM 6015 C C . LEU B 1 134 ? -5.039 -30.891 8.945 1 95.31 134 LEU B C 1
ATOM 6017 O O . LEU B 1 134 ? -5.988 -31.688 8.938 1 95.31 134 LEU B O 1
ATOM 6021 N N . GLY B 1 135 ? -4.059 -31.062 9.742 1 91.69 135 GLY B N 1
ATOM 6022 C CA . GLY B 1 135 ? -4.035 -32.125 10.719 1 91.69 135 GLY B CA 1
ATOM 6023 C C . GLY B 1 135 ? -4.129 -33.5 10.086 1 91.69 135 GLY B C 1
ATOM 6024 O O . GLY B 1 135 ? -3.467 -33.781 9.086 1 91.69 135 GLY B O 1
ATOM 6025 N N . GLN B 1 136 ? -5 -34.344 10.68 1 85.69 136 GLN B N 1
ATOM 6026 C CA . GLN B 1 136 ? -5.027 -35.75 10.258 1 85.69 136 GLN B CA 1
ATOM 6027 C C . GLN B 1 136 ? -6.023 -35.938 9.117 1 85.69 136 GLN B C 1
ATOM 6029 O O . GLN B 1 136 ? -6.332 -37.094 8.766 1 85.69 136 GLN B O 1
ATOM 6034 N N . THR B 1 137 ? -6.52 -34.938 8.578 1 88.12 137 THR B N 1
ATOM 6035 C CA . THR B 1 137 ? -7.422 -35.031 7.43 1 88.12 137 THR B CA 1
ATOM 6036 C C . THR B 1 137 ? -6.664 -34.812 6.125 1 88.12 137 THR B C 1
ATOM 6038 O O . THR B 1 137 ? -6.316 -33.656 5.781 1 88.12 137 THR B O 1
ATOM 6041 N N . PRO B 1 138 ? -6.441 -35.875 5.496 1 92.19 138 PRO B N 1
ATOM 6042 C CA . PRO B 1 138 ? -5.754 -35.719 4.215 1 92.19 138 PRO B CA 1
ATOM 6043 C C . PRO B 1 138 ? -6.48 -34.75 3.281 1 92.19 138 PRO B C 1
ATOM 6045 O O . PRO B 1 138 ? -7.711 -34.75 3.201 1 92.19 138 PRO B O 1
ATOM 6048 N N . SER B 1 139 ? -5.789 -33.875 2.717 1 95.56 139 SER B N 1
ATOM 6049 C CA . SER B 1 139 ? -6.352 -32.906 1.78 1 95.56 139 SER B CA 1
ATOM 6050 C C . SER B 1 139 ? -5.332 -32.531 0.717 1 95.56 139 SER B C 1
ATOM 6052 O O . SER B 1 139 ? -4.215 -33.031 0.696 1 95.56 139 SER B O 1
ATOM 6054 N N . THR B 1 140 ? -5.789 -31.688 -0.193 1 98.06 140 THR B N 1
ATOM 6055 C CA . THR B 1 140 ? -4.949 -31.219 -1.29 1 98.06 140 THR B CA 1
ATOM 6056 C C . THR B 1 140 ? -4.164 -29.984 -0.882 1 98.06 140 THR B C 1
ATOM 6058 O O . THR B 1 140 ? -4.723 -29.062 -0.287 1 98.06 140 THR B O 1
ATOM 6061 N N . ILE B 1 141 ? -2.83 -29.969 -1.107 1 98.62 141 ILE B N 1
ATOM 6062 C CA . ILE B 1 141 ? -1.972 -28.797 -0.884 1 98.62 141 ILE B CA 1
ATOM 6063 C C . ILE B 1 141 ? -1.301 -28.406 -2.195 1 98.62 141 ILE B C 1
ATOM 6065 O O . ILE B 1 141 ? -0.599 -29.203 -2.814 1 98.62 141 ILE B O 1
ATOM 6069 N N . ILE B 1 142 ? -1.582 -27.234 -2.686 1 98.69 142 ILE B N 1
ATOM 6070 C CA . ILE B 1 142 ? -0.894 -26.688 -3.85 1 98.69 142 ILE B CA 1
ATOM 6071 C C . ILE B 1 142 ? 0.282 -25.828 -3.396 1 98.69 142 ILE B C 1
ATOM 6073 O O . ILE B 1 142 ? 0.101 -24.859 -2.654 1 98.69 142 ILE B O 1
ATOM 6077 N N . CYS B 1 143 ? 1.479 -26.156 -3.779 1 98.19 143 CYS B N 1
ATOM 6078 C CA . CYS B 1 143 ? 2.686 -25.406 -3.445 1 98.19 143 CYS B CA 1
ATOM 6079 C C . CYS B 1 143 ? 3.115 -24.516 -4.605 1 98.19 143 CYS B C 1
ATOM 6081 O O . CYS B 1 143 ? 3.76 -24.984 -5.547 1 98.19 143 CYS B O 1
ATOM 6083 N N . ASN B 1 144 ? 2.834 -23.25 -4.496 1 95.31 144 ASN B N 1
ATOM 6084 C CA . ASN B 1 144 ? 3.227 -22.25 -5.488 1 95.31 144 ASN B CA 1
ATOM 6085 C C . ASN B 1 144 ? 4.375 -21.391 -4.988 1 95.31 144 ASN B C 1
ATOM 6087 O O . ASN B 1 144 ? 4.961 -21.672 -3.939 1 95.31 144 ASN B O 1
ATOM 6091 N N . GLY B 1 145 ? 4.824 -20.469 -5.785 1 90.31 145 GLY B N 1
ATOM 6092 C CA . GLY B 1 145 ? 5.84 -19.516 -5.391 1 90.31 145 GLY B CA 1
ATOM 6093 C C . GLY B 1 145 ? 7.254 -20.047 -5.547 1 90.31 145 GLY B C 1
ATOM 6094 O O . GLY B 1 145 ? 7.453 -21.156 -6.02 1 90.31 145 GLY B O 1
ATOM 6095 N N . TYR B 1 146 ? 8.188 -19.203 -5.117 1 88.06 146 TYR B N 1
ATOM 6096 C CA . TYR B 1 146 ? 9.594 -19.578 -5.188 1 88.06 146 TYR B CA 1
ATOM 6097 C C . TYR B 1 146 ? 9.938 -20.594 -4.102 1 88.06 146 TYR B C 1
ATOM 6099 O O . TYR B 1 146 ? 9.531 -20.438 -2.947 1 88.06 146 TYR B O 1
ATOM 6107 N N . LYS B 1 147 ? 10.695 -21.594 -4.504 1 92.94 147 LYS B N 1
ATOM 6108 C CA . LYS B 1 147 ? 10.953 -22.703 -3.588 1 92.94 147 LYS B CA 1
ATOM 6109 C C . LYS B 1 147 ? 12.445 -23 -3.502 1 92.94 147 LYS B C 1
ATOM 6111 O O . LYS B 1 147 ? 13.117 -23.156 -4.527 1 92.94 147 LYS B O 1
ATOM 6116 N N . ASP B 1 148 ? 12.93 -23.031 -2.305 1 91.88 148 ASP B N 1
ATOM 6117 C CA . ASP B 1 148 ? 14.273 -23.547 -2.07 1 91.88 148 ASP B CA 1
ATOM 6118 C C . ASP B 1 148 ? 14.227 -25.016 -1.637 1 91.88 148 ASP B C 1
ATOM 6120 O O . ASP B 1 148 ? 13.164 -25.641 -1.658 1 91.88 148 ASP B O 1
ATOM 6124 N N . ALA B 1 149 ? 15.359 -25.594 -1.362 1 95.06 149 ALA B N 1
ATOM 6125 C CA . ALA B 1 149 ? 15.43 -27 -0.985 1 95.06 149 ALA B CA 1
ATOM 6126 C C . ALA B 1 149 ? 14.594 -27.281 0.26 1 95.06 149 ALA B C 1
ATOM 6128 O O . ALA B 1 149 ? 13.906 -28.297 0.337 1 95.06 149 ALA B O 1
ATOM 6129 N N . CYS B 1 150 ? 14.641 -26.344 1.192 1 95.19 150 CYS B N 1
ATOM 6130 C CA . CYS B 1 150 ? 13.898 -26.5 2.436 1 95.19 150 CYS B CA 1
ATOM 6131 C C . CYS B 1 150 ? 12.398 -26.562 2.166 1 95.19 150 CYS B C 1
ATOM 6133 O O . CYS B 1 150 ? 11.695 -27.391 2.732 1 95.19 150 CYS B O 1
ATOM 6135 N N . TYR B 1 151 ? 11.93 -25.703 1.392 1 95.94 151 TYR B N 1
ATOM 6136 C CA . TYR B 1 151 ? 10.523 -25.688 1.003 1 95.94 151 TYR B CA 1
ATOM 6137 C C . TYR B 1 151 ? 10.125 -27.016 0.36 1 95.94 151 TYR B C 1
ATOM 6139 O O . TYR B 1 151 ? 9.086 -27.594 0.703 1 95.94 151 TYR B O 1
ATOM 6147 N N . ILE B 1 152 ? 10.93 -27.516 -0.559 1 97.25 152 ILE B N 1
ATOM 6148 C CA . ILE B 1 152 ? 10.633 -28.75 -1.285 1 97.25 152 ILE B CA 1
ATOM 6149 C C . ILE B 1 152 ? 10.633 -29.922 -0.317 1 97.25 152 ILE B C 1
ATOM 6151 O O . ILE B 1 152 ? 9.727 -30.766 -0.358 1 97.25 152 ILE B O 1
ATOM 6155 N N . ARG B 1 153 ? 11.57 -29.969 0.605 1 97.88 153 ARG B N 1
ATOM 6156 C CA . ARG B 1 153 ? 11.594 -31.031 1.603 1 97.88 153 ARG B CA 1
ATOM 6157 C C . ARG B 1 153 ? 10.328 -31.016 2.459 1 97.88 153 ARG B C 1
ATOM 6159 O O . ARG B 1 153 ? 9.742 -32.062 2.742 1 97.88 153 ARG B O 1
ATOM 6166 N N . THR B 1 154 ? 9.969 -29.812 2.801 1 98.25 154 THR B N 1
ATOM 6167 C CA . THR B 1 154 ? 8.773 -29.656 3.621 1 98.25 154 THR B CA 1
ATOM 6168 C C . THR B 1 154 ? 7.535 -30.172 2.881 1 98.25 154 THR B C 1
ATOM 6170 O O . THR B 1 154 ? 6.691 -30.844 3.465 1 98.25 154 THR B O 1
ATOM 6173 N N . ALA B 1 155 ? 7.461 -29.859 1.623 1 98.62 155 ALA B N 1
ATOM 6174 C CA . ALA B 1 155 ? 6.352 -30.328 0.797 1 98.62 155 ALA B CA 1
ATOM 6175 C C . ALA B 1 155 ? 6.348 -31.844 0.703 1 98.62 155 ALA B C 1
ATOM 6177 O O . ALA B 1 155 ? 5.289 -32.469 0.782 1 98.62 155 ALA B O 1
ATOM 6178 N N . LEU B 1 156 ? 7.516 -32.438 0.532 1 98.62 156 LEU B N 1
ATOM 6179 C CA . LEU B 1 156 ? 7.633 -33.906 0.43 1 98.62 156 LEU B CA 1
ATOM 6180 C C . LEU B 1 156 ? 7.262 -34.562 1.749 1 98.62 156 LEU B C 1
ATOM 6182 O O . LEU B 1 156 ? 6.668 -35.656 1.757 1 98.62 156 LEU B O 1
ATOM 6186 N N . ILE B 1 157 ? 7.602 -33.906 2.867 1 98.5 157 ILE B N 1
ATOM 6187 C CA . ILE B 1 157 ? 7.215 -34.438 4.176 1 98.5 157 ILE B CA 1
ATOM 6188 C C . ILE B 1 157 ? 5.691 -34.438 4.305 1 98.5 157 ILE B C 1
ATOM 6190 O O . ILE B 1 157 ? 5.098 -35.406 4.77 1 98.5 157 ILE B O 1
ATOM 6194 N N . ALA B 1 158 ? 5.055 -33.375 3.881 1 98.5 158 ALA B N 1
ATOM 6195 C CA . ALA B 1 158 ? 3.598 -33.281 3.906 1 98.5 158 ALA B CA 1
ATOM 6196 C C . ALA B 1 158 ? 2.973 -34.406 3.09 1 98.5 158 ALA B C 1
ATOM 6198 O O . ALA B 1 158 ? 1.938 -34.969 3.473 1 98.5 158 ALA B O 1
ATOM 6199 N N . GLN B 1 159 ? 3.588 -34.688 1.948 1 98.06 159 GLN B N 1
ATOM 6200 C CA . GLN B 1 159 ? 3.123 -35.812 1.134 1 98.06 159 GLN B CA 1
ATOM 6201 C C . GLN B 1 159 ? 3.229 -37.125 1.895 1 98.06 159 GLN B C 1
ATOM 6203 O O . GLN B 1 159 ? 2.322 -37.969 1.834 1 98.06 159 GLN B O 1
ATOM 6208 N N . GLN B 1 160 ? 4.305 -37.312 2.604 1 97.06 160 GLN B N 1
ATOM 6209 C CA . GLN B 1 160 ? 4.516 -38.531 3.381 1 97.06 160 GLN B CA 1
ATOM 6210 C C . GLN B 1 160 ? 3.523 -38.625 4.535 1 97.06 160 GLN B C 1
ATOM 6212 O O . GLN B 1 160 ? 3.232 -39.719 5.02 1 97.06 160 GLN B O 1
ATOM 6217 N N . MET B 1 161 ? 2.977 -37.5 4.949 1 97.25 161 MET B N 1
ATOM 6218 C CA . MET B 1 161 ? 1.96 -37.469 5.996 1 97.25 161 MET B CA 1
ATOM 6219 C C . MET B 1 161 ? 0.613 -37.938 5.461 1 97.25 161 MET B C 1
ATOM 6221 O O . MET B 1 161 ? -0.316 -38.156 6.234 1 97.25 161 MET B O 1
ATOM 6225 N N . GLY B 1 162 ? 0.519 -38 4.145 1 96.75 162 GLY B N 1
ATOM 6226 C CA . GLY B 1 162 ? -0.706 -38.531 3.557 1 96.75 162 GLY B CA 1
ATOM 6227 C C . GLY B 1 162 ? -1.475 -37.5 2.76 1 96.75 162 GLY B C 1
ATOM 6228 O O . GLY B 1 162 ? -2.494 -37.812 2.143 1 96.75 162 GLY B O 1
ATOM 6229 N N . HIS B 1 163 ? -1.014 -36.281 2.682 1 97.81 163 HIS B N 1
ATOM 6230 C CA . HIS B 1 163 ? -1.691 -35.25 1.912 1 97.81 163 HIS B CA 1
ATOM 6231 C C . HIS B 1 163 ? -1.392 -35.375 0.423 1 97.81 163 HIS B C 1
ATOM 6233 O O . HIS B 1 163 ? -0.364 -35.938 0.041 1 97.81 163 HIS B O 1
ATOM 6239 N N . GLN B 1 164 ? -2.326 -34.969 -0.384 1 97.81 164 GLN B N 1
ATOM 6240 C CA . GLN B 1 164 ? -2.076 -34.875 -1.816 1 97.81 164 GLN B CA 1
ATOM 6241 C C . GLN B 1 164 ? -1.394 -33.531 -2.145 1 97.81 164 GLN B C 1
ATOM 6243 O O . GLN B 1 164 ? -2.061 -32.531 -2.334 1 97.81 164 GLN B O 1
ATOM 6248 N N . VAL B 1 165 ? -0.064 -33.594 -2.289 1 98.56 165 VAL B N 1
ATOM 6249 C CA . VAL B 1 165 ? 0.713 -32.375 -2.449 1 98.56 165 VAL B CA 1
ATOM 6250 C C . VAL B 1 165 ? 1.151 -32.219 -3.904 1 98.56 165 VAL B C 1
ATOM 6252 O O . VAL B 1 165 ? 1.687 -33.156 -4.496 1 98.56 165 VAL B O 1
ATOM 6255 N N . TYR B 1 166 ? 0.893 -31.109 -4.512 1 98.75 166 TYR B N 1
ATOM 6256 C CA . TYR B 1 166 ? 1.429 -30.781 -5.828 1 98.75 166 TYR B CA 1
ATOM 6257 C C . TYR B 1 166 ? 2.502 -29.703 -5.727 1 98.75 166 TYR B C 1
ATOM 6259 O O . TYR B 1 166 ? 2.221 -28.578 -5.309 1 98.75 166 TYR B O 1
ATOM 6267 N N . ILE B 1 167 ? 3.717 -29.984 -6.027 1 98.56 167 ILE B N 1
ATOM 6268 C CA . ILE B 1 167 ? 4.789 -29 -6.137 1 98.56 167 ILE B CA 1
ATOM 6269 C C . ILE B 1 167 ? 4.801 -28.391 -7.539 1 98.56 167 ILE B C 1
ATOM 6271 O O . ILE B 1 167 ? 5.219 -29.047 -8.5 1 98.56 167 ILE B O 1
ATOM 6275 N N . VAL B 1 168 ? 4.367 -27.188 -7.691 1 98.25 168 VAL B N 1
ATOM 6276 C CA . VAL B 1 168 ? 4.176 -26.562 -9 1 98.25 168 VAL B CA 1
ATOM 6277 C C . VAL B 1 168 ? 5.48 -25.906 -9.453 1 98.25 168 VAL B C 1
ATOM 6279 O O . VAL B 1 168 ? 6.004 -25.016 -8.773 1 98.25 168 VAL B O 1
ATOM 6282 N N . ILE B 1 169 ? 5.957 -26.297 -10.578 1 97 169 ILE B N 1
ATOM 6283 C CA . ILE B 1 169 ? 7.156 -25.719 -11.164 1 97 169 ILE B CA 1
ATOM 6284 C C . ILE B 1 169 ? 6.82 -24.375 -11.789 1 97 169 ILE B C 1
ATOM 6286 O O . ILE B 1 169 ? 6.07 -24.297 -12.766 1 97 169 ILE B O 1
ATOM 6290 N N . GLU B 1 170 ? 7.391 -23.391 -11.219 1 92 170 GLU B N 1
ATOM 6291 C CA . GLU B 1 170 ? 7.188 -22.031 -11.711 1 92 170 GLU B CA 1
ATOM 6292 C C . GLU B 1 170 ? 8.359 -21.578 -12.57 1 92 170 GLU B C 1
ATOM 6294 O O . GLU B 1 170 ? 8.203 -20.719 -13.445 1 92 170 GLU B O 1
ATOM 6299 N N . LYS B 1 171 ? 9.492 -22.094 -12.219 1 88.62 171 LYS B N 1
ATOM 6300 C CA . LYS B 1 171 ? 10.727 -21.859 -12.953 1 88.62 171 LYS B CA 1
ATOM 6301 C C . LYS B 1 171 ? 11.461 -23.156 -13.242 1 88.62 171 LYS B C 1
ATOM 6303 O O . LYS B 1 171 ? 11.445 -24.078 -12.414 1 88.62 171 LYS B O 1
ATOM 6308 N N . ARG B 1 172 ? 12.172 -23.141 -14.32 1 87.88 172 ARG B N 1
ATOM 6309 C CA . ARG B 1 172 ? 12.836 -24.359 -14.773 1 87.88 172 ARG B CA 1
ATOM 6310 C C . ARG B 1 172 ? 13.844 -24.859 -13.742 1 87.88 172 ARG B C 1
ATOM 6312 O O . ARG B 1 172 ? 14 -26.062 -13.547 1 87.88 172 ARG B O 1
ATOM 6319 N N . SER B 1 173 ? 14.438 -23.906 -13.055 1 88 173 SER B N 1
ATOM 6320 C CA . SER B 1 173 ? 15.5 -24.266 -12.117 1 88 173 SER B CA 1
ATOM 6321 C C . SER B 1 173 ? 14.953 -25.062 -10.938 1 88 173 SER B C 1
ATOM 6323 O O . SER B 1 173 ? 15.695 -25.797 -10.281 1 88 173 SER B O 1
ATOM 6325 N N . GLU B 1 174 ? 13.727 -24.969 -10.641 1 92.69 174 GLU B N 1
ATOM 6326 C CA . GLU B 1 174 ? 13.117 -25.656 -9.508 1 92.69 174 GLU B CA 1
ATOM 6327 C C . GLU B 1 174 ? 13.086 -27.172 -9.742 1 92.69 174 GLU B C 1
ATOM 6329 O O . GLU B 1 174 ? 13.102 -27.953 -8.789 1 92.69 174 GLU B O 1
ATOM 6334 N N . LEU B 1 175 ? 13.039 -27.562 -11.039 1 95.69 175 LEU B N 1
ATOM 6335 C CA . LEU B 1 175 ? 12.961 -28.984 -11.367 1 95.69 175 LEU B CA 1
ATOM 6336 C C . LEU B 1 175 ? 14.18 -29.734 -10.836 1 95.69 175 LEU B C 1
ATOM 6338 O O . LEU B 1 175 ? 14.047 -30.812 -10.266 1 95.69 175 LEU B O 1
ATOM 6342 N N . ASP B 1 176 ? 15.336 -29.125 -10.945 1 94.81 176 ASP B N 1
ATOM 6343 C CA . ASP B 1 176 ? 16.562 -29.766 -10.477 1 94.81 176 ASP B CA 1
ATOM 6344 C C . ASP B 1 176 ? 16.531 -29.969 -8.961 1 94.81 176 ASP B C 1
ATOM 6346 O O . ASP B 1 176 ? 16.953 -31.016 -8.469 1 94.81 176 ASP B O 1
ATOM 6350 N N . ILE B 1 177 ? 16.016 -29.047 -8.25 1 95.5 177 ILE B N 1
ATOM 6351 C CA . ILE B 1 177 ? 15.938 -29.141 -6.797 1 95.5 177 ILE B CA 1
ATOM 6352 C C . ILE B 1 177 ? 14.93 -30.219 -6.406 1 95.5 177 ILE B C 1
ATOM 6354 O O . ILE B 1 177 ? 15.18 -31 -5.496 1 95.5 177 ILE B O 1
ATOM 6358 N N . ILE B 1 178 ? 13.836 -30.266 -7.086 1 97.88 178 ILE B N 1
ATOM 6359 C CA . ILE B 1 178 ? 12.781 -31.234 -6.809 1 97.88 178 ILE B CA 1
ATOM 6360 C C . ILE B 1 178 ? 13.32 -32.656 -7.004 1 97.88 178 ILE B C 1
ATOM 6362 O O . ILE B 1 178 ? 13.141 -33.5 -6.141 1 97.88 178 ILE B O 1
ATOM 6366 N N . LEU B 1 179 ? 14.008 -32.875 -8.148 1 97.38 179 LEU B N 1
ATOM 6367 C CA . LEU B 1 179 ? 14.539 -34.219 -8.453 1 97.38 179 LEU B CA 1
ATOM 6368 C C . LEU B 1 179 ? 15.602 -34.625 -7.441 1 97.38 179 LEU B C 1
ATOM 6370 O O . LEU B 1 179 ? 15.617 -35.75 -6.977 1 97.38 179 LEU B O 1
ATOM 6374 N N . LYS B 1 180 ? 16.422 -33.656 -7.055 1 97 180 LYS B N 1
ATOM 6375 C CA . LYS B 1 180 ? 17.484 -33.938 -6.102 1 97 180 LYS B CA 1
ATOM 6376 C C . LYS B 1 180 ? 16.922 -34.312 -4.73 1 97 180 LYS B C 1
ATOM 6378 O O . LYS B 1 180 ? 17.312 -35.312 -4.148 1 97 180 LYS B O 1
ATOM 6383 N N . GLU B 1 181 ? 16.016 -33.5 -4.195 1 97.38 181 GLU B N 1
ATOM 6384 C CA . GLU B 1 181 ? 15.453 -33.719 -2.867 1 97.38 181 GLU B CA 1
ATOM 6385 C C . GLU B 1 181 ? 14.57 -34.969 -2.848 1 97.38 181 GLU B C 1
ATOM 6387 O O . GLU B 1 181 ? 14.539 -35.719 -1.854 1 97.38 181 GLU B O 1
ATOM 6392 N N . SER B 1 182 ? 13.828 -35.219 -3.91 1 97.44 182 SER B N 1
ATOM 6393 C CA . SER B 1 182 ? 13 -36.406 -4.016 1 97.44 182 SER B CA 1
ATOM 6394 C C . SER B 1 182 ? 13.844 -37.688 -3.971 1 97.44 182 SER B C 1
ATOM 6396 O O . SER B 1 182 ? 13.477 -38.656 -3.312 1 97.44 182 SER B O 1
ATOM 6398 N N . ALA B 1 183 ? 14.938 -37.625 -4.719 1 96.81 183 ALA B N 1
ATOM 6399 C CA . ALA B 1 183 ? 15.852 -38.781 -4.715 1 96.81 183 ALA B CA 1
ATOM 6400 C C . ALA B 1 183 ? 16.453 -39 -3.332 1 96.81 183 ALA B C 1
ATOM 6402 O O . ALA B 1 183 ? 16.547 -40.125 -2.854 1 96.81 183 ALA B O 1
ATOM 6403 N N . ARG B 1 184 ? 16.859 -37.906 -2.719 1 96.25 184 ARG B N 1
ATOM 6404 C CA . ARG B 1 184 ? 17.469 -37.969 -1.396 1 96.25 184 ARG B CA 1
ATOM 6405 C C . ARG B 1 184 ? 16.516 -38.562 -0.373 1 96.25 184 ARG B C 1
ATOM 6407 O O . ARG B 1 184 ? 16.922 -39.344 0.484 1 96.25 184 ARG B O 1
ATOM 6414 N N . MET B 1 185 ? 15.266 -38.25 -0.469 1 96.25 185 MET B N 1
ATOM 6415 C CA . MET B 1 185 ? 14.266 -38.688 0.506 1 96.25 185 MET B CA 1
ATOM 6416 C C . MET B 1 185 ? 13.586 -39.969 0.062 1 96.25 185 MET B C 1
ATOM 6418 O O . MET B 1 185 ? 12.789 -40.562 0.804 1 96.25 185 MET B O 1
ATOM 6422 N N . ALA B 1 186 ? 13.852 -40.375 -1.137 1 95.75 186 ALA B N 1
ATOM 6423 C CA . ALA B 1 186 ? 13.242 -41.562 -1.734 1 95.75 186 ALA B CA 1
ATOM 6424 C C . ALA B 1 186 ? 11.719 -41.438 -1.781 1 95.75 186 ALA B C 1
ATOM 6426 O O . ALA B 1 186 ? 11 -42.344 -1.365 1 95.75 186 ALA B O 1
ATOM 6427 N N . VAL B 1 187 ? 11.281 -40.312 -2.127 1 96.19 187 VAL B N 1
ATOM 6428 C CA . VAL B 1 187 ? 9.859 -40.031 -2.295 1 96.19 187 VAL B CA 1
ATOM 6429 C C . VAL B 1 187 ? 9.594 -39.562 -3.727 1 96.19 187 VAL B C 1
ATOM 6431 O O . VAL B 1 187 ? 10.289 -38.688 -4.242 1 96.19 187 VAL B O 1
ATOM 6434 N N . ARG B 1 188 ? 8.711 -40.156 -4.441 1 97.06 188 ARG B N 1
ATOM 6435 C CA . ARG B 1 188 ? 8.297 -39.656 -5.75 1 97.06 188 ARG B CA 1
ATOM 6436 C C . ARG B 1 188 ? 7.309 -38.5 -5.617 1 97.06 188 ARG B C 1
ATOM 6438 O O . ARG B 1 188 ? 6.219 -38.688 -5.066 1 97.06 188 ARG B O 1
ATOM 6445 N N . PRO B 1 189 ? 7.617 -37.406 -6.082 1 98.06 189 PRO B N 1
ATOM 6446 C CA . PRO B 1 189 ? 6.781 -36.219 -5.891 1 98.06 189 PRO B CA 1
ATOM 6447 C C . PRO B 1 189 ? 5.594 -36.156 -6.848 1 98.06 189 PRO B C 1
ATOM 6449 O O . PRO B 1 189 ? 5.594 -36.844 -7.871 1 98.06 189 PRO B O 1
ATOM 6452 N N . ASN B 1 190 ? 4.531 -35.531 -6.492 1 98 190 ASN B N 1
ATOM 6453 C CA . ASN B 1 190 ? 3.535 -35.031 -7.434 1 98 190 ASN B CA 1
ATOM 6454 C C . ASN B 1 190 ? 3.887 -33.625 -7.93 1 98 190 ASN B C 1
ATOM 6456 O O . ASN B 1 190 ? 3.955 -32.688 -7.141 1 98 190 ASN B O 1
ATOM 6460 N N . ILE B 1 191 ? 4.074 -33.531 -9.211 1 98.38 191 ILE B N 1
ATOM 6461 C CA . ILE B 1 191 ? 4.594 -32.312 -9.773 1 98.38 191 ILE B CA 1
ATOM 6462 C C . ILE B 1 191 ? 3.52 -31.625 -10.625 1 98.38 191 ILE B C 1
ATOM 6464 O O . ILE B 1 191 ? 2.758 -32.312 -11.32 1 98.38 191 ILE B O 1
ATOM 6468 N N . GLY B 1 192 ? 3.396 -30.328 -10.461 1 98.38 192 GLY B N 1
ATOM 6469 C CA . GLY B 1 192 ? 2.646 -29.484 -11.383 1 98.38 192 GLY B CA 1
ATOM 6470 C C . GLY B 1 192 ? 3.531 -28.594 -12.227 1 98.38 192 GLY B C 1
ATOM 6471 O O . GLY B 1 192 ? 4.699 -28.375 -11.891 1 98.38 192 GLY B O 1
ATOM 6472 N N . ILE B 1 193 ? 3.004 -28.141 -13.297 1 98.19 193 ILE B N 1
ATOM 6473 C CA . ILE B 1 193 ? 3.715 -27.203 -14.164 1 98.19 193 ILE B CA 1
ATOM 6474 C C . ILE B 1 193 ? 2.848 -25.969 -14.414 1 98.19 193 ILE B C 1
ATOM 6476 O O . ILE B 1 193 ? 1.676 -26.094 -14.781 1 98.19 193 ILE B O 1
ATOM 6480 N N . ARG B 1 194 ? 3.387 -24.797 -14.164 1 96.62 194 ARG B N 1
ATOM 6481 C CA . ARG B 1 194 ? 2.637 -23.578 -14.414 1 96.62 194 ARG B CA 1
ATOM 6482 C C . ARG B 1 194 ? 2.875 -23.062 -15.836 1 96.62 194 ARG B C 1
ATOM 6484 O O . ARG B 1 194 ? 4.016 -22.812 -16.219 1 96.62 194 ARG B O 1
ATOM 6491 N N . ILE B 1 195 ? 1.825 -22.906 -16.562 1 95.75 195 ILE B N 1
ATOM 6492 C CA . ILE B 1 195 ? 1.877 -22.422 -17.938 1 95.75 195 ILE B CA 1
ATOM 6493 C C . ILE B 1 195 ? 1.684 -20.906 -17.953 1 95.75 195 ILE B C 1
ATOM 6495 O O . ILE B 1 195 ? 0.823 -20.375 -17.25 1 95.75 195 ILE B O 1
ATOM 6499 N N . ARG B 1 196 ? 2.51 -20.266 -18.672 1 92.44 196 ARG B N 1
ATOM 6500 C CA . ARG B 1 196 ? 2.322 -18.828 -18.906 1 92.44 196 ARG B CA 1
ATOM 6501 C C . ARG B 1 196 ? 1.349 -18.594 -20.062 1 92.44 196 ARG B C 1
ATOM 6503 O O . ARG B 1 196 ? 1.674 -18.844 -21.219 1 92.44 196 ARG B O 1
ATOM 6510 N N . LEU B 1 197 ? 0.274 -18.047 -19.75 1 90.94 197 LEU B N 1
ATOM 6511 C CA . LEU B 1 197 ? -0.733 -17.781 -20.766 1 90.94 197 LEU B CA 1
ATOM 6512 C C . LEU B 1 197 ? -0.446 -16.469 -21.484 1 90.94 197 LEU B C 1
ATOM 6514 O O . LEU B 1 197 ? -0.001 -15.5 -20.875 1 90.94 197 LEU B O 1
ATOM 6518 N N . VAL B 1 198 ? -0.71 -16.438 -22.734 1 85.94 198 VAL B N 1
ATOM 6519 C CA . VAL B 1 198 ? -0.545 -15.242 -23.531 1 85.94 198 VAL B CA 1
ATOM 6520 C C . VAL B 1 198 ? -1.844 -14.438 -23.531 1 85.94 198 VAL B C 1
ATOM 6522 O O . VAL B 1 198 ? -1.818 -13.203 -23.578 1 85.94 198 VAL B O 1
ATOM 6525 N N . THR B 1 199 ? -2.811 -15.156 -23.516 1 77.06 199 THR B N 1
ATOM 6526 C CA . THR B 1 199 ? -4.109 -14.492 -23.453 1 77.06 199 THR B CA 1
ATOM 6527 C C . THR B 1 199 ? -4.266 -13.719 -22.156 1 77.06 199 THR B C 1
ATOM 6529 O O . THR B 1 199 ? -3.99 -14.242 -21.078 1 77.06 199 THR B O 1
ATOM 6532 N N . LYS B 1 200 ? -4.355 -12.359 -22.375 1 64.69 200 LYS B N 1
ATOM 6533 C CA . LYS B 1 200 ? -4.426 -11.5 -21.188 1 64.69 200 LYS B CA 1
ATOM 6534 C C . LYS B 1 200 ? -5.848 -11.43 -20.656 1 64.69 200 LYS B C 1
ATOM 6536 O O . LYS B 1 200 ? -6.805 -11.305 -21.406 1 64.69 200 LYS B O 1
ATOM 6541 N N . GLY B 1 201 ? -6.07 -11.695 -19.5 1 57.09 201 GLY B N 1
ATOM 6542 C CA . GLY B 1 201 ? -7.332 -11.336 -18.875 1 57.09 201 GLY B CA 1
ATOM 6543 C C . GLY B 1 201 ? -7.43 -9.867 -18.516 1 57.09 201 GLY B C 1
ATOM 6544 O O . GLY B 1 201 ? -6.414 -9.219 -18.25 1 57.09 201 GLY B O 1
ATOM 6545 N N . ALA B 1 202 ? -8.242 -9.016 -19.172 1 53.38 202 ALA B N 1
ATOM 6546 C CA . ALA B 1 202 ? -8.414 -7.605 -18.859 1 53.38 202 ALA B CA 1
ATOM 6547 C C . ALA B 1 202 ? -8.805 -7.41 -17.391 1 53.38 202 ALA B C 1
ATOM 6549 O O . ALA B 1 202 ? -9.922 -7.742 -16.984 1 53.38 202 ALA B O 1
ATOM 6550 N N . GLY B 1 203 ? -8 -7.82 -16.5 1 56.47 203 GLY B N 1
ATOM 6551 C CA . GLY B 1 203 ? -8.398 -7.543 -15.125 1 56.47 203 GLY B CA 1
ATOM 6552 C C . GLY B 1 203 ? -7.66 -6.375 -14.516 1 56.47 203 GLY B C 1
ATOM 6553 O O . GLY B 1 203 ? -6.828 -5.746 -15.172 1 56.47 203 GLY B O 1
ATOM 6554 N N . LYS B 1 204 ? -8.18 -5.695 -13.477 1 52.72 204 LYS B N 1
ATOM 6555 C CA . LYS B 1 204 ? -7.582 -4.574 -12.766 1 52.72 204 LYS B CA 1
ATOM 6556 C C . LYS B 1 204 ? -6.09 -4.793 -12.547 1 52.72 204 LYS B C 1
ATOM 6558 O O . LYS B 1 204 ? -5.316 -3.832 -12.484 1 52.72 204 LYS B O 1
ATOM 6563 N N . TRP B 1 205 ? -5.805 -6.074 -12.523 1 53.16 205 TRP B N 1
ATOM 6564 C CA . TRP B 1 205 ? -4.41 -6.363 -12.211 1 53.16 205 TRP B CA 1
ATOM 6565 C C . TRP B 1 205 ? -3.713 -7.039 -13.383 1 53.16 205 TRP B C 1
ATOM 6567 O O . TRP B 1 205 ? -3.037 -8.055 -13.211 1 53.16 205 TRP B O 1
ATOM 6577 N N . GLU B 1 206 ? -3.982 -6.48 -14.523 1 50.41 206 GLU B N 1
ATOM 6578 C CA . GLU B 1 206 ? -3.627 -6.996 -15.844 1 50.41 206 GLU B CA 1
ATOM 6579 C C . GLU B 1 206 ? -2.164 -7.426 -15.891 1 50.41 206 GLU B C 1
ATOM 6581 O O . GLU B 1 206 ? -1.79 -8.281 -16.703 1 50.41 206 GLU B O 1
ATOM 6586 N N . ASN B 1 207 ? -1.38 -6.84 -14.891 1 49.97 207 ASN B N 1
ATOM 6587 C CA . ASN B 1 207 ? -0.007 -7.281 -15.109 1 49.97 207 ASN B CA 1
ATOM 6588 C C . ASN B 1 207 ? 0.203 -8.719 -14.641 1 49.97 207 ASN B C 1
ATOM 6590 O O . ASN B 1 207 ? 1.311 -9.25 -14.734 1 49.97 207 ASN B O 1
ATOM 6594 N N . THR B 1 208 ? -0.858 -9.367 -14.062 1 49 208 THR B N 1
ATOM 6595 C CA . THR B 1 208 ? -0.61 -10.688 -13.508 1 49 208 THR B CA 1
ATOM 6596 C C . THR B 1 208 ? -0.722 -11.758 -14.586 1 49 208 THR B C 1
ATOM 6598 O O . THR B 1 208 ? -0.245 -12.883 -14.414 1 49 208 THR B O 1
ATOM 6601 N N . GLY B 1 209 ? -1.277 -11.344 -15.75 1 52.28 209 GLY B N 1
ATOM 6602 C CA . GLY B 1 209 ? -1.321 -12.312 -16.844 1 52.28 209 GLY B CA 1
ATOM 6603 C C . GLY B 1 209 ? -0.596 -11.844 -18.078 1 52.28 209 GLY B C 1
ATOM 6604 O O . GLY B 1 209 ? -0.011 -10.758 -18.094 1 52.28 209 GLY B O 1
ATOM 6605 N N . GLY B 1 210 ? 0.009 -12.734 -18.891 1 55.62 210 GLY B N 1
ATOM 6606 C CA . GLY B 1 210 ? 0.55 -12.43 -20.203 1 55.62 210 GLY B CA 1
ATOM 6607 C C . GLY B 1 210 ? 2.021 -12.773 -20.328 1 55.62 210 GLY B C 1
ATOM 6608 O O . GLY B 1 210 ? 2.564 -13.523 -19.531 1 55.62 210 GLY B O 1
ATOM 6609 N N . ALA B 1 211 ? 2.568 -12.305 -21.281 1 59.09 211 ALA B N 1
ATOM 6610 C CA . ALA B 1 211 ? 3.93 -12.664 -21.672 1 59.09 211 ALA B CA 1
ATOM 6611 C C . ALA B 1 211 ? 4.949 -12.07 -20.703 1 59.09 211 ALA B C 1
ATOM 6613 O O . ALA B 1 211 ? 6.062 -12.586 -20.578 1 59.09 211 ALA B O 1
ATOM 6614 N N . LYS B 1 212 ? 4.52 -11.125 -19.906 1 68.62 212 LYS B N 1
ATOM 6615 C CA . LYS B 1 212 ? 5.465 -10.453 -19.031 1 68.62 212 LYS B CA 1
ATOM 6616 C C . LYS B 1 212 ? 5.301 -10.922 -17.578 1 68.62 212 LYS B C 1
ATOM 6618 O O . LYS B 1 212 ? 5.926 -10.383 -16.672 1 68.62 212 LYS B O 1
ATOM 6623 N N . SER B 1 213 ? 4.688 -11.969 -17.469 1 77.38 213 SER B N 1
ATOM 6624 C CA . SER B 1 213 ? 4.379 -12.453 -16.141 1 77.38 213 SER B CA 1
ATOM 6625 C C . SER B 1 213 ? 5.637 -12.914 -15.406 1 77.38 213 SER B C 1
ATOM 6627 O O . SER B 1 213 ? 6.547 -13.469 -16.031 1 77.38 213 SER B O 1
ATOM 6629 N N . LYS B 1 214 ? 5.652 -12.711 -14.156 1 83.44 214 LYS B N 1
ATOM 6630 C CA . LYS B 1 214 ? 6.723 -13.102 -13.242 1 83.44 214 LYS B CA 1
ATOM 6631 C C . LYS B 1 214 ? 6.926 -14.617 -13.242 1 83.44 214 LYS B C 1
ATOM 6633 O O . LYS B 1 214 ? 8.055 -15.094 -13.172 1 83.44 214 LYS B O 1
ATOM 6638 N N . PHE B 1 215 ? 5.793 -15.383 -13.414 1 86.25 215 PHE B N 1
ATOM 6639 C CA . PHE B 1 215 ? 5.832 -16.828 -13.281 1 86.25 215 PHE B CA 1
ATOM 6640 C C . PHE B 1 215 ? 5.297 -17.516 -14.539 1 86.25 215 PHE B C 1
ATOM 6642 O O . PHE B 1 215 ? 4.66 -16.859 -15.375 1 86.25 215 PHE B O 1
ATOM 6649 N N . GLY B 1 216 ? 5.66 -18.828 -14.578 1 91.5 216 GLY B N 1
ATOM 6650 C CA . GLY B 1 216 ? 5.109 -19.641 -15.641 1 91.5 216 GLY B CA 1
ATOM 6651 C C . GLY B 1 216 ? 6.094 -19.906 -16.766 1 91.5 216 GLY B C 1
ATOM 6652 O O . GLY B 1 216 ? 7.035 -19.125 -16.969 1 91.5 216 GLY B O 1
ATOM 6653 N N . LEU B 1 217 ? 5.836 -20.922 -17.484 1 94.38 217 LEU B N 1
ATOM 6654 C CA . LEU B 1 217 ? 6.73 -21.359 -18.547 1 94.38 217 LEU B CA 1
ATOM 6655 C C . LEU B 1 217 ? 6.098 -21.141 -19.906 1 94.38 217 LEU B C 1
ATOM 6657 O O . LEU B 1 217 ? 4.895 -21.359 -20.094 1 94.38 217 LEU B O 1
ATOM 6661 N N . ASN B 1 218 ? 6.902 -20.641 -20.812 1 91.94 218 ASN B N 1
ATOM 6662 C CA . ASN B 1 218 ? 6.438 -20.578 -22.188 1 91.94 218 ASN B CA 1
ATOM 6663 C C . ASN B 1 218 ? 6.531 -21.938 -22.875 1 91.94 218 ASN B C 1
ATOM 6665 O O . ASN B 1 218 ? 6.898 -22.922 -22.25 1 91.94 218 ASN B O 1
ATOM 6669 N N . ALA B 1 219 ? 6.16 -21.984 -24.141 1 94.69 219 ALA B N 1
ATOM 6670 C CA . ALA B 1 219 ? 6.039 -23.25 -24.844 1 94.69 219 ALA B CA 1
ATOM 6671 C C . ALA B 1 219 ? 7.379 -23.984 -24.906 1 94.69 219 ALA B C 1
ATOM 6673 O O . ALA B 1 219 ? 7.449 -25.188 -24.625 1 94.69 219 ALA B O 1
ATOM 6674 N N . GLU B 1 220 ? 8.375 -23.297 -25.219 1 91.5 220 GLU B N 1
ATOM 6675 C CA . GLU B 1 220 ? 9.711 -23.875 -25.297 1 91.5 220 GLU B CA 1
ATOM 6676 C C . GLU B 1 220 ? 10.141 -24.469 -23.953 1 91.5 220 GLU B C 1
ATOM 6678 O O . GLU B 1 220 ? 10.656 -25.578 -23.891 1 91.5 220 GLU B O 1
ATOM 6683 N N . GLN B 1 221 ? 9.922 -23.766 -22.906 1 92.88 221 GLN B N 1
ATOM 6684 C CA . GLN B 1 221 ? 10.305 -24.172 -21.562 1 92.88 221 GLN B CA 1
ATOM 6685 C C . GLN B 1 221 ? 9.484 -25.375 -21.109 1 92.88 221 GLN B C 1
ATOM 6687 O O . GLN B 1 221 ? 9.992 -26.25 -20.406 1 92.88 221 GLN B O 1
ATOM 6692 N N . VAL B 1 222 ? 8.25 -25.359 -21.453 1 96.62 222 VAL B N 1
ATOM 6693 C CA . VAL B 1 222 ? 7.379 -26.484 -21.125 1 96.62 222 VAL B CA 1
ATOM 6694 C C . VAL B 1 222 ? 7.93 -27.766 -21.75 1 96.62 222 VAL B C 1
ATOM 6696 O O . VAL B 1 222 ? 8.039 -28.797 -21.078 1 96.62 222 VAL B O 1
ATOM 6699 N N . LEU B 1 223 ? 8.297 -27.719 -23.047 1 96 223 LEU B N 1
ATOM 6700 C CA . LEU B 1 223 ? 8.852 -28.875 -23.75 1 96 223 LEU B CA 1
ATOM 6701 C C . LEU B 1 223 ? 10.141 -29.328 -23.078 1 96 223 LEU B C 1
ATOM 6703 O O . LEU B 1 223 ? 10.375 -30.531 -22.938 1 96 223 LEU B O 1
ATOM 6707 N N . GLU B 1 224 ? 10.898 -28.359 -22.625 1 93.69 224 GLU B N 1
ATOM 6708 C CA . GLU B 1 224 ? 12.156 -28.688 -21.953 1 93.69 224 GLU B CA 1
ATOM 6709 C C . GLU B 1 224 ? 11.898 -29.438 -20.641 1 93.69 224 GLU B C 1
ATOM 6711 O O . GLU B 1 224 ? 12.586 -30.422 -20.344 1 93.69 224 GLU B O 1
ATOM 6716 N N . VAL B 1 225 ? 10.961 -28.969 -19.875 1 96.81 225 VAL B N 1
ATOM 6717 C CA . VAL B 1 225 ? 10.633 -29.594 -18.594 1 96.81 225 VAL B CA 1
ATOM 6718 C C . VAL B 1 225 ? 10.117 -31.016 -18.828 1 96.81 225 VAL B C 1
ATOM 6720 O O . VAL B 1 225 ? 10.523 -31.953 -18.141 1 96.81 225 VAL B O 1
ATOM 6723 N N . VAL B 1 226 ? 9.258 -31.234 -19.828 1 97.69 226 VAL B N 1
ATOM 6724 C CA . VAL B 1 226 ? 8.688 -32.531 -20.141 1 97.69 226 VAL B CA 1
ATOM 6725 C C . VAL B 1 226 ? 9.805 -33.5 -20.578 1 97.69 226 VAL B C 1
ATOM 6727 O O . VAL B 1 226 ? 9.859 -34.656 -20.109 1 97.69 226 VAL B O 1
ATOM 6730 N N . ASN B 1 227 ? 10.68 -33 -21.453 1 96.56 227 ASN B N 1
ATOM 6731 C CA . ASN B 1 227 ? 11.789 -33.812 -21.922 1 96.56 227 ASN B CA 1
ATOM 6732 C C . ASN B 1 227 ? 12.719 -34.219 -20.781 1 96.56 227 ASN B C 1
ATOM 6734 O O . ASN B 1 227 ? 13.164 -35.344 -20.719 1 96.56 227 ASN B O 1
ATOM 6738 N N . ARG B 1 228 ? 12.984 -33.312 -19.906 1 96.56 228 ARG B N 1
ATOM 6739 C CA . ARG B 1 228 ? 13.859 -33.562 -18.766 1 96.56 228 ARG B CA 1
ATOM 6740 C C . ARG B 1 228 ? 13.227 -34.594 -17.828 1 96.56 228 ARG B C 1
ATOM 6742 O O . ARG B 1 228 ? 13.914 -35.469 -17.312 1 96.56 228 ARG B O 1
ATOM 6749 N N . LEU B 1 229 ? 11.984 -34.406 -17.547 1 97.81 229 LEU B N 1
ATOM 6750 C CA . LEU B 1 229 ? 11.266 -35.375 -16.703 1 97.81 229 LEU B CA 1
ATOM 6751 C C . LEU B 1 229 ? 11.266 -36.75 -17.312 1 97.81 229 LEU B C 1
ATOM 6753 O O . LEU B 1 229 ? 11.469 -37.75 -16.594 1 97.81 229 LEU B O 1
ATOM 6757 N N . ASN B 1 230 ? 11.039 -36.812 -18.609 1 97.44 230 ASN B N 1
ATOM 6758 C CA . ASN B 1 230 ? 11.055 -38.094 -19.312 1 97.44 230 ASN B CA 1
ATOM 6759 C C . ASN B 1 230 ? 12.422 -38.781 -19.219 1 97.44 230 ASN B C 1
ATOM 6761 O O . ASN B 1 230 ? 12.508 -39.969 -18.906 1 97.44 230 ASN B O 1
ATOM 6765 N N . ALA B 1 231 ? 13.43 -37.969 -19.469 1 96.88 231 ALA B N 1
ATOM 6766 C CA . ALA B 1 231 ? 14.797 -38.5 -19.438 1 96.88 231 ALA B CA 1
ATOM 6767 C C . ALA B 1 231 ? 15.172 -39 -18.047 1 96.88 231 ALA B C 1
ATOM 6769 O O . ALA B 1 231 ? 15.922 -39.969 -17.922 1 96.88 231 ALA B O 1
ATOM 6770 N N . ALA B 1 232 ? 14.625 -38.406 -17.047 1 95.94 232 ALA B N 1
ATOM 6771 C CA . ALA B 1 232 ? 14.953 -38.75 -15.664 1 95.94 232 ALA B CA 1
ATOM 6772 C C . ALA B 1 232 ? 14.047 -39.875 -15.148 1 95.94 232 ALA B C 1
ATOM 6774 O O . ALA B 1 232 ? 14.242 -40.375 -14.039 1 95.94 232 ALA B O 1
ATOM 6775 N N . GLY B 1 233 ? 13.047 -40.219 -15.922 1 96.44 233 GLY B N 1
ATOM 6776 C CA . GLY B 1 233 ? 12.117 -41.281 -15.523 1 96.44 233 GLY B CA 1
ATOM 6777 C C . GLY B 1 233 ? 11.047 -40.781 -14.57 1 96.44 233 GLY B C 1
ATOM 6778 O O . GLY B 1 233 ? 10.547 -41.562 -13.75 1 96.44 233 GLY B O 1
ATOM 6779 N N . TYR B 1 234 ? 10.758 -39.5 -14.539 1 97.44 234 TYR B N 1
ATOM 6780 C CA . TYR B 1 234 ? 9.805 -38.938 -13.602 1 97.44 234 TYR B CA 1
ATOM 6781 C C . TYR B 1 234 ? 8.609 -38.344 -14.336 1 97.44 234 TYR B C 1
ATOM 6783 O O . TYR B 1 234 ? 7.84 -37.562 -13.758 1 97.44 234 TYR B O 1
ATOM 6791 N N . LEU B 1 235 ? 8.391 -38.594 -15.633 1 98.12 235 LEU B N 1
ATOM 6792 C CA . LEU B 1 235 ? 7.309 -37.969 -16.391 1 98.12 235 LEU B CA 1
ATOM 6793 C C . LEU B 1 235 ? 5.953 -38.344 -15.781 1 98.12 235 LEU B C 1
ATOM 6795 O O . LEU B 1 235 ? 5.023 -37.531 -15.812 1 98.12 235 LEU B O 1
ATOM 6799 N N . ASP B 1 236 ? 5.855 -39.531 -15.242 1 97.62 236 ASP B N 1
ATOM 6800 C CA . ASP B 1 236 ? 4.617 -40 -14.617 1 97.62 236 ASP B CA 1
ATOM 6801 C C . ASP B 1 236 ? 4.262 -39.125 -13.414 1 97.62 236 ASP B C 1
ATOM 6803 O O . ASP B 1 236 ? 3.107 -39.094 -12.977 1 97.62 236 ASP B O 1
ATOM 6807 N N . CYS B 1 237 ? 5.262 -38.375 -12.828 1 98.12 237 CYS B N 1
ATOM 6808 C CA . CYS B 1 237 ? 5.055 -37.5 -11.672 1 98.12 237 CYS B CA 1
ATOM 6809 C C . CYS B 1 237 ? 4.367 -36.219 -12.078 1 98.12 237 CYS B C 1
ATOM 6811 O O . CYS B 1 237 ? 3.834 -35.5 -11.227 1 98.12 237 CYS B O 1
ATOM 6813 N N . LEU B 1 238 ? 4.395 -35.844 -13.336 1 98.44 238 LEU B N 1
ATOM 6814 C CA . LEU B 1 238 ? 3.754 -34.625 -13.82 1 98.44 238 LEU B CA 1
ATOM 6815 C C . LEU B 1 238 ? 2.244 -34.844 -13.93 1 98.44 238 LEU B C 1
ATOM 6817 O O . LEU B 1 238 ? 1.738 -35.219 -14.984 1 98.44 238 LEU B O 1
ATOM 6821 N N . GLN B 1 239 ? 1.546 -34.438 -12.867 1 98.12 239 GLN B N 1
ATOM 6822 C CA . GLN B 1 239 ? 0.15 -34.844 -12.734 1 98.12 239 GLN B CA 1
ATOM 6823 C C . GLN B 1 239 ? -0.779 -33.625 -12.797 1 98.12 239 GLN B C 1
ATOM 6825 O O . GLN B 1 239 ? -1.988 -33.781 -12.984 1 98.12 239 GLN B O 1
ATOM 6830 N N . LEU B 1 240 ? -0.203 -32.406 -12.68 1 98.75 240 LEU B N 1
ATOM 6831 C CA . LEU B 1 240 ? -1.029 -31.219 -12.586 1 98.75 240 LEU B CA 1
ATOM 6832 C C . LEU B 1 240 ? -0.532 -30.141 -13.547 1 98.75 240 LEU B C 1
ATOM 6834 O O . LEU B 1 240 ? 0.675 -29.922 -13.664 1 98.75 240 LEU B O 1
ATOM 6838 N N . MET B 1 241 ? -1.443 -29.531 -14.32 1 98.62 241 MET B N 1
ATOM 6839 C CA . MET B 1 241 ? -1.192 -28.297 -15.062 1 98.62 241 MET B CA 1
ATOM 6840 C C . MET B 1 241 ? -1.806 -27.094 -14.352 1 98.62 241 MET B C 1
ATOM 6842 O O . MET B 1 241 ? -3 -27.094 -14.047 1 98.62 241 MET B O 1
ATOM 6846 N N . HIS B 1 242 ? -0.939 -26.156 -14.039 1 97.69 242 HIS B N 1
ATOM 6847 C CA . HIS B 1 242 ? -1.374 -24.953 -13.344 1 97.69 242 HIS B CA 1
ATOM 6848 C C . HIS B 1 242 ? -1.385 -23.75 -14.281 1 97.69 242 HIS B C 1
ATOM 6850 O O . HIS B 1 242 ? -0.482 -23.594 -15.109 1 97.69 242 HIS B O 1
ATOM 6856 N N . CYS B 1 243 ? -2.371 -22.969 -14.18 1 94.25 243 CYS B N 1
ATOM 6857 C CA . CYS B 1 243 ? -2.416 -21.656 -14.828 1 94.25 243 CYS B CA 1
ATOM 6858 C C . CYS B 1 243 ? -3.014 -20.609 -13.891 1 94.25 243 CYS B C 1
ATOM 6860 O O . CYS B 1 243 ? -3.703 -20.953 -12.93 1 94.25 243 CYS B O 1
ATOM 6862 N N . HIS B 1 244 ? -2.672 -19.422 -14.109 1 89.5 244 HIS B N 1
ATOM 6863 C CA . HIS B 1 244 ? -3.279 -18.312 -13.391 1 89.5 244 HIS B CA 1
ATOM 6864 C C . HIS B 1 244 ? -3.947 -17.328 -14.359 1 89.5 244 HIS B C 1
ATOM 6866 O O . HIS B 1 244 ? -3.268 -16.594 -15.07 1 89.5 244 HIS B O 1
ATOM 6872 N N . LEU B 1 245 ? -5.211 -17.281 -14.305 1 87.44 245 LEU B N 1
ATOM 6873 C CA . LEU B 1 245 ? -5.973 -16.5 -15.281 1 87.44 245 LEU B CA 1
ATOM 6874 C C . LEU B 1 245 ? -5.84 -15.008 -14.992 1 87.44 245 LEU B C 1
ATOM 6876 O O . LEU B 1 245 ? -6.035 -14.188 -15.891 1 87.44 245 LEU B O 1
ATOM 6880 N N . GLY B 1 246 ? -5.594 -14.672 -13.805 1 85.94 246 GLY B N 1
ATOM 6881 C CA . GLY B 1 246 ? -5.566 -13.297 -13.344 1 85.94 246 GLY B CA 1
ATOM 6882 C C . GLY B 1 246 ? -6.262 -13.109 -12.008 1 85.94 246 GLY B C 1
ATOM 6883 O O . GLY B 1 246 ? -6.594 -14.078 -11.328 1 85.94 246 GLY B O 1
ATOM 6884 N N . SER B 1 247 ? -6.309 -11.836 -11.625 1 87.75 247 SER B N 1
ATOM 6885 C CA . SER B 1 247 ? -7.027 -11.492 -10.406 1 87.75 247 SER B CA 1
ATOM 6886 C C . SER B 1 247 ? -8.203 -10.562 -10.703 1 87.75 247 SER B C 1
ATOM 6888 O O . SER B 1 247 ? -8.07 -9.609 -11.477 1 87.75 247 SER B O 1
ATOM 6890 N N . GLN B 1 248 ? -9.344 -10.922 -10.195 1 92.31 248 GLN B N 1
ATOM 6891 C CA . GLN B 1 248 ? -10.508 -10.047 -10.336 1 92.31 248 GLN B CA 1
ATOM 6892 C C . GLN B 1 248 ? -10.844 -9.805 -11.805 1 92.31 248 GLN B C 1
ATOM 6894 O O . GLN B 1 248 ? -10.906 -8.656 -12.242 1 92.31 248 GLN B O 1
ATOM 6899 N N . ILE B 1 249 ? -11.07 -10.93 -12.516 1 93.5 249 ILE B N 1
ATOM 6900 C CA . ILE B 1 249 ? -11.438 -10.82 -13.922 1 93.5 249 ILE B CA 1
ATOM 6901 C C . ILE B 1 249 ? -12.922 -10.477 -14.047 1 93.5 249 ILE B C 1
ATOM 6903 O O . ILE B 1 249 ? -13.781 -11.328 -13.789 1 93.5 249 ILE B O 1
ATOM 6907 N N . ALA B 1 250 ? -13.211 -9.336 -14.547 1 94.25 250 ALA B N 1
ATOM 6908 C CA . ALA B 1 250 ? -14.57 -8.789 -14.5 1 94.25 250 ALA B CA 1
ATOM 6909 C C . ALA B 1 250 ? -15.422 -9.352 -15.641 1 94.25 250 ALA B C 1
ATOM 6911 O O . ALA B 1 250 ? -16.641 -9.445 -15.516 1 94.25 250 ALA B O 1
ATOM 6912 N N . ASN B 1 251 ? -14.805 -9.758 -16.719 1 95.12 251 ASN B N 1
ATOM 6913 C CA . ASN B 1 251 ? -15.523 -10.117 -17.938 1 95.12 251 ASN B CA 1
ATOM 6914 C C . ASN B 1 251 ? -15.453 -11.625 -18.203 1 95.12 251 ASN B C 1
ATOM 6916 O O . ASN B 1 251 ? -14.367 -12.18 -18.375 1 95.12 251 ASN B O 1
ATOM 6920 N N . ILE B 1 252 ? -16.625 -12.258 -18.375 1 95.62 252 ILE B N 1
ATOM 6921 C CA . ILE B 1 252 ? -16.719 -13.695 -18.594 1 95.62 252 ILE B CA 1
ATOM 6922 C C . ILE B 1 252 ? -16.047 -14.07 -19.906 1 95.62 252 ILE B C 1
ATOM 6924 O O . ILE B 1 252 ? -15.5 -15.164 -20.047 1 95.62 252 ILE B O 1
ATOM 6928 N N . LEU B 1 253 ? -16.062 -13.148 -20.891 1 94.56 253 LEU B N 1
ATOM 6929 C CA . LEU B 1 253 ? -15.445 -13.422 -22.188 1 94.56 253 LEU B CA 1
ATOM 6930 C C . LEU B 1 253 ? -13.945 -13.617 -22.047 1 94.56 253 LEU B C 1
ATOM 6932 O O . LEU B 1 253 ? -13.344 -14.422 -22.766 1 94.56 253 LEU B O 1
ATOM 6936 N N . ASP B 1 254 ? -13.367 -12.898 -21.172 1 93.19 254 ASP B N 1
ATOM 6937 C CA . ASP B 1 254 ? -11.938 -13.062 -20.922 1 93.19 254 ASP B CA 1
ATOM 6938 C C . ASP B 1 254 ? -11.633 -14.438 -20.328 1 93.19 254 ASP B C 1
ATOM 6940 O O . ASP B 1 254 ? -10.633 -15.062 -20.672 1 93.19 254 ASP B O 1
ATOM 6944 N N . ILE B 1 255 ? -12.461 -14.906 -19.453 1 94.19 255 ILE B N 1
ATOM 6945 C CA . ILE B 1 255 ? -12.305 -16.234 -18.859 1 94.19 255 ILE B CA 1
ATOM 6946 C C . ILE B 1 255 ? -12.414 -17.297 -19.938 1 94.19 255 ILE B C 1
ATOM 6948 O O . ILE B 1 255 ? -11.594 -18.219 -19.984 1 94.19 255 ILE B O 1
ATOM 6952 N N . ARG B 1 256 ? -13.336 -17.125 -20.766 1 93.62 256 ARG B N 1
ATOM 6953 C CA . ARG B 1 256 ? -13.547 -18.078 -21.844 1 93.62 256 ARG B CA 1
ATOM 6954 C C . ARG B 1 256 ? -12.328 -18.156 -22.766 1 93.62 256 ARG B C 1
ATOM 6956 O O . ARG B 1 256 ? -11.883 -19.25 -23.125 1 93.62 256 ARG B O 1
ATOM 6963 N N . GLN B 1 257 ? -11.852 -17.031 -23.094 1 92.56 257 GLN B N 1
ATOM 6964 C CA . GLN B 1 257 ? -10.695 -16.969 -23.984 1 92.56 257 GLN B CA 1
ATOM 6965 C C . GLN B 1 257 ? -9.469 -17.609 -23.328 1 92.56 257 GLN B C 1
ATOM 6967 O O . GLN B 1 257 ? -8.727 -18.344 -23.984 1 92.56 257 GLN B O 1
ATOM 6972 N N . CYS B 1 258 ? -9.242 -17.344 -22.109 1 93.38 258 CYS B N 1
ATOM 6973 C CA . CYS B 1 258 ? -8.117 -17.922 -21.391 1 93.38 258 CYS B CA 1
ATOM 6974 C C . CYS B 1 258 ? -8.258 -19.438 -21.312 1 93.38 258 CYS B C 1
ATOM 6976 O O . CYS B 1 258 ? -7.277 -20.172 -21.516 1 93.38 258 CYS B O 1
ATOM 6978 N N . MET B 1 259 ? -9.438 -19.891 -21.094 1 95.81 259 MET B N 1
ATOM 6979 C CA . MET B 1 259 ? -9.664 -21.312 -20.891 1 95.81 259 MET B CA 1
ATOM 6980 C C . MET B 1 259 ? -9.469 -22.078 -22.188 1 95.81 259 MET B C 1
ATOM 6982 O O . MET B 1 259 ? -9.094 -23.25 -22.172 1 95.81 259 MET B O 1
ATOM 6986 N N . GLN B 1 260 ? -9.688 -21.438 -23.312 1 94.94 260 GLN B N 1
ATOM 6987 C CA . GLN B 1 260 ? -9.406 -22.094 -24.594 1 94.94 260 GLN B CA 1
ATOM 6988 C C . GLN B 1 260 ? -7.926 -22.422 -24.734 1 94.94 260 GLN B C 1
ATOM 6990 O O . GLN B 1 260 ? -7.57 -23.516 -25.172 1 94.94 260 GLN B O 1
ATOM 6995 N N . GLU B 1 261 ? -7.188 -21.469 -24.344 1 95.19 261 GLU B N 1
ATOM 6996 C CA . GLU B 1 261 ? -5.742 -21.688 -24.375 1 95.19 261 GLU B CA 1
ATOM 6997 C C . GLU B 1 261 ? -5.328 -22.766 -23.391 1 95.19 261 GLU B C 1
ATOM 6999 O O . GLU B 1 261 ? -4.484 -23.609 -23.688 1 95.19 261 GLU B O 1
ATOM 7004 N N . VAL B 1 262 ? -5.922 -22.75 -22.234 1 96.75 262 VAL B N 1
ATOM 7005 C CA . VAL B 1 262 ? -5.637 -23.734 -21.188 1 96.75 262 VAL B CA 1
ATOM 7006 C C . VAL B 1 262 ? -5.941 -25.141 -21.703 1 96.75 262 VAL B C 1
ATOM 7008 O O . VAL B 1 262 ? -5.129 -26.062 -21.547 1 96.75 262 VAL B O 1
ATOM 7011 N N . ALA B 1 263 ? -7.074 -25.281 -22.312 1 97.56 263 ALA B N 1
ATOM 7012 C CA . ALA B 1 263 ? -7.492 -26.578 -22.844 1 97.56 263 ALA B CA 1
ATOM 7013 C C . ALA B 1 263 ? -6.516 -27.078 -23.906 1 97.56 263 ALA B C 1
ATOM 7015 O O . ALA B 1 263 ? -6.215 -28.281 -23.953 1 97.56 263 ALA B O 1
ATOM 7016 N N . ARG B 1 264 ? -6.055 -26.188 -24.703 1 97.06 264 ARG B N 1
ATOM 7017 C CA . ARG B 1 264 ? -5.125 -26.547 -25.766 1 97.06 264 ARG B CA 1
ATOM 7018 C C . ARG B 1 264 ? -3.812 -27.062 -25.188 1 97.06 264 ARG B C 1
ATOM 7020 O O . ARG B 1 264 ? -3.248 -28.047 -25.688 1 97.06 264 ARG B O 1
ATOM 7027 N N . TYR B 1 265 ? -3.291 -26.438 -24.188 1 97.81 265 TYR B N 1
ATOM 7028 C CA . TYR B 1 265 ? -2.07 -26.891 -23.531 1 97.81 265 TYR B CA 1
ATOM 7029 C C . TYR B 1 265 ? -2.266 -28.281 -22.922 1 97.81 265 TYR B C 1
ATOM 7031 O O . TYR B 1 265 ? -1.369 -29.125 -22.984 1 97.81 265 TYR B O 1
ATOM 7039 N N . TYR B 1 266 ? -3.426 -28.516 -22.344 1 98.12 266 TYR B N 1
ATOM 7040 C CA . TYR B 1 266 ? -3.729 -29.828 -21.781 1 98.12 266 TYR B CA 1
ATOM 7041 C C . TYR B 1 266 ? -3.609 -30.922 -22.844 1 98.12 266 TYR B C 1
ATOM 7043 O O . TYR B 1 266 ? -2.924 -31.922 -22.641 1 98.12 266 TYR B O 1
ATOM 7051 N N . VAL B 1 267 ? -4.23 -30.656 -23.953 1 97.69 267 VAL B N 1
ATOM 7052 C CA . VAL B 1 267 ? -4.238 -31.609 -25.047 1 97.69 267 VAL B CA 1
ATOM 7053 C C . VAL B 1 267 ? -2.807 -31.891 -25.5 1 97.69 267 VAL B C 1
ATOM 7055 O O . VAL B 1 267 ? -2.416 -33.062 -25.672 1 97.69 267 VAL B O 1
ATOM 7058 N N . GLU B 1 268 ? -2.084 -30.875 -25.656 1 97.5 268 GLU B N 1
ATOM 7059 C CA . GLU B 1 268 ? -0.723 -31.016 -26.172 1 97.5 268 GLU B CA 1
ATOM 7060 C C . GLU B 1 268 ? 0.168 -31.734 -25.156 1 97.5 268 GLU B C 1
ATOM 7062 O O . GLU B 1 268 ? 1.039 -32.531 -25.531 1 97.5 268 GLU B O 1
ATOM 7067 N N . LEU B 1 269 ? 0.016 -31.453 -23.844 1 97.94 269 LEU B N 1
ATOM 7068 C CA . LEU B 1 269 ? 0.797 -32.125 -22.812 1 97.94 269 LEU B CA 1
ATOM 7069 C C . LEU B 1 269 ? 0.469 -33.625 -22.781 1 97.94 269 LEU B C 1
ATOM 7071 O O . LEU B 1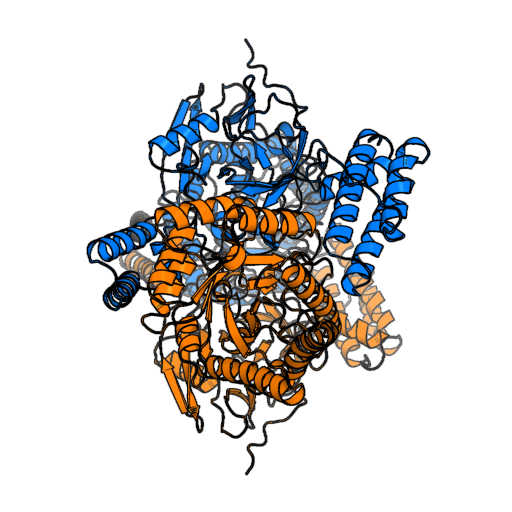 269 ? 1.362 -34.438 -22.609 1 97.94 269 LEU B O 1
ATOM 7075 N N . ARG B 1 270 ? -0.793 -33.969 -22.953 1 97.69 270 ARG B N 1
ATOM 7076 C CA . ARG B 1 270 ? -1.206 -35.375 -23 1 97.69 270 ARG B CA 1
ATOM 7077 C C . ARG B 1 270 ? -0.607 -36.062 -24.219 1 97.69 270 ARG B C 1
ATOM 7079 O O . ARG B 1 270 ? -0.219 -37.25 -24.141 1 97.69 270 ARG B O 1
ATOM 7086 N N . ARG B 1 271 ? -0.55 -35.344 -25.281 1 96 271 ARG B N 1
ATOM 7087 C CA . ARG B 1 271 ? 0.041 -35.875 -26.5 1 96 271 ARG B CA 1
ATOM 7088 C C . ARG B 1 271 ? 1.528 -36.156 -26.312 1 96 271 ARG B C 1
ATOM 7090 O O . ARG B 1 271 ? 2.078 -37.094 -26.922 1 96 271 ARG B O 1
ATOM 7097 N N . LEU B 1 272 ? 2.145 -35.406 -25.453 1 96.5 272 LEU B N 1
ATOM 7098 C CA . LEU B 1 272 ? 3.545 -35.625 -25.109 1 96.5 272 LEU B CA 1
ATOM 7099 C C . LEU B 1 272 ? 3.68 -36.719 -24.062 1 96.5 272 LEU B C 1
ATOM 7101 O O . LEU B 1 272 ? 4.75 -36.906 -23.469 1 96.5 272 LEU B O 1
ATOM 7105 N N . GLN B 1 273 ? 2.588 -37.344 -23.719 1 96.62 273 GLN B N 1
ATOM 7106 C CA . GLN B 1 273 ? 2.5 -38.531 -22.859 1 96.62 273 GLN B CA 1
ATOM 7107 C C . GLN B 1 273 ? 2.631 -38.156 -21.391 1 96.62 273 GLN B C 1
ATOM 7109 O O . GLN B 1 273 ? 2.912 -39 -20.547 1 96.62 273 GLN B O 1
ATOM 7114 N N . ALA B 1 274 ? 2.57 -36.875 -21.078 1 97.25 274 ALA B N 1
ATOM 7115 C CA . ALA B 1 274 ? 2.441 -36.5 -19.672 1 97.25 274 ALA B CA 1
ATOM 7116 C C . ALA B 1 274 ? 1.059 -36.844 -19.141 1 97.25 274 ALA B C 1
ATOM 7118 O O . ALA B 1 274 ? 0.042 -36.469 -19.719 1 97.25 274 ALA B O 1
ATOM 7119 N N . PRO B 1 275 ? 0.999 -37.594 -18.094 1 97.5 275 PRO B N 1
ATOM 7120 C CA . PRO B 1 275 ? -0.312 -38.031 -17.625 1 97.5 275 PRO B CA 1
ATOM 7121 C C . PRO B 1 275 ? -1.018 -37 -16.766 1 97.5 275 PRO B C 1
ATOM 7123 O O . PRO B 1 275 ? -1.446 -37.312 -15.648 1 97.5 275 PRO B O 1
ATOM 7126 N N . ILE B 1 276 ? -1.15 -35.844 -17.266 1 98.12 276 ILE B N 1
ATOM 7127 C CA . ILE B 1 276 ? -1.862 -34.781 -16.547 1 98.12 276 ILE B CA 1
ATOM 7128 C C . ILE B 1 276 ? -3.295 -35.25 -16.266 1 98.12 276 ILE B C 1
ATOM 7130 O O . ILE B 1 276 ? -4.055 -35.531 -17.188 1 98.12 276 ILE B O 1
ATOM 7134 N N . ALA B 1 277 ? -3.631 -35.219 -15.008 1 98 277 ALA B N 1
ATOM 7135 C CA . ALA B 1 277 ? -4.969 -35.656 -14.617 1 98 277 ALA B CA 1
ATOM 7136 C C . ALA B 1 277 ? -5.758 -34.5 -13.992 1 98 277 ALA B C 1
ATOM 7138 O O . ALA B 1 277 ? -6.98 -34.594 -13.844 1 98 277 ALA B O 1
ATOM 7139 N N . THR B 1 278 ? -5.09 -33.438 -13.633 1 98.69 278 THR B N 1
ATOM 7140 C CA . THR B 1 278 ? -5.727 -32.312 -12.945 1 98.69 278 THR B CA 1
ATOM 7141 C C . THR B 1 278 ? -5.273 -30.984 -13.539 1 98.69 278 THR B C 1
ATOM 7143 O O . THR B 1 278 ? -4.094 -30.797 -13.828 1 98.69 278 THR B O 1
ATOM 7146 N N . ILE B 1 279 ? -6.223 -30.047 -13.75 1 98.69 279 ILE B N 1
ATOM 7147 C CA . ILE B 1 279 ? -5.93 -28.672 -14.148 1 98.69 279 ILE B CA 1
ATOM 7148 C C . ILE B 1 279 ? -6.324 -27.703 -13.023 1 98.69 279 ILE B C 1
ATOM 7150 O O . ILE B 1 279 ? -7.469 -27.719 -12.57 1 98.69 279 ILE B O 1
ATOM 7154 N N . ASP B 1 280 ? -5.34 -26.969 -12.531 1 98.62 280 ASP B N 1
ATOM 7155 C CA . ASP B 1 280 ? -5.582 -25.875 -11.594 1 98.62 280 ASP B CA 1
ATOM 7156 C C . ASP B 1 280 ? -5.664 -24.547 -12.328 1 98.62 280 ASP B C 1
ATOM 7158 O O . ASP B 1 280 ? -4.652 -24.016 -12.805 1 98.62 280 ASP B O 1
ATOM 7162 N N . VAL B 1 281 ? -6.836 -23.984 -12.344 1 97 281 VAL B N 1
ATOM 7163 C CA . VAL B 1 281 ? -7.047 -22.781 -13.148 1 97 281 VAL B CA 1
ATOM 7164 C C . VAL B 1 281 ? -6.668 -21.547 -12.336 1 97 281 VAL B C 1
ATOM 7166 O O . VAL B 1 281 ? -6.812 -20.406 -12.812 1 97 281 VAL B O 1
ATOM 7169 N N . GLY B 1 282 ? -6.137 -21.75 -11.148 1 94.25 282 GLY B N 1
ATOM 7170 C CA . GLY B 1 282 ? -5.695 -20.641 -10.328 1 94.25 282 GLY B CA 1
ATOM 7171 C C . GLY B 1 282 ? -6.824 -19.719 -9.922 1 94.25 282 GLY B C 1
ATOM 7172 O O . GLY B 1 282 ? -7.898 -20.172 -9.531 1 94.25 282 GLY B O 1
ATOM 7173 N N . GLY B 1 283 ? -6.461 -18.422 -9.891 1 89.69 283 GLY B N 1
ATOM 7174 C CA . GLY B 1 283 ? -7.441 -17.422 -9.516 1 89.69 283 GLY B CA 1
ATOM 7175 C C . GLY B 1 283 ? -8.211 -16.875 -10.703 1 89.69 283 GLY B C 1
ATOM 7176 O O . GLY B 1 283 ? -8.43 -17.578 -11.688 1 89.69 283 GLY B O 1
ATOM 7177 N N . GLY B 1 284 ? -8.828 -15.703 -10.406 1 87.75 284 GLY B N 1
ATOM 7178 C CA . GLY B 1 284 ? -9.531 -15.008 -11.469 1 87.75 284 GLY B CA 1
ATOM 7179 C C . GLY B 1 284 ? -10.992 -14.75 -11.156 1 87.75 284 GLY B C 1
ATOM 7180 O O . GLY B 1 284 ? -11.578 -13.789 -11.648 1 87.75 284 GLY B O 1
ATOM 7181 N N . LEU B 1 285 ? -11.531 -15.695 -10.383 1 94.88 285 LEU B N 1
ATOM 7182 C CA . LEU B 1 285 ? -12.914 -15.484 -9.984 1 94.88 285 LEU B CA 1
ATOM 7183 C C . LEU B 1 285 ? -13.078 -14.172 -9.227 1 94.88 285 LEU B C 1
ATOM 7185 O O . LEU B 1 285 ? -12.398 -13.953 -8.219 1 94.88 285 LEU B O 1
ATOM 7189 N N . SER B 1 286 ? -13.977 -13.336 -9.727 1 95.56 286 SER B N 1
ATOM 7190 C CA . SER B 1 286 ? -14.094 -11.969 -9.227 1 95.56 286 SER B CA 1
ATOM 7191 C C . SER B 1 286 ? -15.203 -11.859 -8.188 1 95.56 286 SER B C 1
ATOM 7193 O O . SER B 1 286 ? -15.984 -12.797 -7.996 1 95.56 286 SER B O 1
ATOM 7195 N N . VAL B 1 287 ? -15.172 -10.836 -7.469 1 97 287 VAL B N 1
ATOM 7196 C CA . VAL B 1 287 ? -16.25 -10.359 -6.602 1 97 287 VAL B CA 1
ATOM 7197 C C . VAL B 1 287 ? -16.781 -9.023 -7.125 1 97 287 VAL B C 1
ATOM 7199 O O . VAL B 1 287 ? -16 -8.18 -7.586 1 97 287 VAL B O 1
ATOM 7202 N N . ASP B 1 288 ? -18.078 -8.883 -7.145 1 96.5 288 ASP B N 1
ATOM 7203 C CA . ASP B 1 288 ? -18.703 -7.633 -7.582 1 96.5 288 ASP B CA 1
ATOM 7204 C C . ASP B 1 288 ? -18.75 -6.621 -6.441 1 96.5 288 ASP B C 1
ATOM 7206 O O . ASP B 1 288 ? -19.828 -6.34 -5.91 1 96.5 288 ASP B O 1
ATOM 7210 N N . TYR B 1 289 ? -17.703 -5.945 -6.242 1 97.19 289 TYR B N 1
ATOM 7211 C CA . TYR B 1 289 ? -17.609 -4.961 -5.168 1 97.19 289 TYR B CA 1
ATOM 7212 C C . TYR B 1 289 ? -18.516 -3.77 -5.441 1 97.19 289 TYR B C 1
ATOM 7214 O O . TYR B 1 289 ? -19.031 -3.143 -4.512 1 97.19 289 TYR B O 1
ATOM 7222 N N . GLU B 1 290 ? -18.688 -3.436 -6.664 1 94.88 290 GLU B N 1
ATOM 7223 C CA . GLU B 1 290 ? -19.422 -2.238 -7.062 1 94.88 290 GLU B CA 1
ATOM 7224 C C . GLU B 1 290 ? -20.922 -2.502 -7.117 1 94.88 290 GLU B C 1
ATOM 7226 O O . GLU B 1 290 ? -21.734 -1.572 -7.012 1 94.88 290 GLU B O 1
ATOM 7231 N N . GLY B 1 291 ? -21.266 -3.725 -7.371 1 93.94 291 GLY B N 1
ATOM 7232 C CA . GLY B 1 291 ? -22.656 -4.082 -7.527 1 93.94 291 GLY B CA 1
ATOM 7233 C C . GLY B 1 291 ? -23.234 -3.65 -8.859 1 93.94 291 GLY B C 1
ATOM 7234 O O . GLY B 1 291 ? -24.453 -3.527 -9 1 93.94 291 GLY B O 1
ATOM 7235 N N . THR B 1 292 ? -22.469 -3.396 -9.852 1 92.69 292 THR B N 1
ATOM 7236 C CA . THR B 1 292 ? -22.938 -2.836 -11.109 1 92.69 292 THR B CA 1
ATOM 7237 C C . THR B 1 292 ? -23.016 -3.916 -12.188 1 92.69 292 THR B C 1
ATOM 7239 O O . THR B 1 292 ? -23.609 -3.701 -13.25 1 92.69 292 THR B O 1
ATOM 7242 N N . ARG B 1 293 ? -22.328 -5.008 -11.977 1 93.25 293 ARG B N 1
ATOM 7243 C CA . ARG B 1 293 ? -22.25 -6.09 -12.953 1 93.25 293 ARG B CA 1
ATOM 7244 C C . ARG B 1 293 ? -21.562 -5.625 -14.234 1 93.25 293 ARG B C 1
ATOM 7246 O O . ARG B 1 293 ? -21.906 -6.066 -15.328 1 93.25 293 ARG B O 1
ATOM 7253 N N . ALA B 1 294 ? -20.703 -4.719 -13.984 1 92.06 294 ALA B N 1
ATOM 7254 C CA . ALA B 1 294 ? -19.922 -4.219 -15.109 1 92.06 294 ALA B CA 1
ATOM 7255 C C . ALA B 1 294 ? -18.844 -5.219 -15.523 1 92.06 294 ALA B C 1
ATOM 7257 O O . ALA B 1 294 ? -18.469 -6.098 -14.742 1 92.06 294 ALA B O 1
ATOM 7258 N N . SER B 1 295 ? -18.281 -5.035 -16.719 1 92.56 295 SER B N 1
ATOM 7259 C CA . SER B 1 295 ? -17.266 -5.934 -17.25 1 92.56 295 SER B CA 1
ATOM 7260 C C . SER B 1 295 ? -15.859 -5.395 -16.984 1 92.56 295 SER B C 1
ATOM 7262 O O . SER B 1 295 ? -14.883 -5.918 -17.516 1 92.56 295 SER B O 1
ATOM 7264 N N . THR B 1 296 ? -15.82 -4.332 -16.219 1 88 296 THR B N 1
ATOM 7265 C CA . THR B 1 296 ? -14.539 -3.713 -15.898 1 88 296 THR B CA 1
ATOM 7266 C C . THR B 1 296 ? -14.484 -3.311 -14.422 1 88 296 THR B C 1
ATOM 7268 O O . THR B 1 296 ? -15.484 -3.418 -13.711 1 88 296 THR B O 1
ATOM 7271 N N . GLY B 1 297 ? -13.211 -3.061 -14 1 88.81 297 GLY B N 1
ATOM 7272 C CA . GLY B 1 297 ? -13.039 -2.504 -12.664 1 88.81 297 GLY B CA 1
ATOM 7273 C C . GLY B 1 297 ? -13.172 -3.537 -11.562 1 88.81 297 GLY B C 1
ATOM 7274 O O . GLY B 1 297 ? -12.695 -4.664 -11.703 1 88.81 297 GLY B O 1
ATOM 7275 N N . CYS B 1 298 ? -13.711 -3.039 -10.469 1 93.88 298 CYS B N 1
ATOM 7276 C CA . CYS B 1 298 ? -13.883 -3.895 -9.297 1 93.88 298 CYS B CA 1
ATOM 7277 C C . CYS B 1 298 ? -15.273 -4.527 -9.289 1 93.88 298 CYS B C 1
ATOM 7279 O O . CYS B 1 298 ? -15.969 -4.488 -8.273 1 93.88 298 CYS B O 1
ATOM 7281 N N . SER B 1 299 ? -15.68 -5.035 -10.438 1 93.25 299 SER B N 1
ATOM 7282 C CA . SER B 1 299 ? -16.984 -5.648 -10.648 1 93.25 299 SER B CA 1
ATOM 7283 C C . SER B 1 299 ? -16.859 -6.98 -11.375 1 93.25 299 SER B C 1
ATOM 7285 O O . SER B 1 299 ? -15.773 -7.559 -11.438 1 93.25 299 SER B O 1
ATOM 7287 N N . MET B 1 300 ? -17.953 -7.578 -11.75 1 95.31 300 MET B N 1
ATOM 7288 C CA . MET B 1 300 ? -18 -8.773 -12.578 1 95.31 300 MET B CA 1
ATOM 7289 C C . MET B 1 300 ? -19.359 -8.898 -13.273 1 95.31 300 MET B C 1
ATOM 7291 O O . MET B 1 300 ? -20.391 -8.57 -12.688 1 95.31 300 MET B O 1
ATOM 7295 N N . ASN B 1 301 ? -19.391 -9.352 -14.469 1 96.12 301 ASN B N 1
ATOM 7296 C CA . ASN B 1 301 ? -20.625 -9.406 -15.25 1 96.12 301 ASN B CA 1
ATOM 7297 C C . ASN B 1 301 ? -21.156 -10.836 -15.359 1 96.12 301 ASN B C 1
ATOM 7299 O O . ASN B 1 301 ? -21.922 -11.148 -16.281 1 96.12 301 ASN B O 1
ATOM 7303 N N . TYR B 1 302 ? -20.75 -11.742 -14.523 1 97.12 302 TYR B N 1
ATOM 7304 C CA . TYR B 1 302 ? -21.156 -13.141 -14.609 1 97.12 302 TYR B CA 1
ATOM 7305 C C . TYR B 1 302 ? -21.5 -13.695 -13.234 1 97.12 302 TYR B C 1
ATOM 7307 O O . TYR B 1 302 ? -21.156 -13.094 -12.211 1 97.12 302 TYR B O 1
ATOM 7315 N N . SER B 1 303 ? -22.219 -14.766 -13.195 1 96.88 303 SER B N 1
ATOM 7316 C CA . SER B 1 303 ? -22.547 -15.492 -11.969 1 96.88 303 SER B CA 1
ATOM 7317 C C . SER B 1 303 ? -21.531 -16.609 -11.711 1 96.88 303 SER B C 1
ATOM 7319 O O . SER B 1 303 ? -20.734 -16.938 -12.578 1 96.88 303 SER B O 1
ATOM 7321 N N . LEU B 1 304 ? -21.609 -17.188 -10.539 1 97.38 304 LEU B N 1
ATOM 7322 C CA . LEU B 1 304 ? -20.766 -18.328 -10.203 1 97.38 304 LEU B CA 1
ATOM 7323 C C . LEU B 1 304 ? -21.031 -19.5 -11.141 1 97.38 304 LEU B C 1
ATOM 7325 O O . LEU B 1 304 ? -20.094 -20.188 -11.57 1 97.38 304 LEU B O 1
ATOM 7329 N N . ASN B 1 305 ? -22.266 -19.656 -11.445 1 97.88 305 ASN B N 1
ATOM 7330 C CA . ASN B 1 305 ? -22.625 -20.734 -12.352 1 97.88 305 ASN B CA 1
ATOM 7331 C C . ASN B 1 305 ? -22.062 -20.516 -13.742 1 97.88 305 ASN B C 1
ATOM 7333 O O . ASN B 1 305 ? -21.578 -21.453 -14.383 1 97.88 305 ASN B O 1
ATOM 7337 N N . GLU B 1 306 ? -22.172 -19.312 -14.18 1 97.5 306 GLU B N 1
ATOM 7338 C CA . GLU B 1 306 ? -21.609 -18.984 -15.484 1 97.5 306 GLU B CA 1
ATOM 7339 C C . GLU B 1 306 ? -20.094 -19.203 -15.5 1 97.5 306 GLU B C 1
ATOM 7341 O O . GLU B 1 306 ? -19.547 -19.719 -16.484 1 97.5 306 GLU B O 1
ATOM 7346 N N . TYR B 1 307 ? -19.531 -18.828 -14.469 1 97.5 307 TYR B N 1
ATOM 7347 C CA . TYR B 1 307 ? -18.094 -19.047 -14.336 1 97.5 307 TYR B CA 1
ATOM 7348 C C . TYR B 1 307 ? -17.766 -20.531 -14.445 1 97.5 307 TYR B C 1
ATOM 7350 O O . TYR B 1 307 ? -16.938 -20.922 -15.281 1 97.5 307 TYR B O 1
ATOM 7358 N N . ALA B 1 308 ? -18.375 -21.359 -13.617 1 98.38 308 ALA B N 1
ATOM 7359 C CA . ALA B 1 308 ? -18.125 -22.797 -13.594 1 98.38 308 ALA B CA 1
ATOM 7360 C C . ALA B 1 308 ? -18.406 -23.422 -14.953 1 98.38 308 ALA B C 1
ATOM 7362 O O . ALA B 1 308 ? -17.609 -24.219 -15.461 1 98.38 308 ALA B O 1
ATOM 7363 N N . THR B 1 309 ? -19.516 -23 -15.531 1 98.19 309 THR B N 1
ATOM 7364 C CA . THR B 1 309 ? -19.922 -23.562 -16.812 1 98.19 309 THR B CA 1
ATOM 7365 C C . THR B 1 309 ? -18.906 -23.25 -17.891 1 98.19 309 THR B C 1
ATOM 7367 O O . THR B 1 309 ? -18.547 -24.125 -18.688 1 98.19 309 THR B O 1
ATOM 7370 N N . ASN B 1 310 ? -18.422 -22.047 -17.922 1 96.62 310 ASN B N 1
ATOM 7371 C CA . ASN B 1 310 ? -17.484 -21.641 -18.953 1 96.62 310 ASN B CA 1
ATOM 7372 C C . ASN B 1 310 ? -16.141 -22.328 -18.781 1 96.62 310 ASN B C 1
ATOM 7374 O O . ASN B 1 310 ? -15.461 -22.656 -19.766 1 96.62 310 ASN B O 1
ATOM 7378 N N . ILE B 1 311 ? -15.734 -22.562 -17.562 1 97.44 311 ILE B N 1
ATOM 7379 C CA . ILE B 1 311 ? -14.492 -23.281 -17.297 1 97.44 311 ILE B CA 1
ATOM 7380 C C . ILE B 1 311 ? -14.602 -24.719 -17.828 1 97.44 311 ILE B C 1
ATOM 7382 O O . ILE B 1 311 ? -13.742 -25.172 -18.578 1 97.44 311 ILE B O 1
ATOM 7386 N N . LEU B 1 312 ? -15.703 -25.438 -17.516 1 98.19 312 LEU B N 1
ATOM 7387 C CA . LEU B 1 312 ? -15.852 -26.844 -17.844 1 98.19 312 LEU B CA 1
ATOM 7388 C C . LEU B 1 312 ? -16.125 -27.047 -19.328 1 98.19 312 LEU B C 1
ATOM 7390 O O . LEU B 1 312 ? -15.602 -27.969 -19.938 1 98.19 312 LEU B O 1
ATOM 7394 N N . LEU B 1 313 ? -16.891 -26.125 -19.938 1 97.19 313 LEU B N 1
ATOM 7395 C CA . LEU B 1 313 ? -17.25 -26.266 -21.344 1 97.19 313 LEU B CA 1
ATOM 7396 C C . LEU B 1 313 ? -16.016 -26.109 -22.234 1 97.19 313 LEU B C 1
ATOM 7398 O O . LEU B 1 313 ? -15.883 -26.797 -23.25 1 97.19 313 LEU B O 1
ATOM 7402 N N . ALA B 1 314 ? -15.195 -25.203 -21.875 1 95.12 314 ALA B N 1
ATOM 7403 C CA . ALA B 1 314 ? -13.977 -25 -22.641 1 95.12 314 ALA B CA 1
ATOM 7404 C C . ALA B 1 314 ? -13.125 -26.266 -22.672 1 95.12 314 ALA B C 1
ATOM 7406 O O . ALA B 1 314 ? -12.539 -26.609 -23.688 1 95.12 314 ALA B O 1
ATOM 7407 N N . LEU B 1 315 ? -13.039 -26.984 -21.562 1 97.38 315 LEU B N 1
ATOM 7408 C CA . LEU B 1 315 ? -12.25 -28.219 -21.453 1 97.38 315 LEU B CA 1
ATOM 7409 C C . LEU B 1 315 ? -12.953 -29.375 -22.141 1 97.38 315 LEU B C 1
ATOM 7411 O O . LEU B 1 315 ? -12.328 -30.125 -22.906 1 97.38 315 LEU B O 1
ATOM 7415 N N . ARG B 1 316 ? -14.234 -29.484 -21.922 1 97 316 ARG B N 1
ATOM 7416 C CA . ARG B 1 316 ? -14.992 -30.625 -22.406 1 97 316 ARG B CA 1
ATOM 7417 C C . ARG B 1 316 ? -14.938 -30.719 -23.938 1 97 316 ARG B C 1
ATOM 7419 O O . ARG B 1 316 ? -14.672 -31.781 -24.484 1 97 316 ARG B O 1
ATOM 7426 N N . HIS B 1 317 ? -15.156 -29.641 -24.562 1 94.69 317 HIS B N 1
ATOM 7427 C CA . HIS B 1 317 ? -15.211 -29.609 -26.031 1 94.69 317 HIS B CA 1
ATOM 7428 C C . HIS B 1 317 ? -13.898 -30.094 -26.641 1 94.69 317 HIS B C 1
ATOM 7430 O O . HIS B 1 317 ? -13.906 -30.938 -27.531 1 94.69 317 HIS B O 1
ATOM 7436 N N . LEU B 1 318 ? -12.883 -29.625 -26.156 1 95.5 318 LEU B N 1
ATOM 7437 C CA . LEU B 1 318 ? -11.586 -29.969 -26.734 1 95.5 318 LEU B CA 1
ATOM 7438 C C . LEU B 1 318 ? -11.188 -31.391 -26.375 1 95.5 318 LEU B C 1
ATOM 7440 O O . LEU B 1 318 ? -10.531 -32.094 -27.156 1 95.5 318 LEU B O 1
ATOM 7444 N N . CYS B 1 319 ? -11.531 -31.844 -25.172 1 96.75 319 CYS B N 1
ATOM 7445 C CA . CYS B 1 319 ? -11.25 -33.219 -24.781 1 96.75 319 CYS B CA 1
ATOM 7446 C C . CYS B 1 319 ? -12.008 -34.219 -25.656 1 96.75 319 CYS B C 1
ATOM 7448 O O . CYS B 1 319 ? -11.453 -35.219 -26.094 1 96.75 319 CYS B O 1
ATOM 7450 N N . GLU B 1 320 ? -13.219 -33.906 -25.906 1 95.94 320 GLU B N 1
ATOM 7451 C CA . GLU B 1 320 ? -14.039 -34.75 -26.766 1 95.94 320 GLU B CA 1
ATOM 7452 C C . GLU B 1 320 ? -13.477 -34.812 -28.188 1 95.94 320 GLU B C 1
ATOM 7454 O O . GLU B 1 320 ? -13.328 -35.906 -28.75 1 95.94 320 GLU B O 1
ATOM 7459 N N . GLU B 1 321 ? -13.148 -33.719 -28.688 1 95.31 321 GLU B N 1
ATOM 7460 C CA . GLU B 1 321 ? -12.609 -33.625 -30.047 1 95.31 321 GLU B CA 1
ATOM 7461 C C . GLU B 1 321 ? -11.289 -34.406 -30.156 1 95.31 321 GLU B C 1
ATOM 7463 O O . GLU B 1 321 ? -10.992 -34.969 -31.203 1 95.31 321 GLU B O 1
ATOM 7468 N N . SER B 1 322 ? -10.57 -34.469 -29.094 1 95.88 322 SER B N 1
ATOM 7469 C CA . SER B 1 322 ? -9.234 -35.031 -29.141 1 95.88 322 SER B CA 1
ATOM 7470 C C . SER B 1 322 ? -9.234 -36.469 -28.609 1 95.88 322 SER B C 1
ATOM 7472 O O . SER B 1 322 ? -8.195 -37.125 -28.594 1 95.88 322 SER B O 1
ATOM 7474 N N . GLY B 1 323 ? -10.297 -36.906 -28.109 1 96.44 323 GLY B N 1
ATOM 7475 C CA . GLY B 1 323 ? -10.391 -38.25 -27.547 1 96.44 323 GLY B CA 1
ATOM 7476 C C . GLY B 1 323 ? -9.602 -38.406 -26.266 1 96.44 323 GLY B C 1
ATOM 7477 O O . GLY B 1 323 ? -8.977 -39.469 -26.047 1 96.44 323 GLY B O 1
ATOM 7478 N N . LEU B 1 324 ? -9.5 -37.438 -25.516 1 97.5 324 LEU B N 1
ATOM 7479 C CA . LEU B 1 324 ? -8.75 -37.438 -24.281 1 97.5 324 LEU B CA 1
ATOM 7480 C C . LEU B 1 324 ? -9.688 -37.406 -23.078 1 97.5 324 LEU B C 1
ATOM 7482 O O . LEU B 1 324 ? -10.828 -36.938 -23.188 1 97.5 324 LEU B O 1
ATOM 7486 N N . PRO B 1 325 ? -9.242 -37.875 -21.922 1 97.56 325 PRO B N 1
ATOM 7487 C CA . PRO B 1 325 ? -10.086 -37.781 -20.734 1 97.56 325 PRO B CA 1
ATOM 7488 C C . PRO B 1 325 ? -10.25 -36.344 -20.25 1 97.56 325 PRO B C 1
ATOM 7490 O O . PRO B 1 325 ? -9.344 -35.531 -20.406 1 97.56 325 PRO B O 1
ATOM 7493 N N . GLU B 1 326 ? -11.406 -36.062 -19.703 1 98.19 326 GLU B N 1
ATOM 7494 C CA . GLU B 1 326 ? -11.648 -34.781 -19.047 1 98.19 326 GLU B CA 1
ATOM 7495 C C . GLU B 1 326 ? -10.961 -34.719 -17.688 1 98.19 326 GLU B C 1
ATOM 7497 O O . GLU B 1 326 ? -11.258 -35.531 -16.797 1 98.19 326 GLU B O 1
ATOM 7502 N N . PRO B 1 327 ? -10.039 -33.812 -17.5 1 98.62 327 PRO B N 1
ATOM 7503 C CA . PRO B 1 327 ? -9.289 -33.75 -16.25 1 98.62 327 PRO B CA 1
ATOM 7504 C C . PRO B 1 327 ? -10.133 -33.25 -15.078 1 98.62 327 PRO B C 1
ATOM 7506 O O . PRO B 1 327 ? -11.188 -32.656 -15.281 1 98.62 327 PRO B O 1
ATOM 7509 N N . ASP B 1 328 ? -9.68 -33.594 -13.812 1 98.56 328 ASP B N 1
ATOM 7510 C CA . ASP B 1 328 ? -10.195 -32.906 -12.641 1 98.56 328 ASP B CA 1
ATOM 7511 C C . ASP B 1 328 ? -9.852 -31.406 -12.695 1 98.56 328 ASP B C 1
ATOM 7513 O O . ASP B 1 328 ? -8.867 -31.016 -13.328 1 98.56 328 ASP B O 1
ATOM 7517 N N . VAL B 1 329 ? -10.672 -30.562 -12.078 1 98.5 329 VAL B N 1
ATOM 7518 C CA . VAL B 1 329 ? -10.461 -29.125 -12.109 1 98.5 329 VAL B CA 1
ATOM 7519 C C . VAL B 1 329 ? -10.305 -28.594 -10.688 1 98.5 329 VAL B C 1
ATOM 7521 O O . VAL B 1 329 ? -11.062 -28.969 -9.789 1 98.5 329 VAL B O 1
ATOM 7524 N N . ILE B 1 330 ? -9.242 -27.812 -10.461 1 98.56 330 ILE B N 1
ATOM 7525 C CA . ILE B 1 330 ? -9.039 -27.078 -9.219 1 98.56 330 ILE B CA 1
ATOM 7526 C C . ILE B 1 330 ? -9.141 -25.578 -9.492 1 98.56 330 ILE B C 1
ATOM 7528 O O . ILE B 1 330 ? -8.641 -25.078 -10.5 1 98.56 330 ILE B O 1
ATOM 7532 N N . SER B 1 331 ? -9.852 -24.859 -8.711 1 98 331 SER B N 1
ATOM 7533 C CA . SER B 1 331 ? -9.781 -23.391 -8.719 1 98 331 SER B CA 1
ATOM 7534 C C . SER B 1 331 ? -9.258 -22.859 -7.391 1 98 331 SER B C 1
ATOM 7536 O O . SER B 1 331 ? -9.523 -23.438 -6.336 1 98 331 SER B O 1
ATOM 7538 N N . GLU B 1 332 ? -8.453 -21.828 -7.414 1 97.44 332 GLU B N 1
ATOM 7539 C CA . GLU B 1 332 ? -7.977 -21.109 -6.238 1 97.44 332 GLU B CA 1
ATOM 7540 C C . GLU B 1 332 ? -8.742 -19.812 -6.043 1 97.44 332 GLU B C 1
ATOM 7542 O O . GLU B 1 332 ? -8.273 -18.734 -6.438 1 97.44 332 GLU B O 1
ATOM 7547 N N . SER B 1 333 ? -9.852 -19.844 -5.41 1 96.75 333 SER B N 1
ATOM 7548 C CA . SER B 1 333 ? -10.805 -18.734 -5.375 1 96.75 333 SER B CA 1
ATOM 7549 C C . SER B 1 333 ? -10.773 -18.016 -4.031 1 96.75 333 SER B C 1
ATOM 7551 O O . SER B 1 333 ? -11.773 -17.969 -3.316 1 96.75 333 SER B O 1
ATOM 7553 N N . GLY B 1 334 ? -9.648 -17.344 -3.75 1 96.94 334 GLY B N 1
ATOM 7554 C CA . GLY B 1 334 ? -9.438 -16.719 -2.455 1 96.94 334 GLY B CA 1
ATOM 7555 C C . GLY B 1 334 ? -10.383 -15.555 -2.191 1 96.94 334 GLY B C 1
ATOM 7556 O O . GLY B 1 334 ? -11.117 -15.562 -1.203 1 96.94 334 GLY B O 1
ATOM 7557 N N . ARG B 1 335 ? -10.445 -14.57 -3.092 1 96.5 335 ARG B N 1
ATOM 7558 C CA . ARG B 1 335 ? -11.273 -13.383 -2.93 1 96.5 335 ARG B CA 1
ATOM 7559 C C . ARG B 1 335 ? -12.75 -13.758 -2.84 1 96.5 335 ARG B C 1
ATOM 7561 O O . ARG B 1 335 ? -13.469 -13.258 -1.968 1 96.5 335 ARG B O 1
ATOM 7568 N N . ALA B 1 336 ? -13.18 -14.648 -3.68 1 97.56 336 ALA B N 1
ATOM 7569 C CA . ALA B 1 336 ? -14.578 -15.055 -3.727 1 97.56 336 ALA B CA 1
ATOM 7570 C C . ALA B 1 336 ? -14.992 -15.742 -2.426 1 97.56 336 ALA B C 1
ATOM 7572 O O . ALA B 1 336 ? -16.156 -15.641 -2.006 1 97.56 336 ALA B O 1
ATOM 7573 N N . LEU B 1 337 ? -14.039 -16.344 -1.787 1 97.94 337 LEU B N 1
ATOM 7574 C CA . LEU B 1 337 ? -14.336 -17.078 -0.561 1 97.94 337 LEU B CA 1
ATOM 7575 C C . LEU B 1 337 ? -14.398 -16.125 0.636 1 97.94 337 LEU B C 1
ATOM 7577 O O . LEU B 1 337 ? -15.148 -16.359 1.584 1 97.94 337 LEU B O 1
ATOM 7581 N N . THR B 1 338 ? -13.602 -15.016 0.548 1 98.44 338 THR B N 1
ATOM 7582 C CA . THR B 1 338 ? -13.359 -14.367 1.831 1 98.44 338 THR B CA 1
ATOM 7583 C C . THR B 1 338 ? -13.812 -12.906 1.794 1 98.44 338 THR B C 1
ATOM 7585 O O . THR B 1 338 ? -13.945 -12.266 2.838 1 98.44 338 THR B O 1
ATOM 7588 N N . ALA B 1 339 ? -14.078 -12.312 0.715 1 98.38 339 ALA B N 1
ATOM 7589 C CA . ALA B 1 339 ? -14.367 -10.883 0.627 1 98.38 339 ALA B CA 1
ATOM 7590 C C . ALA B 1 339 ? -15.57 -10.516 1.493 1 98.38 339 ALA B C 1
ATOM 7592 O O . ALA B 1 339 ? -15.516 -9.562 2.271 1 98.38 339 ALA B O 1
ATOM 7593 N N . HIS B 1 340 ? -16.641 -11.359 1.479 1 98.12 340 HIS B N 1
ATOM 7594 C CA . HIS B 1 340 ? -17.922 -11 2.059 1 98.12 340 HIS B CA 1
ATOM 7595 C C . HIS B 1 340 ? -17.922 -11.219 3.568 1 98.12 340 HIS B C 1
ATOM 7597 O O . HIS B 1 340 ? -18.766 -10.656 4.281 1 98.12 340 HIS B O 1
ATOM 7603 N N . HIS B 1 341 ? -17.047 -12.016 4.102 1 98.06 341 HIS B N 1
ATOM 7604 C CA . HIS B 1 341 ? -17.234 -12.508 5.457 1 98.06 341 HIS B CA 1
ATOM 7605 C C . HIS B 1 341 ? -16.906 -11.445 6.492 1 98.06 341 HIS B C 1
ATOM 7607 O O . HIS B 1 341 ? -17.266 -11.57 7.664 1 98.06 341 HIS B O 1
ATOM 7613 N N . ALA B 1 342 ? -16.172 -10.414 6.039 1 98.69 342 ALA B N 1
ATOM 7614 C CA . ALA B 1 342 ? -15.711 -9.453 7.039 1 98.69 342 ALA B CA 1
ATOM 7615 C C . ALA B 1 342 ? -16.094 -8.031 6.648 1 98.69 342 ALA B C 1
ATOM 7617 O O . ALA B 1 342 ? -16.188 -7.711 5.465 1 98.69 342 ALA B O 1
ATOM 7618 N N . LEU B 1 343 ? -16.359 -7.223 7.625 1 98.69 343 LEU B N 1
ATOM 7619 C CA . LEU B 1 343 ? -16.578 -5.789 7.492 1 98.69 343 LEU B CA 1
ATOM 7620 C C . LEU B 1 343 ? -16.031 -5.039 8.695 1 98.69 343 LEU B C 1
ATOM 7622 O O . LEU B 1 343 ? -15.711 -5.648 9.719 1 98.69 343 LEU B O 1
ATOM 7626 N N . ILE B 1 344 ? -15.812 -3.752 8.562 1 98.81 344 ILE B N 1
ATOM 7627 C CA . ILE B 1 344 ? -15.344 -2.895 9.648 1 98.81 344 ILE B CA 1
ATOM 7628 C C . ILE B 1 344 ? -16.391 -1.832 9.961 1 98.81 344 ILE B C 1
ATOM 7630 O O . ILE B 1 344 ? -16.953 -1.21 9.047 1 98.81 344 ILE B O 1
ATOM 7634 N N . VAL B 1 345 ? -16.703 -1.701 11.211 1 98.69 345 VAL B N 1
ATOM 7635 C CA . VAL B 1 345 ? -17.609 -0.651 11.664 1 98.69 345 VAL B CA 1
ATOM 7636 C C . VAL B 1 345 ? -16.828 0.403 12.445 1 98.69 345 VAL B C 1
ATOM 7638 O O . VAL B 1 345 ? -16 0.068 13.305 1 98.69 345 VAL B O 1
ATOM 7641 N N . THR B 1 346 ? -17.078 1.63 12.148 1 98.38 346 THR B N 1
ATOM 7642 C CA . THR B 1 346 ? -16.406 2.715 12.859 1 98.38 346 THR B CA 1
ATOM 7643 C C . THR B 1 346 ? -17.391 3.846 13.164 1 98.38 346 THR B C 1
ATOM 7645 O O . THR B 1 346 ? -18.422 3.967 12.508 1 98.38 346 THR B O 1
ATOM 7648 N N . ASN B 1 347 ? -17.078 4.578 14.195 1 97.31 347 ASN B N 1
ATOM 7649 C CA . ASN B 1 347 ? -17.891 5.762 14.5 1 97.31 347 ASN B CA 1
ATOM 7650 C C . ASN B 1 347 ? -17.312 7.004 13.82 1 97.31 347 ASN B C 1
ATOM 7652 O O . ASN B 1 347 ? -16.156 7.02 13.414 1 97.31 347 ASN B O 1
ATOM 7656 N N . ILE B 1 348 ? -18.172 7.973 13.68 1 96.31 348 ILE B N 1
ATOM 7657 C CA . ILE B 1 348 ? -17.812 9.281 13.148 1 96.31 348 ILE B CA 1
ATOM 7658 C C . ILE B 1 348 ? -17.328 10.18 14.281 1 96.31 348 ILE B C 1
ATOM 7660 O O . ILE B 1 348 ? -18.031 10.367 15.281 1 96.31 348 ILE B O 1
ATOM 7664 N N . THR B 1 349 ? -16.125 10.703 14.117 1 93 349 THR B N 1
ATOM 7665 C CA . THR B 1 349 ? -15.555 11.508 15.188 1 93 349 THR B CA 1
ATOM 7666 C C . THR B 1 349 ? -15.859 12.992 14.961 1 93 349 THR B C 1
ATOM 7668 O O . THR B 1 349 ? -15.906 13.766 15.922 1 93 349 THR B O 1
ATOM 7671 N N . ASP B 1 350 ? -16.031 13.367 13.742 1 91.62 350 ASP B N 1
ATOM 7672 C CA . ASP B 1 350 ? -16.297 14.766 13.414 1 91.62 350 ASP B CA 1
ATOM 7673 C C . ASP B 1 350 ? -16.906 14.891 12.016 1 91.62 350 ASP B C 1
ATOM 7675 O O . ASP B 1 350 ? -16.734 14.008 11.172 1 91.62 350 ASP B O 1
ATOM 7679 N N . VAL B 1 351 ? -17.703 15.906 11.852 1 93.94 351 VAL B N 1
ATOM 7680 C CA . VAL B 1 351 ? -18.297 16.25 10.57 1 93.94 351 VAL B CA 1
ATOM 7681 C C . VAL B 1 351 ? -18.047 17.719 10.25 1 93.94 351 VAL B C 1
ATOM 7683 O O . VAL B 1 351 ? -18.375 18.594 11.047 1 93.94 351 VAL B O 1
ATOM 7686 N N . GLU B 1 352 ? -17.422 17.969 9.148 1 91.75 352 GLU B N 1
ATOM 7687 C CA . GLU B 1 352 ? -17.234 19.344 8.672 1 91.75 352 GLU B CA 1
ATOM 7688 C C . GLU B 1 352 ? -18.172 19.641 7.504 1 91.75 352 GLU B C 1
ATOM 7690 O O . GLU B 1 352 ? -17.953 19.141 6.395 1 91.75 352 GLU B O 1
ATOM 7695 N N . LEU B 1 353 ? -19.109 20.5 7.777 1 91.81 353 LEU B N 1
ATOM 7696 C CA . LEU B 1 353 ? -20.078 20.875 6.754 1 91.81 353 LEU B CA 1
ATOM 7697 C C . LEU B 1 353 ? -19.703 22.203 6.105 1 91.81 353 LEU B C 1
ATOM 7699 O O . LEU B 1 353 ? -19.141 23.078 6.766 1 91.81 353 LEU B O 1
ATOM 7703 N N . ILE B 1 354 ? -19.953 22.219 4.852 1 87.75 354 ILE B N 1
ATOM 7704 C CA . ILE B 1 354 ? -19.922 23.516 4.176 1 87.75 354 ILE B CA 1
ATOM 7705 C C . ILE B 1 354 ? -21.312 24.156 4.219 1 87.75 354 ILE B C 1
ATOM 7707 O O . ILE B 1 354 ? -22.297 23.547 3.758 1 87.75 354 ILE B O 1
ATOM 7711 N N . LYS B 1 355 ? -21.438 25.219 4.895 1 82 355 LYS B N 1
ATOM 7712 C CA . LYS B 1 355 ? -22.75 25.844 5.066 1 82 355 LYS B CA 1
ATOM 7713 C C . LYS B 1 355 ? -22.797 27.203 4.387 1 82 355 LYS B C 1
ATOM 7715 O O . LYS B 1 355 ? -21.766 27.891 4.301 1 82 355 LYS B O 1
ATOM 7720 N N . LYS B 1 356 ? -23.984 27.312 3.873 1 78.69 356 LYS B N 1
ATOM 7721 C CA . LYS B 1 356 ? -24.25 28.672 3.402 1 78.69 356 LYS B CA 1
ATOM 7722 C C . LYS B 1 356 ? -24.297 29.656 4.566 1 78.69 356 LYS B C 1
ATOM 7724 O O . LYS B 1 356 ? -24.859 29.344 5.621 1 78.69 356 LYS B O 1
ATOM 7729 N N . SER B 1 357 ? -23.609 30.688 4.336 1 76.44 357 SER B N 1
ATOM 7730 C CA . SER B 1 357 ? -23.672 31.719 5.367 1 76.44 357 SER B CA 1
ATOM 7731 C C . SER B 1 357 ? -25.094 32.219 5.562 1 76.44 357 SER B C 1
ATOM 7733 O O . SER B 1 357 ? -25.859 32.344 4.602 1 76.44 357 SER B O 1
ATOM 7735 N N . ARG B 1 358 ? -25.516 32.375 6.82 1 74.69 358 ARG B N 1
ATOM 7736 C CA . ARG B 1 358 ? -26.859 32.875 7.117 1 74.69 358 ARG B CA 1
ATOM 7737 C C . ARG B 1 358 ? -27.078 34.25 6.492 1 74.69 358 ARG B C 1
ATOM 7739 O O . ARG B 1 358 ? -28.125 34.5 5.898 1 74.69 358 ARG B O 1
ATOM 7746 N N . GLU B 1 359 ? -26.047 35.062 6.625 1 83.81 359 GLU B N 1
ATOM 7747 C CA . GLU B 1 359 ? -26.094 36.375 6.031 1 83.81 359 GLU B CA 1
ATOM 7748 C C . GLU B 1 359 ? -24.906 36.594 5.09 1 83.81 359 GLU B C 1
ATOM 7750 O O . GLU B 1 359 ? -23.766 36.375 5.461 1 83.81 359 GLU B O 1
ATOM 7755 N N . LEU B 1 360 ? -25.297 36.906 3.812 1 90.12 360 LEU B N 1
ATOM 7756 C CA . LEU B 1 360 ? -24.25 37.188 2.846 1 90.12 360 LEU B CA 1
ATOM 7757 C C . LEU B 1 360 ? -23.594 38.531 3.152 1 90.12 360 LEU B C 1
ATOM 7759 O O . LEU B 1 360 ? -24.234 39.438 3.688 1 90.12 360 LEU B O 1
ATOM 7763 N N . PRO B 1 361 ? -22.406 38.594 2.848 1 91 361 PRO B N 1
ATOM 7764 C CA . PRO B 1 361 ? -21.688 39.844 3.137 1 91 361 PRO B CA 1
ATOM 7765 C C . PRO B 1 361 ? -22.25 41.031 2.357 1 91 361 PRO B C 1
ATOM 7767 O O . PRO B 1 361 ? -22.781 40.875 1.254 1 91 361 PRO B O 1
ATOM 7770 N N . ARG B 1 362 ? -22.094 42.156 2.977 1 90.19 362 ARG B N 1
ATOM 7771 C CA . ARG B 1 362 ? -22.516 43.406 2.314 1 90.19 362 ARG B CA 1
ATOM 7772 C C . ARG B 1 362 ? -21.438 43.906 1.37 1 90.19 362 ARG B C 1
ATOM 7774 O O . ARG B 1 362 ? -20.234 43.812 1.673 1 90.19 362 ARG B O 1
ATOM 7781 N N . ILE B 1 363 ? -21.922 44.406 0.275 1 91.31 363 ILE B N 1
ATOM 7782 C CA . ILE B 1 363 ? -21.016 44.969 -0.706 1 91.31 363 ILE B CA 1
ATOM 7783 C C . ILE B 1 363 ? -20.953 46.5 -0.52 1 91.31 363 ILE B C 1
ATOM 7785 O O . ILE B 1 363 ? -21.984 47.156 -0.466 1 91.31 363 ILE B O 1
ATOM 7789 N N . GLU B 1 364 ? -19.766 46.938 -0.396 1 91.62 364 GLU B N 1
ATOM 7790 C CA . GLU B 1 364 ? -19.547 48.375 -0.238 1 91.62 364 GLU B CA 1
ATOM 7791 C C . GLU B 1 364 ? -19.094 49 -1.55 1 91.62 364 GLU B C 1
ATOM 7793 O O . GLU B 1 364 ? -18.562 48.312 -2.424 1 91.62 364 GLU B O 1
ATOM 7798 N N . PRO B 1 365 ? -19.344 50.312 -1.606 1 89.5 365 PRO B N 1
ATOM 7799 C CA . PRO B 1 365 ? -18.984 51 -2.854 1 89.5 365 PRO B CA 1
ATOM 7800 C C . PRO B 1 365 ? -17.484 50.906 -3.158 1 89.5 365 PRO B C 1
ATOM 7802 O O . PRO B 1 365 ? -17.094 50.875 -4.324 1 89.5 365 PRO B O 1
ATOM 7805 N N . ASP B 1 366 ? -16.656 50.781 -2.17 1 89.94 366 ASP B N 1
ATOM 7806 C CA . ASP B 1 366 ? -15.219 50.812 -2.375 1 89.94 366 ASP B CA 1
ATOM 7807 C C . ASP B 1 366 ? -14.641 49.406 -2.473 1 89.94 366 ASP B C 1
ATOM 7809 O O . ASP B 1 366 ? -13.43 49.219 -2.568 1 89.94 366 ASP B O 1
ATOM 7813 N N . ASP B 1 367 ? -15.555 48.469 -2.59 1 92.38 367 ASP B N 1
ATOM 7814 C CA . ASP B 1 367 ? -15.094 47.094 -2.695 1 92.38 367 ASP B CA 1
ATOM 7815 C C . ASP B 1 367 ? -14.453 46.844 -4.059 1 92.38 367 ASP B C 1
ATOM 7817 O O . ASP B 1 367 ? -14.766 47.531 -5.035 1 92.38 367 ASP B O 1
ATOM 7821 N N . SER B 1 368 ? -13.555 45.906 -4.156 1 93.38 368 SER B N 1
ATOM 7822 C CA . SER B 1 368 ? -12.844 45.594 -5.383 1 93.38 368 SER B CA 1
ATOM 7823 C C . SER B 1 368 ? -13.797 45.094 -6.469 1 93.38 368 SER B C 1
ATOM 7825 O O . SER B 1 368 ? -14.922 44.688 -6.172 1 93.38 368 SER B O 1
ATOM 7827 N N . HIS B 1 369 ? -13.352 45.125 -7.676 1 94.06 369 HIS B N 1
ATOM 7828 C CA . HIS B 1 369 ? -14.188 44.719 -8.805 1 94.06 369 HIS B CA 1
ATOM 7829 C C . HIS B 1 369 ? -14.555 43.25 -8.703 1 94.06 369 HIS B C 1
ATOM 7831 O O . HIS B 1 369 ? -15.648 42.844 -9.125 1 94.06 369 HIS B O 1
ATOM 7837 N N . VAL B 1 370 ? -13.609 42.438 -8.125 1 96.62 370 VAL B N 1
ATOM 7838 C CA . VAL B 1 370 ? -13.867 41 -8.062 1 96.62 370 VAL B CA 1
ATOM 7839 C C . VAL B 1 370 ? -15.047 40.719 -7.137 1 96.62 370 VAL B C 1
ATOM 7841 O O . VAL B 1 370 ? -15.852 39.812 -7.395 1 96.62 370 VAL B O 1
ATOM 7844 N N . LEU B 1 371 ? -15.188 41.469 -6.094 1 96.75 371 LEU B N 1
ATOM 7845 C CA . LEU B 1 371 ? -16.328 41.344 -5.188 1 96.75 371 LEU B CA 1
ATOM 7846 C C . LEU B 1 371 ? -17.609 41.781 -5.875 1 96.75 371 LEU B C 1
ATOM 7848 O O . LEU B 1 371 ? -18.656 41.156 -5.703 1 96.75 371 LEU B O 1
ATOM 7852 N N . ARG B 1 372 ? -17.531 42.812 -6.629 1 95.88 372 ARG B N 1
ATOM 7853 C CA . ARG B 1 372 ? -18.703 43.281 -7.375 1 95.88 372 ARG B CA 1
ATOM 7854 C C . ARG B 1 372 ? -19.109 42.25 -8.43 1 95.88 372 ARG B C 1
ATOM 7856 O O . ARG B 1 372 ? -20.297 42.031 -8.641 1 95.88 372 ARG B O 1
ATOM 7863 N N . ASP B 1 373 ? -18.125 41.75 -9.062 1 96.25 373 ASP B N 1
ATOM 7864 C CA . ASP B 1 373 ? -18.391 40.781 -10.117 1 96.25 373 ASP B CA 1
ATOM 7865 C C . ASP B 1 373 ? -19.141 39.594 -9.562 1 96.25 373 ASP B C 1
ATOM 7867 O O . ASP B 1 373 ? -20.109 39.125 -10.164 1 96.25 373 ASP B O 1
ATOM 7871 N N . ILE B 1 374 ? -18.656 39.062 -8.461 1 97.25 374 ILE B N 1
ATOM 7872 C CA . ILE B 1 374 ? -19.297 37.844 -7.93 1 97.25 374 ILE B CA 1
ATOM 7873 C C . ILE B 1 374 ? -20.672 38.219 -7.348 1 97.25 374 ILE B C 1
ATOM 7875 O O . ILE B 1 374 ? -21.609 37.406 -7.418 1 97.25 374 ILE B O 1
ATOM 7879 N N . TRP B 1 375 ? -20.766 39.375 -6.785 1 96.06 375 TRP B N 1
ATOM 7880 C CA . TRP B 1 375 ? -22.047 39.844 -6.309 1 96.06 375 TRP B CA 1
ATOM 7881 C C . TRP B 1 375 ? -23.047 39.969 -7.457 1 96.06 375 TRP B C 1
ATOM 7883 O O . TRP B 1 375 ? -24.203 39.531 -7.336 1 96.06 375 TRP B O 1
ATOM 7893 N N . ASP B 1 376 ? -22.594 40.5 -8.555 1 95.69 376 ASP B N 1
ATOM 7894 C CA . ASP B 1 376 ? -23.438 40.625 -9.742 1 95.69 376 ASP B CA 1
ATOM 7895 C C . ASP B 1 376 ? -23.859 39.25 -10.242 1 95.69 376 ASP B C 1
ATOM 7897 O O . ASP B 1 376 ? -25.016 39.031 -10.641 1 95.69 376 ASP B O 1
ATOM 7901 N N . THR B 1 377 ? -22.875 38.375 -10.234 1 96.94 377 THR B N 1
ATOM 7902 C CA . THR B 1 377 ? -23.172 37.031 -10.641 1 96.94 377 THR B CA 1
ATOM 7903 C C . THR B 1 377 ? -24.266 36.438 -9.75 1 96.94 377 THR B C 1
ATOM 7905 O O . THR B 1 377 ? -25.172 35.75 -10.242 1 96.94 377 THR B O 1
ATOM 7908 N N . TYR B 1 378 ? -24.172 36.656 -8.469 1 95.44 378 TYR B N 1
ATOM 7909 C CA . TYR B 1 378 ? -25.172 36.156 -7.516 1 95.44 378 TYR B CA 1
ATOM 7910 C C . TYR B 1 378 ? -26.531 36.75 -7.797 1 95.44 378 TYR B C 1
ATOM 7912 O O . TYR B 1 378 ? -27.547 36.062 -7.758 1 95.44 378 TYR B O 1
ATOM 7920 N N . GLN B 1 379 ? -26.547 38 -8.156 1 93.81 379 GLN B N 1
ATOM 7921 C CA . GLN B 1 379 ? -27.797 38.688 -8.406 1 93.81 379 GLN B CA 1
ATOM 7922 C C . GLN B 1 379 ? -28.453 38.219 -9.695 1 93.81 379 GLN B C 1
ATOM 7924 O O . GLN B 1 379 ? -29.688 38.219 -9.82 1 93.81 379 GLN B O 1
ATOM 7929 N N . TRP B 1 380 ? -27.656 37.781 -10.555 1 92.81 380 TRP B N 1
ATOM 7930 C CA . TRP B 1 380 ? -28.156 37.406 -11.875 1 92.81 380 TRP B CA 1
ATOM 7931 C C . TRP B 1 380 ? -28.406 35.906 -11.969 1 92.81 380 TRP B C 1
ATOM 7933 O O . TRP B 1 380 ? -28.516 35.375 -13.07 1 92.81 380 TRP B O 1
ATOM 7943 N N . ILE B 1 381 ? -28.406 35.219 -10.922 1 93.5 381 ILE B N 1
ATOM 7944 C CA . ILE B 1 381 ? -28.453 33.781 -10.891 1 93.5 381 ILE B CA 1
ATOM 7945 C C . ILE B 1 381 ? -29.703 33.281 -11.617 1 93.5 381 ILE B C 1
ATOM 7947 O O . ILE B 1 381 ? -29.672 32.219 -12.258 1 93.5 381 ILE B O 1
ATOM 7951 N N . SER B 1 382 ? -30.781 34.031 -11.656 1 89.75 382 SER B N 1
ATOM 7952 C CA . SER B 1 382 ? -32.031 33.594 -12.258 1 89.75 382 SER B CA 1
ATOM 7953 C C . SER B 1 382 ? -32.094 33.938 -13.742 1 89.75 382 SER B C 1
ATOM 7955 O O . SER B 1 382 ? -32.906 33.406 -14.477 1 89.75 382 SER B O 1
ATOM 7957 N N . GLU B 1 383 ? -31.203 34.688 -14.203 1 91.12 383 GLU B N 1
ATOM 7958 C CA . GLU B 1 383 ? -31.281 35.219 -15.562 1 91.12 383 GLU B CA 1
ATOM 7959 C C . GLU B 1 383 ? -30.328 34.469 -16.5 1 91.12 383 GLU B C 1
ATOM 7961 O O . GLU B 1 383 ? -30.312 34.75 -17.703 1 91.12 383 GLU B O 1
ATOM 7966 N N . SER B 1 384 ? -29.562 33.688 -15.977 1 91.62 384 SER B N 1
ATOM 7967 C CA . SER B 1 384 ? -28.578 32.969 -16.781 1 91.62 384 SER B CA 1
ATOM 7968 C C . SER B 1 384 ? -28.625 31.469 -16.5 1 91.62 384 SER B C 1
ATOM 7970 O O . SER B 1 384 ? -29.25 31.031 -15.523 1 91.62 384 SER B O 1
ATOM 7972 N N . SER B 1 385 ? -28.016 30.734 -17.359 1 93 385 SER B N 1
ATOM 7973 C CA . SER B 1 385 ? -27.938 29.297 -17.156 1 93 385 SER B CA 1
ATOM 7974 C C . SER B 1 385 ? -27.047 28.938 -15.977 1 93 385 SER B C 1
ATOM 7976 O O . SER B 1 385 ? -26.078 29.656 -15.695 1 93 385 SER B O 1
ATOM 7978 N N . PRO B 1 386 ? -27.312 27.875 -15.32 1 94.69 386 PRO B N 1
ATOM 7979 C CA . PRO B 1 386 ? -26.484 27.453 -14.18 1 94.69 386 PRO B CA 1
ATOM 7980 C C . PRO B 1 386 ? -25.016 27.266 -14.555 1 94.69 386 PRO B C 1
ATOM 7982 O O . PRO B 1 386 ? -24.141 27.625 -13.766 1 94.69 386 PRO B O 1
ATOM 7985 N N . SER B 1 387 ? -24.75 26.75 -15.703 1 94.69 387 SER B N 1
ATOM 7986 C CA . SER B 1 387 ? -23.375 26.531 -16.125 1 94.69 387 SER B CA 1
ATOM 7987 C C . SER B 1 387 ? -22.625 27.844 -16.297 1 94.69 387 SER B C 1
ATOM 7989 O O . SER B 1 387 ? -21.453 27.953 -15.922 1 94.69 387 SER B O 1
ATOM 7991 N N . GLU B 1 388 ? -23.312 28.797 -16.828 1 95.44 388 GLU B N 1
ATOM 7992 C CA . GLU B 1 388 ? -22.719 30.109 -17 1 95.44 388 GLU B CA 1
ATOM 7993 C C . GLU B 1 388 ? -22.438 30.781 -15.664 1 95.44 388 GLU B C 1
ATOM 7995 O O . GLU B 1 388 ? -21.375 31.375 -15.461 1 95.44 388 GLU B O 1
ATOM 8000 N N . ILE B 1 389 ? -23.438 30.75 -14.836 1 96.69 389 ILE B N 1
ATOM 8001 C CA . ILE B 1 389 ? -23.297 31.344 -13.508 1 96.69 389 ILE B CA 1
ATOM 8002 C C . ILE B 1 389 ? -22.125 30.703 -12.773 1 96.69 389 ILE B C 1
ATOM 8004 O O . ILE B 1 389 ? -21.312 31.406 -12.164 1 96.69 389 ILE B O 1
ATOM 8008 N N . PHE B 1 390 ? -22.062 29.391 -12.898 1 96.62 390 PHE B N 1
ATOM 8009 C CA . PHE B 1 390 ? -20.969 28.688 -12.242 1 96.62 390 PHE B CA 1
ATOM 8010 C C . PHE B 1 390 ? -19.625 29.141 -12.789 1 96.62 390 PHE B C 1
ATOM 8012 O O . PHE B 1 390 ? -18.688 29.406 -12.023 1 96.62 390 PHE B O 1
ATOM 8019 N N . ASN B 1 391 ? -19.516 29.203 -14.07 1 96.38 391 ASN B N 1
ATOM 8020 C CA . ASN B 1 391 ? -18.266 29.609 -14.703 1 96.38 391 ASN B CA 1
ATOM 8021 C C . ASN B 1 391 ? -17.844 31 -14.281 1 96.38 391 ASN B C 1
ATOM 8023 O O . ASN B 1 391 ? -16.656 31.234 -14.016 1 96.38 391 ASN B O 1
ATOM 8027 N N . TYR B 1 392 ? -18.781 31.891 -14.188 1 96.69 392 TYR B N 1
ATOM 8028 C CA . TYR B 1 392 ? -18.484 33.25 -13.766 1 96.69 392 TYR B CA 1
ATOM 8029 C C . TYR B 1 392 ? -18.047 33.281 -12.305 1 96.69 392 TYR B C 1
ATOM 8031 O O . TYR B 1 392 ? -17.094 34 -11.953 1 96.69 392 TYR B O 1
ATOM 8039 N N . ALA B 1 393 ? -18.75 32.594 -11.516 1 97.25 393 ALA B N 1
ATOM 8040 C CA . ALA B 1 393 ? -18.422 32.531 -10.102 1 97.25 393 ALA B CA 1
ATOM 8041 C C . ALA B 1 393 ? -17.031 31.922 -9.891 1 97.25 393 ALA B C 1
ATOM 8043 O O . ALA B 1 393 ? -16.25 32.438 -9.086 1 97.25 393 ALA B O 1
ATOM 8044 N N . ALA B 1 394 ? -16.781 30.812 -10.625 1 96.25 394 ALA B N 1
ATOM 8045 C CA . ALA B 1 394 ? -15.477 30.156 -10.531 1 96.25 394 ALA B CA 1
ATOM 8046 C C . ALA B 1 394 ? -14.359 31.094 -10.969 1 96.25 394 ALA B C 1
ATOM 8048 O O . ALA B 1 394 ? -13.273 31.094 -10.375 1 96.25 394 ALA B O 1
ATOM 8049 N N . HIS B 1 395 ? -14.625 31.781 -11.961 1 96.69 395 HIS B N 1
ATOM 8050 C CA . HIS B 1 395 ? -13.656 32.75 -12.438 1 96.69 395 HIS B CA 1
ATOM 8051 C C . HIS B 1 395 ? -13.375 33.812 -11.383 1 96.69 395 HIS B C 1
ATOM 8053 O O . HIS B 1 395 ? -12.219 34.188 -11.141 1 96.69 395 HIS B O 1
ATOM 8059 N N . SER B 1 396 ? -14.422 34.375 -10.781 1 97.12 396 SER B N 1
ATOM 8060 C CA . SER B 1 396 ? -14.258 35.375 -9.727 1 97.12 396 SER B CA 1
ATOM 8061 C C . SER B 1 396 ? -13.469 34.812 -8.547 1 97.12 396 SER B C 1
ATOM 8063 O O . SER B 1 396 ? -12.648 35.5 -7.953 1 97.12 396 SER B O 1
ATOM 8065 N N . LEU B 1 397 ? -13.758 33.594 -8.258 1 95.94 397 LEU B N 1
ATOM 8066 C CA . LEU B 1 397 ? -13.039 32.938 -7.172 1 95.94 397 LEU B CA 1
ATOM 8067 C C . LEU B 1 397 ? -11.555 32.844 -7.492 1 95.94 397 LEU B C 1
ATOM 8069 O O . LEU B 1 397 ? -10.703 33.156 -6.656 1 95.94 397 LEU B O 1
ATOM 8073 N N . ASP B 1 398 ? -11.234 32.406 -8.68 1 95.12 398 ASP B N 1
ATOM 8074 C CA . ASP B 1 398 ? -9.844 32.281 -9.117 1 95.12 398 ASP B CA 1
ATOM 8075 C C . ASP B 1 398 ? -9.141 33.625 -9.133 1 95.12 398 ASP B C 1
ATOM 8077 O O . ASP B 1 398 ? -7.977 33.719 -8.727 1 95.12 398 ASP B O 1
ATOM 8081 N N . GLU B 1 399 ? -9.867 34.562 -9.57 1 96.38 399 GLU B N 1
ATOM 8082 C CA . GLU B 1 399 ? -9.32 35.906 -9.602 1 96.38 399 GLU B CA 1
ATOM 8083 C C . GLU B 1 399 ? -9.055 36.406 -8.188 1 96.38 399 GLU B C 1
ATOM 8085 O O . GLU B 1 399 ? -8.039 37.062 -7.938 1 96.38 399 GLU B O 1
ATOM 8090 N N . ALA B 1 400 ? -9.969 36.188 -7.34 1 96.5 400 ALA B N 1
ATOM 8091 C CA . ALA B 1 400 ? -9.797 36.594 -5.949 1 96.5 400 ALA B CA 1
ATOM 8092 C C . ALA B 1 400 ? -8.555 35.969 -5.336 1 96.5 400 ALA B C 1
ATOM 8094 O O . ALA B 1 400 ? -7.824 36.594 -4.578 1 96.5 400 ALA B O 1
ATOM 8095 N N . HIS B 1 401 ? -8.336 34.719 -5.645 1 94.19 401 HIS B N 1
ATOM 8096 C CA . HIS B 1 401 ? -7.148 34.031 -5.16 1 94.19 401 HIS B CA 1
ATOM 8097 C C . HIS B 1 401 ? -5.879 34.688 -5.664 1 94.19 401 HIS B C 1
ATOM 8099 O O . HIS B 1 401 ? -4.938 34.906 -4.895 1 94.19 401 HIS B O 1
ATOM 8105 N N . SER B 1 402 ? -5.902 34.969 -6.914 1 94.94 402 SER B N 1
ATOM 8106 C CA . SER B 1 402 ? -4.75 35.625 -7.52 1 94.94 402 SER B CA 1
ATOM 8107 C C . SER B 1 402 ? -4.527 37 -6.918 1 94.94 402 SER B C 1
ATOM 8109 O O . SER B 1 402 ? -3.4 37.375 -6.578 1 94.94 402 SER B O 1
ATOM 8111 N N . MET B 1 403 ? -5.594 37.75 -6.742 1 96.38 403 MET B N 1
ATOM 8112 C CA . MET B 1 403 ? -5.512 39.125 -6.207 1 96.38 403 MET B CA 1
ATOM 8113 C C . MET B 1 403 ? -5.059 39.094 -4.754 1 96.38 403 MET B C 1
ATOM 8115 O O . MET B 1 403 ? -4.312 40 -4.324 1 96.38 403 MET B O 1
ATOM 8119 N N . PHE B 1 404 ? -5.504 38.188 -4.066 1 95.81 404 PHE B N 1
ATOM 8120 C CA . PHE B 1 404 ? -5.055 38.031 -2.686 1 95.81 404 PHE B CA 1
ATOM 8121 C C . PHE B 1 404 ? -3.559 37.75 -2.627 1 95.81 404 PHE B C 1
ATOM 8123 O O . PHE B 1 404 ? -2.824 38.406 -1.889 1 95.81 404 PHE B O 1
ATOM 8130 N N . LYS B 1 405 ? -3.154 36.812 -3.381 1 93.19 405 LYS B N 1
ATOM 8131 C CA . LYS B 1 405 ? -1.752 36.406 -3.43 1 93.19 405 LYS B CA 1
ATOM 813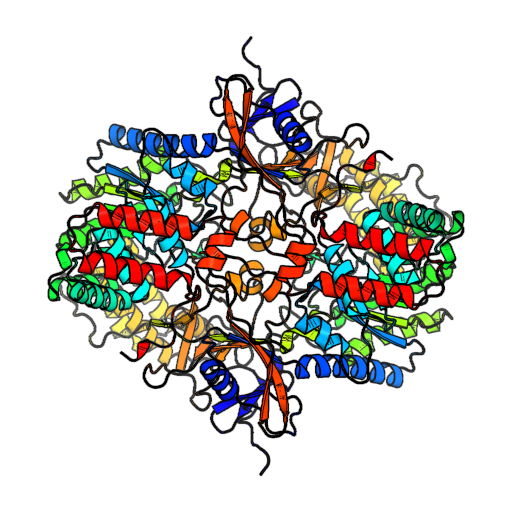2 C C . LYS B 1 405 ? -0.848 37.594 -3.729 1 93.19 405 LYS B C 1
ATOM 8134 O O . LYS B 1 405 ? 0.258 37.688 -3.189 1 93.19 405 LYS B O 1
ATOM 8139 N N . HIS B 1 406 ? -1.353 38.562 -4.477 1 93.31 406 HIS B N 1
ATOM 8140 C CA . HIS B 1 406 ? -0.549 39.719 -4.898 1 93.31 406 HIS B CA 1
ATOM 8141 C C . HIS B 1 406 ? -0.853 40.938 -4.047 1 93.31 406 HIS B C 1
ATOM 8143 O O . HIS B 1 406 ? -0.375 42.031 -4.344 1 93.31 406 HIS B O 1
ATOM 8149 N N . GLY B 1 407 ? -1.686 40.812 -3.078 1 93.12 407 GLY B N 1
ATOM 8150 C CA . GLY B 1 407 ? -1.903 41.875 -2.092 1 93.12 407 GLY B CA 1
ATOM 8151 C C . GLY B 1 407 ? -2.9 42.938 -2.543 1 93.12 407 GLY B C 1
ATOM 8152 O O . GLY B 1 407 ? -2.971 44 -1.966 1 93.12 407 GLY B O 1
ATOM 8153 N N . VAL B 1 408 ? -3.695 42.594 -3.564 1 94.75 408 VAL B N 1
ATOM 8154 C CA . VAL B 1 408 ? -4.656 43.531 -4.121 1 94.75 408 VAL B CA 1
ATOM 8155 C C . VAL B 1 408 ? -5.914 43.562 -3.258 1 94.75 408 VAL B C 1
ATOM 8157 O O . VAL B 1 408 ? -6.57 44.625 -3.139 1 94.75 408 VAL B O 1
ATOM 8160 N N . ILE B 1 409 ? -6.254 42.438 -2.693 1 95.81 409 ILE B N 1
ATOM 8161 C CA . ILE B 1 409 ? -7.41 42.406 -1.807 1 95.81 409 ILE B CA 1
ATOM 8162 C C . ILE B 1 409 ? -7.008 41.812 -0.459 1 95.81 409 ILE B C 1
ATOM 8164 O O . ILE B 1 409 ? -5.98 41.156 -0.352 1 95.81 409 ILE B O 1
ATOM 8168 N N . THR B 1 410 ? -7.84 42.031 0.542 1 95.38 410 THR B N 1
ATOM 8169 C CA . THR B 1 410 ? -7.559 41.594 1.902 1 95.38 410 THR B CA 1
ATOM 8170 C C . THR B 1 410 ? -8.109 40.188 2.139 1 95.38 410 THR B C 1
ATOM 8172 O O . THR B 1 410 ? -8.812 39.656 1.29 1 95.38 410 THR B O 1
ATOM 8175 N N . LEU B 1 411 ? -7.73 39.656 3.289 1 96.75 411 LEU B N 1
ATOM 8176 C CA . LEU B 1 411 ? -8.25 38.344 3.709 1 96.75 411 LEU B CA 1
ATOM 8177 C C . LEU B 1 411 ? -9.766 38.406 3.871 1 96.75 411 LEU B C 1
ATOM 8179 O O . LEU B 1 411 ? -10.461 37.469 3.525 1 96.75 411 LEU B O 1
ATOM 8183 N N . LYS B 1 412 ? -10.242 39.5 4.371 1 95.31 412 LYS B N 1
ATOM 8184 C CA . LYS B 1 412 ? -11.68 39.656 4.535 1 95.31 412 LYS B CA 1
ATOM 8185 C C . LYS B 1 412 ? -12.398 39.656 3.188 1 95.31 412 LYS B C 1
ATOM 8187 O O . LYS B 1 412 ? -13.461 39.062 3.047 1 95.31 412 LYS B O 1
ATOM 8192 N N . ASP B 1 413 ? -11.773 40.375 2.223 1 96 413 ASP B N 1
ATOM 8193 C CA . ASP B 1 413 ? -12.344 40.406 0.88 1 96 413 ASP B CA 1
ATOM 8194 C C . ASP B 1 413 ? -12.391 39 0.273 1 96 413 ASP B C 1
ATOM 8196 O O . ASP B 1 413 ? -13.391 38.625 -0.332 1 96 413 ASP B O 1
ATOM 8200 N N . LYS B 1 414 ? -11.258 38.344 0.406 1 96.31 414 LYS B N 1
ATOM 8201 C CA . LYS B 1 414 ? -11.188 36.969 -0.092 1 96.31 414 LYS B CA 1
ATOM 8202 C C . LYS B 1 414 ? -12.273 36.094 0.534 1 96.31 414 LYS B C 1
ATOM 8204 O O . LYS B 1 414 ? -12.914 35.312 -0.158 1 96.31 414 LYS B O 1
ATOM 8209 N N . ALA B 1 415 ? -12.461 36.188 1.811 1 95.25 415 ALA B N 1
ATOM 8210 C CA . ALA B 1 415 ? -13.477 35.438 2.537 1 95.25 415 ALA B CA 1
ATOM 8211 C C . ALA B 1 415 ? -14.875 35.75 2.01 1 95.25 415 ALA B C 1
ATOM 8213 O O . ALA B 1 415 ? -15.719 34.844 1.905 1 95.25 415 ALA B O 1
ATOM 8214 N N . LYS B 1 416 ? -15.102 37.031 1.706 1 95.75 416 LYS B N 1
ATOM 8215 C CA . LYS B 1 416 ? -16.406 37.438 1.157 1 95.75 416 LYS B CA 1
ATOM 8216 C C . LYS B 1 416 ? -16.672 36.719 -0.171 1 95.75 416 LYS B C 1
ATOM 8218 O O . LYS B 1 416 ? -17.781 36.25 -0.412 1 95.75 416 LYS B O 1
ATOM 8223 N N . VAL B 1 417 ? -15.648 36.719 -1.021 1 96.25 417 VAL B N 1
ATOM 8224 C CA . VAL B 1 417 ? -15.797 36.094 -2.322 1 96.25 417 VAL B CA 1
ATOM 8225 C C . VAL B 1 417 ? -16.094 34.594 -2.135 1 96.25 417 VAL B C 1
ATOM 8227 O O . VAL B 1 417 ? -16.953 34.031 -2.812 1 96.25 417 VAL B O 1
ATOM 8230 N N . GLU B 1 418 ? -15.359 33.969 -1.183 1 94.25 418 GLU B N 1
ATOM 8231 C CA . GLU B 1 418 ? -15.578 32.531 -0.892 1 94.25 418 GLU B CA 1
ATOM 8232 C C . GLU B 1 418 ? -17 32.312 -0.409 1 94.25 418 GLU B C 1
ATOM 8234 O O . GLU B 1 418 ? -17.625 31.297 -0.783 1 94.25 418 GLU B O 1
ATOM 8239 N N . GLN B 1 419 ? -17.516 33.188 0.33 1 95.12 419 GLN B N 1
ATOM 8240 C CA . GLN B 1 419 ? -18.875 33.062 0.854 1 95.12 419 GLN B CA 1
ATOM 8241 C C . GLN B 1 419 ? -19.906 33.156 -0.267 1 95.12 419 GLN B C 1
ATOM 8243 O O . GLN B 1 419 ? -20.859 32.375 -0.307 1 95.12 419 GLN B O 1
ATOM 8248 N N . PHE B 1 420 ? -19.703 34.125 -1.156 1 96 420 PHE B N 1
ATOM 8249 C CA . PHE B 1 420 ? -20.609 34.281 -2.289 1 96 420 PHE B CA 1
ATOM 8250 C C . PHE B 1 420 ? -20.547 33.031 -3.186 1 96 420 PHE B C 1
ATOM 8252 O O . PHE B 1 420 ? -21.578 32.562 -3.67 1 96 420 PHE B O 1
ATOM 8259 N N . PHE B 1 421 ? -19.359 32.594 -3.416 1 95.75 421 PHE B N 1
ATOM 8260 C CA . PHE B 1 421 ? -19.203 31.422 -4.262 1 95.75 421 PHE B CA 1
ATOM 8261 C C . PHE B 1 421 ? -19.984 30.234 -3.693 1 95.75 421 PHE B C 1
ATOM 8263 O O . PHE B 1 421 ? -20.688 29.547 -4.422 1 95.75 421 PHE B O 1
ATOM 8270 N N . THR B 1 422 ? -19.812 30 -2.412 1 94.94 422 THR B N 1
ATOM 8271 C CA . THR B 1 422 ? -20.531 28.922 -1.738 1 94.94 422 THR B CA 1
ATOM 8272 C C . THR B 1 422 ? -22.031 29.094 -1.889 1 94.94 422 THR B C 1
ATOM 8274 O O . THR B 1 422 ? -22.75 28.125 -2.201 1 94.94 422 THR B O 1
ATOM 8277 N N . ALA B 1 423 ? -22.484 30.281 -1.703 1 95.06 423 ALA B N 1
ATOM 8278 C CA . ALA B 1 423 ? -23.906 30.578 -1.828 1 95.06 423 ALA B CA 1
ATOM 8279 C C . ALA B 1 423 ? -24.406 30.281 -3.242 1 95.06 423 ALA B C 1
ATOM 8281 O O . ALA B 1 423 ? -25.484 29.719 -3.424 1 95.06 423 ALA B O 1
ATOM 8282 N N . ILE B 1 424 ? -23.656 30.688 -4.172 1 96.12 424 ILE B N 1
ATOM 8283 C CA . ILE B 1 424 ? -24.016 30.484 -5.57 1 96.12 424 ILE B CA 1
ATOM 8284 C C . ILE B 1 424 ? -24.078 28.984 -5.875 1 96.12 424 ILE B C 1
ATOM 8286 O O . ILE B 1 424 ? -25.016 28.516 -6.52 1 96.12 424 ILE B O 1
ATOM 8290 N N . CYS B 1 425 ? -23.094 28.234 -5.422 1 95.5 425 CYS B N 1
ATOM 8291 C CA . CYS B 1 425 ? -23.062 26.797 -5.645 1 95.5 425 CYS B CA 1
ATOM 8292 C C . CYS B 1 425 ? -24.328 26.141 -5.09 1 95.5 425 CYS B C 1
ATOM 8294 O O . CYS B 1 425 ? -24.938 25.297 -5.758 1 95.5 425 CYS B O 1
ATOM 8296 N N . PHE B 1 426 ? -24.734 26.547 -3.949 1 94.06 426 PHE B N 1
ATOM 8297 C CA . PHE B 1 426 ? -25.922 25.969 -3.34 1 94.06 426 PHE B CA 1
ATOM 8298 C C . PHE B 1 426 ? -27.172 26.328 -4.137 1 94.06 426 PHE B C 1
ATOM 8300 O O . PHE B 1 426 ? -28.062 25.5 -4.297 1 94.06 426 PHE B O 1
ATOM 8307 N N . GLU B 1 427 ? -27.203 27.469 -4.633 1 93.25 427 GLU B N 1
ATOM 8308 C CA . GLU B 1 427 ? -28.359 27.922 -5.406 1 93.25 427 GLU B CA 1
ATOM 8309 C C . GLU B 1 427 ? -28.453 27.172 -6.73 1 93.25 427 GLU B C 1
ATOM 8311 O O . GLU B 1 427 ? -29.547 26.781 -7.152 1 93.25 427 GLU B O 1
ATOM 8316 N N . ILE B 1 428 ? -27.312 27.062 -7.324 1 93.94 428 ILE B N 1
ATOM 8317 C CA . ILE B 1 428 ? -27.281 26.391 -8.625 1 93.94 428 ILE B CA 1
ATOM 8318 C C . ILE B 1 428 ? -27.594 24.906 -8.453 1 93.94 428 ILE B C 1
ATOM 8320 O O . ILE B 1 428 ? -28.234 24.297 -9.312 1 93.94 428 ILE B O 1
ATOM 8324 N N . GLN B 1 429 ? -27.125 24.359 -7.414 1 92.12 429 GLN B N 1
ATOM 8325 C CA . GLN B 1 429 ? -27.375 22.953 -7.125 1 92.12 429 GLN B CA 1
ATOM 8326 C C . GLN B 1 429 ? -28.859 22.641 -7.172 1 92.12 429 GLN B C 1
ATOM 8328 O O . GLN B 1 429 ? -29.266 21.578 -7.656 1 92.12 429 GLN B O 1
ATOM 8333 N N . ASN B 1 430 ? -29.672 23.531 -6.777 1 87.75 430 ASN B N 1
ATOM 8334 C CA . ASN B 1 430 ? -31.109 23.344 -6.688 1 87.75 430 ASN B CA 1
ATOM 8335 C C . ASN B 1 430 ? -31.781 23.547 -8.039 1 87.75 430 ASN B C 1
ATOM 8337 O O . ASN B 1 430 ? -32.938 23.125 -8.234 1 87.75 430 ASN B O 1
ATOM 8341 N N . ARG B 1 431 ? -31.094 24.016 -8.961 1 90.94 431 ARG B N 1
ATOM 8342 C CA . ARG B 1 431 ? -31.688 24.359 -10.25 1 90.94 431 ARG B CA 1
ATOM 8343 C C . ARG B 1 431 ? -31.281 23.344 -11.32 1 90.94 431 ARG B C 1
ATOM 8345 O O . ARG B 1 431 ? -31.891 23.297 -12.391 1 90.94 431 ARG B O 1
ATOM 8352 N N . LEU B 1 432 ? -30.297 22.578 -10.992 1 92.75 432 LEU B N 1
ATOM 8353 C CA . LEU B 1 432 ? -29.766 21.656 -11.984 1 92.75 432 LEU B CA 1
ATOM 8354 C C . LEU B 1 432 ? -30.656 20.422 -12.102 1 92.75 432 LEU B C 1
ATOM 8356 O O . LEU B 1 432 ? -31.188 19.938 -11.102 1 92.75 432 LEU B O 1
ATOM 8360 N N . ASP B 1 433 ? -30.781 19.969 -13.383 1 90.12 433 ASP B N 1
ATOM 8361 C CA . ASP B 1 433 ? -31.547 18.766 -13.711 1 90.12 433 ASP B CA 1
ATOM 8362 C C . ASP B 1 433 ? -30.625 17.578 -13.945 1 90.12 433 ASP B C 1
ATOM 8364 O O . ASP B 1 433 ? -29.938 17.516 -14.961 1 90.12 433 ASP B O 1
ATOM 8368 N N . GLU B 1 434 ? -30.703 16.594 -13.141 1 86.5 434 GLU B N 1
ATOM 8369 C CA . GLU B 1 434 ? -29.797 15.453 -13.164 1 86.5 434 GLU B CA 1
ATOM 8370 C C . GLU B 1 434 ? -30 14.609 -14.422 1 86.5 434 GLU B C 1
ATOM 8372 O O . GLU B 1 434 ? -29.125 13.852 -14.82 1 86.5 434 GLU B O 1
ATOM 8377 N N . THR B 1 435 ? -31.062 14.781 -15.094 1 88.19 435 THR B N 1
ATOM 8378 C CA . THR B 1 435 ? -31.359 13.992 -16.281 1 88.19 435 THR B CA 1
ATOM 8379 C C . THR B 1 435 ? -30.641 14.555 -17.5 1 88.19 435 THR B C 1
ATOM 8381 O O . THR B 1 435 ? -30.453 13.859 -18.5 1 88.19 435 THR B O 1
ATOM 8384 N N . ASN B 1 436 ? -30.344 15.805 -17.406 1 91 436 ASN B N 1
ATOM 8385 C CA . ASN B 1 436 ? -29.531 16.438 -18.438 1 91 436 ASN B CA 1
ATOM 8386 C C . ASN B 1 436 ? -28.047 16.156 -18.25 1 91 436 ASN B C 1
ATOM 8388 O O . ASN B 1 436 ? -27.484 16.5 -17.203 1 91 436 ASN B O 1
ATOM 8392 N N . PRO B 1 437 ? -27.391 15.609 -19.266 1 89.38 437 PRO B N 1
ATOM 8393 C CA . PRO B 1 437 ? -26 15.211 -19.109 1 89.38 437 PRO B CA 1
ATOM 8394 C C . PRO B 1 437 ? -25.094 16.375 -18.688 1 89.38 437 PRO B C 1
ATOM 8396 O O . PRO B 1 437 ? -24.234 16.203 -17.812 1 89.38 437 PRO B O 1
ATOM 8399 N N . GLY B 1 438 ? -25.266 17.453 -19.328 1 90.25 438 GLY B N 1
ATOM 8400 C CA . GLY B 1 438 ? -24.469 18.609 -18.938 1 90.25 438 GLY B CA 1
ATOM 8401 C C . GLY B 1 438 ? -24.703 19.047 -17.516 1 90.25 438 GLY B C 1
ATOM 8402 O O . GLY B 1 438 ? -23.75 19.344 -16.781 1 90.25 438 GLY B O 1
ATOM 8403 N N . ASP B 1 439 ? -25.969 19.062 -17.125 1 92.81 439 ASP B N 1
ATOM 8404 C CA . ASP B 1 439 ? -26.312 19.422 -15.75 1 92.81 439 ASP B CA 1
ATOM 8405 C C . ASP B 1 439 ? -25.812 18.375 -14.758 1 92.81 439 ASP B C 1
ATOM 8407 O O . ASP B 1 439 ? -25.391 18.719 -13.656 1 92.81 439 ASP B O 1
ATOM 8411 N N . SER B 1 440 ? -25.828 17.266 -15.281 1 92.56 440 SER B N 1
ATOM 8412 C CA . SER B 1 440 ? -25.391 16.172 -14.422 1 92.56 440 SER B CA 1
ATOM 8413 C C . SER B 1 440 ? -23.891 16.281 -14.109 1 92.56 440 SER B C 1
ATOM 8415 O O . SER B 1 440 ? -23.469 16.047 -12.977 1 92.56 440 SER B O 1
ATOM 8417 N N . GLU B 1 441 ? -23.172 16.547 -15.055 1 93.56 441 GLU B N 1
ATOM 8418 C CA . GLU B 1 441 ? -21.719 16.703 -14.875 1 93.56 441 GLU B CA 1
ATOM 8419 C C . GLU B 1 441 ? -21.406 17.859 -13.922 1 93.56 441 GLU B C 1
ATOM 8421 O O . GLU B 1 441 ? -20.578 17.719 -13.023 1 93.56 441 GLU B O 1
ATOM 8426 N N . LEU B 1 442 ? -22.078 18.953 -14.148 1 94.94 442 LEU B N 1
ATOM 8427 C CA . LEU B 1 442 ? -21.875 20.109 -13.289 1 94.94 442 LEU B CA 1
ATOM 8428 C C . LEU B 1 442 ? -22.328 19.812 -11.859 1 94.94 442 LEU B C 1
ATOM 8430 O O . LEU B 1 442 ? -21.688 20.219 -10.898 1 94.94 442 LEU B O 1
ATOM 8434 N N . LEU B 1 443 ? -23.406 19.156 -11.781 1 94.88 443 LEU B N 1
ATOM 8435 C CA . LEU B 1 443 ? -23.922 18.766 -10.469 1 94.88 443 LEU B CA 1
ATOM 8436 C C . LEU B 1 443 ? -22.922 17.906 -9.719 1 94.88 443 LEU B C 1
ATOM 8438 O O . LEU B 1 443 ? -22.719 18.094 -8.516 1 94.88 443 LEU B O 1
ATOM 8442 N N . GLY B 1 444 ? -22.297 16.984 -10.445 1 93.44 444 GLY B N 1
ATOM 8443 C CA . GLY B 1 444 ? -21.266 16.156 -9.836 1 93.44 444 GLY B CA 1
ATOM 8444 C C . GLY B 1 444 ? -20.109 16.969 -9.297 1 93.44 444 GLY B C 1
ATOM 8445 O O . GLY B 1 444 ? -19.625 16.719 -8.188 1 93.44 444 GLY B O 1
ATOM 8446 N N . LEU B 1 445 ? -19.719 17.906 -10.008 1 93.62 445 LEU B N 1
ATOM 8447 C CA . LEU B 1 445 ? -18.609 18.766 -9.609 1 93.62 445 LEU B CA 1
ATOM 8448 C C . LEU B 1 445 ? -18.984 19.578 -8.367 1 93.62 445 LEU B C 1
ATOM 8450 O O . LEU B 1 445 ? -18.172 19.703 -7.445 1 93.62 445 LEU B O 1
ATOM 8454 N N . ILE B 1 446 ? -20.156 20.094 -8.336 1 94.62 446 ILE B N 1
ATOM 8455 C CA . ILE B 1 446 ? -20.609 20.922 -7.23 1 94.62 446 ILE B CA 1
ATOM 8456 C C . ILE B 1 446 ? -20.797 20.062 -5.984 1 94.62 446 ILE B C 1
ATOM 8458 O O . ILE B 1 446 ? -20.406 20.453 -4.883 1 94.62 446 ILE B O 1
ATOM 8462 N N . ASN B 1 447 ? -21.328 18.891 -6.203 1 94.12 447 ASN B N 1
ATOM 8463 C CA . ASN B 1 447 ? -21.516 17.969 -5.078 1 94.12 447 ASN B CA 1
ATOM 8464 C C . ASN B 1 447 ? -20.188 17.625 -4.426 1 94.12 447 ASN B C 1
ATOM 8466 O O . ASN B 1 447 ? -20.078 17.562 -3.197 1 94.12 447 ASN B O 1
ATOM 8470 N N . GLU B 1 448 ? -19.234 17.406 -5.203 1 93.75 448 GLU B N 1
ATOM 8471 C CA . GLU B 1 448 ? -17.906 17.062 -4.68 1 93.75 448 GLU B CA 1
ATOM 8472 C C . GLU B 1 448 ? -17.297 18.25 -3.943 1 93.75 448 GLU B C 1
ATOM 8474 O O . GLU B 1 448 ? -16.734 18.094 -2.857 1 93.75 448 GLU B O 1
ATOM 8479 N N . ARG B 1 449 ? -17.422 19.391 -4.469 1 91.69 449 ARG B N 1
ATOM 8480 C CA . ARG B 1 449 ? -16.828 20.594 -3.893 1 91.69 449 ARG B CA 1
ATOM 8481 C C . ARG B 1 449 ? -17.531 20.969 -2.584 1 91.69 449 ARG B C 1
ATOM 8483 O O . ARG B 1 449 ? -16.891 21.469 -1.662 1 91.69 449 ARG B O 1
ATOM 8490 N N . MET B 1 450 ? -18.844 20.75 -2.537 1 93 450 MET B N 1
ATOM 8491 C CA . MET B 1 450 ? -19.641 21.156 -1.38 1 93 450 MET B CA 1
ATOM 8492 C C . MET B 1 450 ? -19.828 19.984 -0.415 1 93 450 MET B C 1
ATOM 8494 O O . MET B 1 450 ? -20.625 20.078 0.526 1 93 450 MET B O 1
ATOM 8498 N N . ALA B 1 451 ? -19.109 18.875 -0.623 1 95.31 451 ALA B N 1
ATOM 8499 C CA . ALA B 1 451 ? -19.312 17.672 0.179 1 95.31 451 ALA B CA 1
ATOM 8500 C C . ALA B 1 451 ? -18.828 17.891 1.613 1 95.31 451 ALA B C 1
ATOM 8502 O O . ALA B 1 451 ? -17.828 18.562 1.846 1 95.31 451 ALA B O 1
ATOM 8503 N N . ALA B 1 452 ? -19.594 17.297 2.512 1 95.38 452 ALA B N 1
ATOM 8504 C CA . ALA B 1 452 ? -19.156 17.266 3.902 1 95.38 452 ALA B CA 1
ATOM 8505 C C . ALA B 1 452 ? -17.938 16.344 4.066 1 95.38 452 ALA B C 1
ATOM 8507 O O . ALA B 1 452 ? -17.859 15.297 3.428 1 95.38 452 ALA B O 1
ATOM 8508 N N . LYS B 1 453 ? -16.969 16.719 4.84 1 94.5 453 LYS B N 1
ATOM 8509 C CA . LYS B 1 453 ? -15.891 15.82 5.246 1 94.5 453 LYS B CA 1
ATOM 8510 C C . LYS B 1 453 ? -16.266 15.031 6.492 1 94.5 453 LYS B C 1
ATOM 8512 O O . LYS B 1 453 ? -16.547 15.609 7.543 1 94.5 453 LYS B O 1
ATOM 8517 N N . ILE B 1 454 ? -16.328 13.758 6.328 1 96.5 454 ILE B N 1
ATOM 8518 C CA . ILE B 1 454 ? -16.672 12.875 7.434 1 96.5 454 ILE B CA 1
ATOM 8519 C C . ILE B 1 454 ? -15.414 12.211 7.988 1 96.5 454 ILE B C 1
ATOM 8521 O O . ILE B 1 454 ? -14.773 11.414 7.297 1 96.5 454 ILE B O 1
ATOM 8525 N N . PHE B 1 455 ? -15.117 12.508 9.219 1 94.94 455 PHE B N 1
ATOM 8526 C CA . PHE B 1 455 ? -13.922 11.93 9.828 1 94.94 455 PHE B CA 1
ATOM 8527 C C . PHE B 1 455 ? -14.273 10.656 10.586 1 94.94 455 PHE B C 1
ATOM 8529 O O . PHE B 1 455 ? -14.977 10.695 11.602 1 94.94 455 PHE B O 1
ATOM 8536 N N . CYS B 1 456 ? -13.727 9.617 10.047 1 97.25 456 CYS B N 1
ATOM 8537 C CA . CYS B 1 456 ? -13.984 8.305 10.617 1 97.25 456 CYS B CA 1
ATOM 8538 C C . CYS B 1 456 ? -12.867 7.902 11.578 1 97.25 456 CYS B C 1
ATOM 8540 O O . CYS B 1 456 ? -11.695 8.203 11.344 1 97.25 456 CYS B O 1
ATOM 8542 N N . ASN B 1 457 ? -13.211 7.211 12.656 1 97.19 457 ASN B N 1
ATOM 8543 C CA . ASN B 1 457 ? -12.273 6.691 13.648 1 97.19 457 ASN B CA 1
ATOM 8544 C C . ASN B 1 457 ? -11.555 5.449 13.133 1 97.19 457 ASN B C 1
ATOM 8546 O O . ASN B 1 457 ? -11.703 4.363 13.695 1 97.19 457 ASN B O 1
ATOM 8550 N N . ILE B 1 458 ? -10.727 5.609 12.117 1 97.81 458 ILE B N 1
ATOM 8551 C CA . ILE B 1 458 ? -10.07 4.484 11.469 1 97.81 458 ILE B CA 1
ATOM 8552 C C . ILE B 1 458 ? -8.836 4.973 10.703 1 97.81 458 ILE B C 1
ATOM 8554 O O . ILE B 1 458 ? -8.633 6.18 10.562 1 97.81 458 ILE B O 1
ATOM 8558 N N . SER B 1 459 ? -7.965 4.129 10.383 1 97.94 459 SER B N 1
ATOM 8559 C CA . SER B 1 459 ? -6.887 4.352 9.43 1 97.94 459 SER B CA 1
ATOM 8560 C C . SER B 1 459 ? -7.105 3.547 8.148 1 97.94 459 SER B C 1
ATOM 8562 O O . SER B 1 459 ? -7.137 2.314 8.188 1 97.94 459 SER B O 1
ATOM 8564 N N . PHE B 1 460 ? -7.203 4.223 7.012 1 97.81 460 PHE B N 1
ATOM 8565 C CA . PHE B 1 460 ? -7.383 3.512 5.754 1 97.81 460 PHE B CA 1
ATOM 8566 C C . PHE B 1 460 ? -6.102 2.793 5.348 1 97.81 460 PHE B C 1
ATOM 8568 O O . PHE B 1 460 ? -6.145 1.808 4.605 1 97.81 460 PHE B O 1
ATOM 8575 N N . PHE B 1 461 ? -4.922 3.195 5.863 1 97.31 461 PHE B N 1
ATOM 8576 C CA . PHE B 1 461 ? -3.652 2.533 5.594 1 97.31 461 PHE B CA 1
ATOM 8577 C C . PHE B 1 461 ? -3.578 1.19 6.312 1 97.31 461 PHE B C 1
ATOM 8579 O O . PHE B 1 461 ? -3.014 0.229 5.785 1 97.31 461 PHE B O 1
ATOM 8586 N N . GLN B 1 462 ? -4.145 1.189 7.449 1 97.94 462 GLN B N 1
ATOM 8587 C CA . GLN B 1 462 ? -4.105 -0.014 8.273 1 97.94 462 GLN B CA 1
ATOM 8588 C C . GLN B 1 462 ? -5.227 -0.978 7.891 1 97.94 462 GLN B C 1
ATOM 8590 O O . GLN B 1 462 ? -5.008 -2.188 7.805 1 97.94 462 GLN B O 1
ATOM 8595 N N . SER B 1 463 ? -6.418 -0.438 7.668 1 98.25 463 SER B N 1
ATOM 8596 C CA . SER B 1 463 ? -7.602 -1.291 7.59 1 98.25 463 SER B CA 1
ATOM 8597 C C . SER B 1 463 ? -8.008 -1.536 6.141 1 98.25 463 SER B C 1
ATOM 8599 O O . SER B 1 463 ? -8.727 -2.498 5.848 1 98.25 463 SER B O 1
ATOM 8601 N N . MET B 1 464 ? -7.652 -0.683 5.23 1 97.88 464 MET B N 1
ATOM 8602 C CA . MET B 1 464 ? -8.008 -0.804 3.82 1 97.88 464 MET B CA 1
ATOM 8603 C C . MET B 1 464 ? -6.848 -0.37 2.93 1 97.88 464 MET B C 1
ATOM 8605 O O . MET B 1 464 ? -7.004 0.51 2.082 1 97.88 464 MET B O 1
ATOM 8609 N N . PRO B 1 465 ? -5.727 -1.024 3.064 1 97 465 PRO B N 1
ATOM 8610 C CA . PRO B 1 465 ? -4.547 -0.622 2.295 1 97 465 PRO B CA 1
ATOM 8611 C C . PRO B 1 465 ? -4.77 -0.706 0.787 1 97 465 PRO B C 1
ATOM 8613 O O . PRO B 1 465 ? -4.18 0.07 0.029 1 97 465 PRO B O 1
ATOM 8616 N N . ASP B 1 466 ? -5.629 -1.606 0.29 1 96.19 466 ASP B N 1
ATOM 8617 C CA . ASP B 1 466 ? -5.887 -1.736 -1.141 1 96.19 466 ASP B CA 1
ATOM 8618 C C . ASP B 1 466 ? -6.594 -0.498 -1.688 1 96.19 466 ASP B C 1
ATOM 8620 O O . ASP B 1 466 ? -6.422 -0.144 -2.855 1 96.19 466 ASP B O 1
ATOM 8624 N N . ALA B 1 467 ? -7.406 0.105 -0.872 1 96.75 467 ALA B N 1
ATOM 8625 C CA . ALA B 1 467 ? -8.039 1.345 -1.318 1 96.75 467 ALA B CA 1
ATOM 8626 C C . ALA B 1 467 ? -6.996 2.432 -1.567 1 96.75 467 ALA B C 1
ATOM 8628 O O . ALA B 1 467 ? -7.086 3.174 -2.547 1 96.75 467 ALA B O 1
ATOM 8629 N N . TRP B 1 468 ? -6.023 2.471 -0.725 1 93.88 468 TRP B N 1
ATOM 8630 C CA . TRP B 1 468 ? -4.945 3.449 -0.835 1 93.88 468 TRP B CA 1
ATOM 8631 C C . TRP B 1 468 ? -3.994 3.088 -1.969 1 93.88 468 TRP B C 1
ATOM 8633 O O . TRP B 1 468 ? -3.652 3.936 -2.797 1 93.88 468 TRP B O 1
ATOM 8643 N N . ALA B 1 469 ? -3.619 1.847 -2.064 1 93.62 469 ALA B N 1
ATOM 8644 C CA . ALA B 1 469 ? -2.486 1.434 -2.889 1 93.62 469 ALA B CA 1
ATOM 8645 C C . ALA B 1 469 ? -2.914 1.21 -4.336 1 93.62 469 ALA B C 1
ATOM 8647 O O . ALA B 1 469 ? -2.188 1.567 -5.266 1 93.62 469 ALA B O 1
ATOM 8648 N N . ILE B 1 470 ? -4.109 0.611 -4.496 1 91.94 470 ILE B N 1
ATOM 8649 C CA . ILE B 1 470 ? -4.418 0.188 -5.855 1 91.94 470 ILE B CA 1
ATOM 8650 C C . ILE B 1 470 ? -5.848 0.599 -6.215 1 91.94 470 ILE B C 1
ATOM 8652 O O . ILE B 1 470 ? -6.48 -0.021 -7.07 1 91.94 470 ILE B O 1
ATOM 8656 N N . ASP B 1 471 ? -6.445 1.488 -5.5 1 93.06 471 ASP B N 1
ATOM 8657 C CA . ASP B 1 471 ? -7.742 2.09 -5.793 1 93.06 471 ASP B CA 1
ATOM 8658 C C . ASP B 1 471 ? -8.852 1.042 -5.758 1 93.06 471 ASP B C 1
ATOM 8660 O O . ASP B 1 471 ? -9.773 1.074 -6.578 1 93.06 471 ASP B O 1
ATOM 8664 N N . GLN B 1 472 ? -8.703 0.094 -4.906 1 95.62 472 GLN B N 1
ATOM 8665 C CA . GLN B 1 472 ? -9.766 -0.869 -4.664 1 95.62 472 GLN B CA 1
ATOM 8666 C C . GLN B 1 472 ? -11.016 -0.18 -4.117 1 95.62 472 GLN B C 1
ATOM 8668 O O . GLN B 1 472 ? -10.922 0.71 -3.27 1 95.62 472 GLN B O 1
ATOM 8673 N N . ILE B 1 473 ? -12.234 -0.604 -4.625 1 96.69 473 ILE B N 1
ATOM 8674 C CA . ILE B 1 473 ? -13.5 -0.057 -4.152 1 96.69 473 ILE B CA 1
ATOM 8675 C C . ILE B 1 473 ? -14.094 -0.977 -3.09 1 96.69 473 ILE B C 1
ATOM 8677 O O . ILE B 1 473 ? -14.141 -2.197 -3.27 1 96.69 473 ILE B O 1
ATOM 8681 N N . PHE B 1 474 ? -14.492 -0.414 -2.025 1 98.06 474 PHE B N 1
ATOM 8682 C CA . PHE B 1 474 ? -15.234 -1.125 -0.995 1 98.06 474 PHE B CA 1
ATOM 8683 C C . PHE B 1 474 ? -16.594 -0.464 -0.751 1 98.06 474 PHE B C 1
ATOM 8685 O O . PHE B 1 474 ? -16.672 0.762 -0.644 1 98.06 474 PHE B O 1
ATOM 8692 N N . PRO B 1 475 ? -17.672 -1.26 -0.672 1 97.56 475 PRO B N 1
ATOM 8693 C CA . PRO B 1 475 ? -18.969 -0.66 -0.332 1 97.56 475 PRO B CA 1
ATOM 8694 C C . PRO B 1 475 ? -18.984 -0.056 1.07 1 97.56 475 PRO B C 1
ATOM 8696 O O . PRO B 1 475 ? -18.406 -0.629 2.002 1 97.56 475 PRO B O 1
ATOM 8699 N N . VAL B 1 476 ? -19.594 1.09 1.146 1 97.94 476 VAL B N 1
ATOM 8700 C CA . VAL B 1 476 ? -19.719 1.804 2.414 1 97.94 476 VAL B CA 1
ATOM 8701 C C . VAL B 1 476 ? -21.172 2.211 2.65 1 97.94 476 VAL B C 1
ATOM 8703 O O . VAL B 1 476 ? -21.859 2.631 1.721 1 97.94 476 VAL B O 1
ATOM 8706 N N . ALA B 1 477 ? -21.641 2.057 3.871 1 97.06 477 ALA B N 1
ATOM 8707 C CA . ALA B 1 477 ? -22.984 2.479 4.23 1 97.06 477 ALA B CA 1
ATOM 8708 C C . ALA B 1 477 ? -23.109 2.697 5.734 1 97.06 477 ALA B C 1
ATOM 8710 O O . ALA B 1 477 ? -22.359 2.109 6.516 1 97.06 477 ALA B O 1
ATOM 8711 N N . PRO B 1 478 ? -24.078 3.6 6.156 1 97.12 478 PRO B N 1
ATOM 8712 C CA . PRO B 1 478 ? -24.438 3.604 7.578 1 97.12 478 PRO B CA 1
ATOM 8713 C C . PRO B 1 478 ? -25.078 2.291 8.023 1 97.12 478 PRO B C 1
ATOM 8715 O O . PRO B 1 478 ? -25.75 1.622 7.234 1 97.12 478 PRO B O 1
ATOM 8718 N N . ILE B 1 479 ? -24.891 1.983 9.266 1 97.69 479 ILE B N 1
ATOM 8719 C CA . ILE B 1 479 ? -25.438 0.706 9.703 1 97.69 479 ILE B CA 1
ATOM 8720 C C . ILE B 1 479 ? -26.859 0.91 10.234 1 97.69 479 ILE B C 1
ATOM 8722 O O . ILE B 1 479 ? -27.562 -0.058 10.516 1 97.69 479 ILE B O 1
ATOM 8726 N N . SER B 1 480 ? -27.25 2.158 10.367 1 96.38 480 SER B N 1
ATOM 8727 C CA . SER B 1 480 ? -28.578 2.553 10.797 1 96.38 480 SER B CA 1
ATOM 8728 C C . SER B 1 480 ? -29.031 3.832 10.102 1 96.38 480 SER B C 1
ATOM 8730 O O . SER B 1 480 ? -28.328 4.359 9.242 1 96.38 480 SER B O 1
ATOM 8732 N N . HIS B 1 481 ? -30.328 4.336 10.336 1 94.94 481 HIS B N 1
ATOM 8733 C CA . HIS B 1 481 ? -30.906 5.555 9.781 1 94.94 481 HIS B CA 1
ATOM 8734 C C . HIS B 1 481 ? -31.156 5.414 8.281 1 94.94 481 HIS B C 1
ATOM 8736 O O . HIS B 1 481 ? -30.984 6.375 7.527 1 94.94 481 HIS B O 1
ATOM 8742 N N . LEU B 1 482 ? -31.438 4.199 7.844 1 93.88 482 LEU B N 1
ATOM 8743 C CA . LEU B 1 482 ? -31.5 3.967 6.406 1 93.88 482 LEU B CA 1
ATOM 8744 C C . LEU B 1 482 ? -32.938 4.105 5.898 1 93.88 482 LEU B C 1
ATOM 8746 O O . LEU B 1 482 ? -33.188 3.957 4.703 1 93.88 482 LEU B O 1
ATOM 8750 N N . THR B 1 483 ? -33.812 4.422 6.777 1 89.44 483 THR B N 1
ATOM 8751 C CA . THR B 1 483 ? -35.156 4.781 6.348 1 89.44 483 THR B CA 1
ATOM 8752 C C . THR B 1 483 ? -35.219 6.246 5.922 1 89.44 483 THR B C 1
ATOM 8754 O O . THR B 1 483 ? -36.156 6.664 5.238 1 89.44 483 THR B O 1
ATOM 8757 N N . GLU B 1 484 ? -34.25 6.984 6.324 1 85.56 484 GLU B N 1
ATOM 8758 C CA . GLU B 1 484 ? -34.156 8.398 5.965 1 85.56 484 GLU B CA 1
ATOM 8759 C C . GLU B 1 484 ? -33.5 8.57 4.586 1 85.56 484 GLU B C 1
ATOM 8761 O O . GLU B 1 484 ? -32.594 7.848 4.23 1 85.56 484 GLU B O 1
ATOM 8766 N N . GLU B 1 485 ? -34.031 9.438 3.861 1 85.31 485 GLU B N 1
ATOM 8767 C CA . GLU B 1 485 ? -33.406 9.75 2.588 1 85.31 485 GLU B CA 1
ATOM 8768 C C . GLU B 1 485 ? -32.062 10.477 2.803 1 85.31 485 GLU B C 1
ATOM 8770 O O . GLU B 1 485 ? -32.031 11.508 3.479 1 85.31 485 GLU B O 1
ATOM 8775 N N . PRO B 1 486 ? -31.094 9.867 2.277 1 90.94 486 PRO B N 1
ATOM 8776 C CA . PRO B 1 486 ? -29.812 10.57 2.428 1 90.94 486 PRO B CA 1
ATOM 8777 C C . PRO B 1 486 ? -29.797 11.938 1.744 1 90.94 486 PRO B C 1
ATOM 8779 O O . PRO B 1 486 ? -30.391 12.094 0.668 1 90.94 486 PRO B O 1
ATOM 8782 N N . SER B 1 487 ? -29.234 12.906 2.354 1 89.31 487 SER B N 1
ATOM 8783 C CA . SER B 1 487 ? -29.297 14.266 1.832 1 89.31 487 SER B CA 1
ATOM 8784 C C . SER B 1 487 ? -27.938 14.953 1.905 1 89.31 487 SER B C 1
ATOM 8786 O O . SER B 1 487 ? -27.812 16.141 1.593 1 89.31 487 SER B O 1
ATOM 8788 N N . MET B 1 488 ? -26.969 14.234 2.297 1 94.06 488 MET B N 1
ATOM 8789 C CA . MET B 1 488 ? -25.672 14.859 2.51 1 94.06 488 MET B CA 1
ATOM 8790 C C . MET B 1 488 ? -24.594 14.18 1.667 1 94.06 488 MET B C 1
ATOM 8792 O O . MET B 1 488 ? -24.25 13.023 1.917 1 94.06 488 MET B O 1
ATOM 8796 N N . HIS B 1 489 ? -24.109 14.891 0.636 1 94.88 489 HIS B N 1
ATOM 8797 C CA . HIS B 1 489 ? -22.906 14.43 -0.056 1 94.88 489 HIS B CA 1
ATOM 8798 C C . HIS B 1 489 ? -21.688 14.484 0.859 1 94.88 489 HIS B C 1
ATOM 8800 O O . HIS B 1 489 ? -21.453 15.492 1.53 1 94.88 489 HIS B O 1
ATOM 8806 N N . SER B 1 490 ? -20.922 13.367 0.879 1 96.81 490 SER B N 1
ATOM 8807 C CA . SER B 1 490 ? -19.875 13.266 1.882 1 96.81 490 SER B CA 1
ATOM 8808 C C . SER B 1 490 ? -18.609 12.648 1.291 1 96.81 490 SER B C 1
ATOM 8810 O O . SER B 1 490 ? -18.672 11.859 0.349 1 96.81 490 SER B O 1
ATOM 8812 N N . ILE B 1 491 ? -17.453 12.992 1.78 1 96.75 491 ILE B N 1
ATOM 8813 C CA . ILE B 1 491 ? -16.172 12.367 1.521 1 96.75 491 ILE B CA 1
ATOM 8814 C C . ILE B 1 491 ? -15.562 11.867 2.834 1 96.75 491 ILE B C 1
ATOM 8816 O O . ILE B 1 491 ? -15.414 12.633 3.787 1 96.75 491 ILE B O 1
ATOM 8820 N N . LEU B 1 492 ? -15.234 10.625 2.861 1 97.75 492 LEU B N 1
ATOM 8821 C CA . LEU B 1 492 ? -14.75 10 4.09 1 97.75 492 LEU B CA 1
ATOM 8822 C C . LEU B 1 492 ? -13.25 10.227 4.258 1 97.75 492 LEU B C 1
ATOM 8824 O O . LEU B 1 492 ? -12.484 10.07 3.305 1 97.75 492 LEU B O 1
ATOM 8828 N N . GLN B 1 493 ? -12.844 10.648 5.457 1 96.38 493 GLN B N 1
ATOM 8829 C CA . GLN B 1 493 ? -11.461 10.852 5.875 1 96.38 493 GLN B CA 1
ATOM 8830 C C . GLN B 1 493 ? -11.102 9.945 7.047 1 96.38 493 GLN B C 1
ATOM 8832 O O . GLN B 1 493 ? -11.961 9.617 7.871 1 96.38 493 GLN B O 1
ATOM 8837 N N . ASP B 1 494 ? -9.828 9.5 7.078 1 96.94 494 ASP B N 1
ATOM 8838 C CA . ASP B 1 494 ? -9.406 8.719 8.234 1 96.94 494 ASP B CA 1
ATOM 8839 C C . ASP B 1 494 ? -8.68 9.602 9.25 1 96.94 494 ASP B C 1
ATOM 8841 O O . ASP B 1 494 ? -8.742 10.828 9.18 1 96.94 494 ASP B O 1
ATOM 8845 N N . LEU B 1 495 ? -7.988 8.992 10.234 1 95.56 495 LEU B N 1
ATOM 8846 C CA . LEU B 1 495 ? -7.383 9.719 11.344 1 95.56 495 LEU B CA 1
ATOM 8847 C C . LEU B 1 495 ? -5.949 10.117 11.016 1 95.56 495 LEU B C 1
ATOM 8849 O O . LEU B 1 495 ? -5.352 10.938 11.719 1 95.56 495 LEU B O 1
ATOM 8853 N N . THR B 1 496 ? -5.352 9.594 9.984 1 94.12 496 THR B N 1
ATOM 8854 C CA . THR B 1 496 ? -3.947 9.859 9.703 1 94.12 496 THR B CA 1
ATOM 8855 C C . THR B 1 496 ? -3.754 11.305 9.25 1 94.12 496 THR B C 1
ATOM 8857 O O . THR B 1 496 ? -4.699 11.945 8.789 1 94.12 496 THR B O 1
ATOM 8860 N N . CYS B 1 497 ? -2.516 11.781 9.359 1 90 497 CYS B N 1
ATOM 8861 C CA . CYS B 1 497 ? -2.191 13.141 8.938 1 90 497 CYS B CA 1
ATOM 8862 C C . CYS B 1 497 ? -1.819 13.172 7.461 1 90 497 CYS B C 1
ATOM 8864 O O . CYS B 1 497 ? -1.432 14.219 6.941 1 90 497 CYS B O 1
ATOM 8866 N N . ASP B 1 498 ? -2.074 12.102 6.836 1 87.88 498 ASP B N 1
ATOM 8867 C CA . ASP B 1 498 ? -1.694 12 5.43 1 87.88 498 ASP B CA 1
ATOM 8868 C C . ASP B 1 498 ? -2.857 12.383 4.52 1 87.88 498 ASP B C 1
ATOM 8870 O O . ASP B 1 498 ? -4 12 4.77 1 87.88 498 ASP B O 1
ATOM 8874 N N . SER B 1 499 ? -2.521 13.078 3.516 1 85.69 499 SER B N 1
ATOM 8875 C CA . SER B 1 499 ? -3.547 13.523 2.578 1 85.69 499 SER B CA 1
ATOM 8876 C C . SER B 1 499 ? -4.203 12.336 1.877 1 85.69 499 SER B C 1
ATOM 8878 O O . SER B 1 499 ? -5.344 12.438 1.417 1 85.69 499 SER B O 1
ATOM 8880 N N . ASP B 1 500 ? -3.553 11.203 1.841 1 88.75 500 ASP B N 1
ATOM 8881 C CA . ASP B 1 500 ? -4.09 10.023 1.169 1 88.75 500 ASP B CA 1
ATOM 8882 C C . ASP B 1 500 ? -5.027 9.242 2.088 1 88.75 500 ASP B C 1
ATOM 8884 O O . ASP B 1 500 ? -5.656 8.273 1.665 1 88.75 500 ASP B O 1
ATOM 8888 N N . GLY B 1 501 ? -5.113 9.664 3.299 1 93.69 501 GLY B N 1
ATOM 8889 C CA . GLY B 1 501 ? -6.043 9.016 4.211 1 93.69 501 GLY B CA 1
ATOM 8890 C C . GLY B 1 501 ? -7.492 9.359 3.924 1 93.69 501 GLY B C 1
ATOM 8891 O O . GLY B 1 501 ? -8.203 9.844 4.805 1 93.69 501 GLY B O 1
ATOM 8892 N N . THR B 1 502 ? -7.922 9.141 2.682 1 94.94 502 THR B N 1
ATOM 8893 C CA . THR B 1 502 ? -9.281 9.406 2.217 1 94.94 502 THR B CA 1
ATOM 8894 C C . THR B 1 502 ? -9.727 8.344 1.212 1 94.94 502 THR B C 1
ATOM 8896 O O . THR B 1 502 ? -8.891 7.672 0.604 1 94.94 502 THR B O 1
ATOM 8899 N N . LEU B 1 503 ? -11.008 8.117 1.131 1 95.5 503 LEU B N 1
ATOM 8900 C CA . LEU B 1 503 ? -11.562 7.297 0.058 1 95.5 503 LEU B CA 1
ATOM 8901 C C . LEU B 1 503 ? -12.023 8.164 -1.106 1 95.5 503 LEU B C 1
ATOM 8903 O O . LEU B 1 503 ? -12.711 9.172 -0.903 1 95.5 503 LEU B O 1
ATOM 8907 N N . LYS B 1 504 ? -11.766 7.781 -2.328 1 91.12 504 LYS B N 1
ATOM 8908 C CA . LYS B 1 504 ? -11.977 8.656 -3.479 1 91.12 504 LYS B CA 1
ATOM 8909 C C . LYS B 1 504 ? -13.242 8.273 -4.234 1 91.12 504 LYS B C 1
ATOM 8911 O O . LYS B 1 504 ? -13.805 9.094 -4.969 1 91.12 504 LYS B O 1
ATOM 8916 N N . GLN B 1 505 ? -13.617 7.07 -4.129 1 94.69 505 GLN B N 1
ATOM 8917 C CA . GLN B 1 505 ? -14.781 6.59 -4.859 1 94.69 505 GLN B CA 1
ATOM 8918 C C . GLN B 1 505 ? -15.695 5.77 -3.957 1 94.69 505 GLN B C 1
ATOM 8920 O O . GLN B 1 505 ? -15.227 5.102 -3.031 1 94.69 505 GLN B O 1
ATOM 8925 N N . TYR B 1 506 ? -16.984 5.879 -4.312 1 95.88 506 TYR B N 1
ATOM 8926 C CA . TYR B 1 506 ? -18 5.219 -3.514 1 95.88 506 TYR B CA 1
ATOM 8927 C C . TYR B 1 506 ? -19.031 4.523 -4.402 1 95.88 506 TYR B C 1
ATOM 8929 O O . TYR B 1 506 ? -19.297 4.977 -5.52 1 95.88 506 TYR B O 1
ATOM 8937 N N . THR B 1 507 ? -19.531 3.434 -3.834 1 93.44 507 THR B N 1
ATOM 8938 C CA . THR B 1 507 ? -20.625 2.779 -4.531 1 93.44 507 THR B CA 1
ATOM 8939 C C . THR B 1 507 ? -21.922 3.586 -4.387 1 93.44 507 THR B C 1
ATOM 8941 O O . THR B 1 507 ? -22.297 3.967 -3.277 1 93.44 507 THR B O 1
ATOM 8944 N N . GLY B 1 508 ? -22.531 3.918 -5.539 1 88.75 508 GLY B N 1
ATOM 8945 C CA . GLY B 1 508 ? -23.828 4.562 -5.551 1 88.75 508 GLY B CA 1
ATOM 8946 C C . GLY B 1 508 ? -24.969 3.613 -5.887 1 88.75 508 GLY B C 1
ATOM 8947 O O . GLY B 1 508 ? -24.844 2.4 -5.691 1 88.75 508 GLY B O 1
ATOM 8948 N N . ARG B 1 509 ? -26.031 4.141 -6.406 1 85.31 509 ARG B N 1
ATOM 8949 C CA . ARG B 1 509 ? -27.219 3.348 -6.742 1 85.31 509 ARG B CA 1
ATOM 8950 C C . ARG B 1 509 ? -26.938 2.449 -7.945 1 85.31 509 ARG B C 1
ATOM 8952 O O . ARG B 1 509 ? -27.344 1.284 -7.961 1 85.31 509 ARG B O 1
ATOM 8959 N N . ALA B 1 510 ? -26.297 3.078 -8.883 1 82.88 510 ALA B N 1
ATOM 8960 C CA . ALA B 1 510 ? -26.094 2.311 -10.109 1 82.88 510 ALA B CA 1
ATOM 8961 C C . ALA B 1 510 ? -24.703 2.557 -10.695 1 82.88 510 ALA B C 1
ATOM 8963 O O . ALA B 1 510 ? -24.344 1.965 -11.719 1 82.88 510 ALA B O 1
ATOM 8964 N N . SER B 1 511 ? -24.031 3.387 -10.023 1 86.94 511 SER B N 1
ATOM 8965 C CA . SER B 1 511 ? -22.703 3.746 -10.523 1 86.94 511 SER B CA 1
ATOM 8966 C C . SER B 1 511 ? -21.766 4.117 -9.383 1 86.94 511 SER B C 1
ATOM 8968 O O . SER B 1 511 ? -22.172 4.16 -8.219 1 86.94 511 SER B O 1
ATOM 8970 N N . LEU B 1 512 ? -20.516 4.281 -9.766 1 92 512 LEU B N 1
ATOM 8971 C CA . LEU B 1 512 ? -19.547 4.816 -8.82 1 92 512 LEU B CA 1
ATOM 8972 C C . LEU B 1 512 ? -19.625 6.34 -8.773 1 92 512 LEU B C 1
ATOM 8974 O O . LEU B 1 512 ? -19.797 6.988 -9.805 1 92 512 LEU B O 1
ATOM 8978 N N . ASP B 1 513 ? -19.547 6.828 -7.594 1 93.38 513 ASP B N 1
ATOM 8979 C CA . ASP B 1 513 ? -19.594 8.273 -7.387 1 93.38 513 ASP B CA 1
ATOM 8980 C C . ASP B 1 513 ? -18.359 8.766 -6.648 1 93.38 513 ASP B C 1
ATOM 8982 O O . ASP B 1 513 ? -17.656 7.977 -6.004 1 93.38 513 ASP B O 1
ATOM 8986 N N . THR B 1 514 ? -18.156 10.039 -6.738 1 94.06 514 THR B N 1
ATOM 8987 C CA . THR B 1 514 ? -17.016 10.633 -6.047 1 94.06 514 THR B CA 1
ATOM 8988 C C . THR B 1 514 ? -17.406 11.07 -4.637 1 94.06 514 THR B C 1
ATOM 8990 O O . THR B 1 514 ? -16.562 11.492 -3.852 1 94.06 514 THR B O 1
ATOM 8993 N N . THR B 1 515 ? -18.688 11.023 -4.309 1 95.81 515 THR B N 1
ATOM 8994 C CA . THR B 1 515 ? -19.188 11.312 -2.967 1 95.81 515 THR B CA 1
ATOM 8995 C C . THR B 1 515 ? -20.094 10.195 -2.473 1 95.81 515 THR B C 1
ATOM 8997 O O . THR B 1 515 ? -20.688 9.469 -3.275 1 95.81 515 THR B O 1
ATOM 9000 N N . LEU B 1 516 ? -20.156 10.078 -1.202 1 96.5 516 LEU B N 1
ATOM 9001 C CA . LEU B 1 516 ? -21.078 9.164 -0.546 1 96.5 516 LEU B CA 1
ATOM 9002 C C . LEU B 1 516 ? -22.281 9.914 0.011 1 96.5 516 LEU B C 1
ATOM 9004 O O . LEU B 1 516 ? -22.125 10.898 0.733 1 96.5 516 LEU B O 1
ATOM 9008 N N . MET B 1 517 ? -23.469 9.484 -0.336 1 95.31 517 MET B N 1
ATOM 9009 C CA . MET B 1 517 ? -24.672 10.086 0.226 1 95.31 517 MET B CA 1
ATOM 9010 C C . MET B 1 517 ? -24.969 9.523 1.615 1 95.31 517 MET B C 1
ATOM 9012 O O . MET B 1 517 ? -25.094 8.312 1.784 1 95.31 517 MET B O 1
ATOM 9016 N N . LEU B 1 518 ? -25.031 10.445 2.586 1 96.25 518 LEU B N 1
ATOM 9017 C CA . LEU B 1 518 ? -25.312 10.023 3.957 1 96.25 518 LEU B CA 1
ATOM 9018 C C . LEU B 1 518 ? -26.516 10.766 4.52 1 96.25 518 LEU B C 1
ATOM 9020 O O . LEU B 1 518 ? -26.859 11.859 4.055 1 96.25 518 LEU B O 1
ATOM 9024 N N . PRO B 1 519 ? -27.234 10.133 5.504 1 94.81 519 PRO B N 1
ATOM 9025 C CA . PRO B 1 519 ? -28.203 10.922 6.27 1 94.81 519 PRO B CA 1
ATOM 9026 C C . PRO B 1 519 ? -27.547 12.062 7.043 1 94.81 519 PRO B C 1
ATOM 9028 O O . PRO B 1 519 ? -26.359 12.023 7.32 1 94.81 519 PRO B O 1
ATOM 9031 N N . THR B 1 520 ? -28.375 13.031 7.281 1 93.5 520 THR B N 1
ATOM 9032 C CA . THR B 1 520 ? -27.859 14.109 8.117 1 93.5 520 THR B CA 1
ATOM 9033 C C . THR B 1 520 ? -27.312 13.562 9.43 1 93.5 520 THR B C 1
ATOM 9035 O O . THR B 1 520 ? -27.906 12.648 10.023 1 93.5 520 THR B O 1
ATOM 9038 N N . PHE B 1 521 ? -26.266 14.078 9.875 1 94.06 521 PHE B N 1
ATOM 9039 C CA . PHE B 1 521 ? -25.625 13.586 11.094 1 94.06 521 PHE B CA 1
ATOM 9040 C C . PHE B 1 521 ? -26.125 14.359 12.312 1 94.06 521 PHE B C 1
ATOM 9042 O O . PHE B 1 521 ? -26.016 15.586 12.352 1 94.06 521 PHE B O 1
ATOM 9049 N N . ASP B 1 522 ? -26.641 13.703 13.203 1 93.19 522 ASP B N 1
ATOM 9050 C CA . ASP B 1 522 ? -27.062 14.242 14.492 1 93.19 522 ASP B CA 1
ATOM 9051 C C . ASP B 1 522 ? -26.219 13.664 15.625 1 93.19 522 ASP B C 1
ATOM 9053 O O . ASP B 1 522 ? -26.344 12.492 15.969 1 93.19 522 ASP B O 1
ATOM 9057 N N . PRO B 1 523 ? -25.422 14.5 16.297 1 90.94 523 PRO B N 1
ATOM 9058 C CA . PRO B 1 523 ? -24.562 14 17.391 1 90.94 523 PRO B CA 1
ATOM 9059 C C . PRO B 1 523 ? -25.359 13.383 18.531 1 90.94 523 PRO B C 1
ATOM 9061 O O . PRO B 1 523 ? -24.844 12.578 19.297 1 90.94 523 PRO B O 1
ATOM 9064 N N . ALA B 1 524 ? -26.609 13.75 18.656 1 93.12 524 ALA B N 1
ATOM 9065 C CA . ALA B 1 524 ? -27.453 13.211 19.719 1 93.12 524 ALA B CA 1
ATOM 9066 C C . ALA B 1 524 ? -27.969 11.82 19.359 1 93.12 524 ALA B C 1
ATOM 9068 O O . ALA B 1 524 ? -28.359 11.055 20.25 1 93.12 524 ALA B O 1
ATOM 9069 N N . ASN B 1 525 ? -28 11.562 18.156 1 94.06 525 ASN B N 1
ATOM 9070 C CA . ASN B 1 525 ? -28.391 10.25 17.641 1 94.06 525 ASN B CA 1
ATOM 9071 C C . ASN B 1 525 ? -27.469 9.797 16.516 1 94.06 525 ASN B C 1
ATOM 9073 O O . ASN B 1 525 ? -27.922 9.633 15.375 1 94.06 525 ASN B O 1
ATOM 9077 N N . PRO B 1 526 ? -26.266 9.547 16.875 1 95.56 526 PRO B N 1
ATOM 9078 C CA . PRO B 1 526 ? -25.266 9.25 15.836 1 95.56 526 PRO B CA 1
ATOM 9079 C C . PRO B 1 526 ? -25.453 7.867 15.219 1 95.56 526 PRO B C 1
ATOM 9081 O O . PRO B 1 526 ? -26.078 6.992 15.828 1 95.56 526 PRO B O 1
ATOM 9084 N N . TYR B 1 527 ? -25.078 7.68 13.992 1 96.06 527 TYR B N 1
ATOM 9085 C CA . TYR B 1 527 ? -24.953 6.367 13.367 1 96.06 527 TYR B CA 1
ATOM 9086 C C . TYR B 1 527 ? -23.5 6.039 13.078 1 96.06 527 TYR B C 1
ATOM 9088 O O . TYR B 1 527 ? -22.656 6.938 12.984 1 96.06 527 TYR B O 1
ATOM 9096 N N . ALA B 1 528 ? -23.188 4.758 13.016 1 97.75 528 ALA B N 1
ATOM 9097 C CA . ALA B 1 528 ? -21.859 4.27 12.633 1 97.75 528 ALA B CA 1
ATOM 9098 C C . ALA B 1 528 ? -21.812 3.943 11.141 1 97.75 528 ALA B C 1
ATOM 9100 O O . ALA B 1 528 ? -22.859 3.803 10.492 1 97.75 528 ALA B O 1
ATOM 9101 N N . ILE B 1 529 ? -20.625 3.928 10.641 1 98.19 529 ILE B N 1
ATOM 9102 C CA . ILE B 1 529 ? -20.375 3.604 9.234 1 98.19 529 ILE B CA 1
ATOM 9103 C C . ILE B 1 529 ? -19.719 2.23 9.133 1 98.19 529 ILE B C 1
ATOM 9105 O O . ILE B 1 529 ? -18.859 1.885 9.938 1 98.19 529 ILE B O 1
ATOM 9109 N N . ALA B 1 530 ? -20.109 1.494 8.133 1 98.69 530 ALA B N 1
ATOM 9110 C CA . ALA B 1 530 ? -19.516 0.187 7.891 1 98.69 530 ALA B CA 1
ATOM 9111 C C . ALA B 1 530 ? -18.844 0.132 6.516 1 98.69 530 ALA B C 1
ATOM 9113 O O . ALA B 1 530 ? -19.375 0.679 5.547 1 98.69 530 ALA B O 1
ATOM 9114 N N . PHE B 1 531 ? -17.734 -0.466 6.473 1 98.75 531 PHE B N 1
ATOM 9115 C CA . PHE B 1 531 ? -17.031 -0.827 5.25 1 98.75 531 PHE B CA 1
ATOM 9116 C C . PHE B 1 531 ? -17.125 -2.326 4.992 1 98.75 531 PHE B C 1
ATOM 9118 O O . PHE B 1 531 ? -16.641 -3.131 5.781 1 98.75 531 PHE B O 1
ATOM 9125 N N . PHE B 1 532 ? -17.719 -2.652 3.857 1 98.62 532 PHE B N 1
ATOM 9126 C CA . PHE B 1 532 ? -18.062 -4.043 3.6 1 98.62 532 PHE B CA 1
ATOM 9127 C C . PHE B 1 532 ? -17.047 -4.691 2.666 1 98.62 532 PHE B C 1
ATOM 9129 O O . PHE B 1 532 ? -16.312 -3.996 1.965 1 98.62 532 PHE B O 1
ATOM 9136 N N . LEU B 1 533 ? -17 -6.043 2.658 1 98.62 533 LEU B N 1
ATOM 9137 C CA . LEU B 1 533 ? -16.219 -6.879 1.748 1 98.62 533 LEU B CA 1
ATOM 9138 C C . LEU B 1 533 ? -14.734 -6.641 1.934 1 98.62 533 LEU B C 1
ATOM 9140 O O . LEU B 1 533 ? -13.984 -6.535 0.955 1 98.62 533 LEU B O 1
ATOM 9144 N N . VAL B 1 534 ? -14.312 -6.5 3.217 1 98.62 534 VAL B N 1
ATOM 9145 C CA . VAL B 1 534 ? -12.906 -6.227 3.492 1 98.62 534 VAL B CA 1
ATOM 9146 C C . VAL B 1 534 ? -12.195 -7.523 3.881 1 98.62 534 VAL B C 1
ATOM 9148 O O . VAL B 1 534 ? -11.078 -7.492 4.406 1 98.62 534 VAL B O 1
ATOM 9151 N N . GLY B 1 535 ? -12.805 -8.648 3.586 1 98.62 535 GLY B N 1
ATOM 9152 C CA . GLY B 1 535 ? -12.297 -9.914 4.098 1 98.62 535 GLY B CA 1
ATOM 9153 C C . GLY B 1 535 ? -11.07 -10.406 3.355 1 98.62 535 GLY B C 1
ATOM 9154 O O . GLY B 1 535 ? -10.336 -11.258 3.861 1 98.62 535 GLY B O 1
ATOM 9155 N N . ALA B 1 536 ? -10.859 -9.914 2.152 1 97.88 536 ALA B N 1
ATOM 9156 C CA . ALA B 1 536 ? -9.734 -10.375 1.346 1 97.88 536 ALA B CA 1
ATOM 9157 C C . ALA B 1 536 ? -8.57 -9.391 1.414 1 97.88 536 ALA B C 1
ATOM 9159 O O . ALA B 1 536 ? -8.711 -8.219 1.049 1 97.88 536 ALA B O 1
ATOM 9160 N N . TYR B 1 537 ? -7.367 -9.82 1.848 1 96.69 537 TYR B N 1
ATOM 9161 C CA . TYR B 1 537 ? -6.055 -9.195 1.77 1 96.69 537 TYR B CA 1
ATOM 9162 C C . TYR B 1 537 ? -5.906 -8.102 2.818 1 96.69 537 TYR B C 1
ATOM 9164 O O . TYR B 1 537 ? -4.82 -7.898 3.367 1 96.69 537 TYR B O 1
ATOM 9172 N N . GLN B 1 538 ? -6.957 -7.406 3.266 1 97.75 538 GLN B N 1
ATOM 9173 C CA . GLN B 1 538 ? -6.832 -6.156 4.012 1 97.75 538 GLN B CA 1
ATOM 9174 C C . GLN B 1 538 ? -6.18 -6.395 5.371 1 97.75 538 GLN B C 1
ATOM 9176 O O . GLN B 1 538 ? -5.332 -5.609 5.805 1 97.75 538 GLN B O 1
ATOM 9181 N N . GLU B 1 539 ? -6.512 -7.441 6.02 1 95.56 539 GLU B N 1
ATOM 9182 C CA . GLU B 1 539 ? -5.98 -7.691 7.355 1 95.56 539 GLU B CA 1
ATOM 9183 C C . GLU B 1 539 ? -4.477 -7.938 7.316 1 95.56 539 GLU B C 1
ATOM 9185 O O . GLU B 1 539 ? -3.752 -7.535 8.234 1 95.56 539 GLU B O 1
ATOM 9190 N N . ILE B 1 540 ? -3.965 -8.531 6.266 1 94.25 540 ILE B N 1
ATOM 9191 C CA . ILE B 1 540 ? -2.566 -8.945 6.223 1 94.25 540 ILE B CA 1
ATOM 9192 C C . ILE B 1 540 ? -1.716 -7.82 5.637 1 94.25 540 ILE B C 1
ATOM 9194 O O . ILE B 1 540 ? -0.529 -7.703 5.953 1 94.25 540 ILE B O 1
ATOM 9198 N N . LEU B 1 541 ? -2.33 -6.961 4.875 1 95.62 541 LEU B N 1
ATOM 9199 C CA . LEU B 1 541 ? -1.592 -5.91 4.184 1 95.62 541 LEU B CA 1
ATOM 9200 C C . LEU B 1 541 ? -1.59 -4.621 5 1 95.62 541 LEU B C 1
ATOM 9202 O O . LEU B 1 541 ? -0.916 -3.652 4.641 1 95.62 541 LEU B O 1
ATOM 9206 N N . GLY B 1 542 ? -2.289 -4.543 6.086 1 96.12 542 GLY B N 1
ATOM 9207 C CA . GLY B 1 542 ? -2.352 -3.334 6.891 1 96.12 542 GLY B CA 1
ATOM 9208 C C . GLY B 1 542 ? -0.993 -2.877 7.387 1 96.12 542 GLY B C 1
ATOM 9209 O O . GLY B 1 542 ? -0.153 -3.699 7.762 1 96.12 542 GLY B O 1
ATOM 9210 N N . ASN B 1 543 ? -0.748 -1.543 7.363 1 94.44 543 ASN B N 1
ATOM 9211 C CA . ASN B 1 543 ? 0.522 -1.006 7.836 1 94.44 543 ASN B CA 1
ATOM 9212 C C . ASN B 1 543 ? 0.334 -0.128 9.07 1 94.44 543 ASN B C 1
ATOM 9214 O O . ASN B 1 543 ? -0.727 -0.151 9.695 1 94.44 543 ASN B O 1
ATOM 9218 N N . LEU B 1 544 ? 1.469 0.639 9.5 1 95.88 544 LEU B N 1
ATOM 9219 C CA . LEU B 1 544 ? 1.472 1.353 10.773 1 95.88 544 LEU B CA 1
ATOM 9220 C C . LEU B 1 544 ? 1.666 2.85 10.555 1 95.88 544 LEU B C 1
ATOM 9222 O O . LEU B 1 544 ? 2.33 3.516 11.359 1 95.88 544 LEU B O 1
ATOM 9226 N N . HIS B 1 545 ? 1.061 3.318 9.5 1 95.56 545 HIS B N 1
ATOM 9227 C CA . HIS B 1 545 ? 1.18 4.754 9.266 1 95.56 545 HIS B CA 1
ATOM 9228 C C . HIS B 1 545 ? 0.679 5.551 10.469 1 95.56 545 HIS B C 1
ATOM 9230 O O . HIS B 1 545 ? -0.41 5.289 10.984 1 95.56 545 HIS B O 1
ATOM 9236 N N . ASN B 1 546 ? 1.434 6.543 10.977 1 97.12 546 ASN B N 1
ATOM 9237 C CA . ASN B 1 546 ? 1.148 7.371 12.141 1 97.12 546 ASN B CA 1
ATOM 9238 C C . ASN B 1 546 ? 0.97 6.527 13.398 1 97.12 546 ASN B C 1
ATOM 9240 O O . ASN B 1 546 ? 0.367 6.98 14.375 1 97.12 546 ASN B O 1
ATOM 9244 N N . LEU B 1 547 ? 1.387 5.23 13.383 1 97.69 547 LEU B N 1
ATOM 9245 C CA . LEU B 1 547 ? 1.344 4.277 14.484 1 97.69 547 LEU B CA 1
ATOM 9246 C C . LEU B 1 547 ? -0.096 3.955 14.867 1 97.69 547 LEU B C 1
ATOM 9248 O O . LEU B 1 547 ? -0.416 3.832 16.047 1 97.69 547 LEU B O 1
ATOM 9252 N N . PHE B 1 548 ? -0.963 3.928 13.875 1 97.88 548 PHE B N 1
ATOM 9253 C CA . PHE B 1 548 ? -2.273 3.309 14.047 1 97.88 548 PHE B CA 1
ATOM 9254 C C . PHE B 1 548 ? -2.201 1.81 13.773 1 97.88 548 PHE B C 1
ATOM 9256 O O . PHE B 1 548 ? -1.778 1.388 12.695 1 97.88 548 PHE B O 1
ATOM 9263 N N . GLY B 1 549 ? -2.604 1.054 14.781 1 97.31 549 GLY B N 1
ATOM 9264 C CA . GLY B 1 549 ? -2.498 -0.392 14.664 1 97.31 549 GLY B CA 1
ATOM 9265 C C . GLY B 1 549 ? -3.818 -1.064 14.336 1 97.31 549 GLY B C 1
ATOM 9266 O O . GLY B 1 549 ? -4.711 -0.445 13.758 1 97.31 549 GLY B O 1
ATOM 9267 N N . ASP B 1 550 ? -3.932 -2.271 14.602 1 97.12 550 ASP B N 1
ATOM 9268 C CA . ASP B 1 550 ? -5.117 -3.072 14.312 1 97.12 550 ASP B CA 1
ATOM 9269 C C . ASP B 1 550 ? -6.312 -2.602 15.141 1 97.12 550 ASP B C 1
ATOM 9271 O O . ASP B 1 550 ? -6.141 -2.117 16.266 1 97.12 550 ASP B O 1
ATOM 9275 N N . THR B 1 551 ? -7.469 -2.795 14.617 1 97.88 551 THR B N 1
ATOM 9276 C CA . THR B 1 551 ? -8.711 -2.523 15.336 1 97.88 551 THR B CA 1
ATOM 9277 C C . THR B 1 551 ? -9.086 -3.699 16.234 1 97.88 551 THR B C 1
ATOM 9279 O O . THR B 1 551 ? -8.477 -4.77 16.156 1 97.88 551 THR B O 1
ATOM 9282 N N . ASN B 1 552 ? -10.07 -3.426 17.125 1 97.62 552 ASN B N 1
ATOM 9283 C CA . ASN B 1 552 ? -10.727 -4.566 17.75 1 97.62 552 ASN B CA 1
ATOM 9284 C C . ASN B 1 552 ? -11.359 -5.492 16.719 1 97.62 552 ASN B C 1
ATOM 9286 O O . ASN B 1 552 ? -11.719 -5.051 15.617 1 97.62 552 ASN B O 1
ATOM 9290 N N . SER B 1 553 ? -11.414 -6.77 17.062 1 97.81 553 SER B N 1
ATOM 9291 C CA . SER B 1 553 ? -12.008 -7.715 16.125 1 97.81 553 SER B CA 1
ATOM 9292 C C . SER B 1 553 ? -12.766 -8.82 16.859 1 97.81 553 SER B C 1
ATOM 9294 O O . SER B 1 553 ? -12.523 -9.062 18.047 1 97.81 553 SER B O 1
ATOM 9296 N N . LEU B 1 554 ? -13.734 -9.398 16.234 1 97.88 554 LEU B N 1
ATOM 9297 C CA . LEU B 1 554 ? -14.484 -10.531 16.781 1 97.88 554 LEU B CA 1
ATOM 9298 C C . LEU B 1 554 ? -15.094 -11.367 15.672 1 97.88 554 LEU B C 1
ATOM 9300 O O . LEU B 1 554 ? -15.219 -10.906 14.539 1 97.88 554 LEU B O 1
ATOM 9304 N N . ASP B 1 555 ? -15.375 -12.562 15.961 1 97.62 555 ASP B N 1
ATOM 9305 C CA . ASP B 1 555 ? -16.094 -13.477 15.078 1 97.62 555 ASP B CA 1
ATOM 9306 C C . ASP B 1 555 ? -17.547 -13.625 15.508 1 97.62 555 ASP B C 1
ATOM 9308 O O . ASP B 1 555 ? -17.859 -13.664 16.703 1 97.62 555 ASP B O 1
ATOM 9312 N N . VAL B 1 556 ? -18.406 -13.648 14.531 1 97.69 556 VAL B N 1
ATOM 9313 C CA . VAL B 1 556 ? -19.828 -13.781 14.812 1 97.69 556 VAL B CA 1
ATOM 9314 C C . VAL B 1 556 ? -20.375 -15.039 14.133 1 97.69 556 VAL B C 1
ATOM 9316 O O . VAL B 1 556 ? -20.156 -15.242 12.93 1 97.69 556 VAL B O 1
ATOM 9319 N N . LYS B 1 557 ? -21.031 -15.836 14.883 1 96.19 557 LYS B N 1
ATOM 9320 C CA . LYS B 1 557 ? -21.812 -16.969 14.367 1 96.19 557 LYS B CA 1
ATOM 9321 C C . LYS B 1 557 ? -23.297 -16.641 14.328 1 96.19 557 LYS B C 1
ATOM 9323 O O . LYS B 1 557 ? -23.875 -16.203 15.336 1 96.19 557 LYS B O 1
ATOM 9328 N N . LEU B 1 558 ? -23.875 -16.828 13.18 1 94.94 558 LEU B N 1
ATOM 9329 C CA . LEU B 1 558 ? -25.297 -16.578 13.023 1 94.94 558 LEU B CA 1
ATOM 9330 C C . LEU B 1 558 ? -26.109 -17.812 13.391 1 94.94 558 LEU B C 1
ATOM 9332 O O . LEU B 1 558 ? -26.016 -18.859 12.734 1 94.94 558 LEU B O 1
ATOM 9336 N N . LEU B 1 559 ? -26.969 -17.766 14.414 1 91.88 559 LEU B N 1
ATOM 9337 C CA . LEU B 1 559 ? -27.672 -18.922 14.953 1 91.88 559 LEU B CA 1
ATOM 9338 C C . LEU B 1 559 ? -29.078 -19.016 14.344 1 91.88 559 LEU B C 1
ATOM 9340 O O . LEU B 1 559 ? -29.766 -20.016 14.547 1 91.88 559 LEU B O 1
ATOM 9344 N N . GLY B 1 560 ? -29.484 -18.031 13.648 1 86 560 GLY B N 1
ATOM 9345 C CA . GLY B 1 560 ? -30.828 -17.984 13.133 1 86 560 GLY B CA 1
ATOM 9346 C C . GLY B 1 560 ? -31.781 -17.203 14.016 1 86 560 GLY B C 1
ATOM 9347 O O . GLY B 1 560 ? -31.5 -16.969 15.188 1 86 560 GLY B O 1
ATOM 9348 N N . ASN B 1 561 ? -32.875 -16.703 13.484 1 85.44 561 ASN B N 1
ATOM 9349 C CA . ASN B 1 561 ? -33.969 -15.984 14.172 1 85.44 561 ASN B CA 1
ATOM 9350 C C . ASN B 1 561 ? -33.438 -14.742 14.891 1 85.44 561 ASN B C 1
ATOM 9352 O O . ASN B 1 561 ? -33.781 -14.484 16.047 1 85.44 561 ASN B O 1
ATOM 9356 N N . GLY B 1 562 ? -32.469 -14.156 14.344 1 88.12 562 GLY B N 1
ATOM 9357 C CA . GLY B 1 562 ? -31.953 -12.906 14.883 1 88.12 562 GLY B CA 1
ATOM 9358 C C . GLY B 1 562 ? -30.938 -13.109 15.992 1 88.12 562 GLY B C 1
ATOM 9359 O O . GLY B 1 562 ? -30.422 -12.141 16.562 1 88.12 562 GLY B O 1
ATOM 9360 N N . ASP B 1 563 ? -30.625 -14.367 16.266 1 93.12 563 ASP B N 1
ATOM 9361 C CA . ASP B 1 563 ? -29.688 -14.672 17.344 1 93.12 563 ASP B CA 1
ATOM 9362 C C . ASP B 1 563 ? -28.281 -14.883 16.781 1 93.12 563 ASP B C 1
ATOM 9364 O O . ASP B 1 563 ? -28.109 -15.273 15.625 1 93.12 563 ASP B O 1
ATOM 9368 N N . PHE B 1 564 ? -27.312 -14.516 17.656 1 96.56 564 PHE B N 1
ATOM 9369 C CA . PHE B 1 564 ? -25.922 -14.672 17.25 1 96.56 564 PHE B CA 1
ATOM 9370 C C . PHE B 1 564 ? -25.031 -14.938 18.453 1 96.56 564 PHE B C 1
ATOM 9372 O O . PHE B 1 564 ? -25.438 -14.734 19.594 1 96.56 564 PHE B O 1
ATOM 9379 N N . GLU B 1 565 ? -23.875 -15.523 18.172 1 97.06 565 GLU B N 1
ATOM 9380 C CA . GLU B 1 565 ? -22.844 -15.766 19.172 1 97.06 565 GLU B CA 1
ATOM 9381 C C . GLU B 1 565 ? -21.531 -15.07 18.781 1 97.06 565 GLU B C 1
ATOM 9383 O O . GLU B 1 565 ? -21.141 -15.078 17.609 1 97.06 565 GLU B O 1
ATOM 9388 N N . ILE B 1 566 ? -20.938 -14.422 19.781 1 96.38 566 ILE B N 1
ATOM 9389 C CA . ILE B 1 566 ? -19.656 -13.75 19.562 1 96.38 566 ILE B CA 1
ATOM 9390 C C . ILE B 1 566 ? -18.516 -14.633 20.078 1 96.38 566 ILE B C 1
ATOM 9392 O O . ILE B 1 566 ? -18.578 -15.125 21.219 1 96.38 566 ILE B O 1
ATOM 9396 N N . ASN B 1 567 ? -17.594 -14.812 19.188 1 94.12 567 ASN B N 1
ATOM 9397 C CA . ASN B 1 567 ? -16.406 -15.602 19.531 1 94.12 567 ASN B CA 1
ATOM 9398 C C . ASN B 1 567 ? -15.125 -14.867 19.156 1 94.12 567 ASN B C 1
ATOM 9400 O O . ASN B 1 567 ? -15.156 -13.875 18.438 1 94.12 567 ASN B O 1
ATOM 9404 N N . ASP B 1 568 ? -13.992 -15.281 19.797 1 92.56 568 ASP B N 1
ATOM 9405 C CA . ASP B 1 568 ? -12.641 -14.852 19.422 1 92.56 568 ASP B CA 1
ATOM 9406 C C . ASP B 1 568 ? -12.516 -13.336 19.5 1 92.56 568 ASP B C 1
ATOM 9408 O O . ASP B 1 568 ? -12.109 -12.688 18.531 1 92.56 568 ASP B O 1
ATOM 9412 N N . LEU B 1 569 ? -12.914 -12.836 20.641 1 94.81 569 LEU B N 1
ATOM 9413 C CA . LEU B 1 569 ? -12.734 -11.414 20.875 1 94.81 569 LEU B CA 1
ATOM 9414 C C . LEU B 1 569 ? -11.25 -11.07 21.031 1 94.81 569 LEU B C 1
ATOM 9416 O O . LEU B 1 569 ? -10.547 -11.68 21.828 1 94.81 569 LEU B O 1
ATOM 9420 N N . VAL B 1 570 ? -10.828 -10.219 20.172 1 95.06 570 VAL B N 1
ATOM 9421 C CA . VAL B 1 570 ? -9.43 -9.797 20.219 1 95.06 570 VAL B CA 1
ATOM 9422 C C . VAL B 1 570 ? -9.359 -8.273 20.312 1 95.06 570 VAL B C 1
ATOM 9424 O O . VAL B 1 570 ? -9.961 -7.566 19.5 1 95.06 570 VAL B O 1
ATOM 9427 N N . SER B 1 571 ? -8.609 -7.758 21.266 1 95.81 571 SER B N 1
ATOM 9428 C CA . SER B 1 571 ? -8.398 -6.32 21.391 1 95.81 571 SER B CA 1
ATOM 9429 C C . SER B 1 571 ? -7.418 -5.812 20.328 1 95.81 571 SER B C 1
ATOM 9431 O O . SER B 1 571 ? -6.441 -6.488 20.016 1 95.81 571 SER B O 1
ATOM 9433 N N . GLY B 1 572 ? -7.73 -4.652 19.844 1 96.44 572 GLY B N 1
ATOM 9434 C CA . GLY B 1 572 ? -6.816 -4.016 18.906 1 96.44 572 GLY B CA 1
ATOM 9435 C C . GLY B 1 572 ? -5.496 -3.615 19.547 1 96.44 572 GLY B C 1
ATOM 9436 O O . GLY B 1 572 ? -5.277 -3.854 20.734 1 96.44 572 GLY B O 1
ATOM 9437 N N . ASP B 1 573 ? -4.629 -3.061 18.75 1 97.25 573 ASP B N 1
ATOM 9438 C CA . ASP B 1 573 ? -3.312 -2.656 19.219 1 97.25 573 ASP B CA 1
ATOM 9439 C C . ASP B 1 573 ? -3.412 -1.451 20.156 1 97.25 573 ASP B C 1
ATOM 9441 O O . ASP B 1 573 ? -4.082 -0.468 19.844 1 97.25 573 ASP B O 1
ATOM 9445 N N . THR B 1 574 ? -2.777 -1.564 21.234 1 97.5 574 THR B N 1
ATOM 9446 C CA . THR B 1 574 ? -2.643 -0.448 22.172 1 97.5 574 THR B CA 1
ATOM 9447 C C . THR B 1 574 ? -1.466 0.442 21.781 1 97.5 574 THR B C 1
ATOM 9449 O O . THR B 1 574 ? -0.69 0.096 20.891 1 97.5 574 THR B O 1
ATOM 9452 N N . VAL B 1 575 ? -1.393 1.575 22.453 1 97.94 575 VAL B N 1
ATOM 9453 C CA . VAL B 1 575 ? -0.262 2.479 22.266 1 97.94 575 VAL B CA 1
ATOM 9454 C C . VAL B 1 575 ? 1.041 1.754 22.594 1 97.94 575 VAL B C 1
ATOM 9456 O O . VAL B 1 575 ? 2.031 1.887 21.875 1 97.94 575 VAL B O 1
ATOM 9459 N N . THR B 1 576 ? 1.033 0.908 23.641 1 98.25 576 THR B N 1
ATOM 9460 C CA . THR B 1 576 ? 2.207 0.119 24 1 98.25 576 THR B CA 1
ATOM 9461 C C . THR B 1 576 ? 2.611 -0.803 22.844 1 98.25 576 THR B C 1
ATOM 9463 O O . THR B 1 576 ? 3.791 -0.889 22.5 1 98.25 576 THR B O 1
ATOM 9466 N N . ASN B 1 577 ? 1.648 -1.478 22.281 1 97.25 577 ASN B N 1
ATOM 9467 C CA . ASN B 1 577 ? 1.925 -2.426 21.203 1 97.25 577 ASN B CA 1
ATOM 9468 C C . ASN B 1 577 ? 2.646 -1.758 20.031 1 97.25 577 ASN B C 1
ATOM 9470 O O . ASN B 1 577 ? 3.67 -2.256 19.562 1 97.25 577 ASN B O 1
ATOM 9474 N N . VAL B 1 578 ? 2.141 -0.652 19.594 1 97.75 578 VAL B N 1
ATOM 9475 C CA . VAL B 1 578 ? 2.682 -0.032 18.391 1 97.75 578 VAL B CA 1
ATOM 9476 C C . VAL B 1 578 ? 4.02 0.636 18.703 1 97.75 578 VAL B C 1
ATOM 9478 O O . VAL B 1 578 ? 4.914 0.681 17.859 1 97.75 578 VAL B O 1
ATOM 9481 N N . LEU B 1 579 ? 4.18 1.201 19.922 1 98.25 579 LEU B N 1
ATOM 9482 C CA . LEU B 1 579 ? 5.473 1.747 20.312 1 98.25 579 LEU B CA 1
ATOM 9483 C C . LEU B 1 579 ? 6.531 0.65 20.375 1 98.25 579 LEU B C 1
ATOM 9485 O O . LEU B 1 579 ? 7.676 0.861 19.969 1 98.25 579 LEU B O 1
ATOM 9489 N N . ASN B 1 580 ? 6.145 -0.526 20.844 1 96.81 580 ASN B N 1
ATOM 9490 C CA . ASN B 1 580 ? 7.066 -1.658 20.859 1 96.81 580 ASN B CA 1
ATOM 9491 C C . ASN B 1 580 ? 7.469 -2.07 19.438 1 96.81 580 ASN B C 1
ATOM 9493 O O . ASN B 1 580 ? 8.617 -2.441 19.203 1 96.81 580 ASN B O 1
ATOM 9497 N N . LEU B 1 581 ? 6.562 -2.01 18.594 1 94 581 LEU B N 1
ATOM 9498 C CA . LEU B 1 581 ? 6.852 -2.354 17.203 1 94 581 LEU B CA 1
ATOM 9499 C C . LEU B 1 581 ? 7.875 -1.392 16.609 1 94 581 LEU B C 1
ATOM 9501 O O . LEU B 1 581 ? 8.656 -1.773 15.734 1 94 581 LEU B O 1
ATOM 9505 N N . ALA B 1 582 ? 7.871 -0.144 17.062 1 95.31 582 ALA B N 1
ATOM 9506 C CA . ALA B 1 582 ? 8.859 0.843 16.641 1 95.31 582 ALA B CA 1
ATOM 9507 C C . ALA B 1 582 ? 10.086 0.819 17.547 1 95.31 582 ALA B C 1
ATOM 9509 O O . ALA B 1 582 ? 10.914 1.732 17.516 1 95.31 582 ALA B O 1
ATOM 9510 N N . HIS B 1 583 ? 10.195 -0.142 18.469 1 95.06 583 HIS B N 1
ATOM 9511 C CA . HIS B 1 583 ? 11.336 -0.474 19.328 1 95.06 583 HIS B CA 1
ATOM 9512 C C . HIS B 1 583 ? 11.5 0.542 20.453 1 95.06 583 HIS B C 1
ATOM 9514 O O . HIS B 1 583 ? 12.625 0.851 20.844 1 95.06 583 HIS B O 1
ATOM 9520 N N . PHE B 1 584 ? 10.391 1.15 20.844 1 97.38 584 PHE B N 1
ATOM 9521 C CA . PHE B 1 584 ? 10.383 1.955 22.062 1 97.38 584 PHE B CA 1
ATOM 9522 C C . PHE B 1 584 ? 10.125 1.084 23.297 1 97.38 584 PHE B C 1
ATOM 9524 O O . PHE B 1 584 ? 9.32 0.155 23.234 1 97.38 584 PHE B O 1
ATOM 9531 N N . ASP B 1 585 ? 10.812 1.348 24.297 1 97.12 585 ASP B N 1
ATOM 9532 C CA . ASP B 1 585 ? 10.555 0.757 25.609 1 97.12 585 ASP B CA 1
ATOM 9533 C C . ASP B 1 585 ? 9.648 1.659 26.453 1 97.12 585 ASP B C 1
ATOM 9535 O O . ASP B 1 585 ? 10.094 2.697 26.953 1 97.12 585 ASP B O 1
ATOM 9539 N N . THR B 1 586 ? 8.461 1.242 26.688 1 97.25 586 THR B N 1
ATOM 9540 C CA . THR B 1 586 ? 7.469 2.092 27.344 1 97.25 586 THR B CA 1
ATOM 9541 C C . THR B 1 586 ? 7.871 2.391 28.781 1 97.25 586 THR B C 1
ATOM 9543 O O . THR B 1 586 ? 7.535 3.449 29.312 1 97.25 586 THR B O 1
ATOM 9546 N N . LYS B 1 587 ? 8.602 1.489 29.422 1 97.44 587 LYS B N 1
ATOM 9547 C CA . LYS B 1 587 ? 9.094 1.751 30.781 1 97.44 587 LYS B CA 1
ATOM 9548 C C . LYS B 1 587 ? 10.109 2.891 30.781 1 97.44 587 LYS B C 1
ATOM 9550 O O . LYS B 1 587 ? 10.094 3.744 31.656 1 97.44 587 LYS B O 1
ATOM 9555 N N . LYS B 1 588 ? 10.953 2.842 29.797 1 97.62 588 LYS B N 1
ATOM 9556 C CA . LYS B 1 588 ? 11.93 3.914 29.672 1 97.62 588 LYS B CA 1
ATOM 9557 C C . LYS B 1 588 ? 11.258 5.246 29.359 1 97.62 588 LYS B C 1
ATOM 9559 O O . LYS B 1 588 ? 11.711 6.301 29.812 1 97.62 588 LYS B O 1
ATOM 9564 N N . LEU B 1 589 ? 10.234 5.188 28.578 1 97.94 589 LEU B N 1
ATOM 9565 C CA . LEU B 1 589 ? 9.484 6.402 28.281 1 97.94 589 LEU B CA 1
ATOM 9566 C C . LEU B 1 589 ? 8.867 6.977 29.547 1 97.94 589 LEU B C 1
ATOM 9568 O O . LEU B 1 589 ? 8.945 8.188 29.797 1 97.94 589 LEU B O 1
ATOM 9572 N N . LEU B 1 590 ? 8.305 6.121 30.375 1 97.56 590 LEU B N 1
ATOM 9573 C CA . LEU B 1 590 ? 7.688 6.551 31.625 1 97.56 590 LEU B CA 1
ATOM 9574 C C . LEU B 1 590 ? 8.719 7.18 32.562 1 97.56 590 LEU B C 1
ATOM 9576 O O . LEU B 1 590 ? 8.43 8.172 33.219 1 97.56 590 LEU B O 1
ATOM 9580 N N . GLN B 1 591 ? 9.844 6.57 32.562 1 97.94 591 GLN B N 1
ATOM 9581 C CA . GLN B 1 591 ? 10.93 7.121 33.375 1 97.94 591 GLN B CA 1
ATOM 9582 C C . GLN B 1 591 ? 11.328 8.508 32.906 1 97.94 591 GLN B C 1
ATOM 9584 O O . GLN B 1 591 ? 11.602 9.406 33.688 1 97.94 591 GLN B O 1
ATOM 9589 N N . SER B 1 592 ? 11.391 8.625 31.656 1 98.12 592 SER B N 1
ATOM 9590 C CA . SER B 1 592 ? 11.727 9.914 31.062 1 98.12 592 SER B CA 1
ATOM 9591 C C . SER B 1 592 ? 10.695 10.977 31.438 1 98.12 592 SER B C 1
ATOM 9593 O O . SER B 1 592 ? 11.055 12.109 31.766 1 98.12 592 SER B O 1
ATOM 9595 N N . TYR B 1 593 ? 9.398 10.641 31.422 1 98.12 593 TYR B N 1
ATOM 9596 C CA . TYR B 1 593 ? 8.344 11.57 31.812 1 98.12 593 TYR B CA 1
ATOM 9597 C C . TYR B 1 593 ? 8.516 12.008 33.25 1 98.12 593 TYR B C 1
ATOM 9599 O O . TYR B 1 593 ? 8.398 13.195 33.562 1 98.12 593 TYR B O 1
ATOM 9607 N N . GLU B 1 594 ? 8.773 11.008 34.031 1 97.75 594 GLU B N 1
ATOM 9608 C CA . GLU B 1 594 ? 8.922 11.273 35.438 1 97.75 594 GLU B CA 1
ATOM 9609 C C . GLU B 1 594 ? 10.086 12.234 35.719 1 97.75 594 GLU B C 1
ATOM 9611 O O . GLU B 1 594 ? 9.938 13.188 36.469 1 97.75 594 GLU B O 1
ATOM 9616 N N . LYS B 1 595 ? 11.164 11.961 35.094 1 97.88 595 LYS B N 1
ATOM 9617 C CA . LYS B 1 595 ? 12.336 12.812 35.281 1 97.88 595 LYS B CA 1
ATOM 9618 C C . LYS B 1 595 ? 12.047 14.234 34.812 1 97.88 595 LYS B C 1
ATOM 9620 O O . LYS B 1 595 ? 12.461 15.203 35.469 1 97.88 595 LYS B O 1
ATOM 9625 N N . GLN B 1 596 ? 11.383 14.383 33.75 1 97.88 596 GLN B N 1
ATOM 9626 C CA . GLN B 1 596 ? 11.055 15.695 33.219 1 97.88 596 GLN B CA 1
ATOM 9627 C C . GLN B 1 596 ? 10.141 16.469 34.156 1 97.88 596 GLN B C 1
ATOM 9629 O O . GLN B 1 596 ? 10.367 17.656 34.406 1 97.88 596 GLN B O 1
ATOM 9634 N N . LEU B 1 597 ? 9.125 15.766 34.656 1 97.69 597 LEU B N 1
ATOM 9635 C CA . LEU B 1 597 ? 8.148 16.422 35.5 1 97.69 597 LEU B CA 1
ATOM 9636 C C . LEU B 1 597 ? 8.766 16.781 36.844 1 97.69 597 LEU B C 1
ATOM 9638 O O . LEU B 1 597 ? 8.445 17.828 37.438 1 97.69 597 LEU B O 1
ATOM 9642 N N . LEU B 1 598 ? 9.68 15.969 37.344 1 96.56 598 LEU B N 1
ATOM 9643 C CA . LEU B 1 598 ? 10.328 16.219 38.625 1 96.56 598 LEU B CA 1
ATOM 9644 C C . LEU B 1 598 ? 11.289 17.406 38.531 1 96.56 598 LEU B C 1
ATOM 9646 O O . LEU B 1 598 ? 11.617 18.031 39.531 1 96.56 598 LEU B O 1
ATOM 9650 N N . ASN B 1 599 ? 11.703 17.672 37.344 1 95.31 599 ASN B N 1
ATOM 9651 C CA . ASN B 1 599 ? 12.625 18.797 37.125 1 95.31 599 ASN B CA 1
ATOM 9652 C C . ASN B 1 599 ? 11.875 20.109 36.969 1 95.31 599 ASN B C 1
ATOM 9654 O O . ASN B 1 599 ? 12.492 21.156 36.75 1 95.31 599 ASN B O 1
ATOM 9658 N N . THR B 1 600 ? 10.586 20.078 37.125 1 95.38 600 THR B N 1
ATOM 9659 C CA . THR B 1 600 ? 9.781 21.297 37.062 1 95.38 600 THR B CA 1
ATOM 9660 C C . THR B 1 600 ? 9.461 21.828 38.438 1 95.38 600 THR B C 1
ATOM 9662 O O . THR B 1 600 ? 9.766 21.188 39.438 1 95.38 600 THR B O 1
ATOM 9665 N N . GLU B 1 601 ? 8.844 23.031 38.531 1 95.19 601 GLU B N 1
ATOM 9666 C CA . GLU B 1 601 ? 8.422 23.641 39.812 1 95.19 601 GLU B CA 1
ATOM 9667 C C . GLU B 1 601 ? 6.953 23.359 40.094 1 95.19 601 GLU B C 1
ATOM 9669 O O . GLU B 1 601 ? 6.332 24.047 40.906 1 95.19 601 GLU B O 1
ATOM 9674 N N . LEU B 1 602 ? 6.453 22.344 39.469 1 95.94 602 LEU B N 1
ATOM 9675 C CA . LEU B 1 602 ? 5.047 22 39.656 1 95.94 602 LEU B CA 1
ATOM 9676 C C . LEU B 1 602 ? 4.828 21.344 41.031 1 95.94 602 LEU B C 1
ATOM 9678 O O . LEU B 1 602 ? 5.719 20.688 41.562 1 95.94 602 LEU B O 1
ATOM 9682 N N . PRO B 1 603 ? 3.621 21.578 41.594 1 96.31 603 PRO B N 1
ATOM 9683 C CA . PRO B 1 603 ? 3.291 20.875 42.844 1 96.31 603 PRO B CA 1
ATOM 9684 C C . PRO B 1 603 ? 3.248 19.359 42.656 1 96.31 603 PRO B C 1
ATOM 9686 O O . PRO B 1 603 ? 2.916 18.859 41.594 1 96.31 603 PRO B O 1
ATOM 9689 N N . ASP B 1 604 ? 3.496 18.656 43.719 1 96.75 604 ASP B N 1
ATOM 9690 C CA . ASP B 1 604 ? 3.545 17.188 43.688 1 96.75 604 ASP B CA 1
ATOM 9691 C C . ASP B 1 604 ? 2.223 16.609 43.188 1 96.75 604 ASP B C 1
ATOM 9693 O O . ASP B 1 604 ? 2.211 15.602 42.469 1 96.75 604 ASP B O 1
ATOM 9697 N N . GLU B 1 605 ? 1.214 17.266 43.594 1 96.44 605 GLU B N 1
ATOM 9698 C CA . GLU B 1 605 ? -0.102 16.766 43.219 1 96.44 605 GLU B CA 1
ATOM 9699 C C . GLU B 1 605 ? -0.287 16.844 41.688 1 96.44 605 GLU B C 1
ATOM 9701 O O . GLU B 1 605 ? -0.839 15.914 41.094 1 96.44 605 GLU B O 1
ATOM 9706 N N . ALA B 1 606 ? 0.178 17.906 41.156 1 96.44 606 ALA B N 1
ATOM 9707 C CA . ALA B 1 606 ? 0.096 18.078 39.688 1 96.44 606 ALA B CA 1
ATOM 9708 C C . ALA B 1 606 ? 0.986 17.062 39 1 96.44 606 ALA B C 1
ATOM 9710 O O . ALA B 1 606 ? 0.581 16.469 37.969 1 96.44 606 ALA B O 1
ATOM 9711 N N . ILE B 1 607 ? 2.15 16.875 39.5 1 97.62 607 ILE B N 1
ATOM 9712 C CA . ILE B 1 607 ? 3.102 15.93 38.906 1 97.62 607 ILE B CA 1
ATOM 9713 C C . ILE B 1 607 ? 2.496 14.531 38.906 1 97.62 607 ILE B C 1
ATOM 9715 O O . ILE B 1 607 ? 2.541 13.836 37.875 1 97.62 607 ILE B O 1
ATOM 9719 N N . HIS B 1 608 ? 1.892 14.156 40 1 97.5 608 HIS B N 1
ATOM 9720 C CA . HIS B 1 608 ? 1.284 12.836 40.094 1 97.5 608 HIS B CA 1
ATOM 9721 C C . HIS B 1 608 ? 0.114 12.688 39.125 1 97.5 608 HIS B C 1
ATOM 9723 O O . HIS B 1 608 ? -0.049 11.641 38.5 1 97.5 608 HIS B O 1
ATOM 9729 N N . SER B 1 609 ? -0.627 13.711 39.062 1 97.38 609 SER B N 1
ATOM 9730 C CA . SER B 1 609 ? -1.777 13.688 38.156 1 97.38 609 SER B CA 1
ATOM 9731 C C . SER B 1 609 ? -1.34 13.555 36.688 1 97.38 609 SER B C 1
ATOM 9733 O O . SER B 1 609 ? -1.92 12.781 35.938 1 97.38 609 SER B O 1
ATOM 9735 N N . TYR B 1 610 ? -0.356 14.336 36.312 1 98 610 TYR B N 1
ATOM 9736 C CA . TYR B 1 610 ? 0.145 14.32 34.938 1 98 610 TYR B CA 1
ATOM 9737 C C . TYR B 1 610 ? 0.761 12.961 34.625 1 98 610 TYR B C 1
ATOM 9739 O O . TYR B 1 610 ? 0.544 12.422 33.531 1 98 610 TYR B O 1
ATOM 9747 N N . LEU B 1 611 ? 1.516 12.391 35.531 1 98.06 611 LEU B N 1
ATOM 9748 C CA . LEU B 1 611 ? 2.125 11.086 35.312 1 98.06 611 LEU B CA 1
ATOM 9749 C C . LEU B 1 611 ? 1.059 10.008 35.156 1 98.06 611 LEU B C 1
ATOM 9751 O O . LEU B 1 611 ? 1.203 9.109 34.312 1 98.06 611 LEU B O 1
ATOM 9755 N N . ASN B 1 612 ? 0.044 10.133 35.938 1 97.94 612 ASN B N 1
ATOM 9756 C CA . ASN B 1 612 ? -1.056 9.18 35.812 1 97.94 612 ASN B CA 1
ATOM 9757 C C . ASN B 1 612 ? -1.766 9.289 34.469 1 97.94 612 ASN B C 1
ATOM 9759 O O . ASN B 1 612 ? -2.16 8.281 33.875 1 97.94 612 ASN B O 1
ATOM 9763 N N . GLU B 1 613 ? -1.945 10.492 34.062 1 97.31 613 GLU B N 1
ATOM 9764 C CA . GLU B 1 613 ? -2.555 10.719 32.75 1 97.31 613 GLU B CA 1
ATOM 9765 C C . GLU B 1 613 ? -1.728 10.078 31.625 1 97.31 613 GLU B C 1
ATOM 9767 O O . GLU B 1 613 ? -2.264 9.359 30.781 1 97.31 613 GLU B O 1
ATOM 9772 N N . LEU B 1 614 ? -0.462 10.297 31.656 1 98.19 614 LEU B N 1
ATOM 9773 C CA . LEU B 1 614 ? 0.427 9.758 30.625 1 98.19 614 LEU B CA 1
ATOM 9774 C C . LEU B 1 614 ? 0.474 8.234 30.688 1 98.19 614 LEU B C 1
ATOM 9776 O O . LEU B 1 614 ? 0.431 7.57 29.641 1 98.19 614 LEU B O 1
ATOM 9780 N N . ARG B 1 615 ? 0.537 7.711 31.859 1 97.81 615 ARG B N 1
ATOM 9781 C CA . ARG B 1 615 ? 0.576 6.266 32.062 1 97.81 615 ARG B CA 1
ATOM 9782 C C . ARG B 1 615 ? -0.678 5.602 31.5 1 97.81 615 ARG B C 1
ATOM 9784 O O . ARG B 1 615 ? -0.607 4.516 30.922 1 97.81 615 ARG B O 1
ATOM 9791 N N . SER B 1 616 ? -1.777 6.234 31.641 1 97.12 616 SER B N 1
ATOM 9792 C CA . SER B 1 616 ? -3.057 5.664 31.234 1 97.12 616 SER B CA 1
ATOM 9793 C C . SER B 1 616 ? -3.143 5.531 29.719 1 97.12 616 SER B C 1
ATOM 9795 O O . SER B 1 616 ? -3.922 4.727 29.203 1 97.12 616 SER B O 1
ATOM 9797 N N . ILE B 1 617 ? -2.385 6.277 29 1 97.12 617 ILE B N 1
ATOM 9798 C CA . ILE B 1 617 ? -2.459 6.312 27.547 1 97.12 617 ILE B CA 1
ATOM 9799 C C . ILE B 1 617 ? -1.879 5.023 26.969 1 97.12 617 ILE B C 1
ATOM 9801 O O . ILE B 1 617 ? -2.348 4.531 25.938 1 97.12 617 ILE B O 1
ATOM 9805 N N . PHE B 1 618 ? -0.88 4.418 27.609 1 97.81 618 PHE B N 1
ATOM 9806 C CA . PHE B 1 618 ? -0.148 3.262 27.094 1 97.81 618 PHE B CA 1
ATOM 9807 C C . PHE B 1 618 ? -1.085 2.08 26.891 1 97.81 618 PHE B C 1
ATOM 9809 O O . PHE B 1 618 ? -0.882 1.274 25.969 1 97.81 618 PHE B O 1
ATOM 9816 N N . SER B 1 619 ? -2.162 2.037 27.656 1 96.31 619 SER B N 1
ATOM 9817 C CA . SER B 1 619 ? -3.064 0.893 27.594 1 96.31 619 SER B CA 1
ATOM 9818 C C . SER B 1 619 ? -4.25 1.181 26.672 1 96.31 619 SER B C 1
ATOM 9820 O O . SER B 1 619 ? -5.07 0.297 26.406 1 96.31 619 SER B O 1
ATOM 9822 N N . GLN B 1 620 ? -4.348 2.365 26.203 1 95.38 620 GLN B N 1
ATOM 9823 C CA . GLN B 1 620 ? -5.445 2.725 25.312 1 95.38 620 GLN B CA 1
ATOM 9824 C C . GLN B 1 620 ? -5.203 2.205 23.906 1 95.38 620 GLN B C 1
ATOM 9826 O O . GLN B 1 620 ? -4.062 1.933 23.516 1 95.38 620 GLN B O 1
ATOM 9831 N N . LEU B 1 621 ? -6.297 2.045 23.141 1 95.06 621 LEU B N 1
ATOM 9832 C CA . LEU B 1 621 ? -6.18 1.751 21.719 1 95.06 621 LEU B CA 1
ATOM 9833 C C . LEU B 1 621 ? -5.539 2.918 20.984 1 95.06 621 LEU B C 1
ATOM 9835 O O . LEU B 1 621 ? -5.535 4.047 21.469 1 95.06 621 LEU B O 1
ATOM 9839 N N . THR B 1 622 ? -4.977 2.631 19.875 1 96.75 622 THR B N 1
ATOM 9840 C CA . THR B 1 622 ? -4.297 3.652 19.078 1 96.75 622 THR B CA 1
ATOM 9841 C C . THR B 1 622 ? -5.301 4.617 18.469 1 96.75 622 THR B C 1
ATOM 9843 O O . THR B 1 622 ? -4.926 5.688 17.969 1 96.75 622 THR B O 1
ATOM 9846 N N . TYR B 1 623 ? -6.586 4.348 18.484 1 95.81 623 TYR B N 1
ATOM 9847 C CA . TYR B 1 623 ? -7.648 5.16 17.906 1 95.81 623 TYR B CA 1
ATOM 9848 C C . TYR B 1 623 ? -8.305 6.039 18.969 1 95.81 623 TYR B C 1
ATOM 9850 O O . TYR B 1 623 ? -7.855 6.07 20.125 1 95.81 623 TYR B O 1
ATOM 9858 N N . LEU B 1 624 ? -9.258 6.863 18.562 1 89.94 624 LEU B N 1
ATOM 9859 C CA . LEU B 1 624 ? -9.867 7.82 19.469 1 89.94 624 LEU B CA 1
ATOM 9860 C C . LEU B 1 624 ? -10.961 7.152 20.297 1 89.94 624 LEU B C 1
ATOM 9862 O O . LEU B 1 624 ? -11.586 6.195 19.844 1 89.94 624 LEU B O 1
ATOM 9866 N N . ASP B 1 625 ? -11.094 7.531 21.5 1 77.5 625 ASP B N 1
ATOM 9867 C CA . ASP B 1 625 ? -12.078 6.938 22.406 1 77.5 625 ASP B CA 1
ATOM 9868 C C . ASP B 1 625 ? -13.5 7.312 22 1 77.5 625 ASP B C 1
ATOM 9870 O O . ASP B 1 625 ? -13.805 8.484 21.781 1 77.5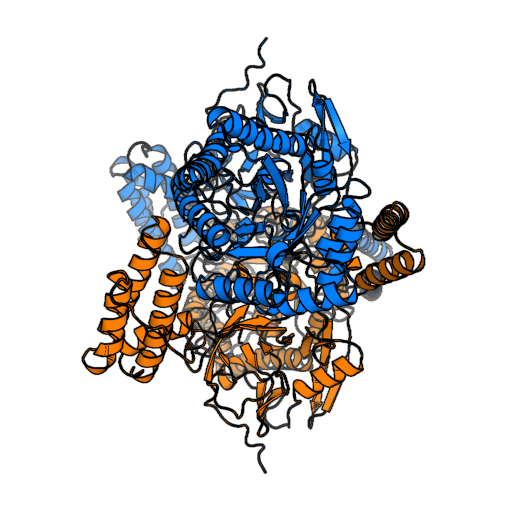 625 ASP B O 1
ATOM 9874 N N . SER B 1 626 ? -14.344 6.426 21.562 1 62.53 626 SER B N 1
ATOM 9875 C CA . SER B 1 626 ? -15.719 6.617 21.109 1 62.53 626 SER B CA 1
ATOM 9876 C C . SER B 1 626 ? -16.625 6.98 22.281 1 62.53 626 SER B C 1
ATOM 9878 O O . SER B 1 626 ? -17.75 7.441 22.078 1 62.53 626 SER B O 1
ATOM 9880 N N . SER B 1 627 ? -16.391 6.66 23.5 1 50.88 627 SER B N 1
ATOM 9881 C CA . SER B 1 627 ? -17.344 6.805 24.594 1 50.88 627 SER B CA 1
ATOM 9882 C C . SER B 1 627 ? -17.531 8.273 24.969 1 50.88 627 SER B C 1
ATOM 9884 O O . SER B 1 627 ? -18.594 8.656 25.469 1 50.88 627 SER B O 1
ATOM 9886 N N . LYS B 1 628 ? -16.594 9.25 25.031 1 45.75 628 LYS B N 1
ATOM 9887 C CA . LYS B 1 628 ? -16.688 10.477 25.812 1 45.75 628 LYS B CA 1
ATOM 9888 C C . LYS B 1 628 ? -17.391 11.578 25.016 1 45.75 628 LYS B C 1
ATOM 9890 O O . LYS B 1 628 ? -17.297 12.758 25.359 1 45.75 628 LYS B O 1
ATOM 9895 N N . THR B 1 629 ? -17.828 11.359 23.828 1 39.03 629 THR B N 1
ATOM 9896 C CA . THR B 1 629 ? -18.5 12.555 23.344 1 39.03 629 THR B CA 1
ATOM 9897 C C . THR B 1 629 ? -19.719 12.875 24.219 1 39.03 629 THR B C 1
ATOM 9899 O O . THR B 1 629 ? -20.516 13.758 23.891 1 39.03 629 THR B O 1
ATOM 9902 N N . LYS B 1 630 ? -20.219 12.148 25.125 1 33.75 630 LYS B N 1
ATOM 9903 C CA . LYS B 1 630 ? -21.359 12.633 25.906 1 33.75 630 LYS B CA 1
ATOM 9904 C C . LYS B 1 630 ? -20.938 13.688 26.922 1 33.75 630 LYS B C 1
ATOM 9906 O O . LYS B 1 630 ? -21.703 14.039 27.812 1 33.75 630 LYS B O 1
ATOM 9911 N N . GLY B 1 631 ? -19.75 14.141 27.062 1 26.81 631 GLY B N 1
ATOM 9912 C CA . GLY B 1 631 ? -19.844 15.266 27.984 1 26.81 631 GLY B CA 1
ATOM 9913 C C . GLY B 1 631 ? -20.484 16.484 27.359 1 26.81 631 GLY B C 1
ATOM 9914 O O . GLY B 1 631 ? -20.5 16.625 26.141 1 26.81 631 GLY B O 1
#

Radius of gyration: 31.98 Å; Cα contacts (8 Å, |Δi|>4): 2712; chains: 2; bounding box: 93×97×90 Å

pLDDT: mean 92.83, std 10.61, range [23.8, 98.81]

Sequence (1262 aa):
MPHQTITDNNYYNIANWGDGYFHINNRGNIEITKNLQESGVELKAIVSAASRAGLQLPLLIRFTDILHDRVNKIYGAFAQAIEETNYRGRYKLVYPIKVNQEHCVVKELLKAPSHQIGLEAGSKPELMAVIGLLGQTPSTIICNGYKDACYIRTALIAQQMGHQVYIVIEKRSELDIILKESARMAVRPNIGIRIRLVTKGAGKWENTGGAKSKFGLNAEQVLEVVNRLNAAGYLDCLQLMHCHLGSQIANILDIRQCMQEVARYYVELRRLQAPIATIDVGGGLSVDYEGTRASTGCSMNYSLNEYATNILLALRHLCEESGLPEPDVISESGRALTAHHALIVTNITDVELIKKSRELPRIEPDDSHVLRDIWDTYQWISESSPSEIFNYAAHSLDEAHSMFKHGVITLKDKAKVEQFFTAICFEIQNRLDETNPGDSELLGLINERMAAKIFCNISFFQSMPDAWAIDQIFPVAPISHLTEEPSMHSILQDLTCDSDGTLKQYTGRASLDTTLMLPTFDPANPYAIAFFLVGAYQEILGNLHNLFGDTNSLDVKLLGNGDFEINDLVSGDTVTNVLNLAHFDTKKLLQSYEKQLLNTELPDEAIHSYLNELRSIFSQLTYLDSSKTKGMPHQTITDNNYYNIANWGDGYFHINNRGNIEITKNLQESGVELKAIVSAASRAGLQLPLLIRFTDILHDRVNKIYGAFAQAIEETNYRGRYKLVYPIKVNQEHCVVKELLKAPSHQIGLEAGSKPELMAVIGLLGQTPSTIICNGYKDACYIRTALIAQQMGHQVYIVIEKRSELDIILKESARMAVRPNIGIRIRLVTKGAGKWENTGGAKSKFGLNAEQVLEVVNRLNAAGYLDCLQLMHCHLGSQIANILDIRQCMQEVARYYVELRRLQAPIATIDVGGGLSVDYEGTRASTGCSMNYSLNEYATNILLALRHLCEESGLPEPDVISESGRALTAHHALIVTNITDVELIKKSRELPRIEPDDSHVLRDIWDTYQWISESSPSEIFNYAAHSLDEAHSMFKHGVITLKDKAKVEQFFTAICFEIQNRLDETNPGDSELLGLINERMAAKIFCNISFFQSMPDAWAIDQIFPVAPISHLTEEPSMHSILQDLTCDSDGTLKQYTGRASLDTTLMLPTFDPANPYAIAFFLVGAYQEILGNLHNLFGDTNSLDVKLLGNGDFEINDLVSGDTVTNVLNLAHFDTKKLLQSYEKQLLNTELPDEAIHSYLNELRSIFSQLTYLDSSKTKG

Foldseek 3Di:
DQQPFPDCQFFQNCCQQLVQQWTQGPQFFIFGDLHNRFDGAGPVVVQVVCVVVPAHPFEKEFALSLLLSLVVQLQVLLVVLCVVVVADAAEAEEAECLFPVPPVSVLSNCVRPPHGHHYEYADPVSLVSRLVSCPLPAEEYEYHHDDDLVRLLSQQVSVVSPHHYEDEDFDLVVLVSNVVSCVVVVHQAQYEYEAAFQQFQQALFRQCHHDNHPTHDYPVSVVVSCVVCVVVVNLQSHAEYEYELDAARAELVSLLVRLLVVLVVVLVSVVSVRNHQEYEHEEHDARAQQSQLDRYDNHHVDDSNSNSNSNSVSNVVSCVVSVHHRHYYYYHYHLSSWLFRMKTKWFWPDKAADDQDPDQDDDDPPADVLLVQLVVLLVCLPVDALVVSLVSLVVSLVVLVVCVVVPNDDPVSNVNSVNSNSVSLVVSLVVADCVDPVSVVVNQVSLLVRAMETETQDFCQAQPVCCLPSVHAWRKDWSRPSVDDFDGWYWYAYDAPDPSRTGQWYRTSNDIGRTDGGHDADPVDGIMMMTGSSGTNNNVRHDQHVHAWFRWYWYWYDPTNNDIDIHDTDHIDALLRSCVVVVDDVVVVLVVLLVVLVPDPDDPVVSVVVSVVVVVRRGHHPTDDPPPPPD/DQQPFPDQFFFQRCCQQLVQQWTQGPQFFIFGDLHNRFDGAGPVVVQVVCVVVPAHPFEKEFALSLLLSLVVQLQVLLVVLCVVVVADAAEAEEAECLFPVPLVSVLSNCVRPPHGHHYEYADPVSLVSRLVSCPLPAEEYEYHHDDDLVRLLSQQVSVVSPHHYEDEDFDLVVLVSNVVSCVVVVHQAQYEYEAQFQQFQQALFRQCHHDNHPTHDYPVSVVVSCVVCVVVVNLQSHAEYEYELDAARAELVSLLVRLLVVLVVVLVSVVSVRNHQEYEHEEHDARAQQSQLDRYDRHHVDDSNSNSNSNSVSNVVSCVVSVHHRHHYYYHYHLSSWLFRMKTKWFWPDKAADDQDPDQDDDDPPADVLLVQLVVLLVCLPVDALVVSLVSLVVSLVVLVVCVVVPNDDPVSNVNSVNSNSVSLVVSLVVADCVDPVSVVSNQVSLLVRAMETETQDFCQAQPVCCLPSVHAWRKDWSRPSVDDFDGWYWYAYDAPDPSRTGQWYRTSNDIGRTDGGHDADPVDGIMMMTGSSGTNNNVRHDQHVHAWFRWYWYWYDPTNNDIDIHDTDHIDALLRSCVVVVDDVVVVLVVLLVVLVPDPDDPVVSVVVSVVVVVRRGHHPTDDPPPPPD